Protein AF-0000000085036922 (afdb_homodimer)

Solvent-accessible surface area (backbone atoms only — not comparable to full-atom values): 42355 Å² total; per-residue (Å²): 110,54,64,56,38,49,52,51,33,52,50,48,36,50,42,33,38,71,74,62,43,40,47,63,37,59,35,32,48,54,35,28,54,53,37,30,53,66,47,63,44,61,47,53,49,48,56,54,34,35,21,50,19,20,7,67,50,42,19,56,45,50,54,45,50,43,40,27,33,27,39,47,35,39,32,41,75,37,23,17,31,54,36,44,22,51,50,50,41,69,72,56,29,78,88,39,40,51,59,52,43,28,54,52,28,35,63,51,11,42,58,30,55,47,68,56,43,49,50,49,45,45,56,46,51,43,33,29,18,53,75,64,70,38,27,40,54,65,47,44,40,18,30,50,26,17,18,50,37,24,36,27,33,20,46,77,26,64,46,27,38,51,26,20,60,71,52,68,22,57,57,68,59,30,28,56,55,21,49,64,35,34,51,58,21,25,48,48,27,5,65,53,36,41,55,53,47,42,71,77,42,52,82,70,58,48,72,63,74,58,36,76,50,64,42,69,71,67,87,70,61,72,86,70,26,50,53,50,69,59,31,50,47,44,65,41,34,36,56,52,40,21,42,53,31,48,52,47,40,46,66,72,47,68,60,47,79,68,91,74,50,58,73,68,52,5,48,41,47,28,44,33,29,66,60,47,19,40,52,54,26,38,57,49,28,47,40,64,40,20,52,69,64,71,44,51,50,68,58,47,38,51,48,40,50,52,21,39,33,38,39,26,62,54,54,45,36,35,33,18,17,30,16,33,20,32,29,34,54,74,40,41,45,62,58,54,51,52,66,67,52,72,77,62,86,58,56,69,48,58,40,37,17,51,51,5,28,54,36,9,57,64,37,25,32,43,51,58,16,25,47,54,36,35,64,65,40,43,69,53,33,68,75,66,68,55,57,41,43,53,39,38,44,18,20,18,16,12,20,37,24,47,48,40,83,40,11,44,66,42,49,51,52,19,54,70,67,69,43,52,73,69,54,29,49,67,48,54,16,44,34,28,31,44,29,15,53,46,26,39,54,40,42,54,51,49,46,64,72,75,102,109,54,65,58,38,49,51,51,33,52,51,47,35,48,42,32,39,71,73,60,42,41,48,62,39,59,35,31,47,55,35,28,54,52,36,30,54,65,47,64,43,60,46,53,49,48,55,54,34,36,23,50,18,20,7,67,51,43,20,56,43,51,54,46,50,45,41,28,33,28,38,46,36,39,32,38,74,37,23,18,29,54,35,45,21,51,50,50,41,68,72,57,30,78,87,39,41,53,58,51,43,28,53,51,28,34,60,50,11,44,58,30,55,46,69,54,44,49,49,50,46,46,55,46,51,43,34,27,18,52,73,65,70,38,27,40,54,63,46,43,40,17,31,51,26,16,20,51,37,25,36,27,33,21,45,76,26,63,45,28,38,51,27,20,59,71,51,68,21,55,56,68,58,30,28,57,55,21,49,64,35,34,52,58,22,24,48,48,28,4,66,52,36,41,56,54,47,43,72,76,41,53,83,68,57,49,72,65,74,57,37,74,53,65,42,67,70,67,87,70,60,71,86,70,27,49,53,52,69,59,29,50,46,43,63,41,36,35,56,53,41,20,42,52,31,47,52,46,40,46,66,73,48,69,62,46,78,68,91,74,50,58,72,69,52,6,47,40,46,26,43,33,29,65,60,47,19,39,51,55,25,37,56,48,30,46,39,63,39,20,51,71,64,70,44,53,50,68,57,48,36,50,50,42,52,51,20,38,33,39,38,26,61,54,53,44,38,33,34,18,17,30,16,32,20,31,28,34,55,74,41,41,45,62,59,53,51,53,67,70,51,73,77,63,87,58,55,69,48,59,39,36,18,50,52,5,28,55,35,10,58,64,36,25,33,44,50,58,16,26,45,52,34,36,67,65,39,43,71,52,34,68,75,67,68,54,58,40,45,53,38,39,44,17,20,19,16,12,19,38,23,49,47,40,84,41,12,43,67,41,51,50,51,19,55,71,68,69,42,51,74,69,54,30,47,67,48,54,16,45,34,27,32,44,29,15,52,47,25,39,55,39,41,55,50,48,45,64,73,74,101

Sequence (902 aa):
MQFVVLLLGILLLLFLIIRVKLNTFVSLIVTSILVALGLGMNPANIADAIKNGIGSSMGELVIVFGFGAMIGRLVSDAGGAYRIARTLINVFGKKRLQVAVVIASFLIGISLLFEVGLVLVTPIVFAVALEADVPFLYLGISMAAALSATQGFLPPQPSPTAVATALGANIGEMLIVGIIVAIPCVIVAGPIWTRVVRKFNPDLFVVKKSLPAFGEIKQFKLEETPGFGLSILTSLFPVIFMILATIYELTVEGGKTPTNPQGLNAVVSMLGNPVVAMVIALLFAIWSMGYHRQRSMKQISATLEESVKSTAMLLMVIAGGSAFKQVLIDGGVGKAVQELMMHSKFSPIVLAWLITVILRISLGSATVSGMTASGLVLPLMHSMGADPVMIALAIGAGSLAASHVNDAGFWMFSEYFDLSVKQTFQVWTALETVISVVGLLMVLLMNVIINMQFVVLLLGILLLLFLIIRVKLNTFVSLIVTSILVALGLGMNPANIADAIKNGIGSSMGELVIVFGFGAMIGRLVSDAGGAYRIARTLINVFGKKRLQVAVVIASFLIGISLLFEVGLVLVTPIVFAVALEADVPFLYLGISMAAALSATQGFLPPQPSPTAVATALGANIGEMLIVGIIVAIPCVIVAGPIWTRVVRKFNPDLFVVKKSLPAFGEIKQFKLEETPGFGLSILTSLFPVIFMILATIYELTVEGGKTPTNPQGLNAVVSMLGNPVVAMVIALLFAIWSMGYHRQRSMKQISATLEESVKSTAMLLMVIAGGSAFKQVLIDGGVGKAVQELMMHSKFSPIVLAWLITVILRISLGSATVSGMTASGLVLPLMHSMGADPVMIALAIGAGSLAASHVNDAGFWMFSEYFDLSVKQTFQVWTALETVISVVGLLMVLLMNVIIN

Secondary structure (DSSP, 8-state):
-HHHHHHHHHHHHHIIIIIS---HHHHHHHHHHHHHHHTT--HHHHHHHHHHHHHHHHHHHHHHHHHHHHHHHHHHHHTHHHHHHHHHHHHH-GGGHHHHHHHHHHHHHHHS-HHHHHHHHHHHHHHHHHHHT--HHHHHHHHHHHHHHHHHH-TTSHHHHHHHHHHT--HHHHHHHHHHHHHHHHHIIIIIHHHHHHHH-GGG----SEETTTEEPPP--GGGSPPHHHHHHHHTHHHHHHHHHHHHHHHHSTT---SS--HHHHHHHHHHSHHHHHHHHHHHHIIIIIGGGT--HHHHHHHHHHHHHHHHHHHHHHHHHHHHHHHHHHTTHHHHHHHHHTT--S-HHHHHHHHHHHHHHHH--HHHHHHHHHHHHHHHHHHHT--HHHHHHHHHHHHTS---TT-HHHHHHHHHTT--HHHHIIIIIHHHHHHHHHHHHHHHHHHHHH-/-HHHHHHHHHHHHHIIIIIS---HHHHHHHHHHHHHHHTT--HHHHHHHHHHHHHHHHHHHHHHHHHHHHHHHHHHHHTHHHHHHHHHHHHH-GGGHHHHHHHHHHHHHHHS-HHHHHHHHHHHHHHHHHHHT--HHHHHHHHHHHHHHHHHH-TTSHHHHHHHHHHT--HHHHHHHHHHHHHHHHHIIIIIHHHHHHHH-GGG----SEETTTEEPPP--GGGSPPHHHHHHHHTHHHHHHHHHHHHHHHHSTT---SS--HHHHHHHHHHSHHHHHHHHHHHHIIIIIGGGT--HHHHHHHHHHHHHHHHHHHHHHHHHHHHHHHHHHTTHHHHHHHHHTT--S-HHHHHHHHHHHHHHHH--HHHHHHHHHHHHHHHHHHHT--HHHHHHHHHHHHTS---TT-HHHHHHHHHTT--HHHHIIIIIHHHHHHHHHHHHHHHHHHHHH-

InterPro domains:
  IPR003474 Gluconate transporter [PF02447] (1-449)
  IPR003474 Gluconate transporter [PIRSF002746] (2-450)
  IPR003474 Gluconate transporter [PTHR30354] (3-450)
  IPR003474 Gluconate transporter [TIGR00791] (1-450)

Organism: Levilactobacillus brevis (strain ATCC 367 / BCRC 12310 / CIP 105137 / JCM 1170 / LMG 11437 / NCIMB 947 / NCTC 947) (NCBI:txid387344)

pLDDT: mean 87.72, std 7.6, range [51.34, 98.0]

Radius of gyration: 28.01 Å; Cα contacts (8 Å, |Δi|>4): 1619; chains: 2; bounding box: 62×78×62 Å

Nearest PDB structures (foldseek):
  7qha-assembly1_B  TM=4.208E-01  e=5.830E-07  Photobacterium profundum SS9
  8thi-assembly1_A  TM=4.309E-01  e=9.136E-07  Haemophilus influenzae Rd KW20
  8b71-assembly1_A  TM=1.480E-01  e=1.559E-01  Bacillus subtilis
  8b70-assembly1_B  TM=1.773E-01  e=6.779E-01  Bacillus subtilis
  3god-assembly2_C  TM=1.866E-01  e=9.638E+00  Pseudomonas aeruginosa UCBPP-PA14

Foldseek 3Di:
DLVVLLVVLVVQLCCCCPVVVDQNLVSLQVSQLSSLVVLPHDNVCSVVLLVVLLCVVCVALVLLQLLLLLLLQLLLVQCLLLQQLVVLCVVQNLVCSLVVLLVVLLVLLLQDQLSNSCSLCLSSLLSNCQVSVWFSLLNVQLSSLSNLLNCLQAPPNVQLLLLCVLQVHDRVVSHVLSVVLSVVLSVCLHNVVSVVLCVVCVVLTHNDQAALLRGGRDDDDPVSHAHNVLSVCLSCQLSVLLVVLVVCCCPPVVRDQPPDDDDPNVVSVQSNDSNNSSVVSSVSSCVSSDVVSPHDPVVSVVSSVSNCVSCVSLSSSLSSLSSSLSSLVVSCVLVVLLVVLVPDPDDLLVSLLVSLLSLCVRRQALRVSSNSSSVSSSVVCVVRVDRSSLSSLSSSLSSLAQRASSHSVLSNVCNSSVHDRVVSSSRVNVSSNSSSVSSSVSSVVVSVVPD/DLVVLLVVLVVQLCCCCPVVVDQNLVSLQVSQLSSLVVLPHDNVCSVVLLVVLLCVVCVALVLLQLLLLLLLQLLLVQCLLLQQLVVLCVVQNLVCSLVVLLVVLLLLLLQDQLSNSCSLCLSSLLSNCQVSVWFSLLNVQLSSLSNLLNCLQAPPNVQLLLLCVLQVHDRVVSHVLSVVLSVVLSVCLHNVVSVVLCVVCVVLTHNDQAALLRGGRDDDDPVSHDHNVLSVCLSCQLSVLLVVLVVCCCPPVVRDQPPDDDDPNVVSVQSNDSNNSSVVSSVSSCVSSDVVSPHDVVVSVVSSVSNCVSCVSLSSSLSSLSSSLSSLVVSCVLVVLLVVLVPDPDDLLVSLLVSLLSQCVRRLALRVSSNSSSVSSSVVCVVRVDRSSLSSLSSSLSSLAQRASSHSVLSNVCNSSVHDRVVSSSRVNVSSNSSSVSSSVSSVVVSVVPD

Structure (mmCIF, N/CA/C/O backbone):
data_AF-0000000085036922-model_v1
#
loop_
_entity.id
_entity.type
_entity.pdbx_description
1 polymer 'H+/gluconate symporter related permease'
#
loop_
_atom_site.group_PDB
_atom_site.id
_atom_site.type_symbol
_atom_site.label_atom_id
_atom_site.label_alt_id
_atom_site.label_comp_id
_atom_site.label_asym_id
_atom_site.label_entity_id
_atom_site.label_seq_id
_atom_site.pdbx_PDB_ins_code
_atom_site.Cartn_x
_atom_site.Cartn_y
_atom_site.Cartn_z
_atom_site.occupancy
_atom_site.B_iso_or_equiv
_atom_site.auth_seq_id
_atom_site.auth_comp_id
_atom_site.auth_asym_id
_atom_site.auth_atom_id
_atom_site.pdbx_PDB_model_num
ATOM 1 N N . MET A 1 1 ? -12.719 -2.148 29.969 1 81.31 1 MET A N 1
ATOM 2 C CA . MET A 1 1 ? -11.883 -3.219 29.438 1 81.31 1 MET A CA 1
ATOM 3 C C . MET A 1 1 ? -11.18 -2.781 28.156 1 81.31 1 MET A C 1
ATOM 5 O O . MET A 1 1 ? -9.977 -2.996 28 1 81.31 1 MET A O 1
ATOM 9 N N . GLN A 1 2 ? -11.898 -1.962 27.422 1 87.75 2 GLN A N 1
ATOM 10 C CA . GLN A 1 2 ? -11.336 -1.549 26.141 1 87.75 2 GLN A CA 1
ATOM 11 C C . GLN A 1 2 ? -10.188 -0.561 26.344 1 87.75 2 GLN A C 1
ATOM 13 O O . GLN A 1 2 ? -9.164 -0.644 25.672 1 87.75 2 GLN A O 1
ATOM 18 N N . PHE A 1 3 ? -10.289 0.276 27.344 1 88.69 3 PHE A N 1
ATOM 19 C CA . PHE A 1 3 ? -9.281 1.298 27.578 1 88.69 3 PHE A CA 1
ATOM 20 C C . PHE A 1 3 ? -8.023 0.683 28.172 1 88.69 3 PHE A C 1
ATOM 22 O O . PHE A 1 3 ? -6.906 1.141 27.906 1 88.69 3 PHE A O 1
ATOM 29 N N . VAL A 1 4 ? -8.195 -0.274 28.953 1 92.12 4 VAL A N 1
ATOM 30 C CA . VAL A 1 4 ? -7.055 -0.969 29.531 1 92.12 4 VAL A CA 1
ATOM 31 C C . VAL A 1 4 ? -6.273 -1.694 28.438 1 92.12 4 VAL A C 1
ATOM 33 O O . VAL A 1 4 ? -5.043 -1.637 28.406 1 92.12 4 VAL A O 1
ATOM 36 N N . VAL A 1 5 ? -7.02 -2.342 27.594 1 93.06 5 VAL A N 1
ATOM 37 C CA . VAL A 1 5 ? -6.391 -3.068 26.5 1 93.06 5 VAL A CA 1
ATOM 38 C C . VAL A 1 5 ? -5.66 -2.09 25.578 1 93.06 5 VAL A C 1
ATOM 40 O O . VAL A 1 5 ? -4.562 -2.383 25.094 1 93.06 5 VAL A O 1
ATOM 43 N N . LEU A 1 6 ? -6.289 -0.988 25.344 1 90.62 6 LEU A N 1
ATOM 44 C CA . LEU A 1 6 ? -5.664 0.047 24.531 1 90.62 6 LEU A CA 1
ATOM 45 C C . LEU A 1 6 ? -4.359 0.522 25.156 1 90.62 6 LEU A C 1
ATOM 47 O O . LEU A 1 6 ? -3.334 0.613 24.484 1 90.62 6 LEU A O 1
ATOM 51 N N . LEU A 1 7 ? -4.41 0.837 26.422 1 92.56 7 LEU A N 1
ATOM 52 C CA . LEU A 1 7 ? -3.221 1.308 27.125 1 92.56 7 LEU A CA 1
ATOM 53 C C . LEU A 1 7 ? -2.121 0.252 27.094 1 92.56 7 LEU A C 1
ATOM 55 O O . LEU A 1 7 ? -0.954 0.573 26.859 1 92.56 7 LEU A O 1
ATOM 59 N N . LEU A 1 8 ? -2.473 -0.954 27.328 1 94.19 8 LEU A N 1
ATOM 60 C CA . LEU A 1 8 ? -1.505 -2.045 27.297 1 94.19 8 LEU A CA 1
ATOM 61 C C . LEU A 1 8 ? -0.927 -2.217 25.891 1 94.19 8 LEU A C 1
ATOM 63 O O . LEU A 1 8 ? 0.251 -2.549 25.734 1 94.19 8 LEU A O 1
ATOM 67 N N . GLY A 1 9 ? -1.806 -2.047 24.906 1 93.5 9 GLY A N 1
ATOM 68 C CA . GLY A 1 9 ? -1.344 -2.119 23.531 1 93.5 9 GLY A CA 1
ATOM 69 C C . GLY A 1 9 ? -0.314 -1.058 23.188 1 93.5 9 GLY A C 1
ATOM 70 O O . GLY A 1 9 ? 0.696 -1.349 22.547 1 93.5 9 GLY A O 1
ATOM 71 N N . ILE A 1 10 ? -0.559 0.136 23.609 1 91.12 10 ILE A N 1
ATOM 72 C CA . ILE A 1 10 ? 0.363 1.24 23.375 1 91.12 10 ILE A CA 1
ATOM 73 C C . ILE A 1 10 ? 1.688 0.973 24.078 1 91.12 10 ILE A C 1
ATOM 75 O O . ILE A 1 10 ? 2.76 1.166 23.5 1 91.12 10 ILE A O 1
ATOM 79 N N . LEU A 1 11 ? 1.594 0.545 25.312 1 93.75 11 LEU A N 1
ATOM 80 C CA . LEU A 1 11 ? 2.795 0.243 26.078 1 93.75 11 LEU A CA 1
ATOM 81 C C . LEU A 1 11 ? 3.594 -0.878 25.422 1 93.75 11 LEU A C 1
ATOM 83 O O . LEU A 1 11 ? 4.824 -0.832 25.391 1 93.75 11 LEU A O 1
ATOM 87 N N . LEU A 1 12 ? 2.883 -1.827 24.953 1 94.44 12 LEU A N 1
ATOM 88 C CA . LEU A 1 12 ? 3.555 -2.92 24.25 1 94.44 12 LEU A CA 1
ATOM 89 C C . LEU A 1 12 ? 4.262 -2.414 23 1 94.44 12 LEU A C 1
ATOM 91 O O . LEU A 1 12 ? 5.402 -2.797 22.734 1 94.44 12 LEU A O 1
ATOM 95 N N . LEU A 1 13 ? 3.574 -1.619 22.266 1 92.69 13 LEU A N 1
ATOM 96 C CA . LEU A 1 13 ? 4.133 -1.057 21.031 1 92.69 13 LEU A CA 1
ATOM 97 C C . LEU A 1 13 ? 5.41 -0.276 21.328 1 92.69 13 LEU A C 1
ATOM 99 O O . LEU A 1 13 ? 6.426 -0.459 20.656 1 92.69 13 LEU A O 1
ATOM 103 N N . LEU A 1 14 ? 5.375 0.55 22.359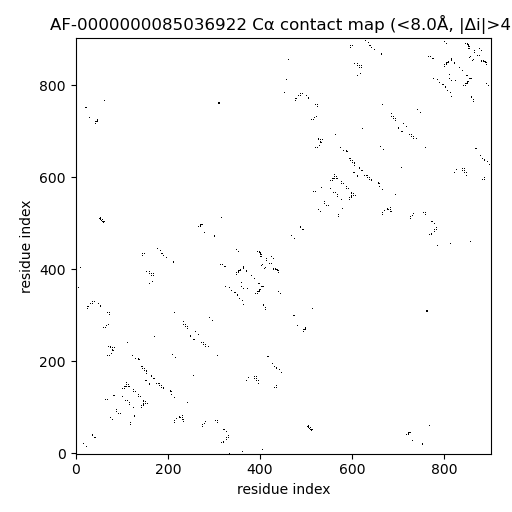 1 90.94 14 LEU A N 1
ATOM 104 C CA . LEU A 1 14 ? 6.531 1.349 22.734 1 90.94 14 LEU A CA 1
ATOM 105 C C . LEU A 1 14 ? 7.664 0.458 23.234 1 90.94 14 LEU A C 1
ATOM 107 O O . LEU A 1 14 ? 8.836 0.705 22.938 1 90.94 14 LEU A O 1
ATOM 111 N N . PHE A 1 15 ? 7.281 -0.563 23.969 1 94.62 15 PHE A N 1
ATOM 112 C CA . PHE A 1 15 ? 8.266 -1.516 24.469 1 94.62 15 PHE A CA 1
ATOM 113 C C . PHE A 1 15 ? 8.984 -2.205 23.312 1 94.62 15 PHE A C 1
ATOM 115 O O . PHE A 1 15 ? 10.211 -2.328 23.328 1 94.62 15 PHE A O 1
ATOM 122 N N . LEU A 1 16 ? 8.266 -2.588 22.312 1 92.62 16 LEU A N 1
ATOM 123 C CA . LEU A 1 16 ? 8.828 -3.303 21.172 1 92.62 16 LEU A CA 1
ATOM 124 C C . LEU A 1 16 ? 9.742 -2.393 20.359 1 92.62 16 LEU A C 1
ATOM 126 O O . LEU A 1 16 ? 10.805 -2.82 19.906 1 92.62 16 LEU A O 1
ATOM 130 N N . ILE A 1 17 ? 9.406 -1.153 20.219 1 89.88 17 ILE A N 1
ATOM 131 C CA . ILE A 1 17 ? 10.141 -0.236 19.359 1 89.88 17 ILE A CA 1
ATOM 132 C C . ILE A 1 17 ? 11.352 0.314 20.109 1 89.88 17 ILE A C 1
ATOM 134 O O . ILE A 1 17 ? 12.461 0.354 19.578 1 89.88 17 ILE A O 1
ATOM 138 N N . ILE A 1 18 ? 11.203 0.744 21.359 1 87.56 18 ILE A N 1
ATOM 139 C CA . ILE A 1 18 ? 12.234 1.483 22.094 1 87.56 18 ILE A CA 1
ATOM 140 C C . ILE A 1 18 ? 13.172 0.506 22.797 1 87.56 18 ILE A C 1
ATOM 142 O O . ILE A 1 18 ? 14.391 0.669 22.75 1 87.56 18 ILE A O 1
ATOM 146 N N . ARG A 1 19 ? 12.602 -0.509 23.484 1 89.81 19 ARG A N 1
ATOM 147 C CA . ARG A 1 19 ? 13.422 -1.419 24.281 1 89.81 19 ARG A CA 1
ATOM 148 C C . ARG A 1 19 ? 13.945 -2.572 23.438 1 89.81 19 ARG A C 1
ATOM 150 O O . ARG A 1 19 ? 15.141 -2.855 23.438 1 89.81 19 ARG A O 1
ATOM 157 N N . VAL A 1 20 ? 13.047 -3.191 22.703 1 90.38 20 VAL A N 1
ATOM 158 C CA . VAL A 1 20 ? 13.438 -4.352 21.906 1 90.38 20 VAL A CA 1
ATOM 159 C C . VAL A 1 20 ? 14.078 -3.891 20.594 1 90.38 20 VAL A C 1
ATOM 161 O O . VAL A 1 20 ? 14.828 -4.641 19.969 1 90.38 20 VAL A O 1
ATOM 164 N N . LYS A 1 21 ? 13.781 -2.643 20.141 1 90.44 21 LYS A N 1
ATOM 165 C CA . LYS A 1 21 ? 14.297 -2.041 18.922 1 90.44 21 LYS A CA 1
ATOM 166 C C . LYS A 1 21 ? 13.852 -2.834 17.688 1 90.44 21 LYS A C 1
ATOM 168 O O . LYS A 1 21 ? 14.625 -3.021 16.75 1 90.44 21 LYS A O 1
ATOM 173 N N . LEU A 1 22 ? 12.719 -3.381 17.828 1 91.19 22 LEU A N 1
ATOM 174 C CA . LEU A 1 22 ? 12.102 -4.062 16.688 1 91.19 22 LEU A CA 1
ATOM 175 C C . LEU A 1 22 ? 11.625 -3.061 15.648 1 91.19 22 LEU A C 1
ATOM 177 O O . LEU A 1 22 ? 11.281 -1.926 15.984 1 91.19 22 LEU A O 1
ATOM 181 N N . ASN A 1 23 ? 11.711 -3.51 14.43 1 91.75 23 ASN A N 1
ATOM 182 C CA . ASN A 1 23 ? 11.227 -2.668 13.344 1 91.75 23 ASN A CA 1
ATOM 183 C C . ASN A 1 23 ? 9.828 -2.137 13.625 1 91.75 23 ASN A C 1
ATOM 185 O O . ASN A 1 23 ? 8.977 -2.867 14.133 1 91.75 23 ASN A O 1
ATOM 189 N N . THR A 1 24 ? 9.664 -0.876 13.312 1 89.62 24 THR A N 1
ATOM 190 C CA . THR A 1 24 ? 8.422 -0.189 13.648 1 89.62 24 THR A CA 1
ATOM 191 C C . THR A 1 24 ? 7.234 -0.843 12.953 1 89.62 24 THR A C 1
ATOM 193 O O . THR A 1 24 ? 6.176 -1.025 13.555 1 89.62 24 THR A O 1
ATOM 196 N N . PHE A 1 25 ? 7.352 -1.154 11.656 1 93.25 25 PHE A N 1
ATOM 197 C CA . PHE A 1 25 ? 6.273 -1.773 10.906 1 93.25 25 PHE A CA 1
ATOM 198 C C . PHE A 1 25 ? 5.891 -3.119 11.508 1 93.25 25 PHE A C 1
ATOM 200 O O . PHE A 1 25 ? 4.707 -3.398 11.719 1 93.25 25 PHE A O 1
ATOM 207 N N . VAL A 1 26 ? 6.816 -3.918 11.82 1 93.56 26 VAL A N 1
ATOM 208 C CA . VAL A 1 26 ? 6.594 -5.23 12.422 1 93.56 26 VAL A CA 1
ATOM 209 C C . VAL A 1 26 ? 5.914 -5.07 13.781 1 93.56 26 VAL A C 1
ATOM 211 O O . VAL A 1 26 ? 4.945 -5.77 14.086 1 93.56 26 VAL A O 1
ATOM 214 N N . SER A 1 27 ? 6.426 -4.172 14.562 1 93.88 27 SER A N 1
ATOM 215 C CA . SER A 1 27 ? 5.883 -3.916 15.891 1 93.88 27 SER A CA 1
ATOM 216 C C . SER A 1 27 ? 4.414 -3.52 15.828 1 93.88 27 SER A C 1
ATOM 218 O O . SER A 1 27 ? 3.607 -3.965 16.641 1 93.88 27 SER A O 1
ATOM 220 N N . LEU A 1 28 ? 4.098 -2.729 14.875 1 92.25 28 LEU A N 1
ATOM 221 C CA . LEU A 1 28 ? 2.73 -2.244 14.719 1 92.25 28 LEU A CA 1
ATOM 222 C C . LEU A 1 28 ? 1.782 -3.391 14.383 1 92.25 28 LEU A C 1
ATOM 224 O O . LEU A 1 28 ? 0.694 -3.492 14.953 1 92.25 28 LEU A O 1
ATOM 228 N N . ILE A 1 29 ? 2.168 -4.242 13.508 1 94.69 29 ILE A N 1
ATOM 229 C CA . ILE A 1 29 ? 1.317 -5.344 13.078 1 94.69 29 ILE A CA 1
ATOM 230 C C . ILE A 1 29 ? 1.145 -6.344 14.219 1 94.69 29 ILE A C 1
ATOM 232 O O . ILE A 1 29 ? 0.031 -6.797 14.492 1 94.69 29 ILE A O 1
ATOM 236 N N . VAL A 1 30 ? 2.197 -6.68 14.891 1 95.56 30 VAL A N 1
ATOM 237 C CA . VAL A 1 30 ? 2.148 -7.602 16.016 1 95.56 30 VAL A CA 1
ATOM 238 C C . VAL A 1 30 ? 1.225 -7.047 17.109 1 95.56 30 VAL A C 1
ATOM 240 O O . VAL A 1 30 ? 0.367 -7.766 17.625 1 95.56 30 VAL A O 1
ATOM 243 N N . THR A 1 31 ? 1.445 -5.836 17.422 1 95.12 31 THR A N 1
ATOM 244 C CA . THR A 1 31 ? 0.628 -5.191 18.438 1 95.12 31 THR A CA 1
ATOM 245 C C . THR A 1 31 ? -0.842 -5.18 18.031 1 95.12 31 THR A C 1
ATOM 247 O O . THR A 1 31 ? -1.728 -5.363 18.859 1 95.12 31 THR A O 1
ATOM 250 N N . SER A 1 32 ? -1.095 -4.953 16.719 1 94.94 32 SER A N 1
ATOM 251 C CA . SER A 1 32 ? -2.467 -4.941 16.219 1 94.94 32 SER A CA 1
ATOM 252 C C . SER A 1 32 ? -3.152 -6.281 16.453 1 94.94 32 SER A C 1
ATOM 254 O O . SER A 1 32 ? -4.312 -6.324 16.875 1 94.94 32 SER A O 1
ATOM 256 N N . ILE A 1 33 ? -2.49 -7.34 16.219 1 95.56 33 ILE A N 1
ATOM 257 C CA . ILE A 1 33 ? -3.053 -8.68 16.391 1 95.56 33 ILE A CA 1
ATOM 258 C C . ILE A 1 33 ? -3.338 -8.922 17.875 1 95.56 33 ILE A C 1
ATOM 260 O O . ILE A 1 33 ? -4.426 -9.383 18.234 1 95.56 33 ILE A O 1
ATOM 264 N N . LEU A 1 34 ? -2.43 -8.609 18.734 1 96 34 LEU A N 1
ATOM 265 C CA . LEU A 1 34 ? -2.572 -8.859 20.156 1 96 34 LEU A CA 1
ATOM 266 C C . LEU A 1 34 ? -3.666 -7.984 20.75 1 96 34 LEU A C 1
ATOM 268 O O . LEU A 1 34 ? -4.434 -8.438 21.609 1 96 34 LEU A O 1
ATOM 272 N N . VAL A 1 35 ? -3.688 -6.766 20.375 1 94.19 35 VAL A N 1
ATOM 273 C CA . VAL A 1 35 ? -4.715 -5.855 20.875 1 94.19 35 VAL A CA 1
ATOM 274 C C . VAL A 1 35 ? -6.09 -6.328 20.406 1 94.19 35 VAL A C 1
ATOM 276 O O . VAL A 1 35 ? -7.066 -6.258 21.141 1 94.19 35 VAL A O 1
ATOM 279 N N . ALA A 1 36 ? -6.156 -6.758 19.109 1 94.94 36 ALA A N 1
ATOM 280 C CA . ALA A 1 36 ? -7.418 -7.289 18.609 1 94.94 36 ALA A CA 1
ATOM 281 C C . ALA A 1 36 ? -7.91 -8.453 19.469 1 94.94 36 ALA A C 1
ATOM 283 O O . ALA A 1 36 ? -9.094 -8.531 19.797 1 94.94 36 ALA A O 1
ATOM 284 N N . LEU A 1 37 ? -7.035 -9.32 19.828 1 94.69 37 LEU A N 1
ATOM 285 C CA . LEU A 1 37 ? -7.375 -10.438 20.703 1 94.69 37 LEU A CA 1
ATOM 286 C C . LEU A 1 37 ? -7.801 -9.953 22.078 1 94.69 37 LEU A C 1
ATOM 288 O O . LEU A 1 37 ? -8.766 -10.469 22.656 1 94.69 37 LEU A O 1
ATOM 292 N N . GLY A 1 38 ? -7.125 -9.023 22.609 1 94.31 38 GLY A N 1
ATOM 293 C CA . GLY A 1 38 ? -7.453 -8.461 23.906 1 94.31 38 GLY A CA 1
ATOM 294 C C . GLY A 1 38 ? -8.805 -7.77 23.938 1 94.31 38 GLY A C 1
ATOM 295 O O . GLY A 1 38 ? -9.484 -7.762 24.969 1 94.31 38 GLY A O 1
ATOM 296 N N . LEU A 1 39 ? -9.164 -7.176 22.859 1 93.38 39 LEU A N 1
ATOM 297 C CA . LEU A 1 39 ? -10.43 -6.469 22.766 1 93.38 39 LEU A CA 1
ATOM 298 C C . LEU A 1 39 ? -11.586 -7.445 22.562 1 93.38 39 LEU A C 1
ATOM 300 O O . LEU A 1 39 ? -12.75 -7.043 22.547 1 93.38 39 LEU A O 1
ATOM 304 N N . GLY A 1 40 ? -11.227 -8.727 22.359 1 91.88 40 GLY A N 1
ATOM 305 C CA . GLY A 1 40 ? -12.242 -9.758 22.25 1 91.88 40 GLY A CA 1
ATOM 306 C C . GLY A 1 40 ? -12.773 -9.93 20.844 1 91.88 40 GLY A C 1
ATOM 307 O O . GLY A 1 40 ? -13.883 -10.43 20.656 1 91.88 40 GLY A O 1
ATOM 308 N N . MET A 1 41 ? -12.055 -9.492 19.922 1 92.12 41 MET A N 1
ATOM 309 C CA . MET A 1 41 ? -12.477 -9.688 18.531 1 92.12 41 MET A CA 1
ATOM 310 C C . MET A 1 41 ? -12.453 -11.164 18.156 1 92.12 41 MET A C 1
ATOM 312 O O . MET A 1 41 ? -11.633 -11.93 18.672 1 92.12 41 MET A O 1
ATOM 316 N N . ASN A 1 42 ? -13.438 -11.562 17.297 1 92.94 42 ASN A N 1
ATOM 317 C CA . ASN A 1 42 ? -13.352 -12.906 16.734 1 92.94 42 ASN A CA 1
ATOM 318 C C . ASN A 1 42 ? -12.039 -13.117 15.984 1 92.94 42 ASN A C 1
ATOM 320 O O . ASN A 1 42 ? -11.734 -12.391 15.031 1 92.94 42 ASN A O 1
ATOM 324 N N . PRO A 1 43 ? -11.297 -14.062 16.391 1 92.25 43 PRO A N 1
ATOM 325 C CA . PRO A 1 43 ? -9.984 -14.289 15.789 1 92.25 43 PRO A CA 1
ATOM 326 C C . PRO A 1 43 ? -10.055 -14.422 14.266 1 92.25 43 PRO A C 1
ATOM 328 O O . PRO A 1 43 ? -9.141 -13.984 13.562 1 92.25 43 PRO A O 1
ATOM 331 N N . ALA A 1 44 ? -11.062 -14.898 13.742 1 88.94 44 ALA A N 1
ATOM 332 C CA . ALA A 1 44 ? -11.211 -15.117 12.305 1 88.94 44 ALA A CA 1
ATOM 333 C C . ALA A 1 44 ? -11.32 -13.789 11.555 1 88.94 44 ALA A C 1
ATOM 335 O O . ALA A 1 44 ? -11.07 -13.734 10.344 1 88.94 44 ALA A O 1
ATOM 336 N N . ASN A 1 45 ? -11.609 -12.766 12.289 1 91.81 45 ASN A N 1
ATOM 337 C CA . ASN A 1 45 ? -11.852 -11.484 11.641 1 91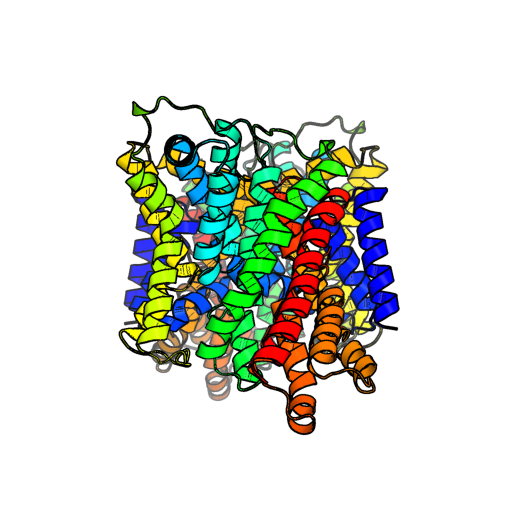.81 45 ASN A CA 1
ATOM 338 C C . ASN A 1 45 ? -10.648 -10.555 11.781 1 91.81 45 ASN A C 1
ATOM 340 O O . ASN A 1 45 ? -10.633 -9.461 11.211 1 91.81 45 ASN A O 1
ATOM 344 N N . ILE A 1 46 ? -9.672 -11 12.461 1 93.5 46 ILE A N 1
ATOM 345 C CA . ILE A 1 46 ? -8.555 -10.125 12.805 1 93.5 46 ILE A CA 1
ATOM 346 C C . ILE A 1 46 ? -7.75 -9.797 11.547 1 93.5 46 ILE A C 1
ATOM 348 O O . ILE A 1 46 ? -7.422 -8.633 11.305 1 93.5 46 ILE A O 1
ATOM 352 N N . ALA A 1 47 ? -7.48 -10.75 10.742 1 92.38 47 ALA A N 1
ATOM 353 C CA . ALA A 1 47 ? -6.719 -10.531 9.516 1 92.38 47 ALA A CA 1
ATOM 354 C C . ALA A 1 47 ? -7.449 -9.57 8.578 1 92.38 47 ALA A C 1
ATOM 356 O O . ALA A 1 47 ? -6.824 -8.711 7.957 1 92.38 47 ALA A O 1
ATOM 357 N N . ASP A 1 48 ? -8.695 -9.711 8.539 1 92 48 ASP A N 1
ATOM 358 C CA . ASP A 1 48 ? -9.492 -8.852 7.668 1 92 48 ASP A CA 1
ATOM 359 C C . ASP A 1 48 ? -9.477 -7.406 8.164 1 92 48 ASP A C 1
ATOM 361 O O . ASP A 1 48 ? -9.422 -6.477 7.355 1 92 48 ASP A O 1
ATOM 365 N N . ALA A 1 49 ? -9.531 -7.273 9.438 1 92.69 49 ALA A N 1
ATOM 366 C CA . ALA A 1 49 ? -9.461 -5.93 10 1 92.69 49 ALA A CA 1
ATOM 367 C C . ALA A 1 49 ? -8.141 -5.254 9.641 1 92.69 49 ALA A C 1
ATOM 369 O O . ALA A 1 49 ? -8.117 -4.082 9.258 1 92.69 49 ALA A O 1
ATOM 370 N N . ILE A 1 50 ? -7.133 -5.984 9.758 1 94 50 ILE A N 1
ATOM 371 C CA . ILE A 1 50 ? -5.801 -5.477 9.461 1 94 50 ILE A CA 1
ATOM 372 C C . ILE A 1 50 ? -5.703 -5.129 7.977 1 94 50 ILE A C 1
ATOM 374 O O . ILE A 1 50 ? -5.266 -4.031 7.617 1 94 50 ILE A O 1
ATOM 378 N N . LYS A 1 51 ? -6.172 -5.965 7.121 1 93.56 51 LYS A N 1
ATOM 379 C CA . LYS A 1 51 ? -6.133 -5.754 5.68 1 93.56 51 LYS A CA 1
ATOM 380 C C . LYS A 1 51 ? -6.957 -4.531 5.281 1 93.56 51 LYS A C 1
ATOM 382 O O . LYS A 1 51 ? -6.535 -3.742 4.434 1 93.56 51 LYS A O 1
ATOM 387 N N . ASN A 1 52 ? -8.086 -4.438 5.887 1 92.44 52 ASN A N 1
ATOM 388 C CA . ASN A 1 52 ? -8.961 -3.311 5.59 1 92.44 52 ASN A CA 1
ATOM 389 C C . ASN A 1 52 ? -8.336 -1.984 6.012 1 92.44 52 ASN A C 1
ATOM 391 O O . ASN A 1 52 ? -8.469 -0.979 5.312 1 92.44 52 ASN A O 1
ATOM 395 N N . GLY A 1 53 ? -7.723 -2.01 7.129 1 91.06 53 GLY A N 1
ATOM 396 C CA . GLY A 1 53 ? -7.027 -0.814 7.582 1 91.06 53 GLY A CA 1
ATOM 397 C C . GLY A 1 53 ? -5.918 -0.38 6.645 1 91.06 53 GLY A C 1
ATOM 398 O O . GLY A 1 53 ? -5.848 0.789 6.254 1 91.06 53 GLY A O 1
ATOM 399 N N . ILE A 1 54 ? -5.109 -1.313 6.25 1 92.19 54 ILE A N 1
ATOM 400 C CA . ILE A 1 54 ? -4 -1.034 5.344 1 92.19 54 ILE A CA 1
ATOM 401 C C . ILE A 1 54 ? -4.543 -0.597 3.984 1 92.19 54 ILE A C 1
ATOM 403 O O . ILE A 1 54 ? -4.098 0.409 3.426 1 92.19 54 ILE A O 1
ATOM 407 N N . GLY A 1 55 ? -5.445 -1.254 3.484 1 92.12 55 GLY A N 1
ATOM 408 C CA . GLY A 1 55 ? -6.008 -0.97 2.174 1 92.12 55 GLY A CA 1
ATOM 409 C C . GLY A 1 55 ? -6.641 0.405 2.082 1 92.12 55 GLY A C 1
ATOM 410 O O . GLY A 1 55 ? -6.453 1.116 1.092 1 92.12 55 GLY A O 1
ATOM 411 N N . SER A 1 56 ? -7.414 0.744 3.094 1 87.62 56 SER A N 1
ATOM 412 C CA . SER A 1 56 ? -8.102 2.029 3.088 1 87.62 56 SER A CA 1
ATOM 413 C C . SER A 1 56 ? -7.117 3.189 3.047 1 87.62 56 SER A C 1
ATOM 415 O O . SER A 1 56 ? -7.375 4.211 2.408 1 87.62 56 SER A O 1
ATOM 417 N N . SER A 1 57 ? -6.039 3.053 3.654 1 85.56 57 SER A N 1
ATOM 418 C CA . SER A 1 57 ? -5.043 4.121 3.699 1 85.56 57 SER A CA 1
ATOM 419 C C . SER A 1 57 ? -4.156 4.102 2.459 1 85.56 57 SER A C 1
ATOM 421 O O . SER A 1 57 ? -3.896 5.148 1.861 1 85.56 57 SER A O 1
ATOM 423 N N . MET A 1 58 ? -3.77 2.922 2.037 1 89.69 58 MET A N 1
ATOM 424 C CA . MET A 1 58 ? -2.828 2.797 0.928 1 89.69 58 MET A CA 1
ATOM 425 C C . MET A 1 58 ? -3.496 3.156 -0.395 1 89.69 58 MET A C 1
ATOM 427 O O . MET A 1 58 ? -2.828 3.602 -1.331 1 89.69 58 MET A O 1
ATOM 431 N N . GLY A 1 59 ? -4.773 2.99 -0.479 1 89.25 59 GLY A N 1
ATOM 432 C CA . GLY A 1 59 ? -5.484 3.361 -1.693 1 89.25 59 GLY A CA 1
ATOM 433 C C . GLY A 1 59 ? -5.219 4.793 -2.127 1 89.25 59 GLY A C 1
ATOM 434 O O . GLY A 1 59 ? -5.082 5.07 -3.32 1 89.25 59 GLY A O 1
ATOM 435 N N . GLU A 1 60 ? -5.086 5.637 -1.181 1 83.81 60 GLU A N 1
ATOM 436 C CA . GLU A 1 60 ? -4.879 7.051 -1.48 1 83.81 60 GLU A CA 1
ATOM 437 C C . GLU A 1 60 ? -3.406 7.43 -1.342 1 83.81 60 GLU A C 1
ATOM 439 O O . GLU A 1 60 ? -2.869 8.164 -2.172 1 83.81 60 GLU A O 1
ATOM 444 N N . LEU A 1 61 ? -2.723 6.902 -0.429 1 85.62 61 LEU A N 1
ATOM 445 C CA . LEU A 1 61 ? -1.419 7.414 -0.019 1 85.62 61 LEU A CA 1
ATOM 446 C C . LEU A 1 61 ? -0.32 6.91 -0.947 1 85.62 61 LEU A C 1
ATOM 448 O O . LEU A 1 61 ? 0.711 7.566 -1.11 1 85.62 61 LEU A O 1
ATOM 452 N N . VAL A 1 62 ? -0.577 5.777 -1.564 1 90.75 62 VAL A N 1
ATOM 453 C CA . VAL A 1 62 ? 0.438 5.227 -2.455 1 90.75 62 VAL A CA 1
ATOM 454 C C . VAL A 1 62 ? 0.718 6.203 -3.592 1 90.75 62 VAL A C 1
ATOM 456 O O . VAL A 1 62 ? 1.877 6.461 -3.928 1 90.75 62 VAL A O 1
ATOM 459 N N . ILE A 1 63 ? -0.276 6.789 -4.188 1 90.94 63 ILE A N 1
ATOM 460 C CA . ILE A 1 63 ? -0.109 7.719 -5.301 1 90.94 63 ILE A CA 1
ATOM 461 C C . ILE A 1 63 ? 0.396 9.062 -4.777 1 90.94 63 ILE A C 1
ATOM 463 O O . ILE A 1 63 ? 1.357 9.625 -5.312 1 90.94 63 ILE A O 1
ATOM 467 N N . VAL A 1 64 ? -0.216 9.469 -3.721 1 86.06 64 VAL A N 1
ATOM 468 C CA . VAL A 1 64 ? 0.108 10.789 -3.188 1 86.06 64 VAL A CA 1
ATOM 469 C C . VAL A 1 64 ? 1.565 10.82 -2.732 1 86.06 64 VAL A C 1
ATOM 471 O O . VAL A 1 64 ? 2.312 11.734 -3.078 1 86.06 64 VAL A O 1
ATOM 474 N N . PHE A 1 65 ? 1.974 9.82 -2.029 1 85.94 65 PHE A N 1
ATOM 475 C CA . PHE A 1 65 ? 3.338 9.781 -1.515 1 85.94 65 PHE A CA 1
ATOM 476 C C . PHE A 1 65 ? 4.312 9.344 -2.6 1 85.94 65 PHE A C 1
ATOM 478 O O . PHE A 1 65 ? 5.426 9.867 -2.689 1 85.94 65 PHE A O 1
ATOM 485 N N . GLY A 1 66 ? 3.879 8.383 -3.359 1 88.62 66 GLY A N 1
ATOM 486 C CA . GLY A 1 66 ? 4.742 7.949 -4.445 1 88.62 66 GLY A CA 1
ATOM 487 C C . GLY A 1 66 ? 5.059 9.055 -5.438 1 88.62 66 GLY A C 1
ATOM 488 O O . GLY A 1 66 ? 6.227 9.367 -5.668 1 88.62 66 GLY A O 1
ATOM 489 N N . PHE A 1 67 ? 4.059 9.664 -5.977 1 92.19 67 PHE A N 1
ATOM 490 C CA . PHE A 1 67 ? 4.246 10.719 -6.969 1 92.19 67 PHE A CA 1
ATOM 491 C C . PHE A 1 67 ? 4.805 11.984 -6.316 1 92.19 67 PHE A C 1
ATOM 493 O O . PHE A 1 67 ? 5.582 12.711 -6.934 1 92.19 67 PHE A O 1
ATOM 500 N N . GLY A 1 68 ? 4.383 12.227 -5.102 1 85.88 68 GLY A N 1
ATOM 501 C CA . GLY A 1 68 ? 4.969 13.352 -4.387 1 85.88 68 GLY A CA 1
ATOM 502 C C . GLY A 1 68 ? 6.473 13.242 -4.23 1 85.88 68 GLY A C 1
ATOM 503 O O . GLY A 1 68 ? 7.199 14.211 -4.445 1 85.88 68 GLY A O 1
ATOM 504 N N . ALA A 1 69 ? 6.887 12.094 -3.838 1 86.5 69 ALA A N 1
ATOM 505 C CA . ALA A 1 69 ? 8.32 11.844 -3.697 1 86.5 69 ALA A CA 1
ATOM 506 C C . ALA A 1 69 ? 9.031 11.961 -5.039 1 86.5 69 ALA A C 1
ATOM 508 O O . ALA A 1 69 ? 10.141 12.5 -5.117 1 86.5 69 ALA A O 1
ATOM 509 N N . MET A 1 70 ? 8.422 11.477 -6.066 1 91.12 70 MET A N 1
ATOM 510 C CA . MET A 1 70 ? 8.992 11.539 -7.406 1 91.12 70 MET A CA 1
ATOM 511 C C . MET A 1 70 ? 9.148 12.992 -7.863 1 91.12 70 MET A C 1
ATOM 513 O O . MET A 1 70 ? 10.195 13.375 -8.383 1 91.12 70 MET A O 1
ATOM 517 N N . ILE A 1 71 ? 8.125 13.758 -7.652 1 89.88 71 ILE A N 1
ATOM 518 C CA . ILE A 1 71 ? 8.148 15.172 -8.031 1 89.88 71 ILE A CA 1
ATOM 519 C C . ILE A 1 71 ? 9.234 15.898 -7.238 1 89.88 71 ILE A C 1
ATOM 521 O O . ILE A 1 71 ? 10.039 16.625 -7.809 1 89.88 71 ILE A O 1
ATOM 525 N N . GLY A 1 72 ? 9.234 15.672 -5.945 1 83.94 72 GLY A N 1
ATOM 526 C CA . GLY A 1 72 ? 10.234 16.297 -5.102 1 83.94 72 GLY A CA 1
ATOM 527 C C . GLY A 1 72 ? 11.656 16 -5.535 1 83.94 72 GLY A C 1
ATOM 528 O O . GLY A 1 72 ? 12.5 16.891 -5.586 1 83.94 72 GLY A O 1
ATOM 529 N N . ARG A 1 73 ? 11.859 14.758 -5.816 1 87.25 73 ARG A N 1
ATOM 530 C CA . ARG A 1 73 ? 13.203 14.344 -6.215 1 87.25 73 ARG A CA 1
ATOM 531 C C . ARG A 1 73 ? 13.562 14.914 -7.582 1 87.25 73 ARG A C 1
ATOM 533 O O . ARG A 1 73 ? 14.719 15.289 -7.82 1 87.25 73 ARG A O 1
ATOM 540 N N . LEU A 1 74 ? 12.656 14.945 -8.5 1 89.62 74 LEU A N 1
ATOM 541 C CA . LEU A 1 74 ? 12.891 15.539 -9.812 1 89.62 74 LEU A CA 1
ATOM 542 C C . LEU A 1 74 ? 13.273 17.016 -9.68 1 89.62 74 LEU A C 1
ATOM 544 O O . LEU A 1 74 ? 14.211 17.469 -10.328 1 89.62 74 LEU A O 1
ATOM 548 N N . VAL A 1 75 ? 12.586 17.672 -8.867 1 87.25 75 VAL A N 1
ATOM 549 C CA . VAL A 1 75 ? 12.828 19.109 -8.664 1 87.25 75 VAL A CA 1
ATOM 550 C C . VAL A 1 75 ? 14.18 19.312 -7.996 1 87.25 75 VAL A C 1
ATOM 552 O O . VAL A 1 75 ? 14.922 20.234 -8.344 1 87.25 75 VAL A O 1
ATOM 555 N N . SER A 1 76 ? 14.461 18.422 -7.078 1 83.88 76 SER A N 1
ATOM 556 C CA . SER A 1 76 ? 15.734 18.5 -6.371 1 83.88 76 SER A CA 1
ATOM 557 C C . SER A 1 76 ? 16.906 18.203 -7.297 1 83.88 76 SER A C 1
ATOM 559 O O . SER A 1 76 ? 17.891 18.938 -7.32 1 83.88 76 SER A O 1
ATOM 561 N N . ASP A 1 77 ? 16.75 17.203 -8.047 1 84.69 77 ASP A N 1
ATOM 562 C CA . ASP A 1 77 ? 17.828 16.766 -8.938 1 84.69 77 ASP A CA 1
ATOM 563 C C . ASP A 1 77 ? 18.062 17.781 -10.055 1 84.69 77 ASP A C 1
ATOM 565 O O . ASP A 1 77 ? 19.188 17.938 -10.523 1 84.69 77 ASP A O 1
ATOM 569 N N . ALA A 1 78 ? 17.031 18.469 -10.414 1 88.25 78 ALA A N 1
ATOM 570 C CA . ALA A 1 78 ? 17.141 19.438 -11.5 1 88.25 78 ALA A CA 1
ATOM 571 C C . ALA A 1 78 ? 17.641 20.781 -10.977 1 88.25 78 ALA A C 1
ATOM 573 O O . ALA A 1 78 ? 17.969 21.688 -11.758 1 88.25 78 ALA A O 1
ATOM 574 N N . GLY A 1 79 ? 17.688 20.891 -9.641 1 86.06 79 GLY A N 1
ATOM 575 C CA . GLY A 1 79 ? 18.141 22.141 -9.047 1 86.06 79 GLY A CA 1
ATOM 576 C C . GLY A 1 79 ? 17.016 23.109 -8.758 1 86.06 79 GLY A C 1
ATOM 577 O O . GLY A 1 79 ? 17.25 24.25 -8.367 1 86.06 79 GLY A O 1
ATOM 578 N N . GLY A 1 80 ? 15.891 22.688 -9.008 1 86.06 80 GLY A N 1
ATOM 579 C CA . GLY A 1 80 ? 14.742 23.531 -8.766 1 86.06 80 GLY A CA 1
ATOM 580 C C . GLY A 1 80 ? 14.562 23.906 -7.301 1 86.06 80 GLY A C 1
ATOM 581 O O . GLY A 1 80 ? 14.203 25.031 -6.977 1 86.06 80 GLY A O 1
ATOM 582 N N . ALA A 1 81 ? 14.758 22.984 -6.473 1 81.62 81 ALA A N 1
ATOM 583 C CA . ALA A 1 81 ? 14.648 23.234 -5.039 1 81.62 81 ALA A CA 1
ATOM 584 C C . ALA A 1 81 ? 15.648 24.297 -4.59 1 81.62 81 ALA A C 1
ATOM 586 O O . ALA A 1 81 ? 15.328 25.141 -3.76 1 81.62 81 ALA A O 1
ATOM 587 N N . TYR A 1 82 ? 16.781 24.203 -5.125 1 83.19 82 TYR A N 1
ATOM 588 C CA . TYR A 1 82 ? 17.828 25.172 -4.836 1 83.19 82 TYR A CA 1
ATOM 589 C C . TYR A 1 82 ? 17.406 26.578 -5.277 1 83.19 82 TYR A C 1
ATOM 591 O O . TYR A 1 82 ? 17.578 27.547 -4.539 1 83.19 82 TYR A O 1
ATOM 599 N N . ARG A 1 83 ? 16.875 26.625 -6.418 1 87.19 83 ARG A N 1
ATOM 600 C CA . ARG A 1 83 ? 16.406 27.891 -6.969 1 87.19 83 ARG A CA 1
ATOM 601 C C . ARG A 1 83 ? 15.297 28.484 -6.113 1 87.19 83 ARG A C 1
ATOM 603 O O . ARG A 1 83 ? 15.297 29.688 -5.836 1 87.19 83 ARG A O 1
ATOM 610 N N . ILE A 1 84 ? 14.43 27.703 -5.75 1 85.56 84 ILE A N 1
ATOM 611 C CA . ILE A 1 84 ? 13.312 28.141 -4.918 1 85.56 84 ILE A CA 1
ATOM 612 C C . ILE A 1 84 ? 13.852 28.672 -3.586 1 85.56 84 ILE A C 1
ATOM 614 O O . ILE A 1 84 ? 13.461 29.75 -3.135 1 85.56 84 ILE A O 1
ATOM 618 N N . ALA A 1 85 ? 14.711 27.922 -3.059 1 84.38 85 ALA A N 1
ATOM 619 C CA . ALA A 1 85 ? 15.281 28.281 -1.763 1 84.38 85 ALA A CA 1
ATOM 620 C C . ALA A 1 85 ? 16 29.625 -1.836 1 84.38 85 ALA A C 1
ATOM 622 O O . ALA A 1 85 ? 15.781 30.5 -1.004 1 84.38 85 ALA A O 1
ATOM 623 N N . ARG A 1 86 ? 16.75 29.797 -2.779 1 85.62 86 ARG A N 1
ATOM 624 C CA . ARG A 1 86 ? 17.547 31.016 -2.93 1 85.62 86 ARG A CA 1
ATOM 625 C C . ARG A 1 86 ? 16.641 32.219 -3.16 1 85.62 86 ARG A C 1
ATOM 627 O O . ARG A 1 86 ? 16.875 33.281 -2.6 1 85.62 86 ARG A O 1
ATOM 634 N N . THR A 1 87 ? 15.703 32 -3.951 1 87.69 87 THR A N 1
ATOM 635 C CA . THR A 1 87 ? 14.797 33.125 -4.266 1 87.69 87 THR A CA 1
ATOM 636 C C . THR A 1 87 ? 14 33.531 -3.029 1 87.69 87 THR A C 1
ATOM 638 O O . THR A 1 87 ? 13.836 34.719 -2.758 1 87.69 87 THR A O 1
ATOM 641 N N . LEU A 1 88 ? 13.539 32.562 -2.309 1 85.62 88 LEU A N 1
ATOM 642 C CA . LEU A 1 88 ? 12.75 32.875 -1.114 1 85.62 88 LEU A CA 1
ATOM 643 C C . LEU A 1 88 ? 13.602 33.562 -0.056 1 85.62 88 LEU A C 1
ATOM 645 O O . LEU A 1 88 ? 13.141 34.469 0.621 1 85.62 88 LEU A O 1
ATOM 649 N N . ILE A 1 89 ? 14.789 33.156 0.038 1 87.56 89 ILE A N 1
ATOM 650 C CA . ILE A 1 89 ? 15.703 33.75 0.997 1 87.56 89 ILE A CA 1
ATOM 651 C C . ILE A 1 89 ? 16.016 35.188 0.582 1 87.56 89 ILE A C 1
ATOM 653 O O . ILE A 1 89 ? 16.094 36.062 1.43 1 87.56 89 ILE A O 1
ATOM 657 N N . ASN A 1 90 ? 16.125 35.344 -0.652 1 89 90 ASN A N 1
ATOM 658 C CA . ASN A 1 90 ? 16.453 36.688 -1.163 1 89 90 ASN A CA 1
ATOM 659 C C . ASN A 1 90 ? 15.273 37.625 -0.996 1 89 90 ASN A C 1
ATOM 661 O O . ASN A 1 90 ? 15.461 38.812 -0.732 1 89 90 ASN A O 1
ATOM 665 N N . VAL A 1 91 ? 14.133 37.156 -1.123 1 88.5 91 VAL A N 1
ATOM 666 C CA . VAL A 1 91 ? 12.938 38 -1.092 1 88.5 91 VAL A CA 1
ATOM 667 C C . VAL A 1 91 ? 12.547 38.281 0.356 1 88.5 91 VAL A C 1
ATOM 669 O O . VAL A 1 91 ? 12.211 39.406 0.708 1 88.5 91 VAL A O 1
ATOM 672 N N . PHE A 1 92 ? 12.5 37.312 1.259 1 88.69 92 PHE A N 1
ATOM 673 C CA . PHE A 1 92 ? 11.953 37.438 2.602 1 88.69 92 PHE A CA 1
ATOM 674 C C . PHE A 1 92 ? 13.062 37.656 3.621 1 88.69 92 PHE A C 1
ATOM 676 O O . PHE A 1 92 ? 12.812 38.219 4.699 1 88.69 92 PHE A O 1
ATOM 683 N N . GLY A 1 93 ? 14.227 37.219 3.27 1 86.75 93 GLY A N 1
ATOM 684 C CA . GLY A 1 93 ? 15.32 37.25 4.23 1 86.75 93 GLY A CA 1
ATOM 685 C C . GLY A 1 93 ? 15.297 36.094 5.211 1 86.75 93 GLY A C 1
ATOM 686 O O . GLY A 1 93 ? 14.25 35.469 5.426 1 86.75 93 GLY A O 1
ATOM 687 N N . LYS A 1 94 ? 16.375 35.844 5.828 1 85.56 94 LYS A N 1
ATOM 688 C CA . LYS A 1 94 ? 16.547 34.719 6.75 1 85.56 94 LYS A CA 1
ATOM 689 C C . LYS A 1 94 ? 15.656 34.875 7.98 1 85.56 94 LYS A C 1
ATOM 691 O O . LYS A 1 94 ? 15.117 33.906 8.5 1 85.56 94 LYS A O 1
ATOM 696 N N . LYS A 1 95 ? 15.438 36.094 8.344 1 85.31 95 LYS A N 1
ATOM 697 C CA . LYS A 1 95 ? 14.719 36.375 9.586 1 85.31 95 LYS A CA 1
ATOM 698 C C . LYS A 1 95 ? 13.227 36.156 9.414 1 85.31 95 LYS A C 1
ATOM 700 O O . LYS A 1 95 ? 12.523 35.875 10.391 1 85.31 95 LYS A O 1
ATOM 705 N N . ARG A 1 96 ? 12.719 36.312 8.258 1 92 96 ARG A N 1
ATOM 706 C CA . ARG A 1 96 ? 11.281 36.25 8.023 1 92 96 ARG A CA 1
ATOM 707 C C . ARG A 1 96 ? 10.914 34.938 7.336 1 92 96 ARG A C 1
ATOM 709 O O . ARG A 1 96 ? 9.781 34.75 6.887 1 92 96 ARG A O 1
ATOM 716 N N . LEU A 1 97 ? 11.797 34.094 7.316 1 90.62 97 LEU A N 1
ATOM 717 C CA . LEU A 1 97 ? 11.586 32.844 6.605 1 90.62 97 LEU A CA 1
ATOM 718 C C . LEU A 1 97 ? 10.508 32 7.285 1 90.62 97 LEU A C 1
ATOM 720 O O . LEU A 1 97 ? 9.703 31.344 6.613 1 90.62 97 LEU A O 1
ATOM 724 N N . GLN A 1 98 ? 10.547 32 8.508 1 92.19 98 GLN A N 1
ATOM 725 C CA . GLN A 1 98 ? 9.578 31.203 9.25 1 92.19 98 GLN A CA 1
ATOM 726 C C . GLN A 1 98 ? 8.156 31.688 8.984 1 92.19 98 GLN A C 1
ATOM 728 O O . GLN A 1 98 ? 7.246 30.875 8.781 1 92.19 98 GLN A O 1
ATOM 733 N N . VAL A 1 99 ? 8.008 32.969 8.961 1 90.94 99 VAL A N 1
ATOM 734 C CA . VAL A 1 99 ? 6.695 33.562 8.711 1 90.94 99 VAL A CA 1
ATOM 735 C C . VAL A 1 99 ? 6.254 33.25 7.281 1 90.94 99 VAL A C 1
ATOM 737 O O . VAL A 1 99 ? 5.078 32.969 7.035 1 90.94 99 VAL A O 1
ATOM 740 N N . ALA A 1 100 ? 7.168 33.312 6.422 1 90 100 ALA A N 1
ATOM 741 C CA . ALA A 1 100 ? 6.871 33 5.027 1 90 100 ALA A CA 1
ATOM 742 C C . ALA A 1 100 ? 6.383 31.547 4.887 1 90 100 ALA A C 1
ATOM 744 O O . ALA A 1 100 ? 5.426 31.281 4.156 1 90 100 ALA A O 1
ATOM 745 N N . VAL A 1 101 ? 7.043 30.656 5.555 1 90.94 101 VAL A N 1
ATOM 746 C CA . VAL A 1 101 ? 6.691 29.25 5.5 1 90.94 101 VAL A CA 1
ATOM 747 C C . VAL A 1 101 ? 5.305 29.031 6.105 1 90.94 101 VAL A C 1
ATOM 749 O O . VAL A 1 101 ? 4.508 28.25 5.59 1 90.94 101 VAL A O 1
ATOM 752 N N . VAL A 1 102 ? 5.004 29.734 7.137 1 92.75 102 VAL A N 1
ATOM 753 C CA . VAL A 1 102 ? 3.713 29.625 7.809 1 92.75 102 VAL A CA 1
ATOM 754 C C . VAL A 1 102 ? 2.598 30.078 6.867 1 92.75 102 VAL A C 1
ATOM 756 O O . VAL A 1 102 ? 1.599 29.375 6.699 1 92.75 102 VAL A O 1
ATOM 759 N N . ILE A 1 103 ? 2.754 31.156 6.27 1 89.25 103 ILE A N 1
ATOM 760 C CA . ILE A 1 103 ? 1.733 31.719 5.398 1 89.25 103 ILE A CA 1
ATOM 761 C C . ILE A 1 103 ? 1.525 30.828 4.184 1 89.25 103 ILE A C 1
ATOM 763 O O . ILE A 1 103 ? 0.388 30.516 3.818 1 89.25 103 ILE A O 1
ATOM 767 N N . ALA A 1 104 ? 2.629 30.422 3.656 1 86.06 104 ALA A N 1
ATOM 768 C CA . ALA A 1 104 ? 2.553 29.547 2.488 1 86.06 104 ALA A CA 1
ATOM 769 C C . ALA A 1 104 ? 1.863 28.234 2.83 1 86.06 104 ALA A C 1
ATOM 771 O O . ALA A 1 104 ? 0.991 27.766 2.092 1 86.06 104 ALA A O 1
ATOM 772 N N . SER A 1 105 ? 2.262 27.672 3.889 1 89.56 105 SER A N 1
ATOM 773 C CA . SER A 1 105 ? 1.699 26.391 4.293 1 89.56 105 SER A CA 1
ATOM 774 C C . SER A 1 105 ? 0.227 26.531 4.668 1 89.56 105 SER A C 1
ATOM 776 O O . SER A 1 105 ? -0.563 25.609 4.438 1 89.56 105 SER A O 1
ATOM 778 N N . PHE A 1 106 ? -0.15 27.625 5.266 1 89.81 106 PHE A N 1
ATOM 779 C CA . PHE A 1 106 ? -1.539 27.875 5.633 1 89.81 106 PHE A CA 1
ATOM 780 C C . PHE A 1 106 ? -2.416 27.969 4.391 1 89.81 106 PHE A C 1
ATOM 782 O O . PHE A 1 106 ? -3.496 27.391 4.336 1 89.81 106 PHE A O 1
ATOM 789 N N . LEU A 1 107 ? -1.942 28.641 3.447 1 82.88 107 LEU A N 1
ATOM 790 C CA . LEU A 1 107 ? -2.688 28.812 2.203 1 82.88 107 LEU A CA 1
ATOM 791 C C . LEU A 1 107 ? -2.818 27.469 1.473 1 82.88 107 LEU A C 1
ATOM 793 O O . LEU A 1 107 ? -3.893 27.141 0.967 1 82.88 107 LEU A O 1
ATOM 797 N N . ILE A 1 108 ? -1.78 26.766 1.468 1 82.69 108 ILE A N 1
ATOM 798 C CA . ILE A 1 108 ? -1.76 25.469 0.827 1 82.69 108 ILE A CA 1
ATOM 799 C C . ILE A 1 108 ? -2.656 24.5 1.598 1 82.69 108 ILE A C 1
ATOM 801 O O . ILE A 1 108 ? -3.375 23.688 0.998 1 82.69 108 ILE A O 1
ATOM 805 N N . GLY A 1 109 ? -2.67 24.656 2.895 1 84.88 109 GLY A N 1
ATOM 806 C CA . GLY A 1 109 ? -3.41 23.75 3.766 1 84.88 109 GLY A CA 1
ATOM 807 C C . GLY A 1 109 ? -4.914 23.922 3.664 1 84.88 109 GLY A C 1
ATOM 808 O O . GLY A 1 109 ? -5.672 23.016 4.008 1 84.88 109 GLY A O 1
ATOM 809 N N . ILE A 1 110 ? -5.344 25 3.207 1 79.25 110 ILE A N 1
ATOM 810 C CA . ILE A 1 110 ? -6.773 25.25 3.057 1 79.25 110 ILE A CA 1
ATOM 811 C C . ILE A 1 110 ? -7.367 24.281 2.035 1 79.25 110 ILE A C 1
ATOM 813 O O . ILE A 1 110 ? -8.5 23.828 2.189 1 79.25 110 ILE A O 1
ATOM 817 N N . SER A 1 111 ? -6.598 23.984 1.112 1 73.81 111 SER A N 1
ATOM 818 C CA . SER A 1 111 ? -7.148 23.219 -0.003 1 73.81 111 SER A CA 1
ATOM 819 C C . SER A 1 111 ? -6.629 21.797 -0.009 1 73.81 111 SER A C 1
ATOM 821 O O . SER A 1 111 ? -7.172 20.938 -0.7 1 73.81 111 SER A O 1
ATOM 823 N N . LEU A 1 112 ? -5.578 21.578 0.78 1 76.81 112 LEU A N 1
ATOM 824 C CA . LEU A 1 112 ? -4.934 20.281 0.67 1 76.81 112 LEU A CA 1
ATOM 825 C C . LEU A 1 112 ? -5.098 19.484 1.961 1 76.81 112 LEU A C 1
ATOM 827 O O . LEU A 1 112 ? -5.074 20.047 3.055 1 76.81 112 LEU A O 1
ATOM 831 N N . LEU A 1 113 ? -5.215 18.219 1.616 1 80.88 113 LEU A N 1
ATOM 832 C CA . LEU A 1 113 ? -5.105 17.312 2.75 1 80.88 113 LEU A CA 1
ATOM 833 C C . LEU A 1 113 ? -3.732 17.406 3.402 1 80.88 113 LEU A C 1
ATOM 835 O O . LEU A 1 113 ? -2.732 17.656 2.721 1 80.88 113 LEU A O 1
ATOM 839 N N . PHE A 1 114 ? -3.725 17.203 4.66 1 85.31 114 PHE A N 1
ATOM 840 C CA . PHE A 1 114 ? -2.498 17.266 5.449 1 85.31 114 PHE A CA 1
ATOM 841 C C . PHE A 1 114 ? -1.399 16.438 4.805 1 85.31 114 PHE A C 1
ATOM 843 O O . PHE A 1 114 ? -0.27 16.891 4.641 1 85.31 114 PHE A O 1
ATOM 850 N N . GLU A 1 115 ? -1.744 15.266 4.422 1 83.5 115 GLU A N 1
ATOM 851 C CA . GLU A 1 115 ? -0.766 14.328 3.885 1 83.5 115 GLU A CA 1
ATOM 852 C C . GLU A 1 115 ? -0.166 14.836 2.578 1 83.5 115 GLU A C 1
ATOM 854 O O . GLU A 1 115 ? 1.047 14.758 2.373 1 83.5 115 GLU A O 1
ATOM 859 N N . VAL A 1 116 ? -0.987 15.328 1.789 1 80.5 116 VAL A N 1
ATOM 860 C CA . VAL A 1 116 ? -0.546 15.828 0.491 1 80.5 116 VAL A CA 1
ATOM 861 C C . VAL A 1 116 ? 0.32 17.078 0.682 1 80.5 116 VAL A C 1
ATOM 863 O O . VAL A 1 116 ? 1.366 17.203 0.044 1 80.5 116 VAL A O 1
ATOM 866 N N . GLY A 1 117 ? -0.175 17.938 1.517 1 84.94 117 GLY A N 1
ATOM 867 C CA . GLY A 1 117 ? 0.597 19.141 1.795 1 84.94 117 GLY A CA 1
ATOM 868 C C . GLY A 1 117 ? 1.976 18.844 2.355 1 84.94 117 GLY A C 1
ATOM 869 O O . GLY A 1 117 ? 2.963 19.453 1.939 1 84.94 117 GLY A O 1
ATOM 870 N N . LEU A 1 118 ? 1.999 17.891 3.201 1 88.31 118 LEU A N 1
ATOM 871 C CA . LEU A 1 118 ? 3.266 17.531 3.832 1 88.31 118 LEU A CA 1
ATOM 872 C C . LEU A 1 118 ? 4.258 17 2.799 1 88.31 118 LEU A C 1
ATOM 874 O O . LEU A 1 118 ? 5.438 17.375 2.824 1 88.31 118 LEU A O 1
ATOM 878 N N . VAL A 1 119 ? 3.848 16.25 1.984 1 83.44 119 VAL A N 1
ATOM 879 C CA . VAL A 1 119 ? 4.703 15.602 0.997 1 83.44 119 VAL A CA 1
ATOM 880 C C . VAL A 1 119 ? 5.242 16.641 0.017 1 83.44 119 VAL A C 1
ATOM 882 O O . VAL A 1 119 ? 6.402 16.578 -0.391 1 83.44 119 VAL A O 1
ATOM 885 N N . LEU A 1 120 ? 4.477 17.594 -0.316 1 81.44 120 LEU A N 1
ATOM 886 C CA . LEU A 1 120 ? 4.824 18.547 -1.373 1 81.44 120 LEU A CA 1
ATOM 887 C C . LEU A 1 120 ? 5.656 19.703 -0.821 1 81.44 120 LEU A C 1
ATOM 889 O O . LEU A 1 120 ? 6.539 20.219 -1.508 1 81.44 120 LEU A O 1
ATOM 893 N N . VAL A 1 121 ? 5.398 20.062 0.368 1 86.19 121 VAL A N 1
ATOM 894 C CA . VAL A 1 121 ? 6 21.281 0.907 1 86.19 121 VAL A CA 1
ATOM 895 C C . VAL A 1 121 ? 7.312 20.938 1.611 1 86.19 121 VAL A C 1
ATOM 897 O O . VAL A 1 121 ? 8.227 21.766 1.665 1 86.19 121 VAL A O 1
ATOM 900 N N . THR A 1 122 ? 7.434 19.766 2.043 1 88.31 122 THR A N 1
ATOM 901 C CA . THR A 1 122 ? 8.57 19.359 2.869 1 88.31 122 THR A CA 1
ATOM 902 C C . THR A 1 122 ? 9.875 19.516 2.098 1 88.31 122 THR A C 1
ATOM 904 O O . THR A 1 122 ? 10.852 20.062 2.613 1 88.31 122 THR A O 1
ATOM 907 N N . PRO A 1 123 ? 9.953 19.062 0.899 1 83.12 123 PRO A N 1
ATOM 908 C CA . PRO A 1 123 ? 11.227 19.219 0.185 1 83.12 123 PRO A CA 1
ATOM 909 C C . PRO A 1 123 ? 11.602 20.672 -0.039 1 83.12 123 PRO A C 1
ATOM 911 O O . PRO A 1 123 ? 12.789 21.016 -0.032 1 83.12 123 PRO A O 1
ATOM 914 N N . ILE A 1 124 ? 10.648 21.469 -0.235 1 83.88 124 ILE A N 1
ATOM 915 C CA . ILE A 1 124 ? 10.875 22.891 -0.443 1 83.88 124 ILE A CA 1
ATOM 916 C C . ILE A 1 124 ? 11.391 23.531 0.848 1 83.88 124 ILE A C 1
ATOM 918 O O . ILE A 1 124 ? 12.391 24.25 0.836 1 83.88 124 ILE A O 1
ATOM 922 N N . VAL A 1 125 ? 10.734 23.219 1.88 1 89.88 125 VAL A N 1
ATOM 923 C CA . VAL A 1 125 ? 11.109 23.781 3.174 1 89.88 125 VAL A CA 1
ATOM 924 C C . VAL A 1 125 ? 12.484 23.266 3.584 1 89.88 125 VAL A C 1
ATOM 926 O O . VAL A 1 125 ? 13.273 24 4.184 1 89.88 125 VAL A O 1
ATOM 929 N N . PHE A 1 126 ? 12.742 22.062 3.26 1 89.44 126 PHE A N 1
ATOM 930 C CA . PHE A 1 126 ? 14.047 21.484 3.572 1 89.44 126 PHE A CA 1
ATOM 931 C C . PHE A 1 126 ? 15.148 22.203 2.795 1 89.44 126 PHE A C 1
ATOM 933 O O . PHE A 1 126 ? 16.203 22.516 3.352 1 89.44 126 PHE A O 1
ATOM 940 N N . ALA A 1 127 ? 14.93 22.422 1.588 1 86.12 127 ALA A N 1
ATOM 941 C CA . ALA A 1 127 ? 15.898 23.141 0.762 1 86.12 127 ALA A CA 1
ATOM 942 C C . ALA A 1 127 ? 16.141 24.547 1.285 1 86.12 127 ALA A C 1
ATOM 944 O O . ALA A 1 127 ? 17.266 25.031 1.305 1 86.12 127 ALA A O 1
ATOM 945 N N . VAL A 1 128 ? 15.148 25.156 1.649 1 88.75 128 VAL A N 1
ATOM 946 C CA . VAL A 1 128 ? 15.242 26.5 2.201 1 88.75 128 VAL A CA 1
ATOM 947 C C . VAL A 1 128 ? 16.047 26.484 3.502 1 88.75 128 VAL A C 1
ATOM 949 O O . VAL A 1 128 ? 16.891 27.344 3.729 1 88.75 128 VAL A O 1
ATOM 952 N N . ALA A 1 129 ? 15.711 25.531 4.309 1 91.25 129 ALA A N 1
ATOM 953 C CA . ALA A 1 129 ? 16.422 25.406 5.582 1 91.25 129 ALA A CA 1
ATOM 954 C C . ALA A 1 129 ? 17.906 25.203 5.359 1 91.25 129 ALA A C 1
ATOM 956 O O . ALA A 1 129 ? 18.734 25.797 6.051 1 91.25 129 ALA A O 1
ATOM 957 N N . LEU A 1 130 ? 18.188 24.406 4.449 1 87.81 130 LEU A N 1
ATOM 958 C CA . LEU A 1 130 ? 19.594 24.109 4.16 1 87.81 130 LEU A CA 1
ATOM 959 C C . LEU A 1 130 ? 20.312 25.328 3.621 1 87.81 130 LEU A C 1
ATOM 961 O O . LEU A 1 130 ? 21.422 25.641 4.055 1 87.81 130 LEU A O 1
ATOM 965 N N . GLU A 1 131 ? 19.719 25.969 2.771 1 86.44 131 GLU A N 1
ATOM 966 C CA . GLU A 1 131 ? 20.328 27.141 2.164 1 86.44 131 GLU A CA 1
ATOM 967 C C . GLU A 1 131 ? 20.453 28.281 3.172 1 86.44 131 GLU A C 1
ATOM 969 O O . GLU A 1 131 ? 21.406 29.062 3.115 1 86.44 131 GLU A O 1
ATOM 974 N N . ALA A 1 132 ? 19.547 28.359 3.979 1 89.94 132 ALA A N 1
ATOM 975 C CA . ALA A 1 132 ? 19.547 29.422 4.988 1 89.94 132 ALA A CA 1
ATOM 976 C C . ALA A 1 132 ? 20.391 29.016 6.199 1 89.94 132 ALA A C 1
ATOM 978 O O . ALA A 1 132 ? 20.594 29.812 7.109 1 89.94 132 ALA A O 1
ATOM 979 N N . ASP A 1 133 ? 20.766 27.812 6.207 1 89.81 133 ASP A N 1
ATOM 980 C CA . ASP A 1 133 ? 21.578 27.266 7.289 1 89.81 133 ASP A CA 1
ATOM 981 C C . ASP A 1 133 ? 20.844 27.344 8.625 1 89.81 133 ASP A C 1
ATOM 983 O O . ASP A 1 133 ? 21.375 27.859 9.609 1 89.81 133 ASP A O 1
ATOM 987 N N . VAL A 1 134 ? 19.656 27.016 8.562 1 91.06 134 VAL A N 1
ATOM 988 C CA . VAL A 1 134 ? 18.859 26.891 9.773 1 91.06 134 VAL A CA 1
ATOM 989 C C . VAL A 1 134 ? 18.359 25.453 9.922 1 91.06 134 VAL A C 1
ATOM 991 O O . VAL A 1 134 ? 18.266 24.719 8.938 1 91.06 134 VAL A O 1
ATOM 994 N N . PRO A 1 135 ? 18.109 25.078 11.188 1 92.62 135 PRO A N 1
ATOM 995 C CA . PRO A 1 135 ? 17.609 23.719 11.383 1 92.62 135 PRO A CA 1
ATOM 996 C C . PRO A 1 135 ? 16.266 23.484 10.695 1 92.62 135 PRO A C 1
ATOM 998 O O . PRO A 1 135 ? 15.375 24.344 10.758 1 92.62 135 PRO A O 1
ATOM 1001 N N . PHE A 1 136 ? 16.141 22.359 10.062 1 92.31 136 PHE A N 1
ATOM 1002 C CA . PHE A 1 136 ? 14.93 22 9.344 1 92.31 136 PHE A CA 1
ATOM 1003 C C . PHE A 1 136 ? 13.719 22.031 10.266 1 92.31 136 PHE A C 1
ATOM 1005 O O . PHE A 1 136 ? 12.641 22.5 9.867 1 92.31 136 PHE A O 1
ATOM 1012 N N . LEU A 1 137 ? 13.883 21.609 11.508 1 93.44 137 LEU A N 1
ATOM 1013 C CA . LEU A 1 137 ? 12.797 21.531 12.469 1 93.44 137 LEU A CA 1
ATOM 1014 C C . LEU A 1 137 ? 12.258 22.922 12.789 1 93.44 137 LEU A C 1
ATOM 1016 O O . LEU A 1 137 ? 11.078 23.094 13.109 1 93.44 137 LEU A O 1
ATOM 1020 N N . TYR A 1 138 ? 13.094 23.875 12.664 1 93.19 138 TYR A N 1
ATOM 1021 C CA . TYR A 1 138 ? 12.719 25.266 12.922 1 93.19 138 TYR A CA 1
ATOM 1022 C C . TYR A 1 138 ? 11.625 25.719 11.961 1 93.19 138 TYR A C 1
ATOM 1024 O O . TYR A 1 138 ? 10.633 26.328 12.383 1 93.19 138 TYR A O 1
ATOM 1032 N N . LEU A 1 139 ? 11.773 25.406 10.758 1 93.06 139 LEU A N 1
ATOM 1033 C CA . LEU A 1 139 ? 10.781 25.766 9.75 1 93.06 139 LEU A CA 1
ATOM 1034 C C . LEU A 1 139 ? 9.68 24.703 9.68 1 93.06 139 LEU A C 1
ATOM 1036 O O . LEU A 1 139 ? 8.523 25.031 9.398 1 93.06 139 LEU A O 1
ATOM 1040 N N . GLY A 1 140 ? 10.07 23.5 9.938 1 93.81 140 GLY A N 1
ATOM 1041 C CA . GLY A 1 140 ? 9.18 22.359 9.789 1 93.81 140 GLY A CA 1
ATOM 1042 C C . GLY A 1 140 ? 8.016 22.375 10.766 1 93.81 140 GLY A C 1
ATOM 1043 O O . GLY A 1 140 ? 6.902 21.984 10.414 1 93.81 140 GLY A O 1
ATOM 1044 N N . ILE A 1 141 ? 8.25 22.797 11.961 1 94.81 141 ILE A N 1
ATOM 1045 C CA . ILE A 1 141 ? 7.203 22.844 12.977 1 94.81 141 ILE A CA 1
ATOM 1046 C C . ILE A 1 141 ? 6.105 23.812 12.547 1 94.81 141 ILE A C 1
ATOM 1048 O O . ILE A 1 141 ? 4.918 23.5 12.633 1 94.81 141 ILE A O 1
ATOM 1052 N N . SER A 1 142 ? 6.527 24.906 12.062 1 94.06 142 SER A N 1
ATOM 1053 C CA . SER A 1 142 ? 5.574 25.922 11.594 1 94.06 142 SER A CA 1
ATOM 1054 C C . SER A 1 142 ? 4.781 25.406 10.398 1 94.06 142 SER A C 1
ATOM 1056 O O . SER A 1 142 ? 3.578 25.656 10.297 1 94.06 142 SER A O 1
ATOM 1058 N N . MET A 1 143 ? 5.477 24.766 9.555 1 94.06 143 MET A N 1
ATOM 1059 C CA . MET A 1 143 ? 4.82 24.172 8.398 1 94.06 143 MET A CA 1
ATOM 1060 C C . MET A 1 143 ? 3.775 23.156 8.836 1 94.06 143 MET A C 1
ATOM 1062 O O . MET A 1 143 ? 2.631 23.203 8.375 1 94.06 143 MET A O 1
ATOM 1066 N N . ALA A 1 144 ? 4.129 22.297 9.711 1 95.25 144 ALA A N 1
ATOM 1067 C CA . ALA A 1 144 ? 3.25 21.234 10.195 1 95.25 144 ALA A CA 1
ATOM 1068 C C . ALA A 1 144 ? 2.049 21.812 10.938 1 95.25 144 ALA A C 1
ATOM 1070 O O . ALA A 1 144 ? 0.928 21.312 10.805 1 95.25 144 ALA A O 1
ATOM 1071 N N . ALA A 1 145 ? 2.299 22.844 11.727 1 95.88 145 ALA A N 1
ATOM 1072 C CA . ALA A 1 145 ? 1.229 23.484 12.484 1 95.88 145 ALA A CA 1
ATOM 1073 C C . ALA A 1 145 ? 0.179 24.094 11.555 1 95.88 145 ALA A C 1
ATOM 1075 O O . ALA A 1 145 ? -1.023 23.953 11.797 1 95.88 145 ALA A O 1
ATOM 1076 N N . ALA A 1 146 ? 0.643 24.734 10.555 1 94.56 146 ALA A N 1
ATOM 1077 C CA . ALA A 1 146 ? -0.263 25.359 9.602 1 94.56 146 ALA A CA 1
ATOM 1078 C C . ALA A 1 146 ? -1.096 24.312 8.859 1 94.56 146 ALA A C 1
ATOM 1080 O O . ALA A 1 146 ? -2.312 24.469 8.734 1 94.56 146 ALA A O 1
ATOM 1081 N N . LEU A 1 147 ? -0.47 23.297 8.453 1 92.94 147 LEU A N 1
ATOM 1082 C CA . LEU A 1 147 ? -1.156 22.25 7.715 1 92.94 147 LEU A CA 1
ATOM 1083 C C . LEU A 1 147 ? -2.141 21.5 8.609 1 92.94 147 LEU A C 1
ATOM 1085 O O . LEU A 1 147 ? -3.25 21.172 8.188 1 92.94 147 LEU A O 1
ATOM 1089 N N . SER A 1 148 ? -1.743 21.266 9.812 1 94.44 148 SER A N 1
ATOM 1090 C CA . SER A 1 148 ? -2.59 20.531 10.758 1 94.44 148 SER A CA 1
ATOM 1091 C C . SER A 1 148 ? -3.809 21.359 11.148 1 94.44 148 SER A C 1
ATOM 1093 O O . SER A 1 148 ? -4.926 20.844 11.203 1 94.44 148 SER A O 1
ATOM 1095 N N . ALA A 1 149 ? -3.605 22.609 11.414 1 94.75 149 ALA A N 1
ATOM 1096 C CA . ALA A 1 149 ? -4.703 23.469 11.828 1 94.75 149 ALA A CA 1
ATOM 1097 C C . ALA A 1 149 ? -5.758 23.578 10.734 1 94.75 149 ALA A C 1
ATOM 1099 O O . ALA A 1 149 ? -6.961 23.531 11.008 1 94.75 149 ALA A O 1
ATOM 1100 N N . THR A 1 150 ? -5.328 23.719 9.562 1 91.56 150 THR A N 1
ATOM 1101 C CA . THR A 1 150 ? -6.277 23.844 8.461 1 91.56 150 THR A CA 1
ATOM 1102 C C . THR A 1 150 ? -7.066 22.547 8.273 1 91.56 150 THR A C 1
ATOM 1104 O O . THR A 1 150 ? -8.25 22.594 7.922 1 91.56 150 THR A O 1
ATOM 1107 N N . GLN A 1 151 ? -6.488 21.5 8.523 1 90.81 151 GLN A N 1
ATOM 1108 C CA . GLN A 1 151 ? -7.148 20.203 8.406 1 90.81 151 GLN A CA 1
ATOM 1109 C C . GLN A 1 151 ? -8.25 20.062 9.445 1 90.81 151 GLN A C 1
ATOM 1111 O O . GLN A 1 151 ? -9.281 19.422 9.18 1 90.81 151 GLN A O 1
ATOM 1116 N N . GLY A 1 152 ? -8.094 20.609 10.531 1 91.88 152 GLY A N 1
ATOM 1117 C CA . GLY A 1 152 ? -9.047 20.422 11.617 1 91.88 152 GLY A CA 1
ATOM 1118 C C . GLY A 1 152 ? -10.172 21.438 11.594 1 91.88 152 GLY A C 1
ATOM 1119 O O . GLY A 1 152 ? -11.281 21.156 12.062 1 91.88 152 GLY A O 1
ATOM 1120 N N . PHE A 1 153 ? -9.93 22.578 10.977 1 93.69 153 PHE A N 1
ATOM 1121 C CA . PHE A 1 153 ? -10.891 23.656 11.211 1 93.69 153 PHE A CA 1
ATOM 1122 C C . PHE A 1 153 ? -11.57 24.078 9.906 1 93.69 153 PHE A C 1
ATOM 1124 O O . PHE A 1 153 ? -12.672 24.609 9.922 1 93.69 153 PHE A O 1
ATOM 1131 N N . LEU A 1 154 ? -11 23.781 8.789 1 89.88 154 LEU A N 1
ATOM 1132 C CA . LEU A 1 154 ? -11.422 24.547 7.621 1 89.88 154 LEU A CA 1
ATOM 1133 C C . LEU A 1 154 ? -12.039 23.625 6.562 1 89.88 154 LEU A C 1
ATOM 1135 O O . LEU A 1 154 ? -11.336 22.828 5.938 1 89.88 154 LEU A O 1
ATOM 1139 N N . PRO A 1 155 ? -13.453 23.875 6.465 1 82.62 155 PRO A N 1
ATOM 1140 C CA . PRO A 1 155 ? -13.914 23.359 5.172 1 82.62 155 PRO A CA 1
ATOM 1141 C C . PRO A 1 155 ? -13.258 24.062 3.99 1 82.62 155 PRO A C 1
ATOM 1143 O O . PRO A 1 155 ? -12.812 25.203 4.117 1 82.62 155 PRO A O 1
ATOM 1146 N N . PRO A 1 156 ? -12.977 23.344 2.85 1 77 156 PRO A N 1
ATOM 1147 C CA . PRO A 1 156 ? -13.578 22.156 2.238 1 77 156 PRO A CA 1
ATOM 1148 C C . PRO A 1 156 ? -12.797 20.875 2.523 1 77 156 PRO A C 1
ATOM 1150 O O . PRO A 1 156 ? -13 19.859 1.852 1 77 156 PRO A O 1
ATOM 1153 N N . GLN A 1 157 ? -11.797 21.031 3.529 1 81.81 157 GLN A N 1
ATOM 1154 C CA . GLN A 1 157 ? -11.148 19.781 3.922 1 81.81 157 GLN A CA 1
ATOM 1155 C C . GLN A 1 157 ? -12.188 18.719 4.254 1 81.81 157 GLN A C 1
ATOM 1157 O O . GLN A 1 157 ? -13.219 19.016 4.855 1 81.81 157 GLN A O 1
ATOM 1162 N N . PRO A 1 158 ? -11.938 17.562 3.893 1 76.56 158 PRO A N 1
ATOM 1163 C CA . PRO A 1 158 ? -12.938 16.5 4.027 1 76.56 158 PRO A CA 1
ATOM 1164 C C . PRO A 1 158 ? -13.43 16.344 5.461 1 76.56 158 PRO A C 1
ATOM 1166 O O . PRO A 1 158 ? -14.633 16.188 5.691 1 76.56 158 PRO A O 1
ATOM 1169 N N . SER A 1 159 ? -12.523 16.375 6.383 1 84.69 159 SER A N 1
ATOM 1170 C CA . SER A 1 159 ? -12.914 16.125 7.77 1 84.69 159 SER A CA 1
ATOM 1171 C C . SER A 1 159 ? -13.82 17.219 8.297 1 84.69 159 SER A C 1
ATOM 1173 O O . SER A 1 159 ? -14.945 16.953 8.742 1 84.69 159 SER A O 1
ATOM 1175 N N . PRO A 1 160 ? -13.43 18.422 8.203 1 89.19 160 PRO A N 1
ATOM 1176 C CA . PRO A 1 160 ? -14.32 19.484 8.672 1 89.19 160 PRO A CA 1
ATOM 1177 C C . PRO A 1 160 ? -15.617 19.578 7.871 1 89.19 160 PRO A C 1
ATOM 1179 O O . PRO A 1 160 ? -16.672 19.844 8.438 1 89.19 160 PRO A O 1
ATOM 1182 N N . THR A 1 161 ? -15.602 19.297 6.648 1 84.19 161 THR A N 1
ATOM 1183 C CA . THR A 1 161 ? -16.797 19.328 5.812 1 84.19 161 THR A CA 1
ATOM 1184 C C . THR A 1 161 ? -17.766 18.219 6.223 1 84.19 161 THR A C 1
ATOM 1186 O O . THR A 1 161 ? -18.984 18.453 6.297 1 84.19 161 THR A O 1
ATOM 1189 N N . ALA A 1 162 ? -17.234 17.109 6.465 1 83.62 162 ALA A N 1
ATOM 1190 C CA . ALA A 1 162 ? -18.062 15.984 6.891 1 83.62 162 ALA A CA 1
ATOM 1191 C C . ALA A 1 162 ? -18.734 16.281 8.234 1 83.62 162 ALA A C 1
ATOM 1193 O O . ALA A 1 162 ? -19.906 15.969 8.43 1 83.62 162 ALA A O 1
ATOM 1194 N N . VAL A 1 163 ? -17.984 16.797 9.125 1 90.56 163 VAL A N 1
ATOM 1195 C CA . VAL A 1 163 ? -18.484 17.125 10.445 1 90.56 163 VAL A CA 1
ATOM 1196 C C . VAL A 1 163 ? -19.578 18.203 10.328 1 90.56 163 VAL A C 1
ATOM 1198 O O . VAL A 1 163 ? -20.625 18.109 10.953 1 90.56 163 VAL A O 1
ATOM 1201 N N . ALA A 1 164 ? -19.359 19.203 9.523 1 89.12 164 ALA A N 1
ATOM 1202 C CA . ALA A 1 164 ? -20.328 20.281 9.312 1 89.12 164 ALA A CA 1
ATOM 1203 C C . ALA A 1 164 ? -21.625 19.734 8.727 1 89.12 164 ALA A C 1
ATOM 1205 O O . ALA A 1 164 ? -22.719 20.094 9.172 1 89.12 164 ALA A O 1
ATOM 1206 N N . THR A 1 165 ? -21.516 18.891 7.801 1 83.69 165 THR A N 1
ATOM 1207 C CA . THR A 1 165 ? -22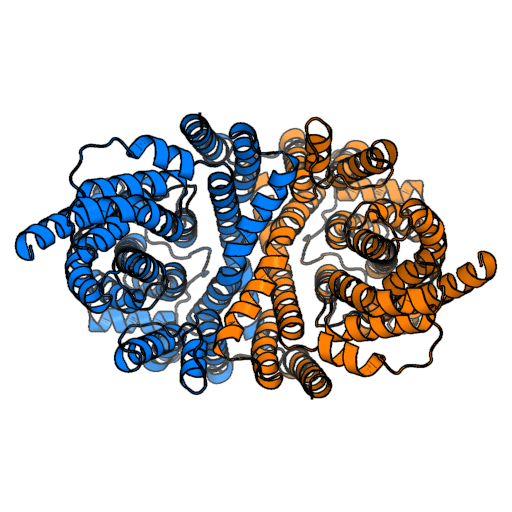.672 18.297 7.152 1 83.69 165 THR A CA 1
ATOM 1208 C C . THR A 1 165 ? -23.469 17.438 8.141 1 83.69 165 THR A C 1
ATOM 1210 O O . THR A 1 165 ? -24.688 17.5 8.18 1 83.69 165 THR A O 1
ATOM 1213 N N . ALA A 1 166 ? -22.75 16.672 8.852 1 85.38 166 ALA A N 1
ATOM 1214 C CA . ALA A 1 166 ? -23.391 15.781 9.828 1 85.38 166 ALA A CA 1
ATOM 1215 C C . ALA A 1 166 ? -24.156 16.594 10.867 1 85.38 166 ALA A C 1
ATOM 1217 O O . ALA A 1 166 ? -25.219 16.156 11.344 1 85.38 166 ALA A O 1
ATOM 1218 N N . LEU A 1 167 ? -23.656 17.781 11.195 1 89.88 167 LEU A N 1
ATOM 1219 C CA . LEU A 1 167 ? -24.25 18.578 12.266 1 89.88 167 LEU A CA 1
ATOM 1220 C C . LEU A 1 167 ? -25.234 19.609 11.703 1 89.88 167 LEU A C 1
ATOM 1222 O O . LEU A 1 167 ? -25.922 20.281 12.453 1 89.88 167 LEU A O 1
ATOM 1226 N N . GLY A 1 168 ? -25.25 19.703 10.406 1 83.31 168 GLY A N 1
ATOM 1227 C CA . GLY A 1 168 ? -26.078 20.719 9.781 1 83.31 168 GLY A CA 1
ATOM 1228 C C . GLY A 1 168 ? -25.531 22.125 9.922 1 83.31 168 GLY A C 1
ATOM 1229 O O . GLY A 1 168 ? -26.281 23.094 10.023 1 83.31 168 GLY A O 1
ATOM 1230 N N . ALA A 1 169 ? -24.234 22.203 10.016 1 88.88 169 ALA A N 1
ATOM 1231 C CA . ALA A 1 169 ? -23.578 23.5 10.141 1 88.88 169 ALA A CA 1
ATOM 1232 C C . ALA A 1 169 ? -23.375 24.156 8.773 1 88.88 169 ALA A C 1
ATOM 1234 O O . ALA A 1 169 ? -23.094 23.469 7.789 1 88.88 169 ALA A O 1
ATOM 1235 N N . ASN A 1 170 ? -23.562 25.469 8.758 1 85.56 170 ASN A N 1
ATOM 1236 C CA . ASN A 1 170 ? -23.297 26.219 7.535 1 85.56 170 ASN A CA 1
ATOM 1237 C C . ASN A 1 170 ? -21.812 26.203 7.191 1 85.56 170 ASN A C 1
ATOM 1239 O O . ASN A 1 170 ? -20.984 26.734 7.934 1 85.56 170 ASN A O 1
ATOM 1243 N N . ILE A 1 171 ? -21.453 25.75 6.082 1 86.06 171 ILE A N 1
ATOM 1244 C CA . ILE A 1 171 ? -20.078 25.516 5.672 1 86.06 171 ILE A CA 1
ATOM 1245 C C . ILE A 1 171 ? -19.359 26.859 5.492 1 86.06 171 ILE A C 1
ATOM 1247 O O . ILE A 1 171 ? -18.219 27.016 5.895 1 86.06 171 ILE A O 1
ATOM 1251 N N . GLY A 1 172 ? -20.047 27.828 4.891 1 81.75 172 GLY A N 1
ATOM 1252 C CA . GLY A 1 172 ? -19.469 29.141 4.711 1 81.75 172 GLY A CA 1
ATOM 1253 C C . GLY A 1 172 ? -19.125 29.828 6.02 1 81.75 172 GLY A C 1
ATOM 1254 O O . GLY A 1 172 ? -18.047 30.391 6.172 1 81.75 172 GLY A O 1
ATOM 1255 N N . GLU A 1 173 ? -20.031 29.766 6.875 1 87.44 173 GLU A N 1
ATOM 1256 C CA . GLU A 1 173 ? -19.812 30.359 8.188 1 87.44 173 GLU A CA 1
ATOM 1257 C C . GLU A 1 173 ? -18.688 29.641 8.938 1 87.44 173 GLU A C 1
ATOM 1259 O O . GLU A 1 173 ? -17.875 30.281 9.602 1 87.44 173 GLU A O 1
ATOM 1264 N N . MET A 1 174 ? -18.672 28.359 8.812 1 91.62 174 MET A N 1
ATOM 1265 C CA . MET A 1 174 ? -17.625 27.594 9.477 1 91.62 174 MET A CA 1
ATOM 1266 C C . MET A 1 174 ? -16.25 27.953 8.922 1 91.62 174 MET A C 1
ATOM 1268 O O . MET A 1 174 ? -15.273 28 9.664 1 91.62 174 MET A O 1
ATOM 1272 N N . LEU A 1 175 ? -16.25 28.156 7.652 1 88.88 175 LEU A N 1
ATOM 1273 C CA . LEU A 1 175 ? -14.984 28.516 7.031 1 88.88 175 LEU A CA 1
ATOM 1274 C C . LEU A 1 175 ? -14.484 29.859 7.574 1 88.88 175 LEU A C 1
ATOM 1276 O O . LEU A 1 175 ? -13.305 29.984 7.926 1 88.88 175 LEU A O 1
ATOM 1280 N N . ILE A 1 176 ? -15.297 30.859 7.684 1 89.31 176 ILE A N 1
ATOM 1281 C CA . ILE A 1 176 ? -14.914 32.188 8.125 1 89.31 176 ILE A CA 1
ATOM 1282 C C . ILE A 1 176 ? -14.492 32.156 9.594 1 89.31 176 ILE A C 1
ATOM 1284 O O . ILE A 1 176 ? -13.398 32.625 9.945 1 89.31 176 ILE A O 1
ATOM 1288 N N . VAL A 1 177 ? -15.305 31.562 10.391 1 93.62 177 VAL A N 1
ATOM 1289 C CA . VAL A 1 177 ? -14.992 31.484 11.812 1 93.62 177 VAL A CA 1
ATOM 1290 C C . VAL A 1 177 ? -13.789 30.578 12.031 1 93.62 177 VAL A C 1
ATOM 1292 O O . VAL A 1 177 ? -12.961 30.828 12.914 1 93.62 177 VAL A O 1
ATOM 1295 N N . GLY A 1 178 ? -13.719 29.516 11.242 1 95.38 178 GLY A N 1
ATOM 1296 C CA . GLY A 1 178 ? -12.594 28.594 11.328 1 95.38 178 GLY A CA 1
ATOM 1297 C C . GLY A 1 178 ? -11.258 29.266 11.055 1 95.38 178 GLY A C 1
ATOM 1298 O O . GLY A 1 178 ? -10.25 28.938 11.695 1 95.38 178 GLY A O 1
ATOM 1299 N N . ILE A 1 179 ? -11.258 30.141 10.078 1 93.75 179 ILE A N 1
ATOM 1300 C CA . ILE A 1 179 ? -10.039 30.875 9.758 1 93.75 179 ILE A CA 1
ATOM 1301 C C . ILE A 1 179 ? -9.625 31.719 10.953 1 93.75 179 ILE A C 1
ATOM 1303 O O . ILE A 1 179 ? -8.438 31.781 11.305 1 93.75 179 ILE A O 1
ATOM 1307 N N . ILE A 1 180 ? -10.523 32.312 11.539 1 95.06 180 ILE A N 1
ATOM 1308 C CA . ILE A 1 180 ? -10.258 33.156 12.695 1 95.06 180 ILE A CA 1
ATOM 1309 C C . ILE A 1 180 ? -9.703 32.312 13.836 1 95.06 180 ILE A C 1
ATOM 1311 O O . ILE A 1 180 ? -8.797 32.75 14.555 1 95.06 180 ILE A O 1
ATOM 1315 N N . VAL A 1 181 ? -10.195 31.172 13.945 1 96.56 181 VAL A N 1
ATOM 1316 C CA . VAL A 1 181 ? -9.758 30.266 15.008 1 96.56 181 VAL A CA 1
ATOM 1317 C C . VAL A 1 181 ? -8.398 29.672 14.664 1 96.56 181 VAL A C 1
ATOM 1319 O O . VAL A 1 181 ? -7.535 29.531 15.531 1 96.56 181 VAL A O 1
ATOM 1322 N N . ALA A 1 182 ? -8.234 29.344 13.406 1 96.5 182 ALA A N 1
ATOM 1323 C CA . ALA A 1 182 ? -7.035 28.625 12.961 1 96.5 182 ALA A CA 1
ATOM 1324 C C . ALA A 1 182 ? -5.801 29.531 13.055 1 96.5 182 ALA A C 1
ATOM 1326 O O . ALA A 1 182 ? -4.703 29.047 13.344 1 96.5 182 ALA A O 1
ATOM 1327 N N . ILE A 1 183 ? -5.918 30.797 12.836 1 95.5 183 ILE A N 1
ATOM 1328 C CA . ILE A 1 183 ? -4.785 31.719 12.758 1 95.5 183 ILE A CA 1
ATOM 1329 C C . ILE A 1 183 ? -4.055 31.75 14.094 1 95.5 183 ILE A C 1
ATOM 1331 O O . ILE A 1 183 ? -2.848 31.5 14.156 1 95.5 183 ILE A O 1
ATOM 1335 N N . PRO A 1 184 ? -4.746 32 15.195 1 96.69 184 PRO A N 1
ATOM 1336 C CA . PRO A 1 184 ? -4.031 31.969 16.469 1 96.69 184 PRO A CA 1
ATOM 1337 C C . PRO A 1 184 ? -3.453 30.578 16.781 1 96.69 184 PRO A C 1
ATOM 1339 O O . PRO A 1 184 ? -2.4 30.484 17.422 1 96.69 184 PRO A O 1
ATOM 1342 N N . CYS A 1 185 ? -4.141 29.531 16.406 1 96.69 185 CYS A N 1
ATOM 1343 C CA . CYS A 1 185 ? -3.639 28.188 16.609 1 96.69 185 CYS A CA 1
ATOM 1344 C C . CYS A 1 185 ? -2.293 27.984 15.922 1 96.69 185 CYS A C 1
ATOM 1346 O O . CYS A 1 185 ? -1.364 27.438 16.516 1 96.69 185 CYS A O 1
ATOM 1348 N N . VAL A 1 186 ? -2.205 28.484 14.719 1 96.44 186 VAL A N 1
ATOM 1349 C CA . VAL A 1 186 ? -0.991 28.312 13.93 1 96.44 186 VAL A CA 1
ATOM 1350 C C . VAL A 1 186 ? 0.135 29.156 14.523 1 96.44 186 VAL A C 1
ATOM 1352 O O . VAL A 1 186 ? 1.284 28.719 14.586 1 96.44 186 VAL A O 1
ATOM 1355 N N . ILE A 1 187 ? -0.193 30.375 14.961 1 95.94 187 ILE A N 1
ATOM 1356 C CA . ILE A 1 187 ? 0.808 31.266 15.523 1 95.94 187 ILE A CA 1
ATOM 1357 C C . ILE A 1 187 ? 1.372 30.672 16.812 1 95.94 187 ILE A C 1
ATOM 1359 O O . ILE A 1 187 ? 2.588 30.656 17.016 1 95.94 187 ILE A O 1
ATOM 1363 N N . VAL A 1 188 ? 0.535 30.141 17.609 1 97 188 VAL A N 1
ATOM 1364 C CA . VAL A 1 188 ? 0.955 29.625 18.922 1 97 188 VAL A CA 1
ATOM 1365 C C . VAL A 1 188 ? 1.651 28.281 18.734 1 97 188 VAL A C 1
ATOM 1367 O O . VAL A 1 188 ? 2.727 28.047 19.297 1 97 188 VAL A O 1
ATOM 1370 N N . ALA A 1 189 ? 1.111 27.406 17.922 1 95.94 189 ALA A N 1
ATOM 1371 C CA . ALA A 1 189 ? 1.643 26.047 17.766 1 95.94 189 ALA A CA 1
ATOM 1372 C C . ALA A 1 189 ? 2.797 26.031 16.766 1 95.94 189 ALA A C 1
ATOM 1374 O O . ALA A 1 189 ? 3.572 25.078 16.719 1 95.94 189 ALA A O 1
ATOM 1375 N N . GLY A 1 190 ? 2.9 27.047 15.984 1 95 190 GLY A N 1
ATOM 1376 C CA . GLY A 1 190 ? 3.951 27.109 14.977 1 95 190 GLY A CA 1
ATOM 1377 C C . GLY A 1 190 ? 5.188 27.844 15.461 1 95 190 GLY A C 1
ATOM 1378 O O . GLY A 1 190 ? 6.031 27.266 16.156 1 95 190 GLY A O 1
ATOM 1379 N N . PRO A 1 191 ? 5.301 29.172 15.203 1 93.62 191 PRO A N 1
ATOM 1380 C CA . PRO A 1 191 ? 6.512 29.922 15.547 1 93.62 191 PRO A CA 1
ATOM 1381 C C . PRO A 1 191 ? 6.758 30 17.047 1 93.62 191 PRO A C 1
ATOM 1383 O O . PRO A 1 191 ? 7.891 29.828 17.516 1 93.62 191 PRO A O 1
ATOM 1386 N N . ILE A 1 192 ? 5.734 30.203 17.859 1 95.06 192 ILE A N 1
ATOM 1387 C CA . ILE A 1 192 ? 5.906 30.344 19.297 1 95.06 192 ILE A CA 1
ATOM 1388 C C . ILE A 1 192 ? 6.293 29.016 19.922 1 95.06 192 ILE A C 1
ATOM 1390 O O . ILE A 1 192 ? 7.207 28.938 20.734 1 95.06 192 ILE A O 1
ATOM 1394 N N . TRP A 1 193 ? 5.617 27.984 19.516 1 93.88 193 TRP A N 1
ATOM 1395 C CA . TRP A 1 193 ? 5.895 26.672 20.094 1 93.88 193 TRP A CA 1
ATOM 1396 C C . TRP A 1 193 ? 7.266 26.172 19.656 1 93.88 193 TRP A C 1
ATOM 1398 O O . TRP A 1 193 ? 7.91 25.391 20.375 1 93.88 193 TRP A O 1
ATOM 1408 N N . THR A 1 194 ? 7.68 26.594 18.469 1 94.25 194 THR A N 1
ATOM 1409 C CA . THR A 1 194 ? 9.023 26.25 18.016 1 94.25 194 THR A CA 1
ATOM 1410 C C . THR A 1 194 ? 10.07 26.75 19 1 94.25 194 THR A C 1
ATOM 1412 O O . THR A 1 194 ? 11.031 26.031 19.312 1 94.25 194 THR A O 1
ATOM 1415 N N . ARG A 1 195 ? 9.906 27.922 19.484 1 93 195 ARG A N 1
ATOM 1416 C CA . ARG A 1 195 ? 10.82 28.5 20.484 1 93 195 ARG A CA 1
ATOM 1417 C C . ARG A 1 195 ? 10.781 27.703 21.781 1 93 195 ARG A C 1
ATOM 1419 O O . ARG A 1 195 ? 11.812 27.516 22.422 1 93 195 ARG A O 1
ATOM 1426 N N . VAL A 1 196 ? 9.617 27.266 22.125 1 93.69 196 VAL A N 1
ATOM 1427 C CA . VAL A 1 196 ? 9.469 26.5 23.359 1 93.69 196 VAL A CA 1
ATOM 1428 C C . VAL A 1 196 ? 10.164 25.141 23.219 1 93.69 196 VAL A C 1
ATOM 1430 O O . VAL A 1 196 ? 10.891 24.719 24.109 1 93.69 196 VAL A O 1
ATOM 1433 N N . VAL A 1 197 ? 9.961 24.516 22.109 1 93.38 197 VAL A N 1
ATOM 1434 C CA . VAL A 1 197 ? 10.57 23.203 21.859 1 93.38 197 VAL A CA 1
ATOM 1435 C C . VAL A 1 197 ? 12.094 23.344 21.812 1 93.38 197 VAL A C 1
ATOM 1437 O O . VAL A 1 197 ? 12.812 22.484 22.312 1 93.38 197 VAL A O 1
ATOM 1440 N N . ARG A 1 198 ? 12.539 24.375 21.172 1 92.25 198 ARG A N 1
ATOM 1441 C CA . ARG A 1 198 ? 13.969 24.609 21.047 1 92.25 198 ARG A CA 1
ATOM 1442 C C . ARG A 1 198 ? 14.602 24.812 22.422 1 92.25 198 ARG A C 1
ATOM 1444 O O . ARG A 1 198 ? 15.734 24.391 22.656 1 92.25 198 ARG A O 1
ATOM 1451 N N . LYS A 1 199 ? 13.914 25.422 23.281 1 92 199 LYS A N 1
ATOM 1452 C CA . LYS A 1 199 ? 14.406 25.672 24.641 1 92 199 LYS A CA 1
ATOM 1453 C C . LYS A 1 199 ? 14.516 24.375 25.422 1 92 199 LYS A C 1
ATOM 1455 O O . LYS A 1 199 ? 15.484 24.172 26.172 1 92 199 LYS A O 1
ATOM 1460 N N . PHE A 1 200 ? 13.641 23.484 25.219 1 90.56 200 PHE A N 1
ATOM 1461 C CA . PHE A 1 200 ? 13.594 22.266 26.016 1 90.56 200 PHE A CA 1
ATOM 1462 C C . PHE A 1 200 ? 14.406 21.156 25.359 1 90.56 200 PHE A C 1
ATOM 1464 O O . PHE A 1 200 ? 14.914 20.266 26.047 1 90.56 200 PHE A O 1
ATOM 1471 N N . ASN A 1 201 ? 14.461 21.188 24.047 1 90.69 201 ASN A N 1
ATOM 1472 C CA . ASN A 1 201 ? 15.195 20.156 23.297 1 90.69 201 ASN A CA 1
ATOM 1473 C C . ASN A 1 201 ? 16.078 20.781 22.234 1 90.69 201 ASN A C 1
ATOM 1475 O O . ASN A 1 201 ? 15.906 20.516 21.047 1 90.69 201 ASN A O 1
ATOM 1479 N N . PRO A 1 202 ? 17.109 21.469 22.625 1 88.25 202 PRO A N 1
ATOM 1480 C CA . PRO A 1 202 ? 17.969 22.141 21.656 1 88.25 202 PRO A CA 1
ATOM 1481 C C . PRO A 1 202 ? 18.719 21.172 20.734 1 88.25 202 PRO A C 1
ATOM 1483 O O . PRO A 1 202 ? 19.016 21.516 19.594 1 88.25 202 PRO A O 1
ATOM 1486 N N . ASP A 1 203 ? 18.844 19.984 21.141 1 89.56 203 ASP A N 1
ATOM 1487 C CA . ASP A 1 203 ? 19.625 19 20.375 1 89.56 203 ASP A CA 1
ATOM 1488 C C . ASP A 1 203 ? 18.875 18.562 19.109 1 89.56 203 ASP A C 1
ATOM 1490 O O . ASP A 1 203 ? 19.484 18.016 18.188 1 89.56 203 ASP A O 1
ATOM 1494 N N . LEU A 1 204 ? 17.609 18.844 19.094 1 90.44 204 LEU A N 1
ATOM 1495 C CA . LEU A 1 204 ? 16.797 18.453 17.953 1 90.44 204 LEU A CA 1
ATOM 1496 C C . LEU A 1 204 ? 16.969 19.438 16.797 1 90.44 204 LEU A C 1
ATOM 1498 O O . LEU A 1 204 ? 16.641 19.109 15.648 1 90.44 204 LEU A O 1
ATOM 1502 N N . PHE A 1 205 ? 17.469 20.547 17.141 1 92.12 205 PHE A N 1
ATOM 1503 C CA . PHE A 1 205 ? 17.594 21.594 16.141 1 92.12 205 PHE A CA 1
ATOM 1504 C C . PHE A 1 205 ? 18.984 21.625 15.531 1 92.12 205 PHE A C 1
ATOM 1506 O O . PHE A 1 205 ? 19.734 22.578 15.734 1 92.12 205 PHE A O 1
ATOM 1513 N N . VAL A 1 206 ? 19.203 20.594 14.719 1 87.75 206 VAL A N 1
ATOM 1514 C CA . VAL A 1 206 ? 20.469 20.453 14.016 1 87.75 206 VAL A CA 1
ATOM 1515 C C . VAL A 1 206 ? 20.25 20.547 12.516 1 87.75 206 VAL A C 1
ATOM 1517 O O . VAL A 1 206 ? 19.188 20.156 12.008 1 87.75 206 VAL A O 1
ATOM 1520 N N . VAL A 1 207 ? 21.188 21.125 11.883 1 86.19 207 VAL A N 1
ATOM 1521 C CA . VAL A 1 207 ? 21.125 21.25 10.43 1 86.19 207 VAL A CA 1
ATOM 1522 C C . VAL A 1 207 ? 21.5 19.922 9.789 1 86.19 207 VAL A C 1
ATOM 1524 O O . VAL A 1 207 ? 22.609 19.422 9.984 1 86.19 207 VAL A O 1
ATOM 1527 N N . LYS A 1 208 ? 20.531 19.328 9.195 1 81.69 208 LYS A N 1
ATOM 1528 C CA . LYS A 1 208 ? 20.766 18.078 8.469 1 81.69 208 LYS A CA 1
ATOM 1529 C C . LYS A 1 208 ? 21 18.344 6.988 1 81.69 208 LYS A C 1
ATOM 1531 O O . LYS A 1 208 ? 20.328 19.172 6.383 1 81.69 208 LYS A O 1
ATOM 1536 N N . LYS A 1 209 ? 21.922 17.594 6.398 1 77.25 209 LYS A N 1
ATOM 1537 C CA . LYS A 1 209 ? 22.266 17.812 4.996 1 77.25 209 LYS A CA 1
ATOM 1538 C C . LYS A 1 209 ? 21.438 16.906 4.09 1 77.25 209 LYS A C 1
ATOM 1540 O O . LYS A 1 209 ? 21.344 17.141 2.885 1 77.25 209 LYS A O 1
ATOM 1545 N N . SER A 1 210 ? 20.922 15.859 4.707 1 77.69 210 SER A N 1
ATOM 1546 C CA . SER A 1 210 ? 20.109 14.93 3.926 1 77.69 210 SER A CA 1
ATOM 1547 C C . SER A 1 210 ? 18.938 14.391 4.742 1 77.69 210 SER A C 1
ATOM 1549 O O . SER A 1 210 ? 19.016 14.328 5.969 1 77.69 210 SER A O 1
ATOM 1551 N N . LEU A 1 211 ? 17.891 14.195 3.98 1 73.88 211 LEU A N 1
ATOM 1552 C CA . LEU A 1 211 ? 16.75 13.492 4.559 1 73.88 211 LEU A CA 1
ATOM 1553 C C . LEU A 1 211 ? 16.547 12.141 3.881 1 73.88 211 LEU A C 1
ATOM 1555 O O . LEU A 1 211 ? 16.672 12.031 2.66 1 73.88 211 LEU A O 1
ATOM 1559 N N . PRO A 1 212 ? 16.344 11.18 4.664 1 65.69 212 PRO A N 1
ATOM 1560 C CA . PRO A 1 212 ? 16.172 9.844 4.078 1 65.69 212 PRO A CA 1
ATOM 1561 C C . PRO A 1 212 ? 15.109 9.82 2.973 1 65.69 212 PRO A C 1
ATOM 1563 O O . PRO A 1 212 ? 15.289 9.141 1.959 1 65.69 212 PRO A O 1
ATOM 1566 N N . ALA A 1 213 ? 14.117 10.57 3.094 1 65 213 ALA A N 1
ATOM 1567 C CA . ALA A 1 213 ? 13.016 10.516 2.137 1 65 213 ALA A CA 1
ATOM 1568 C C . ALA A 1 213 ? 13.375 11.234 0.841 1 65 213 ALA A C 1
ATOM 1570 O O . ALA A 1 213 ? 12.859 10.906 -0.227 1 65 213 ALA A O 1
ATOM 1571 N N . PHE A 1 214 ? 14.266 12.258 0.836 1 67.75 214 PHE A N 1
ATOM 1572 C CA . PHE A 1 214 ? 14.461 13.094 -0.343 1 67.75 214 PHE A CA 1
ATOM 1573 C C . PHE A 1 214 ? 15.922 13.086 -0.777 1 67.75 214 PHE A C 1
ATOM 1575 O O . PHE A 1 214 ? 16.25 13.586 -1.855 1 67.75 214 PHE A O 1
ATOM 1582 N N . GLY A 1 215 ? 16.672 12.414 -0.104 1 66.38 215 GLY A N 1
ATOM 1583 C CA . GLY A 1 215 ? 18.078 12.312 -0.475 1 66.38 215 GLY A CA 1
ATOM 1584 C C . GLY A 1 215 ? 18.859 13.57 -0.168 1 66.38 215 GLY A C 1
ATOM 1585 O O . GLY A 1 215 ? 18.469 14.367 0.682 1 66.38 215 GLY A O 1
ATOM 1586 N N . GLU A 1 216 ? 20.016 13.672 -0.832 1 69.06 216 GLU A N 1
ATOM 1587 C CA . GLU A 1 216 ? 20.906 14.805 -0.603 1 69.06 216 GLU A CA 1
ATOM 1588 C C . GLU A 1 216 ? 20.609 15.953 -1.558 1 69.06 216 GLU A C 1
ATOM 1590 O O . GLU A 1 216 ? 20.312 15.727 -2.732 1 69.06 216 GLU A O 1
ATOM 1595 N N . ILE A 1 217 ? 20.453 17.062 -0.999 1 68.19 217 ILE A N 1
ATOM 1596 C CA . ILE A 1 217 ? 20.297 18.25 -1.827 1 68.19 217 ILE A CA 1
ATOM 1597 C C . ILE A 1 217 ? 21.672 18.703 -2.332 1 68.19 217 ILE A C 1
ATOM 1599 O O . ILE A 1 217 ? 22.562 18.984 -1.536 1 68.19 217 ILE A O 1
ATOM 1603 N N . LYS A 1 218 ? 21.797 18.672 -3.662 1 70.31 218 LYS A N 1
ATOM 1604 C CA . LYS A 1 218 ? 23.062 19.031 -4.293 1 70.31 218 LYS A CA 1
ATOM 1605 C C . LYS A 1 218 ? 23.172 20.547 -4.5 1 70.31 218 LYS A C 1
ATOM 1607 O O . LYS A 1 218 ? 22.156 21.234 -4.609 1 70.31 218 LYS A O 1
ATOM 1612 N N . GLN A 1 219 ? 24.297 20.953 -4.34 1 76.19 219 GLN A N 1
ATOM 1613 C CA . GLN A 1 219 ? 24.562 22.344 -4.676 1 76.19 219 GLN A CA 1
ATOM 1614 C C . GLN A 1 219 ? 24.688 22.531 -6.188 1 76.19 219 GLN A C 1
ATOM 1616 O O . GLN A 1 219 ? 25.266 21.688 -6.875 1 76.19 219 GLN A O 1
ATOM 1621 N N . PHE A 1 220 ? 23.953 23.547 -6.672 1 78.5 220 PHE A N 1
ATOM 1622 C CA . PHE A 1 220 ? 23.938 23.828 -8.102 1 78.5 220 PHE A CA 1
ATOM 1623 C C . PHE A 1 220 ? 24.438 25.234 -8.375 1 78.5 220 PHE A C 1
ATOM 1625 O O . PHE A 1 220 ? 24.422 26.094 -7.488 1 78.5 220 PHE A O 1
ATOM 1632 N N . LYS A 1 221 ? 25.094 25.375 -9.766 1 75.38 221 LYS A N 1
ATOM 1633 C CA . LYS A 1 221 ? 25.219 26.734 -10.312 1 75.38 221 LYS A CA 1
ATOM 1634 C C . LYS A 1 221 ? 23.875 27.281 -10.773 1 75.38 221 LYS A C 1
ATOM 1636 O O . LYS A 1 221 ? 23.125 26.578 -11.461 1 75.38 221 LYS A O 1
ATOM 1641 N N . LEU A 1 222 ? 23.5 28.391 -10.227 1 80 222 LEU A N 1
ATOM 1642 C CA . LEU A 1 222 ? 22.203 28.984 -10.477 1 80 222 LEU A CA 1
ATOM 1643 C C . LEU A 1 222 ? 21.859 28.953 -11.961 1 80 222 LEU A C 1
ATOM 1645 O O . LEU A 1 222 ? 20.703 28.75 -12.336 1 80 222 LEU A O 1
ATOM 1649 N N . GLU A 1 223 ? 22.797 29.156 -12.727 1 80.69 223 GLU A N 1
ATOM 1650 C CA . GLU A 1 223 ? 22.594 29.203 -14.172 1 80.69 223 GLU A CA 1
ATOM 1651 C C . GLU A 1 223 ? 22.188 27.828 -14.711 1 80.69 223 GLU A C 1
ATOM 1653 O O . GLU A 1 223 ? 21.578 27.734 -15.773 1 80.69 223 GLU A O 1
ATOM 1658 N N . GLU A 1 224 ? 22.5 26.938 -13.992 1 82.62 224 GLU A N 1
ATOM 1659 C CA . GLU A 1 224 ? 22.219 25.578 -14.438 1 82.62 224 GLU A CA 1
ATOM 1660 C C . GLU A 1 224 ? 20.906 25.078 -13.844 1 82.62 224 GLU A C 1
ATOM 1662 O O . GLU A 1 224 ? 20.484 23.953 -14.141 1 82.62 224 GLU A O 1
ATOM 1667 N N . THR A 1 225 ? 20.297 25.969 -13.156 1 88.56 225 THR A N 1
ATOM 1668 C CA . THR A 1 225 ? 19.047 25.578 -12.516 1 88.56 225 THR A CA 1
ATOM 1669 C C . THR A 1 225 ? 17.859 26.094 -13.305 1 88.56 225 THR A C 1
ATOM 1671 O O . THR A 1 225 ? 17.969 27.062 -14.055 1 88.56 225 THR A O 1
ATOM 1674 N N . PRO A 1 226 ? 16.734 25.391 -13.188 1 90.31 226 PRO A N 1
ATOM 1675 C CA . PRO A 1 226 ? 15.531 25.922 -13.812 1 90.31 226 PRO A CA 1
ATOM 1676 C C . PRO A 1 226 ? 15.07 27.234 -13.172 1 90.31 226 PRO A C 1
ATOM 1678 O O . PRO A 1 226 ? 15.453 27.547 -12.039 1 90.31 226 PRO A O 1
ATOM 1681 N N . GLY A 1 227 ? 14.312 28.016 -13.914 1 89.75 227 GLY A N 1
ATOM 1682 C CA . GLY A 1 227 ? 13.805 29.281 -13.414 1 89.75 227 GLY A CA 1
ATOM 1683 C C . GLY A 1 227 ? 12.922 29.109 -12.188 1 89.75 227 GLY A C 1
ATOM 1684 O O . GLY A 1 227 ? 12.383 28.031 -11.945 1 89.75 227 GLY A O 1
ATOM 1685 N N . PHE A 1 228 ? 12.867 30.141 -11.43 1 89.94 228 PHE A N 1
ATOM 1686 C CA . PHE A 1 228 ? 12.062 30.125 -10.211 1 89.94 228 PHE A CA 1
ATOM 1687 C C . PHE A 1 228 ? 10.602 29.812 -10.523 1 89.94 228 PHE A C 1
ATOM 1689 O O . PHE A 1 228 ? 9.984 28.984 -9.859 1 89.94 228 PHE A O 1
ATOM 1696 N N . GLY A 1 229 ? 10.078 30.484 -11.477 1 90.19 229 GLY A N 1
ATOM 1697 C CA . GLY A 1 229 ? 8.688 30.297 -11.852 1 90.19 229 GLY A CA 1
ATOM 1698 C C . GLY A 1 229 ? 8.375 28.859 -12.25 1 90.19 229 GLY A C 1
ATOM 1699 O O . GLY A 1 229 ? 7.367 28.297 -11.82 1 90.19 229 GLY A O 1
ATOM 1700 N N . LEU A 1 230 ? 9.219 28.344 -13 1 90.94 230 LEU A N 1
ATOM 1701 C CA . LEU A 1 230 ? 9.023 26.969 -13.453 1 90.94 230 LEU A CA 1
ATOM 1702 C C . LEU A 1 230 ? 9.18 25.984 -12.305 1 90.94 230 LEU A C 1
ATOM 1704 O O . LEU A 1 230 ? 8.461 24.984 -12.227 1 90.94 230 LEU A O 1
ATOM 1708 N N . SER A 1 231 ? 10.156 26.281 -11.477 1 89.19 231 SER A N 1
ATOM 1709 C CA . SER A 1 231 ? 10.406 25.406 -10.336 1 89.19 231 SER A CA 1
ATOM 1710 C C . SER A 1 231 ? 9.234 25.406 -9.359 1 89.19 231 SER A C 1
ATOM 1712 O O . SER A 1 231 ? 8.789 24.359 -8.914 1 89.19 231 SER A O 1
ATOM 1714 N N . ILE A 1 232 ? 8.773 26.547 -9.102 1 86.69 232 ILE A N 1
ATOM 1715 C CA . ILE A 1 232 ? 7.668 26.672 -8.156 1 86.69 232 ILE A CA 1
ATOM 1716 C C . ILE A 1 232 ? 6.391 26.109 -8.773 1 86.69 232 ILE A C 1
ATOM 1718 O O . ILE A 1 232 ? 5.59 25.469 -8.086 1 86.69 232 ILE A O 1
ATOM 1722 N N . LEU A 1 233 ? 6.156 26.375 -9.969 1 89.75 233 LEU A N 1
ATOM 1723 C CA . LEU A 1 233 ? 4.984 25.859 -10.664 1 89.75 233 LEU A CA 1
ATOM 1724 C C . LEU A 1 233 ? 4.988 24.344 -10.672 1 89.75 233 LEU A C 1
ATOM 1726 O O . LEU A 1 233 ? 3.949 23.703 -10.461 1 89.75 233 LEU A O 1
ATOM 1730 N N . THR A 1 234 ? 6.133 23.812 -10.914 1 89.25 234 THR A N 1
ATOM 1731 C CA . THR A 1 234 ? 6.262 22.359 -10.969 1 89.25 234 THR A CA 1
ATOM 1732 C C . THR A 1 234 ? 6.008 21.75 -9.594 1 89.25 234 THR A C 1
ATOM 1734 O O . THR A 1 234 ? 5.273 20.766 -9.469 1 89.25 234 THR A O 1
ATOM 1737 N N . SER A 1 235 ? 6.598 22.328 -8.633 1 84.31 235 SER A N 1
ATOM 1738 C CA . SER A 1 235 ? 6.5 21.797 -7.277 1 84.31 235 SER A CA 1
ATOM 1739 C C . SER A 1 235 ? 5.086 21.953 -6.727 1 84.31 235 SER A C 1
ATOM 1741 O O . SER A 1 235 ? 4.602 21.078 -6.004 1 84.31 235 SER A O 1
ATOM 1743 N N . LEU A 1 236 ? 4.395 23.016 -7.098 1 85.62 236 LEU A N 1
ATOM 1744 C CA . LEU A 1 236 ? 3.092 23.297 -6.508 1 85.62 236 LEU A CA 1
ATOM 1745 C C . LEU A 1 236 ? 1.975 23.062 -7.52 1 85.62 236 LEU A C 1
ATOM 1747 O O . LEU A 1 236 ? 0.847 23.516 -7.32 1 85.62 236 LEU A O 1
ATOM 1751 N N . PHE A 1 237 ? 2.258 22.391 -8.516 1 87.12 237 PHE A N 1
ATOM 1752 C CA . PHE A 1 237 ? 1.3 22.172 -9.594 1 87.12 237 PHE A CA 1
ATOM 1753 C C . PHE A 1 237 ? 0.041 21.5 -9.07 1 87.12 237 PHE A C 1
ATOM 1755 O O . PHE A 1 237 ? -1.074 21.922 -9.367 1 87.12 237 PHE A O 1
ATOM 1762 N N . PRO A 1 238 ? 0.162 20.453 -8.258 1 84.19 238 PRO A N 1
ATOM 1763 C CA . PRO A 1 238 ? -1.053 19.828 -7.734 1 84.19 238 PRO A CA 1
ATOM 1764 C C . PRO A 1 238 ? -1.887 20.781 -6.879 1 84.19 238 PRO A C 1
ATOM 1766 O O . PRO A 1 238 ? -3.119 20.75 -6.941 1 84.19 238 PRO A O 1
ATOM 1769 N N . VAL A 1 239 ? -1.221 21.594 -6.195 1 80.31 239 VAL A N 1
ATOM 1770 C CA . VAL A 1 239 ? -1.872 22.531 -5.289 1 80.31 239 VAL A CA 1
ATOM 1771 C C . VAL A 1 239 ? -2.703 23.531 -6.094 1 80.31 239 VAL A C 1
ATOM 1773 O O . VAL A 1 239 ? -3.816 23.875 -5.699 1 80.31 239 VAL A O 1
ATOM 1776 N N . ILE A 1 240 ? -2.232 23.922 -7.16 1 82.44 240 ILE A N 1
ATOM 1777 C CA . ILE A 1 240 ? -2.916 24.906 -8.008 1 82.44 240 ILE A CA 1
ATOM 1778 C C . ILE A 1 240 ? -4.242 24.312 -8.492 1 82.44 240 ILE A C 1
ATOM 1780 O O . ILE A 1 240 ? -5.285 24.969 -8.391 1 82.44 240 ILE A O 1
ATOM 1784 N N . PHE A 1 241 ? -4.23 23.125 -8.961 1 82.38 241 PHE A N 1
ATOM 1785 C CA . PHE A 1 241 ? -5.441 22.469 -9.453 1 82.38 241 PHE A CA 1
ATOM 1786 C C . PHE A 1 241 ? -6.457 22.297 -8.328 1 82.38 241 PHE A C 1
ATOM 1788 O O . PHE A 1 241 ? -7.656 22.5 -8.531 1 82.38 241 PHE A O 1
ATOM 1795 N N . MET A 1 242 ? -5.98 21.969 -7.227 1 79.5 242 MET A N 1
ATOM 1796 C CA . MET A 1 242 ? -6.875 21.688 -6.105 1 79.5 242 MET A CA 1
ATOM 1797 C C . MET A 1 242 ? -7.5 22.984 -5.586 1 79.5 242 MET A C 1
ATOM 1799 O O . MET A 1 242 ? -8.68 23 -5.234 1 79.5 242 MET A O 1
ATOM 1803 N N . ILE A 1 243 ? -6.719 24.016 -5.547 1 79.44 243 ILE A N 1
ATOM 1804 C CA . ILE A 1 243 ? -7.238 25.312 -5.117 1 79.44 243 ILE A CA 1
ATOM 1805 C C . ILE A 1 243 ? -8.281 25.812 -6.109 1 79.44 243 ILE A C 1
ATOM 1807 O O . ILE A 1 243 ? -9.344 26.312 -5.715 1 79.44 243 ILE A O 1
ATOM 1811 N N . LEU A 1 244 ? -7.98 25.641 -7.387 1 82.88 244 LEU A N 1
ATOM 1812 C CA . LEU A 1 244 ? -8.914 26.078 -8.422 1 82.88 244 LEU A CA 1
ATOM 1813 C C . LEU A 1 244 ? -10.219 25.297 -8.352 1 82.88 244 LEU A C 1
ATOM 1815 O O . LEU A 1 244 ? -11.297 25.859 -8.516 1 82.88 244 LEU A O 1
ATOM 1819 N N . ALA A 1 245 ? -10.078 24.062 -8.141 1 81.62 245 ALA A N 1
ATOM 1820 C CA . ALA A 1 245 ? -11.266 23.219 -8 1 81.62 245 ALA A CA 1
ATOM 1821 C C . ALA A 1 245 ? -12.094 23.625 -6.789 1 81.62 245 ALA A C 1
ATOM 1823 O O . ALA A 1 245 ? -13.32 23.641 -6.84 1 81.62 245 ALA A O 1
ATOM 1824 N N . THR A 1 246 ? -11.406 23.969 -5.73 1 74.56 246 THR A N 1
ATOM 1825 C CA . THR A 1 246 ? -12.078 24.375 -4.508 1 74.56 246 THR A CA 1
ATOM 1826 C C . THR A 1 246 ? -12.797 25.719 -4.715 1 74.56 246 THR A C 1
ATOM 1828 O O . THR A 1 246 ? -13.938 25.875 -4.27 1 74.56 246 THR A O 1
ATOM 1831 N N . ILE A 1 247 ? -12.172 26.578 -5.312 1 76.94 247 ILE A N 1
ATOM 1832 C CA . ILE A 1 247 ? -12.773 27.875 -5.609 1 76.94 247 ILE A CA 1
ATOM 1833 C C . ILE A 1 247 ? -14.008 27.688 -6.48 1 76.94 247 ILE A C 1
ATOM 1835 O O . ILE A 1 247 ? -15.047 28.312 -6.246 1 76.94 247 ILE A O 1
ATOM 1839 N N . TYR A 1 248 ? -13.898 26.844 -7.445 1 80.38 248 TYR A N 1
ATOM 1840 C CA . TYR A 1 248 ? -15.023 26.547 -8.328 1 80.38 248 TYR A CA 1
ATOM 1841 C C . TYR A 1 248 ? -16.188 25.953 -7.551 1 80.38 248 TYR A C 1
ATOM 1843 O O . TYR A 1 248 ? -17.344 26.359 -7.738 1 80.38 248 TYR A O 1
ATOM 1851 N N . GLU A 1 249 ? -15.891 25.016 -6.699 1 74 249 GLU A N 1
ATOM 1852 C CA . GLU A 1 249 ? -16.938 24.344 -5.926 1 74 249 GLU A CA 1
ATOM 1853 C C . GLU A 1 249 ? -17.625 25.328 -4.973 1 74 249 GLU A C 1
ATOM 1855 O O . GLU A 1 249 ? -18.828 25.25 -4.766 1 74 249 GLU A O 1
ATOM 1860 N N . LEU A 1 250 ? -16.875 26.188 -4.379 1 71.19 250 LEU A N 1
ATOM 1861 C CA . LEU A 1 250 ? -17.422 27.156 -3.428 1 71.19 250 LEU A CA 1
ATOM 1862 C C . LEU A 1 250 ? -18.25 28.203 -4.141 1 71.19 250 LEU A C 1
ATOM 1864 O O . LEU A 1 250 ? -19.266 28.688 -3.607 1 71.19 250 LEU A O 1
ATOM 1868 N N . THR A 1 251 ? -17.891 28.562 -5.312 1 74.19 251 THR A N 1
ATOM 1869 C CA . THR A 1 251 ? -18.562 29.641 -6.035 1 74.19 251 THR A CA 1
ATOM 1870 C C . THR A 1 251 ? -19.797 29.109 -6.762 1 74.19 251 THR A C 1
ATOM 1872 O O . THR A 1 251 ? -20.844 29.766 -6.781 1 74.19 251 THR A O 1
ATOM 1875 N N . VAL A 1 252 ? -19.625 28.016 -7.406 1 69.69 252 VAL A N 1
ATOM 1876 C CA . VAL A 1 252 ? -20.703 27.547 -8.281 1 69.69 252 VAL A CA 1
ATOM 1877 C C . VAL A 1 252 ? -21.703 26.719 -7.48 1 69.69 252 VAL A C 1
ATOM 1879 O O . VAL A 1 252 ? -22.922 26.812 -7.719 1 69.69 252 VAL A O 1
ATOM 1882 N N . GLU A 1 253 ? -21.219 25.828 -6.629 1 62.16 253 GLU A N 1
ATOM 1883 C CA . GLU A 1 253 ? -22.156 24.906 -5.992 1 62.16 253 GLU A CA 1
ATOM 1884 C C . GLU A 1 253 ? -22.578 25.422 -4.613 1 62.16 253 GLU A C 1
ATOM 1886 O O . GLU A 1 253 ? -23.297 24.734 -3.887 1 62.16 253 GLU A O 1
ATOM 1891 N N . GLY A 1 254 ? -22.344 26.656 -4.41 1 57.19 254 GLY A N 1
ATOM 1892 C CA . GLY A 1 254 ? -22.812 27.281 -3.182 1 57.19 254 GLY A CA 1
ATOM 1893 C C . GLY A 1 254 ? -22.344 26.547 -1.934 1 57.19 254 GLY A C 1
ATOM 1894 O O . GLY A 1 254 ? -23.094 26.406 -0.971 1 57.19 254 GLY A O 1
ATOM 1895 N N . GLY A 1 255 ? -21.156 25.953 -1.97 1 56.66 255 GLY A N 1
ATOM 1896 C CA . GLY A 1 255 ? -20.562 25.344 -0.791 1 56.66 255 GLY A CA 1
ATOM 1897 C C . GLY A 1 255 ? -20.969 23.891 -0.609 1 56.66 255 GLY A C 1
ATOM 1898 O O . GLY A 1 255 ? -20.578 23.25 0.37 1 56.66 255 GLY A O 1
ATOM 1899 N N . LYS A 1 256 ? -22 23.453 -1.443 1 51.66 256 LY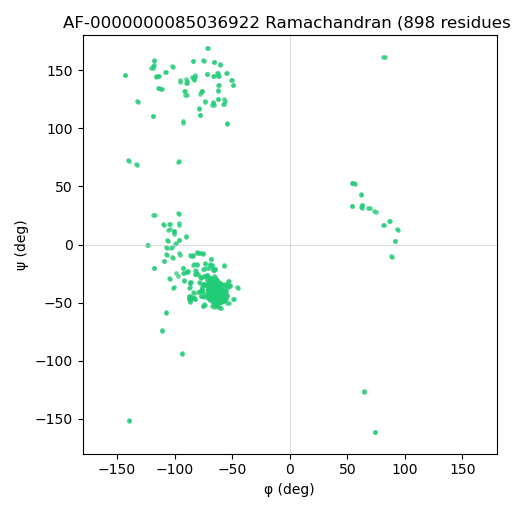S A N 1
ATOM 1900 C CA . LYS A 1 256 ? -22.484 22.094 -1.291 1 51.66 256 LYS A CA 1
ATOM 1901 C C . LYS A 1 256 ? -21.75 21.141 -2.232 1 51.66 256 LYS A C 1
ATOM 1903 O O . LYS A 1 256 ? -21.531 21.453 -3.404 1 51.66 256 LYS A O 1
ATOM 1908 N N . THR A 1 257 ? -20.906 20.375 -1.844 1 55.34 257 THR A N 1
ATOM 1909 C CA . THR A 1 257 ? -20.25 19.359 -2.666 1 55.34 257 THR A CA 1
ATOM 1910 C C . THR A 1 257 ? -21.281 18.469 -3.342 1 55.34 257 THR A C 1
ATOM 1912 O O . THR A 1 257 ? -22.062 17.797 -2.67 1 55.34 257 THR A O 1
ATOM 1915 N N . PRO A 1 258 ? -21.484 18.719 -4.734 1 55.88 258 PRO A N 1
ATOM 1916 C CA . PRO A 1 258 ? -22.5 17.875 -5.379 1 55.88 258 PRO A CA 1
ATOM 1917 C C . PRO A 1 258 ? -22.203 16.375 -5.227 1 55.88 258 PRO A C 1
ATOM 1919 O O . PRO A 1 258 ? -21.047 15.969 -5.281 1 55.88 258 PRO A O 1
ATOM 1922 N N . THR A 1 259 ? -23.125 15.586 -4.699 1 57.41 259 THR A N 1
ATOM 1923 C CA . THR A 1 259 ? -23.016 14.148 -4.484 1 57.41 259 THR A CA 1
ATOM 1924 C C . THR A 1 259 ? -22.688 13.43 -5.793 1 57.41 259 THR A C 1
ATOM 1926 O O . THR A 1 259 ? -21.953 12.438 -5.797 1 57.41 259 THR A O 1
ATOM 1929 N N . ASN A 1 260 ? -23.219 13.938 -6.926 1 66.75 260 ASN A N 1
ATOM 1930 C CA . ASN A 1 260 ? -22.984 13.281 -8.211 1 66.75 260 ASN A CA 1
ATOM 1931 C C . ASN A 1 260 ? -22.75 14.297 -9.328 1 66.75 260 ASN A C 1
ATOM 1933 O O . ASN A 1 260 ? -23.641 14.547 -10.148 1 66.75 260 ASN A O 1
ATOM 1937 N N . PRO A 1 261 ? -21.578 14.859 -9.219 1 73.25 261 PRO A N 1
ATOM 1938 C CA . PRO A 1 261 ? -21.297 15.898 -10.219 1 73.25 261 PRO A CA 1
ATOM 1939 C C . PRO A 1 261 ? -21.297 15.352 -11.648 1 73.25 261 PRO A C 1
ATOM 1941 O O . PRO A 1 261 ? -20.875 14.227 -11.883 1 73.25 261 PRO A O 1
ATOM 1944 N N . GLN A 1 262 ? -22 16.078 -12.555 1 78.75 262 GLN A N 1
ATOM 1945 C CA . GLN A 1 262 ? -22.031 15.711 -13.961 1 78.75 262 GLN A CA 1
ATOM 1946 C C . GLN A 1 262 ? -21.438 16.812 -14.828 1 78.75 262 GLN A C 1
ATOM 1948 O O . GLN A 1 262 ? -21.234 17.938 -14.359 1 78.75 262 GLN A O 1
ATOM 1953 N N . GLY A 1 263 ? -21 16.5 -16.031 1 81.94 263 GLY A N 1
ATOM 1954 C CA . GLY A 1 263 ? -20.484 17.469 -16.984 1 81.94 263 GLY A CA 1
ATOM 1955 C C . GLY A 1 263 ? -19.219 18.141 -16.531 1 81.94 263 GLY A C 1
ATOM 1956 O O . GLY A 1 263 ? -18.25 17.484 -16.156 1 81.94 263 GLY A O 1
ATOM 1957 N N . LEU A 1 264 ? -19.219 19.469 -16.531 1 84.19 264 LEU A N 1
ATOM 1958 C CA . LEU A 1 264 ? -18.031 20.25 -16.188 1 84.19 264 LEU A CA 1
ATOM 1959 C C . LEU A 1 264 ? -17.703 20.094 -14.703 1 84.19 264 LEU A C 1
ATOM 1961 O O . LEU A 1 264 ? -16.516 20.094 -14.328 1 84.19 264 LEU A O 1
ATOM 1965 N N . ASN A 1 265 ? -18.734 19.938 -13.969 1 84.31 265 ASN A N 1
ATOM 1966 C CA . ASN A 1 265 ? -18.516 19.734 -12.539 1 84.31 265 ASN A CA 1
ATOM 1967 C C . ASN A 1 265 ? -17.781 18.438 -12.25 1 84.31 265 ASN A C 1
ATOM 1969 O O . ASN A 1 265 ? -16.953 18.391 -11.336 1 84.31 265 ASN A O 1
ATOM 1973 N N . ALA A 1 266 ? -18.047 17.484 -13.039 1 88.69 266 ALA A N 1
ATOM 1974 C CA . ALA A 1 266 ? -17.391 16.203 -12.867 1 88.69 266 ALA A CA 1
ATOM 1975 C C . ALA A 1 266 ? -15.914 16.281 -13.25 1 88.69 266 ALA A C 1
ATOM 1977 O O . ALA A 1 266 ? -15.062 15.68 -12.602 1 88.69 266 ALA A O 1
ATOM 1978 N N . VAL A 1 267 ? -15.711 17.078 -14.195 1 88.31 267 VAL A N 1
ATOM 1979 C CA . VAL A 1 267 ? -14.344 17.234 -14.664 1 88.31 267 VAL A CA 1
ATOM 1980 C C . VAL A 1 267 ? -13.531 18.047 -13.648 1 88.31 267 VAL A C 1
ATOM 1982 O O . VAL A 1 267 ? -12.375 17.719 -13.367 1 88.31 267 VAL A O 1
ATOM 1985 N N . VAL A 1 268 ? -14.117 19.047 -13.172 1 85.88 268 VAL A N 1
ATOM 1986 C CA . VAL A 1 268 ? -13.445 19.875 -12.172 1 85.88 268 VAL A CA 1
ATOM 1987 C C . VAL A 1 268 ? -13.188 19.047 -10.906 1 85.88 268 VAL A C 1
ATOM 1989 O O . VAL A 1 268 ? -12.117 19.156 -10.305 1 85.88 268 VAL A O 1
ATOM 1992 N N . SER A 1 269 ? -14.125 18.234 -10.586 1 83.62 269 SER A N 1
ATOM 1993 C CA . SER A 1 269 ? -13.961 17.359 -9.43 1 83.62 269 SER A CA 1
ATOM 1994 C C . SER A 1 269 ? -12.836 16.359 -9.648 1 83.62 269 SER A C 1
ATOM 1996 O O . SER A 1 269 ? -12.109 16.016 -8.711 1 83.62 269 SER A O 1
ATOM 1998 N N . MET A 1 270 ? -12.75 15.922 -10.82 1 88.38 270 MET A N 1
ATOM 1999 C CA . MET A 1 270 ? -11.688 14.984 -11.156 1 88.38 270 MET A CA 1
ATOM 2000 C C . MET A 1 270 ? -10.32 15.648 -11.055 1 88.38 270 MET A C 1
ATOM 2002 O O . MET A 1 270 ? -9.391 15.086 -10.469 1 88.38 270 MET A O 1
ATOM 2006 N N . LEU A 1 271 ? -10.273 16.828 -11.562 1 86.5 271 LEU A N 1
ATOM 2007 C CA . LEU A 1 271 ? -9 17.547 -11.57 1 86.5 271 LEU A CA 1
ATOM 2008 C C . LEU A 1 271 ? -8.625 18 -10.164 1 86.5 271 LEU A C 1
ATOM 2010 O O . LEU A 1 271 ? -7.438 18.125 -9.844 1 86.5 271 LEU A O 1
ATOM 2014 N N . GLY A 1 272 ? -9.594 18.234 -9.398 1 82 272 GLY A N 1
ATOM 2015 C CA . GLY A 1 272 ? -9.367 18.672 -8.023 1 82 272 GLY A CA 1
ATOM 2016 C C . GLY A 1 272 ? -9.047 17.516 -7.086 1 82 272 GLY A C 1
ATOM 2017 O O . GLY A 1 272 ? -8.664 17.734 -5.938 1 82 272 GLY A O 1
ATOM 2018 N N . ASN A 1 273 ? -9.164 16.281 -7.598 1 86 273 ASN A N 1
ATOM 2019 C CA . ASN A 1 273 ? -8.828 15.109 -6.797 1 86 273 ASN A CA 1
ATOM 2020 C C . ASN A 1 273 ? -7.316 14.922 -6.688 1 86 273 ASN A C 1
ATOM 2022 O O . ASN A 1 273 ? -6.598 15.031 -7.684 1 86 273 ASN A O 1
ATOM 2026 N N . PRO A 1 274 ? -6.875 14.703 -5.484 1 84.12 274 PRO A N 1
ATOM 2027 C CA . PRO A 1 274 ? -5.43 14.586 -5.266 1 84.12 274 PRO A CA 1
ATOM 2028 C C . PRO A 1 274 ? -4.781 13.539 -6.168 1 84.12 274 PRO A C 1
ATOM 2030 O O . PRO A 1 274 ? -3.652 13.734 -6.629 1 84.12 274 PRO A O 1
ATOM 2033 N N . VAL A 1 275 ? -5.426 12.508 -6.43 1 88.75 275 VAL A N 1
ATOM 2034 C CA . VAL A 1 275 ? -4.875 11.422 -7.234 1 88.75 275 VAL A CA 1
ATOM 2035 C C . VAL A 1 275 ? -4.602 11.914 -8.648 1 88.75 275 VAL A C 1
ATOM 2037 O O . VAL A 1 275 ? -3.484 11.781 -9.156 1 88.75 275 VAL A O 1
ATOM 2040 N N . VAL A 1 276 ? -5.582 12.5 -9.273 1 91.19 276 VAL A N 1
ATOM 2041 C CA . VAL A 1 276 ? -5.453 12.961 -10.648 1 91.19 276 VAL A CA 1
ATOM 2042 C C . VAL A 1 276 ? -4.508 14.156 -10.711 1 91.19 276 VAL A C 1
ATOM 2044 O O . VAL A 1 276 ? -3.676 14.258 -11.617 1 91.19 276 VAL A O 1
ATOM 2047 N N . ALA A 1 277 ? -4.672 15.039 -9.742 1 88.69 277 ALA A N 1
ATOM 2048 C CA . ALA A 1 277 ? -3.811 16.219 -9.688 1 88.69 277 ALA A CA 1
ATOM 2049 C C . ALA A 1 277 ? -2.34 15.812 -9.602 1 88.69 277 ALA A C 1
ATOM 2051 O O . ALA A 1 277 ? -1.485 16.422 -10.25 1 88.69 277 ALA A O 1
ATOM 2052 N N . MET A 1 278 ? -2.031 14.797 -8.844 1 89.31 278 MET A N 1
ATOM 2053 C CA .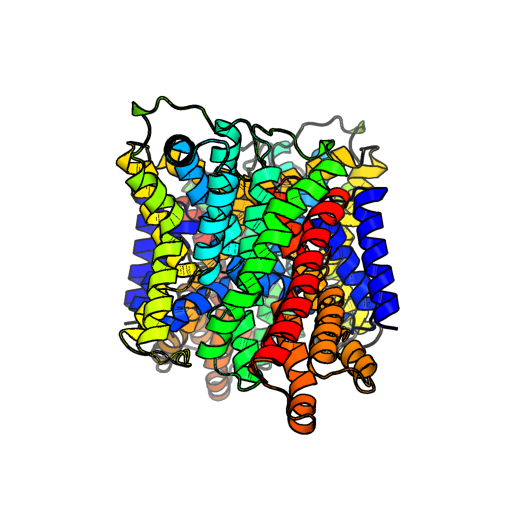 MET A 1 278 ? -0.653 14.344 -8.672 1 89.31 278 MET A CA 1
ATOM 2054 C C . MET A 1 278 ? -0.115 13.734 -9.961 1 89.31 278 MET A C 1
ATOM 2056 O O . MET A 1 278 ? 1.07 13.867 -10.273 1 89.31 278 MET A O 1
ATOM 2060 N N . VAL A 1 279 ? -0.959 13.055 -10.656 1 93.06 279 VAL A N 1
ATOM 2061 C CA . VAL A 1 279 ? -0.55 12.438 -11.914 1 93.06 279 VAL A CA 1
ATOM 2062 C C . VAL A 1 279 ? -0.172 13.523 -12.922 1 93.06 279 VAL A C 1
ATOM 2064 O O . VAL A 1 279 ? 0.888 13.453 -13.547 1 93.06 279 VAL A O 1
ATOM 2067 N N . ILE A 1 280 ? -1.022 14.5 -13.078 1 93.38 280 ILE A N 1
ATOM 2068 C CA . ILE A 1 280 ? -0.775 15.594 -14.016 1 93.38 280 ILE A CA 1
ATOM 2069 C C . ILE A 1 280 ? 0.487 16.344 -13.609 1 93.38 280 ILE A C 1
ATOM 2071 O O . ILE A 1 280 ? 1.311 16.703 -14.461 1 93.38 280 ILE A O 1
ATOM 2075 N N . ALA A 1 281 ? 0.615 16.531 -12.367 1 91.31 281 ALA A N 1
ATOM 2076 C CA . ALA A 1 281 ? 1.781 17.234 -11.852 1 91.31 281 ALA A CA 1
ATOM 2077 C C . ALA A 1 281 ? 3.066 16.469 -12.141 1 91.31 281 ALA A C 1
ATOM 2079 O O . ALA A 1 281 ? 4.09 17.062 -12.477 1 91.31 281 ALA A O 1
ATOM 2080 N N . LEU A 1 282 ? 3.053 15.203 -11.945 1 93.81 282 LEU A N 1
ATOM 2081 C CA . LEU A 1 282 ? 4.238 14.391 -12.188 1 93.81 282 LEU A CA 1
ATOM 2082 C C . LEU A 1 282 ? 4.625 14.422 -13.656 1 93.81 282 LEU A C 1
ATOM 2084 O O . LEU A 1 282 ? 5.809 14.523 -13.992 1 93.81 282 LEU A O 1
ATOM 2088 N N . LEU A 1 283 ? 3.627 14.297 -14.539 1 95 283 LEU A N 1
ATOM 2089 C CA . LEU A 1 283 ? 3.908 14.359 -15.969 1 95 283 LEU A CA 1
ATOM 2090 C C . LEU A 1 283 ? 4.516 15.711 -16.344 1 95 283 LEU A C 1
ATOM 2092 O O . LEU A 1 283 ? 5.445 15.773 -17.156 1 95 283 LEU A O 1
ATOM 2096 N N . PHE A 1 284 ? 3.961 16.703 -15.773 1 94.38 284 PHE A N 1
ATOM 2097 C CA . PHE A 1 284 ? 4.516 18.031 -15.992 1 94.38 284 PHE A CA 1
ATOM 2098 C C . PHE A 1 284 ? 5.941 18.125 -15.461 1 94.38 284 PHE A C 1
ATOM 2100 O O . PHE A 1 284 ? 6.809 18.734 -16.094 1 94.38 284 PHE A O 1
ATOM 2107 N N . ALA A 1 285 ? 6.188 17.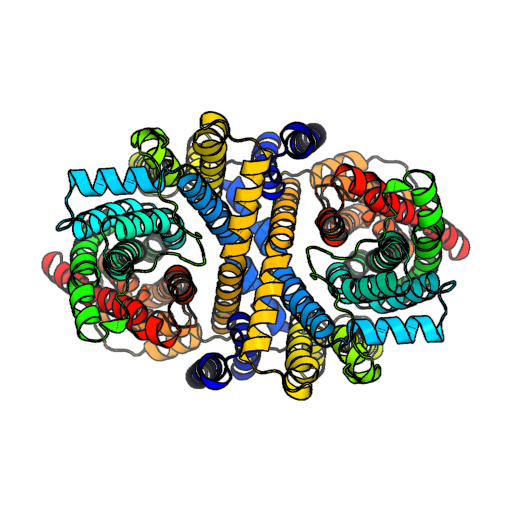562 -14.305 1 93.25 285 ALA A N 1
ATOM 2108 C CA . ALA A 1 285 ? 7.516 17.578 -13.695 1 93.25 285 ALA A CA 1
ATOM 2109 C C . ALA A 1 285 ? 8.523 16.812 -14.555 1 93.25 285 ALA A C 1
ATOM 2111 O O . ALA A 1 285 ? 9.688 17.203 -14.648 1 93.25 285 ALA A O 1
ATOM 2112 N N . ILE A 1 286 ? 8.086 15.711 -15.102 1 94.38 286 ILE A N 1
ATOM 2113 C CA . ILE A 1 286 ? 8.945 14.93 -15.992 1 94.38 286 ILE A CA 1
ATOM 2114 C C . ILE A 1 286 ? 9.359 15.781 -17.188 1 94.38 286 ILE A C 1
ATOM 2116 O O . ILE A 1 286 ? 10.516 15.727 -17.625 1 94.38 286 ILE A O 1
ATOM 2120 N N . TRP A 1 287 ? 8.414 16.531 -17.609 1 93.75 287 TRP A N 1
ATOM 2121 C CA . TRP A 1 287 ? 8.727 17.422 -18.734 1 93.75 287 TRP A CA 1
ATOM 2122 C C . TRP A 1 287 ? 9.57 18.609 -18.281 1 93.75 287 TRP A C 1
ATOM 2124 O O . TRP A 1 287 ? 10.641 18.859 -18.844 1 93.75 287 TRP A O 1
ATOM 2134 N N . SER A 1 288 ? 9.195 19.344 -17.297 1 92.88 288 SER A N 1
ATOM 2135 C CA . SER A 1 288 ? 9.805 20.609 -16.875 1 92.88 288 SER A CA 1
ATOM 2136 C C . SER A 1 288 ? 11.172 20.375 -16.25 1 92.88 288 SER A C 1
ATOM 2138 O O . SER A 1 288 ? 12.094 21.172 -16.453 1 92.88 288 SER A O 1
ATOM 2140 N N . MET A 1 289 ? 11.32 19.281 -15.484 1 91.12 289 MET A N 1
ATOM 2141 C CA . MET A 1 289 ? 12.555 19.047 -14.75 1 91.12 289 MET A CA 1
ATOM 2142 C C . MET A 1 289 ? 13.367 17.922 -15.391 1 91.12 289 MET A C 1
ATOM 2144 O O . MET A 1 289 ? 14.508 17.672 -15 1 91.12 289 MET A O 1
ATOM 2148 N N . GLY A 1 290 ? 12.789 17.281 -16.328 1 90 290 GLY A N 1
ATOM 2149 C CA . GLY A 1 290 ? 13.484 16.203 -17.016 1 90 290 GLY A CA 1
ATOM 2150 C C . GLY A 1 290 ? 13.836 16.516 -18.453 1 90 290 GLY A C 1
ATOM 2151 O O . GLY A 1 290 ? 14.945 17 -18.719 1 90 290 GLY A O 1
ATOM 2152 N N . TYR A 1 291 ? 12.82 16.5 -19.297 1 87.19 291 TYR A N 1
ATOM 2153 C CA . TYR A 1 291 ? 13.055 16.688 -20.719 1 87.19 291 TYR A CA 1
ATOM 2154 C C . TYR A 1 291 ? 13.531 18.109 -21.016 1 87.19 291 TYR A C 1
ATOM 2156 O O . TYR A 1 291 ? 14.445 18.312 -21.812 1 87.19 291 TYR A O 1
ATOM 2164 N N . HIS A 1 292 ? 12.914 19 -20.391 1 88.44 292 HIS A N 1
ATOM 2165 C CA . HIS A 1 292 ? 13.242 20.406 -20.609 1 88.44 292 HIS A CA 1
ATOM 2166 C C . HIS A 1 292 ? 14.648 20.734 -20.125 1 88.44 292 HIS A C 1
ATOM 2168 O O . HIS A 1 292 ? 15.258 21.703 -20.578 1 88.44 292 HIS A O 1
ATOM 2174 N N . ARG A 1 293 ? 15.172 19.938 -19.234 1 88.94 293 ARG A N 1
ATOM 2175 C CA . ARG A 1 293 ? 16.516 20.125 -18.719 1 88.94 293 ARG A CA 1
ATOM 2176 C C . ARG A 1 293 ? 17.5 19.172 -19.391 1 88.94 293 ARG A C 1
ATOM 2178 O O . ARG A 1 293 ? 18.609 18.953 -18.891 1 88.94 293 ARG A O 1
ATOM 2185 N N . GLN A 1 294 ? 17.031 18.516 -20.469 1 87.88 294 GLN A N 1
ATOM 2186 C CA . GLN A 1 294 ? 17.844 17.672 -21.344 1 87.88 294 GLN A CA 1
ATOM 2187 C C . GLN A 1 294 ? 18.297 16.406 -20.609 1 87.88 294 GLN A C 1
ATOM 2189 O O . GLN A 1 294 ? 19.438 15.961 -20.797 1 87.88 294 GLN A O 1
ATOM 2194 N N . ARG A 1 295 ? 17.531 16.031 -19.812 1 90 295 ARG A N 1
ATOM 2195 C CA . ARG A 1 295 ? 17.797 14.742 -19.188 1 90 295 ARG A CA 1
ATOM 2196 C C . ARG A 1 295 ? 17.156 13.602 -19.969 1 90 295 ARG A C 1
ATOM 2198 O O . ARG A 1 295 ? 16.078 13.758 -20.531 1 90 295 ARG A O 1
ATOM 2205 N N . SER A 1 296 ? 17.906 12.492 -20.016 1 90 296 SER A N 1
ATOM 2206 C CA . SER A 1 296 ? 17.375 11.336 -20.719 1 90 296 SER A CA 1
ATOM 2207 C C . SER A 1 296 ? 16.297 10.641 -19.906 1 90 296 SER A C 1
ATOM 2209 O O . SER A 1 296 ? 16.234 10.797 -18.688 1 90 296 SER A O 1
ATOM 2211 N N . MET A 1 297 ? 15.484 9.906 -20.578 1 90.62 297 MET A N 1
ATOM 2212 C CA . MET A 1 297 ? 14.414 9.172 -19.906 1 90.62 297 MET A CA 1
ATOM 2213 C C . MET A 1 297 ? 14.984 8.133 -18.953 1 90.62 297 MET A C 1
ATOM 2215 O O . MET A 1 297 ? 14.383 7.836 -17.922 1 90.62 297 MET A O 1
ATOM 2219 N N . LYS A 1 298 ? 16.109 7.656 -19.312 1 85.94 298 LYS A N 1
ATOM 2220 C CA . LYS A 1 298 ? 16.766 6.695 -18.438 1 85.94 298 LYS A CA 1
ATOM 2221 C C . LYS A 1 298 ? 17.156 7.344 -17.109 1 85.94 298 LYS A C 1
ATOM 2223 O O . LYS A 1 298 ? 16.969 6.746 -16.047 1 85.94 298 LYS A O 1
ATOM 2228 N N . GLN A 1 299 ? 17.641 8.469 -17.188 1 90 299 GLN A N 1
ATOM 2229 C CA . GLN A 1 299 ? 18 9.211 -15.984 1 90 299 GLN A CA 1
ATOM 2230 C C . GLN A 1 299 ? 16.766 9.57 -15.172 1 90 299 GLN A C 1
ATOM 2232 O O . GLN A 1 299 ? 16.766 9.492 -13.938 1 90 299 GLN A O 1
ATOM 2237 N N . ILE A 1 300 ? 15.773 9.977 -15.867 1 93 300 ILE A N 1
ATOM 2238 C CA . ILE A 1 300 ? 14.523 10.344 -15.219 1 93 300 ILE A CA 1
ATOM 2239 C C . ILE A 1 300 ? 13.93 9.133 -14.5 1 93 300 ILE A C 1
ATOM 2241 O O . ILE A 1 300 ? 13.531 9.227 -13.336 1 93 300 ILE A O 1
ATOM 2245 N N . SER A 1 301 ? 13.961 8.023 -15.156 1 89.19 301 SER A N 1
ATOM 2246 C CA . SER A 1 301 ? 13.414 6.801 -14.578 1 89.19 301 SER A CA 1
ATOM 2247 C C . SER A 1 301 ? 14.211 6.359 -13.352 1 89.19 301 SER A C 1
ATOM 2249 O O . SER A 1 301 ? 13.641 5.855 -12.383 1 89.19 301 SER A O 1
ATOM 2251 N N . ALA A 1 302 ? 15.445 6.535 -13.43 1 87 302 ALA A N 1
ATOM 2252 C CA . ALA A 1 302 ? 16.297 6.211 -12.281 1 87 302 ALA A CA 1
ATOM 2253 C C . ALA A 1 302 ? 15.961 7.094 -11.086 1 87 302 ALA A C 1
ATOM 2255 O O . ALA A 1 302 ? 15.938 6.617 -9.945 1 87 302 ALA A O 1
ATOM 2256 N N . THR A 1 303 ? 15.734 8.328 -11.406 1 89.25 303 THR A N 1
ATOM 2257 C CA . THR A 1 303 ? 15.336 9.266 -10.359 1 89.25 303 THR A CA 1
ATOM 2258 C C . THR A 1 303 ? 14.016 8.836 -9.727 1 89.25 303 THR A C 1
ATOM 2260 O O . THR A 1 303 ? 13.867 8.883 -8.5 1 89.25 303 THR A O 1
ATOM 2263 N N . LEU A 1 304 ? 13.102 8.477 -10.531 1 92.38 304 LEU A N 1
ATOM 2264 C CA . LEU A 1 304 ? 11.797 8.055 -10.047 1 92.38 304 LEU A CA 1
ATOM 2265 C C . LEU A 1 304 ? 11.914 6.801 -9.18 1 92.38 304 LEU A C 1
ATOM 2267 O O . LEU A 1 304 ? 11.281 6.707 -8.125 1 92.38 304 LEU A O 1
ATOM 2271 N N . GLU A 1 305 ? 12.703 5.91 -9.555 1 87.62 305 GLU A N 1
ATOM 2272 C CA . GLU A 1 305 ? 12.883 4.664 -8.82 1 87.62 305 GLU A CA 1
ATOM 2273 C C . GLU A 1 305 ? 13.555 4.91 -7.473 1 87.62 305 GLU A C 1
ATOM 2275 O O . GLU A 1 305 ? 13.172 4.316 -6.465 1 87.62 305 GLU A O 1
ATOM 2280 N N . GLU A 1 306 ? 14.523 5.699 -7.484 1 87 306 GLU A N 1
ATOM 2281 C CA . GLU A 1 306 ? 15.227 6.02 -6.25 1 87 306 GLU A CA 1
ATOM 2282 C C . GLU A 1 306 ? 14.305 6.719 -5.254 1 87 306 GLU A C 1
ATOM 2284 O O . GLU A 1 306 ? 14.422 6.516 -4.043 1 87 306 GLU A O 1
ATOM 2289 N N . SER A 1 307 ? 13.5 7.547 -5.793 1 87.88 307 SER A N 1
ATOM 2290 C CA . SER A 1 307 ? 12.555 8.25 -4.934 1 87.88 307 SER A CA 1
ATOM 2291 C C . SER A 1 307 ? 11.617 7.277 -4.234 1 87.88 307 SER A C 1
ATOM 2293 O O . SER A 1 307 ? 11.305 7.449 -3.053 1 87.88 307 SER A O 1
ATOM 2295 N N . VAL A 1 308 ? 11.18 6.281 -4.902 1 89.38 308 VAL A N 1
ATOM 2296 C CA . VAL A 1 308 ? 10.266 5.289 -4.352 1 89.38 308 VAL A CA 1
ATOM 2297 C C . VAL A 1 308 ? 10.977 4.453 -3.295 1 89.38 308 VAL A C 1
ATOM 2299 O O . VAL A 1 308 ? 10.422 4.172 -2.232 1 89.38 308 VAL A O 1
ATOM 2302 N N . LYS A 1 309 ? 12.188 4.105 -3.58 1 86.12 309 LYS A N 1
ATOM 2303 C CA . LYS A 1 309 ? 12.977 3.318 -2.631 1 86.12 309 LYS A CA 1
ATOM 2304 C C . LYS A 1 309 ? 13.148 4.066 -1.312 1 86.12 309 LYS A C 1
ATOM 2306 O O . LYS A 1 309 ? 13.031 3.475 -0.237 1 86.12 309 LYS A O 1
ATOM 2311 N N . SER A 1 310 ? 13.289 5.297 -1.461 1 82.88 310 SER A N 1
ATOM 2312 C CA . SER A 1 310 ? 13.562 6.113 -0.283 1 82.88 310 SER A CA 1
ATOM 2313 C C . SER A 1 310 ? 12.312 6.297 0.567 1 82.88 310 SER A C 1
ATOM 2315 O O . SER A 1 310 ? 12.398 6.574 1.765 1 82.88 310 SER A O 1
ATOM 2317 N N . THR A 1 311 ? 11.172 6.125 0.009 1 84.38 311 THR A N 1
ATOM 2318 C CA . THR A 1 311 ? 9.93 6.367 0.734 1 84.38 311 THR A CA 1
ATOM 2319 C C . THR A 1 311 ? 9.25 5.051 1.104 1 84.38 311 THR A C 1
ATOM 2321 O O . THR A 1 311 ? 8.156 5.047 1.671 1 84.38 311 THR A O 1
ATOM 2324 N N . ALA A 1 312 ? 9.875 3.975 0.8 1 87 312 ALA A N 1
ATOM 2325 C CA . ALA A 1 312 ? 9.266 2.66 0.969 1 87 312 ALA A CA 1
ATOM 2326 C C . ALA A 1 312 ? 8.938 2.391 2.436 1 87 312 ALA A C 1
ATOM 2328 O O . ALA A 1 312 ? 7.816 1.995 2.766 1 87 312 ALA A O 1
ATOM 2329 N N . MET A 1 313 ? 9.891 2.596 3.316 1 84 313 MET A N 1
ATOM 2330 C CA . MET A 1 313 ? 9.695 2.295 4.73 1 84 313 MET A CA 1
ATOM 2331 C C . MET A 1 313 ? 8.633 3.209 5.332 1 84 313 MET A C 1
ATOM 2333 O O . MET A 1 313 ? 7.875 2.793 6.215 1 84 313 MET A O 1
ATOM 2337 N N . LEU A 1 314 ? 8.625 4.418 4.875 1 83 314 LEU A N 1
ATOM 2338 C CA . LEU A 1 314 ? 7.605 5.359 5.328 1 83 314 LEU A CA 1
ATOM 2339 C C . LEU A 1 314 ? 6.207 4.828 5.031 1 83 314 LEU A C 1
ATOM 2341 O O . LEU A 1 314 ? 5.332 4.852 5.898 1 83 314 LEU A O 1
ATOM 2345 N N . LEU A 1 315 ? 6.02 4.352 3.854 1 87.94 315 LEU A N 1
ATOM 2346 C CA . LEU A 1 315 ? 4.723 3.822 3.447 1 87.94 315 LEU A CA 1
ATOM 2347 C C . LEU A 1 315 ? 4.348 2.602 4.277 1 87.94 315 LEU A C 1
ATOM 2349 O O . LEU A 1 315 ? 3.188 2.441 4.668 1 87.94 315 LEU A O 1
ATOM 2353 N N . MET A 1 316 ? 5.348 1.787 4.602 1 90.25 316 MET A N 1
ATOM 2354 C CA . MET A 1 316 ? 5.09 0.585 5.391 1 90.25 316 MET A CA 1
ATOM 2355 C C . MET A 1 316 ? 4.66 0.945 6.809 1 90.25 316 MET A C 1
ATOM 2357 O O . MET A 1 316 ? 3.729 0.348 7.348 1 90.25 316 MET A O 1
ATOM 2361 N N . VAL A 1 317 ? 5.34 1.874 7.371 1 88.69 317 VAL A N 1
ATOM 2362 C CA . VAL A 1 317 ? 5.043 2.281 8.742 1 88.69 317 VAL A CA 1
ATOM 2363 C C . VAL A 1 317 ? 3.648 2.895 8.812 1 88.69 317 VAL A C 1
ATOM 2365 O O . VAL A 1 317 ? 2.893 2.633 9.75 1 88.69 317 VAL A O 1
ATOM 2368 N N . ILE A 1 318 ? 3.334 3.662 7.824 1 87.06 318 ILE A N 1
ATOM 2369 C CA . ILE A 1 318 ? 2.002 4.254 7.766 1 87.06 318 ILE A CA 1
ATOM 2370 C C . ILE A 1 318 ? 0.954 3.154 7.621 1 87.06 318 ILE A C 1
ATOM 2372 O O . ILE A 1 318 ? -0.107 3.211 8.25 1 87.06 318 ILE A O 1
ATOM 2376 N N . ALA A 1 319 ? 1.233 2.199 6.773 1 90.56 319 ALA A N 1
ATOM 2377 C CA . ALA A 1 319 ? 0.349 1.047 6.633 1 90.56 319 ALA A CA 1
ATOM 2378 C C . ALA A 1 319 ? 0.136 0.351 7.973 1 90.56 319 ALA A C 1
ATOM 2380 O O . ALA A 1 319 ? -0.991 -0.014 8.32 1 90.56 319 ALA A O 1
ATOM 2381 N N . GLY A 1 320 ? 1.19 0.105 8.695 1 91.75 320 GLY A N 1
ATOM 2382 C CA . GLY A 1 320 ? 1.087 -0.502 10.016 1 91.75 320 GLY A CA 1
ATOM 2383 C C . GLY A 1 320 ? 0.237 0.303 10.977 1 91.75 320 GLY A C 1
ATOM 2384 O O . GLY A 1 320 ? -0.582 -0.257 11.711 1 91.75 320 GLY A O 1
ATOM 2385 N N . GLY A 1 321 ? 0.492 1.591 10.992 1 89.31 321 GLY A N 1
ATOM 2386 C CA . GLY A 1 321 ? -0.321 2.455 11.836 1 89.31 321 GLY A CA 1
ATOM 2387 C C . GLY A 1 321 ? -1.798 2.402 11.492 1 89.31 321 GLY A C 1
ATOM 2388 O O . GLY A 1 321 ? -2.648 2.451 12.383 1 89.31 321 GLY A O 1
ATOM 2389 N N . SER A 1 322 ? -2.115 2.33 10.25 1 89.25 322 SER A N 1
ATOM 2390 C CA . SER A 1 322 ? -3.5 2.273 9.797 1 89.25 322 SER A CA 1
ATOM 2391 C C . SER A 1 322 ? -4.156 0.954 10.188 1 89.25 322 SER A C 1
ATOM 2393 O O . SER A 1 322 ? -5.359 0.91 10.461 1 89.25 322 SER A O 1
ATOM 2395 N N . ALA A 1 323 ? -3.365 -0.106 10.117 1 92.62 323 ALA A N 1
ATOM 2396 C CA . ALA A 1 323 ? -3.865 -1.387 10.609 1 92.62 323 ALA A CA 1
ATOM 2397 C C . ALA A 1 323 ? -4.258 -1.292 12.078 1 92.62 323 ALA A C 1
ATOM 2399 O O . ALA A 1 323 ? -5.324 -1.767 12.477 1 92.62 323 ALA A O 1
ATOM 2400 N N . PHE A 1 324 ? -3.371 -0.728 12.852 1 91.94 324 PHE A N 1
ATOM 2401 C CA . PHE A 1 324 ? -3.609 -0.575 14.281 1 91.94 324 PHE A CA 1
ATOM 2402 C C . PHE A 1 324 ? -4.863 0.256 14.539 1 91.94 324 PHE A C 1
ATOM 2404 O O . PHE A 1 324 ? -5.695 -0.106 15.367 1 91.94 324 PHE A O 1
ATOM 2411 N N . LYS A 1 325 ? -4.973 1.303 13.797 1 87.75 325 LYS A N 1
ATOM 2412 C CA . LYS A 1 325 ? -6.145 2.168 13.883 1 87.75 325 LYS A CA 1
ATOM 2413 C C . LYS A 1 325 ? -7.43 1.384 13.617 1 87.75 325 LYS A C 1
ATOM 2415 O O . LYS A 1 325 ? -8.398 1.502 14.367 1 87.75 325 LYS A O 1
ATOM 2420 N N . GLN A 1 326 ? -7.477 0.561 12.57 1 90.44 326 GLN A N 1
ATOM 2421 C CA . GLN A 1 326 ? -8.68 -0.163 12.164 1 90.44 326 GLN A CA 1
ATOM 2422 C C . GLN A 1 326 ? -9.055 -1.222 13.195 1 90.44 326 GLN A C 1
ATOM 2424 O O . GLN A 1 326 ? -10.242 -1.487 13.414 1 90.44 326 GLN A O 1
ATOM 2429 N N . VAL A 1 327 ? -8.117 -1.801 13.789 1 92.19 327 VAL A N 1
ATOM 2430 C CA . VAL A 1 327 ? -8.352 -2.785 14.836 1 92.19 327 VAL A CA 1
ATOM 2431 C C . VAL A 1 327 ? -9.047 -2.119 16.016 1 92.19 327 VAL A C 1
ATOM 2433 O O . VAL A 1 327 ? -9.938 -2.707 16.641 1 92.19 327 VAL A O 1
ATOM 2436 N N . LEU A 1 328 ? -8.648 -0.947 16.375 1 88.62 328 LEU A N 1
ATOM 2437 C CA . LEU A 1 328 ? -9.266 -0.219 17.469 1 88.62 328 LEU A CA 1
ATOM 2438 C C . LEU A 1 328 ? -10.711 0.145 17.141 1 88.62 328 LEU A C 1
ATOM 2440 O O . LEU A 1 328 ? -11.586 0.064 18 1 88.62 328 LEU A O 1
ATOM 2444 N N . ILE A 1 329 ? -10.906 0.49 15.891 1 86.56 329 ILE A N 1
ATOM 2445 C CA . ILE A 1 329 ? -12.25 0.832 15.438 1 86.56 329 ILE A CA 1
ATOM 2446 C C . ILE A 1 329 ? -13.141 -0.409 15.484 1 86.56 329 ILE A C 1
ATOM 2448 O O . ILE A 1 329 ? -14.219 -0.39 16.078 1 86.56 329 ILE A O 1
ATOM 2452 N N . ASP A 1 330 ? -12.664 -1.468 14.93 1 89.75 330 ASP A N 1
ATOM 2453 C CA . ASP A 1 330 ? -13.438 -2.699 14.852 1 89.75 330 ASP A CA 1
ATOM 2454 C C . ASP A 1 330 ? -13.57 -3.357 16.219 1 89.75 330 ASP A C 1
ATOM 2456 O O . ASP A 1 330 ? -14.516 -4.109 16.469 1 89.75 330 ASP A O 1
ATOM 2460 N N . GLY A 1 331 ? -12.633 -3.088 17.062 1 90.62 331 GLY A N 1
ATOM 2461 C CA . GLY A 1 331 ? -12.625 -3.666 18.406 1 90.62 331 GLY A CA 1
ATOM 2462 C C . GLY A 1 331 ? -13.625 -3.02 19.344 1 90.62 331 GLY A C 1
ATOM 2463 O O . GLY A 1 331 ? -13.797 -3.459 20.484 1 90.62 331 GLY A O 1
ATOM 2464 N N . GLY A 1 332 ? -14.258 -1.925 18.906 1 87 332 GLY A N 1
ATOM 2465 C CA . GLY A 1 332 ? -15.352 -1.342 19.672 1 87 332 GLY A CA 1
ATOM 2466 C C . GLY A 1 332 ? -14.906 -0.238 20.609 1 87 332 GLY A C 1
ATOM 2467 O O . GLY A 1 332 ? -15.633 0.129 21.531 1 87 332 GLY A O 1
ATOM 2468 N N . VAL A 1 333 ? -13.758 0.229 20.484 1 85.38 333 VAL A N 1
ATOM 2469 C CA . VAL A 1 333 ? -13.234 1.27 21.359 1 85.38 333 VAL A CA 1
ATOM 2470 C C . VAL A 1 333 ? -14.109 2.52 21.266 1 85.38 333 VAL A C 1
ATOM 2472 O O . VAL A 1 333 ? -14.344 3.203 22.266 1 85.38 333 VAL A O 1
ATOM 2475 N N . GLY A 1 334 ? -14.508 2.857 20.094 1 78.38 334 GLY A N 1
ATOM 2476 C CA . GLY A 1 334 ? -15.398 3.994 19.906 1 78.38 334 GLY A CA 1
ATOM 2477 C C . GLY A 1 334 ? -16.688 3.891 20.703 1 78.38 334 GLY A C 1
ATOM 2478 O O . GLY A 1 334 ? -17.109 4.863 21.328 1 78.38 334 GLY A O 1
ATOM 2479 N N . LYS A 1 335 ? -17.266 2.756 20.672 1 80.38 335 LYS A N 1
ATOM 2480 C CA . LYS A 1 335 ? -18.484 2.525 21.438 1 80.38 335 LYS A CA 1
ATOM 2481 C C . LYS A 1 335 ? -18.234 2.666 22.938 1 80.38 335 LYS A C 1
ATOM 2483 O O . LYS A 1 335 ? -19.094 3.145 23.672 1 80.38 335 LYS A O 1
ATOM 2488 N N . ALA A 1 336 ? -17.125 2.24 23.359 1 83.31 336 ALA A N 1
ATOM 2489 C CA . ALA A 1 336 ? -16.781 2.363 24.766 1 83.31 336 ALA A CA 1
ATOM 2490 C C . ALA A 1 336 ? -16.688 3.828 25.188 1 83.31 336 ALA A C 1
ATOM 2492 O O . ALA A 1 336 ? -17.109 4.191 26.297 1 83.31 336 ALA A O 1
ATOM 2493 N N . VAL A 1 337 ? -16.172 4.637 24.328 1 80.75 337 VAL A N 1
ATOM 2494 C CA . VAL A 1 337 ? -16.078 6.066 24.594 1 80.75 337 VAL A CA 1
ATOM 2495 C C . VAL A 1 337 ? -17.469 6.684 24.672 1 80.75 337 VAL A C 1
ATOM 2497 O O . VAL A 1 337 ? -17.734 7.531 25.516 1 80.75 337 VAL A O 1
ATOM 2500 N N . GLN A 1 338 ? -18.281 6.281 23.703 1 75.69 338 GLN A N 1
ATOM 2501 C CA . GLN A 1 338 ? -19.656 6.762 23.688 1 75.69 338 GLN A CA 1
ATOM 2502 C C . GLN A 1 338 ? -20.359 6.48 25.016 1 75.69 338 GLN A C 1
ATOM 2504 O O . GLN A 1 338 ? -21.047 7.344 25.562 1 75.69 338 GLN A O 1
ATOM 2509 N N . GLU A 1 339 ? -20.219 5.367 25.562 1 78.75 339 GLU A N 1
ATOM 2510 C CA . GLU A 1 339 ? -20.844 4.965 26.812 1 78.75 339 GLU A CA 1
ATOM 2511 C C . GLU A 1 339 ? -20.297 5.758 27.984 1 78.75 339 GLU A C 1
ATOM 2513 O O . GLU A 1 339 ? -21.047 6.086 28.922 1 78.75 339 GLU A O 1
ATOM 2518 N N . LEU A 1 340 ? -19.062 6.039 27.922 1 75.62 340 LEU A N 1
ATOM 2519 C CA . LEU A 1 340 ? -18.406 6.766 29 1 75.62 340 LEU A CA 1
ATOM 2520 C C . LEU A 1 340 ? -18.906 8.203 29.062 1 75.62 340 LEU A C 1
ATOM 2522 O O . LEU A 1 340 ? -18.984 8.797 30.141 1 75.62 340 LEU A O 1
ATOM 2526 N N . MET A 1 341 ? -19.312 8.82 27.875 1 73.31 341 MET A N 1
ATOM 2527 C CA . MET A 1 341 ? -19.547 10.258 27.828 1 73.31 341 MET A CA 1
ATOM 2528 C C . MET A 1 341 ? -21.047 10.57 27.891 1 73.31 341 MET A C 1
ATOM 2530 O O . MET A 1 341 ? -21.422 11.734 28.031 1 73.31 341 MET A O 1
ATOM 2534 N N . MET A 1 342 ? -21.906 9.703 27.766 1 66.75 342 MET A N 1
ATOM 2535 C CA . MET A 1 342 ? -23.344 9.906 27.75 1 66.75 342 MET A CA 1
ATOM 2536 C C . MET A 1 342 ? -23.812 10.602 29.031 1 66.75 342 MET A C 1
ATOM 2538 O O . MET A 1 342 ? -24.781 11.359 29.016 1 66.75 342 MET A O 1
ATOM 2542 N N . HIS A 1 343 ? -23.031 10.602 30.031 1 67.56 343 HIS A N 1
ATOM 2543 C CA . HIS A 1 343 ? -23.578 11.164 31.266 1 67.56 343 HIS A CA 1
ATOM 2544 C C . HIS A 1 343 ? -22.781 12.375 31.719 1 67.56 343 HIS A C 1
ATOM 2546 O O . HIS A 1 343 ? -22.906 12.812 32.875 1 67.56 343 HIS A O 1
ATOM 2552 N N . SER A 1 344 ? -22.172 12.984 30.781 1 72.25 344 SER A N 1
ATOM 2553 C CA . SER A 1 344 ? -21.312 14.078 31.203 1 72.25 344 SER A CA 1
ATOM 2554 C C . SER A 1 344 ? -22.078 15.398 31.25 1 72.25 344 SER A C 1
ATOM 2556 O O . SER A 1 344 ? -23.031 15.602 30.5 1 72.25 344 SER A O 1
ATOM 2558 N N . LYS A 1 345 ? -21.859 16.25 32.281 1 73.56 345 LYS A N 1
ATOM 2559 C CA . LYS A 1 345 ? -22.547 17.5 32.531 1 73.56 345 LYS A CA 1
ATOM 2560 C C . LYS A 1 345 ? -21.75 18.688 32 1 73.56 345 LYS A C 1
ATOM 2562 O O . LYS A 1 345 ? -21.969 19.828 32.438 1 73.56 345 LYS A O 1
ATOM 2567 N N . PHE A 1 346 ? -20.969 18.609 31.078 1 81.56 346 PHE A N 1
ATOM 2568 C CA . PHE A 1 346 ? -20.141 19.688 30.562 1 81.56 346 PHE A CA 1
ATOM 2569 C C . PHE A 1 346 ? -20.922 20.531 29.562 1 81.56 346 PHE A C 1
ATOM 2571 O O . PHE A 1 346 ? -22 20.141 29.109 1 81.56 346 PHE A O 1
ATOM 2578 N N . SER A 1 347 ? -20.422 21.828 29.375 1 84.19 347 SER A N 1
ATOM 2579 C CA . SER A 1 347 ? -20.984 22.625 28.297 1 84.19 347 SER A CA 1
ATOM 2580 C C . SER A 1 347 ? -20.891 21.906 26.953 1 84.19 347 SER A C 1
ATOM 2582 O O . SER A 1 347 ? -19.984 21.094 26.75 1 84.19 347 SER A O 1
ATOM 2584 N N . PRO A 1 348 ? -21.859 22.156 26.125 1 86.38 348 PRO A N 1
ATOM 2585 C CA . PRO A 1 348 ? -21.906 21.406 24.875 1 86.38 348 PRO A CA 1
ATOM 2586 C C . PRO A 1 348 ? -20.609 21.516 24.078 1 86.38 348 PRO A C 1
ATOM 2588 O O . PRO A 1 348 ? -20.156 20.547 23.469 1 86.38 348 PRO A O 1
ATOM 2591 N N . ILE A 1 349 ? -20.031 22.703 24.062 1 92.5 349 ILE A N 1
ATOM 2592 C CA . ILE A 1 349 ? -18.812 22.922 23.281 1 92.5 349 ILE A CA 1
ATOM 2593 C C . ILE A 1 349 ? -17.656 22.141 23.906 1 92.5 349 ILE A C 1
ATOM 2595 O O . ILE A 1 349 ? -16.938 21.422 23.219 1 92.5 349 ILE A O 1
ATOM 2599 N N . VAL A 1 350 ? -17.516 22.219 25.188 1 93.12 350 VAL A N 1
ATOM 2600 C CA . VAL A 1 350 ? -16.438 21.516 25.891 1 93.12 350 VAL A CA 1
ATOM 2601 C C . VAL A 1 350 ? -16.672 20.016 25.828 1 93.12 350 VAL A C 1
ATOM 2603 O O . VAL A 1 350 ? -15.719 19.234 25.688 1 93.12 350 VAL A O 1
ATOM 2606 N N . LEU A 1 351 ? -17.891 19.672 25.906 1 89.5 351 LEU A N 1
ATOM 2607 C CA . LEU A 1 351 ? -18.234 18.266 25.828 1 89.5 351 LEU A CA 1
ATOM 2608 C C . LEU A 1 351 ? -17.875 17.688 24.453 1 89.5 351 LEU A C 1
ATOM 2610 O O . LEU A 1 351 ? -17.297 16.594 24.359 1 89.5 351 LEU A O 1
ATOM 2614 N N . ALA A 1 352 ? -18.266 18.406 23.406 1 91.94 352 ALA A N 1
ATOM 2615 C CA . ALA A 1 352 ? -17.938 17.969 22.062 1 91.94 352 ALA A CA 1
ATOM 2616 C C . ALA A 1 352 ? -16.438 17.828 21.875 1 91.94 352 ALA A C 1
ATOM 2618 O O . ALA A 1 352 ? -15.961 16.859 21.281 1 91.94 352 ALA A O 1
ATOM 2619 N N . TRP A 1 353 ? -15.734 18.766 22.375 1 95.19 353 TRP A N 1
ATOM 2620 C CA . TRP A 1 353 ? -14.273 18.75 22.297 1 95.19 353 TRP A CA 1
ATOM 2621 C C . TRP A 1 353 ? -13.703 17.562 23.062 1 95.19 353 TRP A C 1
ATOM 2623 O O . TRP A 1 353 ? -12.867 16.828 22.562 1 95.19 353 TRP A O 1
ATOM 2633 N N . LEU A 1 354 ? -14.164 17.391 24.266 1 93.12 354 LEU A N 1
ATOM 2634 C CA . LEU A 1 354 ? -13.648 16.328 25.141 1 93.12 354 LEU A CA 1
ATOM 2635 C C . LEU A 1 354 ? -13.938 14.953 24.547 1 93.12 354 LEU A C 1
ATOM 2637 O O . LEU A 1 354 ? -13.07 14.078 24.562 1 93.12 354 LEU A O 1
ATOM 2641 N N . ILE A 1 355 ? -15.141 14.805 24.047 1 89.31 355 ILE A N 1
ATOM 2642 C CA . ILE A 1 355 ? -15.5 13.547 23.406 1 89.31 355 ILE A CA 1
ATOM 2643 C C . ILE A 1 355 ? -14.562 13.273 22.234 1 89.31 355 ILE A C 1
ATOM 2645 O O . ILE A 1 355 ? -14.055 12.156 22.094 1 89.31 355 ILE A O 1
ATOM 2649 N N . THR A 1 356 ? -14.359 14.266 21.484 1 93.81 356 THR A N 1
ATOM 2650 C CA . THR A 1 356 ? -13.523 14.102 20.312 1 93.81 356 THR A CA 1
ATOM 2651 C C . THR A 1 356 ? -12.078 13.82 20.703 1 93.81 356 THR A C 1
ATOM 2653 O O . THR A 1 356 ? -11.398 13.016 20.062 1 93.81 356 THR A O 1
ATOM 2656 N N . VAL A 1 357 ? -11.633 14.469 21.734 1 94.94 357 VAL A N 1
ATOM 2657 C CA . VAL A 1 357 ? -10.273 14.25 22.219 1 94.94 357 VAL A CA 1
ATOM 2658 C C . VAL A 1 357 ? -10.094 12.797 22.641 1 94.94 357 VAL A C 1
ATOM 2660 O O . VAL A 1 357 ? -9.102 12.156 22.266 1 94.94 357 VAL A O 1
ATOM 2663 N N . ILE A 1 358 ? -10.984 12.297 23.328 1 91.81 358 ILE A N 1
ATOM 2664 C CA . ILE A 1 358 ? -10.898 10.93 23.828 1 91.81 358 ILE A CA 1
ATOM 2665 C C . ILE A 1 358 ? -10.945 9.961 22.641 1 91.81 358 ILE A C 1
ATOM 2667 O O . ILE A 1 358 ? -10.188 8.984 22.594 1 91.81 358 ILE A O 1
ATOM 2671 N N . LEU A 1 359 ? -11.812 10.273 21.75 1 89.88 359 LEU A N 1
ATOM 2672 C CA . LEU A 1 359 ? -11.914 9.445 20.547 1 89.88 359 LEU A CA 1
ATOM 2673 C C . LEU A 1 359 ? -10.625 9.508 19.734 1 89.88 359 LEU A C 1
ATOM 2675 O O . LEU A 1 359 ? -10.156 8.484 19.234 1 89.88 359 LEU A O 1
ATOM 2679 N N . ARG A 1 360 ? -10.102 10.688 19.625 1 93.25 360 ARG A N 1
ATOM 2680 C CA . ARG A 1 360 ? -8.875 10.875 18.875 1 93.25 360 ARG A CA 1
ATOM 2681 C C . ARG A 1 360 ? -7.723 10.086 19.484 1 93.25 360 ARG A C 1
ATOM 2683 O O . ARG A 1 360 ? -6.984 9.398 18.766 1 93.25 360 ARG A O 1
ATOM 2690 N N . ILE A 1 361 ? -7.586 10.164 20.75 1 91.44 361 ILE A N 1
ATOM 2691 C CA . ILE A 1 361 ? -6.52 9.461 21.453 1 91.44 361 ILE A CA 1
ATOM 2692 C C . ILE A 1 361 ? -6.715 7.949 21.312 1 91.44 361 ILE A C 1
ATOM 2694 O O . ILE A 1 361 ? -5.742 7.199 21.188 1 91.44 361 ILE A O 1
ATOM 2698 N N . SER A 1 362 ? -7.918 7.57 21.203 1 88.44 362 SER A N 1
ATOM 2699 C CA . SER A 1 362 ? -8.242 6.148 21.219 1 88.44 362 SER A CA 1
ATOM 2700 C C . SER A 1 362 ? -8.156 5.562 19.812 1 88.44 362 SER A C 1
ATOM 2702 O O . SER A 1 362 ? -7.676 4.438 19.625 1 88.44 362 SER A O 1
ATOM 2704 N N . LEU A 1 363 ? -8.57 6.32 18.828 1 87.31 363 LEU A N 1
ATOM 2705 C CA . LEU A 1 363 ? -8.742 5.762 17.5 1 87.31 363 LEU A CA 1
ATOM 2706 C C . LEU A 1 363 ? -7.598 6.176 16.578 1 87.31 363 LEU A C 1
ATOM 2708 O O . LEU A 1 363 ? -7.273 5.469 15.617 1 87.31 363 LEU A O 1
ATOM 2712 N N . GLY A 1 364 ? -7.023 7.387 16.844 1 88.19 364 GLY A N 1
ATOM 2713 C CA . GLY A 1 364 ? -5.82 7.805 16.141 1 88.19 364 GLY A CA 1
ATOM 2714 C C . GLY A 1 364 ? -6.109 8.383 14.766 1 88.19 364 GLY A C 1
ATOM 2715 O O . GLY A 1 364 ? -5.242 8.375 13.891 1 88.19 364 GLY A O 1
ATOM 2716 N N . SER A 1 365 ? -7.352 8.781 14.422 1 86.38 365 SER A N 1
ATOM 2717 C CA . SER A 1 365 ? -7.738 9.406 13.156 1 86.38 365 SER A CA 1
ATOM 2718 C C . SER A 1 365 ? -8.586 10.648 13.398 1 86.38 365 SER A C 1
ATOM 2720 O O . SER A 1 365 ? -9.648 10.57 14.016 1 86.38 365 SER A O 1
ATOM 2722 N N . ALA A 1 366 ? -8.023 11.695 12.836 1 89 366 ALA A N 1
ATOM 2723 C CA . ALA A 1 366 ? -8.75 12.945 12.992 1 89 366 ALA A CA 1
ATOM 2724 C C . ALA A 1 366 ? -10.125 12.867 12.328 1 89 366 ALA A C 1
ATOM 2726 O O . ALA A 1 366 ? -11.125 13.297 12.898 1 89 366 ALA A O 1
ATOM 2727 N N . THR A 1 367 ? -10.18 12.273 11.234 1 83.88 367 THR A N 1
ATOM 2728 C CA . THR A 1 367 ? -11.414 12.195 10.461 1 83.88 367 THR A CA 1
ATOM 2729 C C . THR A 1 367 ? -12.414 11.258 11.141 1 83.88 367 THR A C 1
ATOM 2731 O O . THR A 1 367 ? -13.586 11.617 11.312 1 83.88 367 THR A O 1
ATOM 2734 N N . VAL A 1 368 ? -11.953 10.148 11.547 1 85.31 368 VAL A N 1
ATOM 2735 C CA . VAL A 1 368 ? -12.844 9.164 12.156 1 85.31 368 VAL A CA 1
ATOM 2736 C C . VAL A 1 368 ? -13.336 9.672 13.508 1 85.31 368 VAL A C 1
ATOM 2738 O O . VAL A 1 368 ? -14.516 9.523 13.836 1 85.31 368 VAL A O 1
ATOM 2741 N N . SER A 1 369 ? -12.445 10.219 14.266 1 90.75 369 SER A N 1
ATOM 2742 C CA . SER A 1 369 ? -12.828 10.758 15.562 1 90.75 369 SER A CA 1
ATOM 2743 C C . SER A 1 369 ? -13.836 11.891 15.414 1 90.75 369 SER A C 1
ATOM 2745 O O . SER A 1 369 ? -14.789 11.984 16.188 1 90.75 369 SER A O 1
ATOM 2747 N N . GLY A 1 370 ? -13.656 12.727 14.414 1 90.94 370 GLY A N 1
ATOM 2748 C CA . GLY A 1 370 ? -14.586 13.82 14.164 1 90.94 370 GLY A CA 1
ATOM 2749 C C . GLY A 1 370 ? -15.969 13.344 13.758 1 90.94 370 GLY A C 1
ATOM 2750 O O . GLY A 1 370 ? -16.969 13.805 14.305 1 90.94 370 GLY A O 1
ATOM 2751 N N . MET A 1 371 ? -15.938 12.406 12.898 1 87.19 371 MET A N 1
ATOM 2752 C CA . MET A 1 371 ? -17.219 11.906 12.406 1 87.19 371 MET A CA 1
ATOM 2753 C C . MET A 1 371 ? -17.953 11.141 13.492 1 87.19 371 MET A C 1
ATOM 2755 O O . MET A 1 371 ? -19.172 11.281 13.633 1 87.19 371 MET A O 1
ATOM 2759 N N . THR A 1 372 ? -17.234 10.375 14.172 1 84.62 372 THR A N 1
ATOM 2760 C CA . THR A 1 372 ? -17.844 9.633 15.266 1 84.62 372 THR A CA 1
ATOM 2761 C C . THR A 1 372 ? -18.391 10.586 16.328 1 84.62 372 THR A C 1
ATOM 2763 O O . THR A 1 372 ? -19.5 10.406 16.828 1 84.62 372 THR A O 1
ATOM 2766 N N . ALA A 1 373 ? -17.609 11.523 16.625 1 90.38 373 ALA A N 1
ATOM 2767 C CA . ALA A 1 373 ? -18.031 12.516 17.609 1 90.38 373 ALA A CA 1
ATOM 2768 C C . ALA A 1 373 ? -19.281 13.266 17.141 1 90.38 373 ALA A C 1
ATOM 2770 O O . ALA A 1 373 ? -20.172 13.547 17.938 1 90.38 373 ALA A O 1
ATOM 2771 N N . SER A 1 374 ? -19.328 13.617 15.914 1 89.56 374 SER A N 1
ATOM 2772 C CA . SER A 1 374 ? -20.484 14.328 15.375 1 89.56 374 SER A CA 1
ATOM 2773 C C . SER A 1 374 ? -21.766 13.516 15.555 1 89.56 374 SER A C 1
ATOM 2775 O O . SER A 1 374 ? -22.828 14.078 15.867 1 89.56 374 SER A O 1
ATOM 2777 N N . GLY A 1 375 ? -21.656 12.289 15.297 1 81.31 375 GLY A N 1
ATOM 2778 C CA . GLY A 1 375 ? -22.812 11.422 15.5 1 81.31 375 GLY A CA 1
ATOM 2779 C C . GLY A 1 375 ? -23.266 11.359 16.953 1 81.31 375 GLY A C 1
ATOM 2780 O O . GLY A 1 375 ? -24.453 11.266 17.234 1 81.31 375 GLY A O 1
ATOM 2781 N N . LEU A 1 376 ? -22.328 11.414 17.797 1 80.88 376 LEU A N 1
ATOM 2782 C CA . LEU A 1 376 ? -22.625 11.297 19.219 1 80.88 376 LEU A CA 1
ATOM 2783 C C . LEU A 1 376 ? -23.172 12.609 19.781 1 80.88 376 LEU A C 1
ATOM 2785 O O . LEU A 1 376 ? -23.984 12.609 20.688 1 80.88 376 LEU A O 1
ATOM 2789 N N . VAL A 1 377 ? -22.703 13.695 19.25 1 85.81 377 VAL A N 1
ATOM 2790 C CA . VAL A 1 377 ? -23.031 15.008 19.812 1 85.81 377 VAL A CA 1
ATOM 2791 C C . VAL A 1 377 ? -24.312 15.539 19.188 1 85.81 377 VAL A C 1
ATOM 2793 O O . VAL A 1 377 ? -24.984 16.391 19.766 1 85.81 377 VAL A O 1
ATOM 2796 N N . LEU A 1 378 ? -24.656 15.07 18.031 1 81.69 378 LEU A N 1
ATOM 2797 C CA . LEU A 1 378 ? -25.797 15.586 17.266 1 81.69 378 LEU A CA 1
ATOM 2798 C C . LEU A 1 378 ? -27.062 15.586 18.109 1 81.69 378 LEU A C 1
ATOM 2800 O O . LEU A 1 378 ? -27.75 16.609 18.203 1 81.69 378 LEU A O 1
ATOM 2804 N N . PRO A 1 379 ? -27.406 14.508 18.75 1 74.25 379 PRO A N 1
ATOM 2805 C CA . PRO A 1 379 ? -28.625 14.539 19.562 1 74.25 379 PRO A CA 1
ATOM 2806 C C . PRO A 1 379 ? -28.516 15.516 20.734 1 74.25 379 PRO A C 1
ATOM 2808 O O . PRO A 1 379 ? -29.531 16.094 21.156 1 74.25 379 PRO A O 1
ATOM 2811 N N . LEU A 1 380 ? -27.359 15.68 21.234 1 74.38 380 LEU A N 1
ATOM 2812 C CA . LEU A 1 380 ? -27.125 16.562 22.375 1 74.38 380 LEU A CA 1
ATOM 2813 C C . LEU A 1 380 ? -27.219 18.031 21.969 1 74.38 380 LEU A C 1
ATOM 2815 O O . LEU A 1 380 ? -27.641 18.875 22.75 1 74.38 380 LEU A O 1
ATOM 2819 N N . MET A 1 381 ? -26.797 18.297 20.828 1 77.56 381 MET A N 1
ATOM 2820 C CA . MET A 1 381 ? -26.812 19.656 20.297 1 77.56 381 MET A CA 1
ATOM 2821 C C . MET A 1 381 ? -28.25 20.172 20.188 1 77.56 381 MET A C 1
ATOM 2823 O O . MET A 1 381 ? -28.516 21.328 20.5 1 77.56 381 MET A O 1
ATOM 2827 N N . HIS A 1 382 ? -29.078 19.344 19.781 1 68.94 382 HIS A N 1
ATOM 2828 C CA . HIS A 1 382 ? -30.469 19.734 19.625 1 68.94 382 HIS A CA 1
ATOM 2829 C C . HIS A 1 382 ? -31.109 20.047 20.969 1 68.94 382 HIS A C 1
ATOM 2831 O O . HIS A 1 382 ? -31.891 21 21.078 1 68.94 382 HIS A O 1
ATOM 2837 N N . SER A 1 383 ? -30.688 19.375 21.938 1 68.38 383 SER A N 1
ATOM 2838 C CA . SER A 1 383 ? -31.281 19.562 23.266 1 68.38 383 SER A CA 1
ATOM 2839 C C . SER A 1 383 ? -30.734 20.797 23.953 1 68.38 383 SER A C 1
ATOM 2841 O O . SER A 1 383 ? -31.438 21.438 24.75 1 68.38 383 SER A O 1
ATOM 2843 N N . MET A 1 384 ? -29.547 21.188 23.578 1 76.69 384 MET A N 1
ATOM 2844 C CA . MET A 1 384 ? -28.875 22.25 24.328 1 76.69 384 MET A CA 1
ATOM 2845 C C . MET A 1 384 ? -28.875 23.562 23.531 1 76.69 384 MET A C 1
ATOM 2847 O O . MET A 1 384 ? -28.453 24.594 24.031 1 76.69 384 MET A O 1
ATOM 2851 N N . GLY A 1 385 ? -29.391 23.5 22.375 1 76.5 385 GLY A N 1
ATOM 2852 C CA . GLY A 1 385 ? -29.453 24.688 21.547 1 76.5 385 GLY A CA 1
ATOM 2853 C C . GLY A 1 385 ? -28.078 25.234 21.188 1 76.5 385 GLY A C 1
ATOM 2854 O O . GLY A 1 385 ? -27.891 26.453 21.125 1 76.5 385 GLY A O 1
ATOM 2855 N N . ALA A 1 386 ? -27.156 24.453 21.016 1 86.19 386 ALA A N 1
ATOM 2856 C CA . ALA A 1 386 ? -25.797 24.891 20.703 1 86.19 386 ALA A CA 1
ATOM 2857 C C . ALA A 1 386 ? -25.641 25.188 19.219 1 86.19 386 ALA A C 1
ATOM 2859 O O . ALA A 1 386 ? -26.312 24.578 18.391 1 86.19 386 ALA A O 1
ATOM 2860 N N . ASP A 1 387 ? -24.828 26.172 18.922 1 91.56 387 ASP A N 1
ATOM 2861 C CA . ASP A 1 387 ? -24.547 26.562 17.547 1 91.56 387 ASP A CA 1
ATOM 2862 C C . ASP A 1 387 ? -23.766 25.469 16.812 1 91.56 387 ASP A C 1
ATOM 2864 O O . ASP A 1 387 ? -22.656 25.109 17.234 1 91.56 387 ASP A O 1
ATOM 2868 N N . PRO A 1 388 ? -24.359 24.984 15.766 1 92.69 388 PRO A N 1
ATOM 2869 C CA . PRO A 1 388 ? -23.703 23.875 15.062 1 92.69 388 PRO A CA 1
ATOM 2870 C C . PRO A 1 388 ? -22.297 24.219 14.57 1 92.69 388 PRO A C 1
ATOM 2872 O O . PRO A 1 388 ? -21.422 23.359 14.539 1 92.69 388 PRO A O 1
ATOM 2875 N N . VAL A 1 389 ? -22.094 25.422 14.195 1 94.06 389 VAL A N 1
ATOM 2876 C CA . VAL A 1 389 ? -20.797 25.844 13.703 1 94.06 389 VAL A CA 1
ATOM 2877 C C . VAL A 1 389 ? -19.766 25.766 14.828 1 94.06 389 VAL A C 1
ATOM 2879 O O . VAL A 1 389 ? -18.656 25.281 14.633 1 94.06 389 VAL A O 1
ATOM 2882 N N . MET A 1 390 ? -20.125 26.203 16 1 95.19 390 MET A N 1
ATOM 2883 C CA . MET A 1 390 ? -19.219 26.172 17.141 1 95.19 390 MET A CA 1
ATOM 2884 C C . MET A 1 390 ? -18.938 24.734 17.578 1 95.19 390 MET A C 1
ATOM 2886 O O . MET A 1 390 ? -17.797 24.422 17.938 1 95.19 390 MET A O 1
ATOM 2890 N N . ILE A 1 391 ? -19.922 23.938 17.453 1 94.69 391 ILE A N 1
ATOM 2891 C CA . ILE A 1 391 ? -19.75 22.531 17.828 1 94.69 391 ILE A CA 1
ATOM 2892 C C . ILE A 1 391 ? -18.828 21.844 16.812 1 94.69 391 ILE A C 1
ATOM 2894 O O . ILE A 1 391 ? -17.953 21.062 17.203 1 94.69 391 ILE A O 1
ATOM 2898 N N . ALA A 1 392 ? -19.031 22.156 15.586 1 95.12 392 ALA A N 1
ATOM 2899 C CA . ALA A 1 392 ? -18.203 21.578 14.539 1 95.12 392 ALA A CA 1
ATOM 2900 C C . ALA A 1 392 ? -16.734 21.984 14.727 1 95.12 392 ALA A C 1
ATOM 2902 O O . ALA A 1 392 ? -15.836 21.156 14.555 1 95.12 392 ALA A O 1
ATOM 2903 N N . LEU A 1 393 ? -16.516 23.219 15.047 1 96.94 393 LEU A N 1
ATOM 2904 C CA . LEU A 1 393 ? -15.148 23.703 15.266 1 96.94 393 LEU A CA 1
ATOM 2905 C C . LEU A 1 393 ? -14.547 23.094 16.516 1 96.94 393 LEU A C 1
ATOM 2907 O O . LEU A 1 393 ? -13.344 22.812 16.562 1 96.94 393 LEU A O 1
ATOM 2911 N N . ALA A 1 394 ? -15.359 22.891 17.531 1 96.38 394 ALA A N 1
ATOM 2912 C CA . ALA A 1 394 ? -14.883 22.234 18.75 1 96.38 394 ALA A CA 1
ATOM 2913 C C . ALA A 1 394 ? -14.461 20.797 18.453 1 96.38 394 ALA A C 1
ATOM 2915 O O . ALA A 1 394 ? -13.453 20.328 18.984 1 96.38 394 ALA A O 1
ATOM 2916 N N . ILE A 1 395 ? -15.219 20.188 17.656 1 95.44 395 ILE A N 1
ATOM 2917 C CA . ILE A 1 395 ? -14.883 18.828 17.234 1 95.44 395 ILE A CA 1
ATOM 2918 C C . ILE A 1 395 ? -13.586 18.844 16.422 1 95.44 395 ILE A C 1
ATOM 2920 O O . ILE A 1 395 ? -12.719 17.984 16.625 1 95.44 395 ILE A O 1
ATOM 2924 N N . GLY A 1 396 ? -13.484 19.797 15.555 1 96.31 396 GLY A N 1
ATOM 2925 C CA . GLY A 1 396 ? -12.242 19.953 14.82 1 96.31 396 GLY A CA 1
ATOM 2926 C C . GLY A 1 396 ? -11.039 20.141 15.719 1 96.31 396 GLY A C 1
ATOM 2927 O O . GLY A 1 396 ? -9.984 19.547 15.484 1 96.31 396 GLY A O 1
ATOM 2928 N N . ALA A 1 397 ? -11.172 20.953 16.688 1 97.06 397 ALA A N 1
ATOM 2929 C CA . ALA A 1 397 ? -10.102 21.172 17.656 1 97.06 397 ALA A CA 1
ATOM 2930 C C . ALA A 1 397 ? -9.766 19.891 18.391 1 97.06 397 ALA A C 1
ATOM 2932 O O . ALA A 1 397 ? -8.586 19.562 18.578 1 97.06 397 ALA A O 1
ATOM 2933 N N . GLY A 1 398 ? -10.734 19.219 18.797 1 96.38 398 GLY A N 1
ATOM 2934 C CA . GLY A 1 398 ? -10.531 17.969 19.516 1 96.38 398 GLY A CA 1
ATOM 2935 C C . GLY A 1 398 ? -9.891 16.891 18.672 1 96.38 398 GLY A C 1
ATOM 2936 O O . GLY A 1 398 ? -9.141 16.047 19.172 1 96.38 398 GLY A O 1
ATOM 2937 N N . SER A 1 399 ? -10.227 16.922 17.422 1 94.88 399 SER A N 1
ATOM 2938 C CA . SER A 1 399 ? -9.734 15.891 16.516 1 94.88 399 SER A CA 1
ATOM 2939 C C . SER A 1 399 ? -8.234 16.016 16.297 1 94.88 399 SER A C 1
ATOM 2941 O O . SER A 1 399 ? -7.594 15.086 15.805 1 94.88 399 SER A O 1
ATOM 2943 N N . LEU A 1 400 ? -7.621 17.141 16.719 1 95.69 400 LEU A N 1
ATOM 2944 C CA . LEU A 1 400 ? -6.191 17.359 16.531 1 95.69 400 LEU A CA 1
ATOM 2945 C C . LEU A 1 400 ? -5.43 17.156 17.844 1 95.69 400 LEU A C 1
ATOM 2947 O O . LEU A 1 400 ? -4.238 17.469 17.922 1 95.69 400 LEU A O 1
ATOM 2951 N N . ALA A 1 401 ? -6.031 16.516 18.766 1 93.31 401 ALA A N 1
ATOM 2952 C CA . ALA A 1 401 ? -5.414 16.438 20.094 1 93.31 401 ALA A CA 1
ATOM 2953 C C . ALA A 1 401 ? -4.531 15.195 20.203 1 93.31 401 ALA A C 1
ATOM 2955 O O . ALA A 1 401 ? -4.941 14.094 19.828 1 93.31 401 ALA A O 1
ATOM 2956 N N . ALA A 1 402 ? -3.422 15.328 20.656 1 92.5 402 ALA A N 1
ATOM 2957 C CA . ALA A 1 402 ? -2.561 14.273 21.188 1 92.5 402 ALA A CA 1
ATOM 2958 C C . ALA A 1 402 ? -2.385 13.148 20.172 1 92.5 402 ALA A C 1
ATOM 2960 O O . ALA A 1 402 ? -2.625 11.984 20.469 1 92.5 402 ALA A O 1
ATOM 2961 N N . SER A 1 403 ? -1.992 13.523 19 1 92.56 403 SER A N 1
ATOM 2962 C CA . SER A 1 403 ? -1.639 12.539 17.984 1 92.56 403 SER A CA 1
ATOM 2963 C C . SER A 1 403 ? -0.451 11.688 18.422 1 92.56 403 SER A C 1
ATOM 2965 O O . SER A 1 403 ? 0.583 12.227 18.828 1 92.56 403 SER A O 1
ATOM 2967 N N . HIS A 1 404 ? -0.629 10.367 18.406 1 93 404 HIS A N 1
ATOM 2968 C CA . HIS A 1 404 ? 0.441 9.484 18.859 1 93 404 HIS A CA 1
ATOM 2969 C C . HIS A 1 404 ? 0.542 8.25 17.953 1 93 404 HIS A C 1
ATOM 2971 O O . HIS A 1 404 ? 0.297 8.336 16.75 1 93 404 HIS A O 1
ATOM 2977 N N . VAL A 1 405 ? 0.989 7.129 18.453 1 89.31 405 VAL A N 1
ATOM 2978 C CA . VAL A 1 405 ? 1.501 5.996 17.688 1 89.31 405 VAL A CA 1
ATOM 2979 C C . VAL A 1 405 ? 0.364 5.348 16.891 1 89.31 405 VAL A C 1
ATOM 2981 O O . VAL A 1 405 ? 0.606 4.605 15.945 1 89.31 405 VAL A O 1
ATOM 2984 N N . ASN A 1 406 ? -0.908 5.582 17.219 1 89.19 406 ASN A N 1
ATOM 2985 C CA . ASN A 1 406 ? -2.023 5.012 16.469 1 89.19 406 ASN A CA 1
ATOM 2986 C C . ASN A 1 406 ? -2.467 5.926 15.336 1 89.19 406 ASN A C 1
ATOM 2988 O O . ASN A 1 406 ? -3.477 5.664 14.68 1 89.19 406 ASN A O 1
ATOM 2992 N N . ASP A 1 407 ? -1.696 7 15.117 1 90.25 407 ASP A N 1
ATOM 2993 C CA . ASP A 1 407 ? -2.023 7.98 14.094 1 90.25 407 ASP A CA 1
ATOM 2994 C C . ASP A 1 407 ? -1.01 7.938 12.945 1 90.25 407 ASP A C 1
ATOM 2996 O O . ASP A 1 407 ? 0.2 7.98 13.18 1 90.25 407 ASP A O 1
ATOM 3000 N N . ALA A 1 408 ? -1.593 7.945 11.766 1 86.44 408 ALA A N 1
ATOM 3001 C CA . ALA A 1 408 ? -0.739 7.969 10.586 1 86.44 408 ALA A CA 1
ATOM 3002 C C . ALA A 1 408 ? 0.096 9.242 10.539 1 86.44 408 ALA A C 1
ATOM 3004 O O . ALA A 1 408 ? 1.249 9.227 10.102 1 86.44 408 ALA A O 1
ATOM 3005 N N . GLY A 1 409 ? -0.493 10.344 10.953 1 89.12 409 GLY A N 1
ATOM 3006 C CA . GLY A 1 409 ? 0.22 11.609 10.969 1 89.12 409 GLY A CA 1
ATOM 3007 C C . GLY A 1 409 ? 1.454 11.594 11.852 1 89.12 409 GLY A C 1
ATOM 3008 O O . GLY A 1 409 ? 2.467 12.211 11.516 1 89.12 409 GLY A O 1
ATOM 3009 N N . PHE A 1 410 ? 1.385 10.883 12.945 1 93.19 410 PHE A N 1
ATOM 3010 C CA . PHE A 1 410 ? 2.508 10.719 13.859 1 93.19 410 PHE A CA 1
ATOM 3011 C C . PHE A 1 410 ? 3.697 10.086 13.156 1 93.19 410 PHE A C 1
ATOM 3013 O O . PHE A 1 410 ? 4.824 10.578 13.25 1 93.19 410 PHE A O 1
ATOM 3020 N N . TRP A 1 411 ? 3.461 9.133 12.438 1 89.06 411 TRP A N 1
ATOM 3021 C CA . TRP A 1 411 ? 4.52 8.391 11.766 1 89.06 411 TRP A CA 1
ATOM 3022 C C . TRP A 1 411 ? 5.047 9.156 10.562 1 89.06 411 TRP A C 1
ATOM 3024 O O . TRP A 1 411 ? 6.242 9.102 10.258 1 89.06 411 TRP A O 1
ATOM 3034 N N . MET A 1 412 ? 4.152 9.812 9.867 1 89.19 412 MET A N 1
ATOM 3035 C CA . MET A 1 412 ? 4.59 10.641 8.742 1 89.19 412 MET A CA 1
ATOM 3036 C C . MET A 1 412 ? 5.57 11.719 9.211 1 89.19 412 MET A C 1
ATOM 3038 O O . MET A 1 412 ? 6.625 11.906 8.602 1 89.19 412 MET A O 1
ATOM 3042 N N . PHE A 1 413 ? 5.184 12.352 10.266 1 91.56 413 PHE A N 1
ATOM 3043 C CA . PHE A 1 413 ? 6.059 13.383 10.812 1 91.56 413 PHE A CA 1
ATOM 3044 C C . PHE A 1 413 ? 7.383 12.781 11.266 1 91.56 413 PHE A C 1
ATOM 3046 O O . PHE A 1 413 ? 8.445 13.336 10.984 1 91.56 413 PHE A O 1
ATOM 3053 N N . SER A 1 414 ? 7.32 11.711 11.922 1 91 414 SER A N 1
ATOM 3054 C CA . SER A 1 414 ? 8.508 11.039 12.43 1 91 414 SER A CA 1
ATOM 3055 C C . SER A 1 414 ? 9.477 10.688 11.305 1 91 414 SER A C 1
ATOM 3057 O O . SER A 1 414 ? 10.672 10.961 11.398 1 91 414 SER A O 1
ATOM 3059 N N . GLU A 1 415 ? 8.961 10.172 10.273 1 85.5 415 GLU A N 1
ATOM 3060 C CA . GLU A 1 415 ? 9.797 9.68 9.18 1 85.5 415 GLU A CA 1
ATOM 3061 C C . GLU A 1 415 ? 10.32 10.836 8.328 1 85.5 415 GLU A C 1
ATOM 3063 O O . GLU A 1 415 ? 11.484 10.836 7.926 1 85.5 415 GLU A O 1
ATOM 3068 N N . TYR A 1 416 ? 9.531 11.836 8.078 1 85.88 416 TYR A N 1
ATOM 3069 C CA . TYR A 1 416 ? 9.938 12.953 7.227 1 85.88 416 TYR A CA 1
ATOM 3070 C C . TYR A 1 416 ? 10.992 13.805 7.918 1 85.88 416 TYR A C 1
ATOM 3072 O O . TYR A 1 416 ? 11.891 14.344 7.266 1 85.88 416 TYR A O 1
ATOM 3080 N N . PHE A 1 417 ? 10.875 13.891 9.195 1 89.44 417 PHE A N 1
ATOM 3081 C CA . PHE A 1 417 ? 11.797 14.742 9.938 1 89.44 417 PHE A CA 1
ATOM 3082 C C . PHE A 1 417 ? 12.914 13.922 10.562 1 89.44 417 PHE A C 1
ATOM 3084 O O . PHE A 1 417 ? 13.781 14.469 11.242 1 89.44 417 PHE A O 1
ATOM 3091 N N . ASP A 1 418 ? 12.836 12.617 10.289 1 87.44 418 ASP A N 1
ATOM 3092 C CA . ASP A 1 418 ? 13.852 11.695 10.781 1 87.44 418 ASP A CA 1
ATOM 3093 C C . ASP A 1 418 ? 13.992 11.797 12.305 1 87.44 418 ASP A C 1
ATOM 3095 O O . ASP A 1 418 ? 15.086 12.031 12.82 1 87.44 418 ASP A O 1
ATOM 3099 N N . LEU A 1 419 ? 12.93 11.68 12.969 1 90.56 419 LEU A N 1
ATOM 3100 C CA . LEU A 1 419 ? 12.891 11.758 14.422 1 90.56 419 LEU A CA 1
ATOM 3101 C C . LEU A 1 419 ? 12.641 10.375 15.031 1 90.56 419 LEU A C 1
ATOM 3103 O O . LEU A 1 419 ? 11.953 9.547 14.43 1 90.56 419 LEU A O 1
ATOM 3107 N N . SER A 1 420 ? 13.172 10.164 16.172 1 90.5 420 SER A N 1
ATOM 3108 C CA . SER A 1 420 ? 12.82 8.977 16.953 1 90.5 420 SER A CA 1
ATOM 3109 C C . SER A 1 420 ? 11.398 9.07 17.5 1 90.5 420 SER A C 1
ATOM 3111 O O . SER A 1 420 ? 10.781 10.133 17.453 1 90.5 420 SER A O 1
ATOM 3113 N N . VAL A 1 421 ? 10.945 7.918 18.031 1 91.31 421 VAL A N 1
ATOM 3114 C CA . VAL A 1 421 ? 9.594 7.863 18.578 1 91.31 421 VAL A CA 1
ATOM 3115 C C . VAL A 1 421 ? 9.477 8.82 19.75 1 91.31 421 VAL A C 1
ATOM 3117 O O . VAL A 1 421 ? 8.508 9.578 19.859 1 91.31 421 VAL A O 1
ATOM 3120 N N . LYS A 1 422 ? 10.453 8.828 20.594 1 91.44 422 LYS A N 1
ATOM 3121 C CA . LYS A 1 422 ? 10.461 9.711 21.75 1 91.44 422 LYS A CA 1
ATOM 3122 C C . LYS A 1 422 ? 10.453 11.18 21.328 1 91.44 422 LYS A C 1
ATOM 3124 O O . LYS A 1 422 ? 9.688 11.977 21.875 1 91.44 422 LYS A O 1
ATOM 3129 N N . GLN A 1 423 ? 11.266 11.516 20.391 1 92.62 423 GLN A N 1
ATOM 3130 C CA . GLN A 1 423 ? 11.352 12.883 19.891 1 92.62 423 GLN A CA 1
ATOM 3131 C C . GLN A 1 423 ? 10.047 13.305 19.219 1 92.62 423 GLN A C 1
ATOM 3133 O O . GLN A 1 423 ? 9.641 14.461 19.312 1 92.62 423 GLN A O 1
ATOM 3138 N N . THR A 1 424 ? 9.445 12.398 18.547 1 94.19 424 THR A N 1
ATOM 3139 C CA . THR A 1 424 ? 8.195 12.688 17.875 1 94.19 424 THR A CA 1
ATOM 3140 C C . THR A 1 424 ? 7.09 13.016 18.875 1 94.19 424 THR A C 1
ATOM 3142 O O . THR A 1 424 ? 6.258 13.891 18.625 1 94.19 424 THR A O 1
ATOM 3145 N N . PHE A 1 425 ? 7.102 12.336 20.031 1 94.38 425 PHE A N 1
ATOM 3146 C CA . PHE A 1 425 ? 6.164 12.656 21.094 1 94.38 425 PHE A CA 1
ATOM 3147 C C . PHE A 1 425 ? 6.387 14.078 21.609 1 94.38 425 PHE A C 1
ATOM 3149 O O . PHE A 1 425 ? 5.43 14.836 21.797 1 94.38 425 PHE A O 1
ATOM 3156 N N . GLN A 1 426 ? 7.602 14.461 21.703 1 93.69 426 GLN A N 1
ATOM 3157 C CA . GLN A 1 426 ? 7.977 15.742 22.281 1 93.69 426 GLN A CA 1
ATOM 3158 C C . GLN A 1 426 ? 7.652 16.891 21.344 1 93.69 426 GLN A C 1
ATOM 3160 O O . GLN A 1 426 ? 7.375 18.016 21.797 1 93.69 426 GLN A O 1
ATOM 3165 N N . VAL A 1 427 ? 7.637 16.625 20.109 1 94.62 427 VAL A N 1
ATOM 3166 C CA . VAL A 1 427 ? 7.484 17.719 19.156 1 94.62 427 VAL A CA 1
ATOM 3167 C C . VAL A 1 427 ? 6.09 17.672 18.531 1 94.62 427 VAL A C 1
ATOM 3169 O O . VAL A 1 427 ? 5.281 18.578 18.75 1 94.62 427 VAL A O 1
ATOM 3172 N N . TRP A 1 428 ? 5.773 16.547 17.891 1 94.94 428 TRP A N 1
ATOM 3173 C CA . TRP A 1 428 ? 4.551 16.422 17.109 1 94.94 428 TRP A CA 1
ATOM 3174 C C . TRP A 1 428 ? 3.33 16.312 18.016 1 94.94 428 TRP A C 1
ATOM 3176 O O . TRP A 1 428 ? 2.354 17.047 17.844 1 94.94 428 TRP A O 1
ATOM 3186 N N . THR A 1 429 ? 3.365 15.383 18.969 1 96 429 THR A N 1
ATOM 3187 C CA . THR A 1 429 ? 2.236 15.188 19.875 1 96 429 THR A CA 1
ATOM 3188 C C . THR A 1 429 ? 1.955 16.469 20.672 1 96 429 THR A C 1
ATOM 3190 O O . THR A 1 429 ? 0.797 16.844 20.844 1 96 429 THR A O 1
ATOM 3193 N N . ALA A 1 430 ? 3.008 17.062 21.109 1 95.12 430 ALA A N 1
ATOM 3194 C CA . ALA A 1 430 ? 2.873 18.297 21.875 1 95.12 430 ALA A CA 1
ATOM 3195 C C . ALA A 1 430 ? 2.275 19.422 21.016 1 95.12 430 ALA A C 1
ATOM 3197 O O . ALA A 1 430 ? 1.368 20.125 21.453 1 95.12 430 ALA A O 1
ATOM 3198 N N . LEU A 1 431 ? 2.787 19.547 19.828 1 95.5 431 LEU A N 1
ATOM 3199 C CA . LEU A 1 431 ? 2.311 20.594 18.922 1 95.5 431 LEU A CA 1
ATOM 3200 C C . LEU A 1 431 ? 0.827 20.406 18.625 1 95.5 431 LEU A C 1
ATOM 3202 O O . LEU A 1 431 ? 0.069 21.391 18.594 1 95.5 431 LEU A O 1
ATOM 3206 N N . GLU A 1 432 ? 0.422 19.203 18.359 1 96.12 432 GLU A N 1
ATOM 3207 C CA . GLU A 1 432 ? -0.978 18.906 18.062 1 96.12 432 GLU A CA 1
ATOM 3208 C C . GLU A 1 432 ? -1.866 19.219 19.266 1 96.12 432 GLU A C 1
ATOM 3210 O O . GLU A 1 432 ? -2.986 19.703 19.109 1 96.12 432 GLU A O 1
ATOM 3215 N N . THR A 1 433 ? -1.377 18.922 20.406 1 96.81 433 THR A N 1
ATOM 3216 C CA . THR A 1 433 ? -2.121 19.188 21.625 1 96.81 433 THR A CA 1
ATOM 3217 C C . THR A 1 433 ? -2.299 20.688 21.828 1 96.81 433 THR A C 1
ATOM 3219 O O . THR A 1 433 ? -3.363 21.156 22.25 1 96.81 433 THR A O 1
ATOM 3222 N N . VAL A 1 434 ? -1.283 21.406 21.547 1 97.25 434 VAL A N 1
ATOM 3223 C CA . VAL A 1 434 ? -1.347 22.859 21.656 1 97.25 434 VAL A CA 1
ATOM 3224 C C . VAL A 1 434 ? -2.408 23.406 20.703 1 97.25 434 VAL A C 1
ATOM 3226 O O . VAL A 1 434 ? -3.199 24.281 21.094 1 97.25 434 VAL A O 1
ATOM 3229 N N . ILE A 1 435 ? -2.43 22.922 19.5 1 97.44 435 ILE A N 1
ATOM 3230 C CA . ILE A 1 435 ? -3.432 23.359 18.531 1 97.44 435 ILE A CA 1
ATOM 3231 C C . ILE A 1 435 ? -4.832 23.078 19.078 1 97.44 435 ILE A C 1
ATOM 3233 O O . ILE A 1 435 ? -5.723 23.922 18.984 1 97.44 435 ILE A O 1
ATOM 3237 N N . SER A 1 436 ? -4.961 21.875 19.594 1 98 436 SER A N 1
ATOM 3238 C CA . SER A 1 436 ? -6.262 21.438 20.094 1 98 436 SER A CA 1
ATOM 3239 C C . SER A 1 436 ? -6.734 22.359 21.234 1 98 436 SER A C 1
ATOM 3241 O O . SER A 1 436 ? -7.883 22.797 21.234 1 98 436 SER A O 1
ATOM 3243 N N . VAL A 1 437 ? -5.906 22.656 22.203 1 97.75 437 VAL A N 1
ATOM 3244 C CA . VAL A 1 437 ? -6.266 23.438 23.375 1 97.75 437 VAL A CA 1
ATOM 3245 C C . VAL A 1 437 ? -6.508 24.891 22.969 1 97.75 437 VAL A C 1
ATOM 3247 O O . VAL A 1 437 ? -7.504 25.5 23.391 1 97.75 437 VAL A O 1
ATOM 3250 N N . VAL A 1 438 ? -5.594 25.438 22.203 1 97.81 438 VAL A N 1
ATOM 3251 C CA . VAL A 1 438 ? -5.766 26.812 21.734 1 97.81 438 VAL A CA 1
ATOM 3252 C C . VAL A 1 438 ? -7.027 26.922 20.891 1 97.81 438 VAL A C 1
ATOM 3254 O O . VAL A 1 438 ? -7.754 27.906 20.969 1 97.81 438 VAL A O 1
ATOM 3257 N N . GLY A 1 439 ? -7.227 25.891 20.047 1 97.81 439 GLY A N 1
ATOM 3258 C CA . GLY A 1 439 ? -8.438 25.859 19.25 1 97.81 439 GLY A CA 1
ATOM 3259 C C . GLY A 1 439 ? -9.711 25.891 20.078 1 97.81 439 GLY A C 1
ATOM 3260 O O . GLY A 1 439 ? -10.633 26.641 19.766 1 97.81 439 GLY A O 1
ATOM 3261 N N . LEU A 1 440 ? -9.727 25.109 21.125 1 97.38 440 LEU A N 1
ATOM 3262 C CA . LEU A 1 440 ? -10.883 25.094 22.016 1 97.38 440 LEU A CA 1
ATOM 3263 C C . LEU A 1 440 ? -11.094 26.484 22.625 1 97.38 440 LEU A C 1
ATOM 3265 O O . LEU A 1 440 ? -12.227 26.969 22.672 1 97.38 440 LEU A O 1
ATOM 3269 N N . LEU A 1 441 ? -10.039 27.047 23.141 1 97.69 441 LEU A N 1
ATOM 3270 C CA . LEU A 1 441 ? -10.125 28.344 23.781 1 97.69 441 LEU A CA 1
ATOM 3271 C C . LEU A 1 441 ? -10.648 29.391 22.797 1 97.69 441 LEU A C 1
ATOM 3273 O O . LEU A 1 441 ? -11.469 30.25 23.172 1 97.69 441 LEU A O 1
ATOM 3277 N N . MET A 1 442 ? -10.188 29.328 21.578 1 97.38 442 MET A N 1
ATOM 3278 C CA . MET A 1 442 ? -10.633 30.281 20.562 1 97.38 442 MET A CA 1
ATOM 3279 C C . MET A 1 442 ? -12.102 30.047 20.219 1 97.38 442 MET A C 1
ATOM 3281 O O . MET A 1 442 ? -12.836 31.016 19.969 1 97.38 442 MET A O 1
ATOM 3285 N N . VAL A 1 443 ? -12.516 28.797 20.141 1 96.94 443 VAL A N 1
ATOM 3286 C CA . VAL A 1 443 ? -13.906 28.484 19.844 1 96.94 443 VAL A CA 1
ATOM 3287 C C . VAL A 1 443 ? -14.805 29.016 20.953 1 96.94 443 VAL A C 1
ATOM 3289 O O . VAL A 1 443 ? -15.867 29.578 20.688 1 96.94 443 VAL A O 1
ATOM 3292 N N . LEU A 1 444 ? -14.43 28.797 22.188 1 95.94 444 LEU A N 1
ATOM 3293 C CA . LEU A 1 444 ? -15.18 29.312 23.328 1 95.94 444 LEU A CA 1
ATOM 3294 C C . LEU A 1 444 ? -15.273 30.828 23.281 1 95.94 444 LEU A C 1
ATOM 3296 O O . LEU A 1 444 ? -16.328 31.406 23.547 1 95.94 444 LEU A O 1
ATOM 3300 N N . LEU A 1 445 ? -14.164 31.469 22.922 1 96.56 445 LEU A N 1
ATOM 3301 C CA . LEU A 1 445 ? -14.141 32.906 22.797 1 96.56 445 LEU A CA 1
ATOM 3302 C C . LEU A 1 445 ? -15.086 33.375 21.688 1 96.56 445 LEU A C 1
ATOM 3304 O O . LEU A 1 445 ? -15.844 34.344 21.875 1 96.56 445 LEU A O 1
ATOM 3308 N N . MET A 1 446 ? -15.031 32.75 20.578 1 95.75 446 MET A N 1
ATOM 3309 C CA . MET A 1 446 ? -15.891 33.094 19.453 1 95.75 446 MET A CA 1
ATOM 3310 C C . MET A 1 446 ? -17.359 32.875 19.797 1 95.75 446 MET A C 1
ATOM 3312 O O . MET A 1 446 ? -18.234 33.625 19.344 1 95.75 446 MET A O 1
ATOM 3316 N N . ASN A 1 447 ? -17.594 31.766 20.531 1 94.06 447 ASN A N 1
ATOM 3317 C CA . ASN A 1 447 ? -18.969 31.5 20.938 1 94.06 447 ASN A CA 1
ATOM 3318 C C . ASN A 1 447 ? -19.531 32.625 21.797 1 94.06 447 ASN A C 1
ATOM 3320 O O . ASN A 1 447 ? -20.719 32.938 21.703 1 94.06 447 ASN A O 1
ATOM 3324 N N . VAL A 1 448 ? -18.734 33.188 22.656 1 92.69 448 VAL A N 1
ATOM 3325 C CA . VAL A 1 448 ? -19.156 34.281 23.531 1 92.69 448 VAL A CA 1
ATOM 3326 C C . VAL A 1 448 ? -19.391 35.531 22.688 1 92.69 448 VAL A C 1
ATOM 3328 O O . VAL A 1 448 ? -20.328 36.312 22.953 1 92.69 448 VAL A O 1
ATOM 3331 N N . ILE A 1 449 ? -18.625 35.719 21.656 1 93.12 449 ILE A N 1
ATOM 3332 C CA . ILE A 1 449 ? -18.703 36.938 20.828 1 93.12 449 ILE A CA 1
ATOM 3333 C C . ILE A 1 449 ? -19.922 36.844 19.891 1 93.12 449 ILE A C 1
ATOM 3335 O O . ILE A 1 449 ? -20.625 37.812 19.703 1 93.12 449 ILE A O 1
ATOM 3339 N N . ILE A 1 450 ? -20.156 35.688 19.359 1 88.5 450 ILE A N 1
ATOM 3340 C CA . ILE A 1 450 ? -21.188 35.531 18.344 1 88.5 450 ILE A CA 1
ATOM 3341 C C . ILE A 1 450 ? -22.531 35.25 19.016 1 88.5 450 ILE A C 1
ATOM 3343 O O . ILE A 1 450 ? -23.562 35.719 18.516 1 88.5 450 ILE A O 1
ATOM 3347 N N . ASN A 1 451 ? -22.562 34.375 20 1 79.44 451 ASN A N 1
ATOM 3348 C CA . ASN A 1 451 ? -23.812 34.031 20.656 1 79.44 451 ASN A CA 1
ATOM 3349 C C . ASN A 1 451 ? -23.922 34.656 22.047 1 79.44 451 ASN A C 1
ATOM 3351 O O . ASN A 1 451 ? -25.016 34.812 22.578 1 79.44 451 ASN A O 1
ATOM 3355 N N . MET B 1 1 ? -17.5 -0.956 -28.062 1 81.81 1 MET B N 1
ATOM 3356 C CA . MET B 1 1 ? -16.812 0.262 -27.656 1 81.81 1 MET B CA 1
ATOM 3357 C C . MET B 1 1 ? -15.852 -0.021 -26.5 1 81.81 1 MET B C 1
ATOM 3359 O O . MET B 1 1 ? -14.703 0.417 -26.531 1 81.81 1 MET B O 1
ATOM 3363 N N . GLN B 1 2 ? -16.266 -0.957 -25.688 1 87.69 2 GLN B N 1
ATOM 3364 C CA . GLN B 1 2 ? -15.445 -1.239 -24.516 1 87.69 2 GLN B CA 1
ATOM 3365 C C . GLN B 1 2 ? -14.18 -1.994 -24.906 1 87.69 2 GLN B C 1
ATOM 3367 O O . GLN B 1 2 ? -13.094 -1.709 -24.391 1 87.69 2 GLN B O 1
ATOM 3372 N N . PHE B 1 3 ? -14.273 -2.85 -25.891 1 88.69 3 PHE B N 1
ATOM 3373 C CA . PHE B 1 3 ? -13.133 -3.662 -26.297 1 88.69 3 PHE B CA 1
ATOM 3374 C C . PHE B 1 3 ? -12.133 -2.83 -27.078 1 88.69 3 PHE B C 1
ATOM 3376 O O . PHE B 1 3 ? -10.922 -3.062 -27 1 88.69 3 PHE B O 1
ATOM 3383 N N . VAL B 1 4 ? -12.617 -1.932 -27.797 1 92.19 4 VAL B N 1
ATOM 3384 C CA . VAL B 1 4 ? -11.742 -1.04 -28.547 1 92.19 4 VAL B CA 1
ATOM 3385 C C . VAL B 1 4 ? -10.945 -0.163 -27.578 1 92.19 4 VAL B C 1
ATOM 3387 O O . VAL B 1 4 ? -9.734 0.013 -27.75 1 92.19 4 VAL B O 1
ATOM 3390 N N . VAL B 1 5 ? -11.648 0.341 -26.609 1 93.06 5 VAL B N 1
ATOM 3391 C CA . VAL B 1 5 ? -11 1.191 -25.609 1 93.06 5 VAL B CA 1
ATOM 3392 C C . VAL B 1 5 ? -9.961 0.384 -24.844 1 93.06 5 VAL B C 1
ATOM 3394 O O . VAL B 1 5 ? -8.883 0.887 -24.531 1 93.06 5 VAL B O 1
ATOM 3397 N N . LEU B 1 6 ? -10.328 -0.809 -24.531 1 90.56 6 LEU B N 1
ATOM 3398 C CA . LEU B 1 6 ? -9.398 -1.695 -23.844 1 90.56 6 LEU B CA 1
ATOM 3399 C C . LEU B 1 6 ? -8.141 -1.925 -24.672 1 90.56 6 LEU B C 1
ATOM 3401 O O . LEU B 1 6 ? -7.023 -1.809 -24.172 1 90.56 6 LEU B O 1
ATOM 3405 N N . LEU B 1 7 ? -8.336 -2.268 -25.906 1 92.5 7 LEU B N 1
ATOM 3406 C CA . LEU B 1 7 ? -7.207 -2.516 -26.797 1 92.5 7 LEU B CA 1
ATOM 3407 C C . LEU B 1 7 ? -6.336 -1.27 -26.938 1 92.5 7 LEU B C 1
ATOM 3409 O O . LEU B 1 7 ? -5.105 -1.358 -26.891 1 92.5 7 LEU B O 1
ATOM 3413 N N . LEU B 1 8 ? -6.941 -0.155 -27.094 1 94.12 8 LEU B N 1
ATOM 3414 C CA . LEU B 1 8 ? -6.207 1.101 -27.203 1 94.12 8 LEU B CA 1
ATOM 3415 C C . LEU B 1 8 ? -5.457 1.4 -25.906 1 94.12 8 LEU B C 1
ATOM 3417 O O . LEU B 1 8 ? -4.352 1.951 -25.938 1 94.12 8 LEU B O 1
ATOM 3421 N N . GLY B 1 9 ? -6.117 1.082 -24.797 1 93.44 9 GLY B N 1
ATOM 3422 C CA . GLY B 1 9 ? -5.465 1.263 -23.516 1 93.44 9 GLY B CA 1
ATOM 3423 C C . GLY B 1 9 ? -4.211 0.423 -23.359 1 93.44 9 GLY B C 1
ATOM 3424 O O . GLY B 1 9 ? -3.186 0.912 -22.875 1 93.44 9 GLY B O 1
ATOM 3425 N N . ILE B 1 10 ? -4.285 -0.799 -23.75 1 91.12 10 ILE B N 1
ATOM 3426 C CA . ILE B 1 10 ? -3.145 -1.703 -23.672 1 91.12 10 ILE B CA 1
ATOM 3427 C C . ILE B 1 10 ? -2.025 -1.2 -24.578 1 91.12 10 ILE B C 1
ATOM 3429 O O . ILE B 1 10 ? -0.858 -1.176 -24.188 1 91.12 10 ILE B O 1
ATOM 3433 N N . LEU B 1 11 ? -2.389 -0.826 -25.766 1 93.69 11 LEU B N 1
ATOM 3434 C CA . LEU B 1 11 ? -1.405 -0.313 -26.719 1 93.69 11 LEU B CA 1
ATOM 3435 C C . LEU B 1 11 ? -0.742 0.951 -26.188 1 93.69 11 LEU B C 1
ATOM 3437 O O . LEU B 1 11 ? 0.466 1.142 -26.344 1 93.69 11 LEU B O 1
ATOM 3441 N N . LEU B 1 12 ? -1.534 1.767 -25.594 1 94.5 12 LEU B N 1
ATOM 3442 C CA . LEU B 1 12 ? -0.984 2.979 -25 1 94.5 12 LEU B CA 1
ATOM 3443 C C . LEU B 1 12 ? -0.002 2.639 -23.875 1 94.5 12 LEU B C 1
ATOM 3445 O O . LEU B 1 12 ? 1.071 3.238 -23.797 1 94.5 12 LEU B O 1
ATOM 3449 N N . LEU B 1 13 ? -0.403 1.734 -23.047 1 92.56 13 LEU B N 1
ATOM 3450 C CA . LEU B 1 13 ? 0.44 1.311 -21.938 1 92.56 13 LEU B CA 1
ATOM 3451 C C . LEU B 1 13 ? 1.779 0.781 -22.438 1 92.56 13 LEU B C 1
ATOM 3453 O O . LEU B 1 13 ? 2.834 1.168 -21.938 1 92.56 13 LEU B O 1
ATOM 3457 N N . LEU B 1 14 ? 1.736 -0.052 -23.453 1 90.81 14 LEU B N 1
ATOM 3458 C CA . LEU B 1 14 ? 2.951 -0.622 -24.016 1 90.81 14 LEU B CA 1
ATOM 3459 C C . LEU B 1 14 ? 3.797 0.459 -24.688 1 90.81 14 LEU B C 1
ATOM 3461 O O . LEU B 1 14 ? 5.027 0.445 -24.578 1 90.81 14 LEU B O 1
ATOM 3465 N N . PHE B 1 15 ? 3.115 1.373 -25.344 1 94.56 15 PHE B N 1
ATOM 3466 C CA . PHE B 1 15 ? 3.812 2.486 -25.969 1 94.56 15 PHE B CA 1
ATOM 3467 C C . PHE B 1 15 ? 4.555 3.32 -24.938 1 94.56 15 PHE B C 1
ATOM 3469 O O . PHE B 1 15 ? 5.719 3.674 -25.141 1 94.56 15 PHE B O 1
ATOM 3476 N N . LEU B 1 16 ? 3.945 3.578 -23.828 1 92.62 16 LEU B N 1
ATOM 3477 C CA . LEU B 1 16 ? 4.539 4.406 -22.781 1 92.62 16 LEU B CA 1
ATOM 3478 C C . LEU B 1 16 ? 5.727 3.701 -22.141 1 92.62 16 LEU B C 1
ATOM 3480 O O . LEU B 1 16 ? 6.746 4.332 -21.844 1 92.62 16 LEU B O 1
ATOM 3484 N N . ILE B 1 17 ? 5.652 2.426 -21.969 1 89.94 17 ILE B N 1
ATOM 3485 C CA . ILE B 1 17 ? 6.676 1.681 -21.25 1 89.94 17 ILE B CA 1
ATOM 3486 C C . ILE B 1 17 ? 7.836 1.36 -22.188 1 89.94 17 ILE B C 1
ATOM 3488 O O . ILE B 1 17 ? 9 1.545 -21.828 1 89.94 17 ILE B O 1
ATOM 3492 N N . ILE B 1 18 ? 7.578 0.884 -23.406 1 87.69 18 ILE B N 1
ATOM 3493 C CA . ILE B 1 18 ? 8.602 0.343 -24.297 1 87.69 18 ILE B CA 1
ATOM 3494 C C . ILE B 1 18 ? 9.211 1.47 -25.125 1 87.69 18 ILE B C 1
ATOM 3496 O O . ILE B 1 18 ? 10.43 1.542 -25.281 1 87.69 18 ILE B O 1
ATOM 3500 N N . ARG B 1 19 ? 8.352 2.344 -25.703 1 89.81 19 ARG B N 1
ATOM 3501 C CA . ARG B 1 19 ? 8.836 3.379 -26.609 1 89.81 19 ARG B CA 1
ATOM 3502 C C . ARG B 1 19 ? 9.258 4.625 -25.828 1 89.81 19 ARG B C 1
ATOM 3504 O O . ARG B 1 19 ? 10.367 5.129 -26.016 1 89.81 19 ARG B O 1
ATOM 3511 N N . VAL B 1 20 ? 8.398 5.074 -24.953 1 90.5 20 VAL B N 1
ATOM 3512 C CA . VAL B 1 20 ? 8.68 6.301 -24.219 1 90.5 20 VAL B CA 1
ATOM 3513 C C . VAL B 1 20 ? 9.594 5.992 -23.031 1 90.5 20 VAL B C 1
ATOM 3515 O O . VAL B 1 20 ? 10.266 6.883 -22.516 1 90.5 20 VAL B O 1
ATOM 3518 N N . LYS B 1 21 ? 9.617 4.723 -22.562 1 90.56 21 LYS B N 1
ATOM 3519 C CA . LYS B 1 21 ? 10.422 4.254 -21.438 1 90.56 21 LYS B CA 1
ATOM 3520 C C . LYS B 1 21 ? 10.031 4.965 -20.156 1 90.56 21 LYS B C 1
ATOM 3522 O O . LYS B 1 21 ? 10.898 5.312 -19.344 1 90.56 21 LYS B O 1
ATOM 3527 N N . LEU B 1 22 ? 8.812 5.285 -20.094 1 91.25 22 LEU B N 1
ATOM 3528 C CA . LEU B 1 22 ? 8.266 5.855 -18.859 1 91.25 22 LEU B CA 1
ATOM 3529 C C . LEU B 1 22 ? 8.156 4.793 -17.766 1 91.25 22 LEU B C 1
ATOM 3531 O O . LEU B 1 22 ? 7.988 3.609 -18.062 1 91.25 22 LEU B O 1
ATOM 3535 N N . ASN B 1 23 ? 8.359 5.273 -16.578 1 91.75 23 ASN B N 1
ATOM 3536 C CA . ASN B 1 23 ? 8.227 4.371 -15.438 1 91.75 23 ASN B CA 1
ATOM 3537 C C . ASN B 1 23 ? 6.922 3.574 -15.508 1 91.75 23 ASN B C 1
ATOM 3539 O O . ASN B 1 23 ? 5.875 4.121 -15.859 1 91.75 23 ASN B O 1
ATOM 3543 N N . THR B 1 24 ? 7.051 2.311 -15.195 1 89.56 24 THR B N 1
ATOM 3544 C CA . THR B 1 24 ? 5.926 1.393 -15.344 1 89.56 24 THR B CA 1
ATOM 3545 C C . THR B 1 24 ? 4.762 1.818 -14.453 1 89.56 24 THR B C 1
ATOM 3547 O O . THR B 1 24 ? 3.605 1.788 -14.883 1 89.56 24 THR B O 1
ATOM 3550 N N . PHE B 1 25 ? 5.016 2.166 -13.188 1 93.31 25 PHE B N 1
ATOM 3551 C CA . PHE B 1 25 ? 3.971 2.578 -12.258 1 93.31 25 PHE B CA 1
ATOM 3552 C C . PHE B 1 25 ? 3.248 3.816 -12.773 1 93.31 25 PHE B C 1
ATOM 3554 O O . PHE B 1 25 ? 2.016 3.861 -12.789 1 93.31 25 PHE B O 1
ATOM 3561 N N . VAL B 1 26 ? 3.949 4.77 -13.227 1 93.56 26 VAL B N 1
ATOM 3562 C CA . VAL B 1 26 ? 3.387 6.008 -13.766 1 93.56 26 VAL B CA 1
ATOM 3563 C C . VAL B 1 26 ? 2.545 5.699 -15 1 93.56 26 VAL B C 1
ATOM 3565 O O . VAL B 1 26 ? 1.427 6.203 -15.133 1 93.56 26 VAL B O 1
ATOM 3568 N N . SER B 1 27 ? 3.088 4.902 -15.859 1 93.94 27 SER B N 1
ATOM 3569 C CA . SER B 1 27 ? 2.4 4.531 -17.094 1 93.94 27 SER B CA 1
ATOM 3570 C C . SER B 1 27 ? 1.061 3.861 -16.797 1 93.94 27 SER B C 1
ATOM 3572 O O . SER B 1 27 ? 0.065 4.133 -17.469 1 93.94 27 SER B O 1
ATOM 3574 N N . LEU B 1 28 ? 1.058 3.043 -15.82 1 92.38 28 LEU B N 1
ATOM 3575 C CA . LEU B 1 28 ? -0.15 2.311 -15.453 1 92.38 28 LEU B CA 1
ATOM 3576 C C . LEU B 1 28 ? -1.231 3.26 -14.953 1 92.38 28 LEU B C 1
ATOM 3578 O O . LEU B 1 28 ? -2.396 3.143 -15.336 1 92.38 28 LEU B O 1
ATOM 3582 N N . ILE B 1 29 ? -0.887 4.184 -14.141 1 94.75 29 ILE B N 1
ATOM 3583 C CA . ILE B 1 29 ? -1.853 5.109 -13.562 1 94.75 29 ILE B CA 1
ATOM 3584 C C . ILE B 1 29 ? -2.391 6.039 -14.648 1 94.75 29 ILE B C 1
ATOM 3586 O O . ILE B 1 29 ? -3.6 6.27 -14.734 1 94.75 29 ILE B O 1
ATOM 3590 N N . VAL B 1 30 ? -1.539 6.562 -15.469 1 95.62 30 VAL B N 1
ATOM 3591 C CA . VAL B 1 30 ? -1.941 7.441 -16.562 1 95.62 30 VAL B CA 1
ATOM 3592 C C . VAL B 1 30 ? -2.904 6.703 -17.5 1 95.62 30 VAL B C 1
ATOM 3594 O O . VAL B 1 30 ? -3.953 7.234 -17.859 1 95.62 30 VAL B O 1
ATOM 3597 N N . THR B 1 31 ? -2.504 5.551 -17.859 1 95.19 31 THR B N 1
ATOM 3598 C CA . THR B 1 31 ? -3.334 4.742 -18.75 1 95.19 31 THR B CA 1
ATOM 3599 C C . THR B 1 31 ? -4.691 4.457 -18.109 1 95.19 31 THR B C 1
ATOM 3601 O O . THR B 1 31 ? -5.715 4.453 -18.797 1 95.19 31 THR B O 1
ATOM 3604 N N . SER B 1 32 ? -4.688 4.215 -16.781 1 95 32 SER B N 1
ATOM 3605 C CA . SER B 1 32 ? -5.938 3.949 -16.062 1 95 32 SER B CA 1
ATOM 3606 C C . SER B 1 32 ? -6.895 5.129 -16.172 1 95 32 SER B C 1
ATOM 3608 O O . SER B 1 32 ? -8.094 4.945 -16.406 1 95 32 SER B O 1
ATOM 3610 N N . ILE B 1 33 ? -6.418 6.297 -16.016 1 95.62 33 ILE B N 1
ATOM 3611 C CA . ILE B 1 33 ? -7.242 7.496 -16.078 1 95.62 33 ILE B CA 1
ATOM 3612 C C . ILE B 1 33 ? -7.801 7.66 -17.5 1 95.62 33 ILE B C 1
ATOM 3614 O O . ILE B 1 33 ? -9 7.895 -17.672 1 95.62 33 ILE B O 1
ATOM 3618 N N . LEU B 1 34 ? -6.992 7.516 -18.5 1 96 34 LEU B N 1
ATOM 3619 C CA . LEU B 1 34 ? -7.406 7.715 -19.875 1 96 34 LEU B CA 1
ATOM 3620 C C . LEU B 1 34 ? -8.391 6.637 -20.312 1 96 34 LEU B C 1
ATOM 3622 O O . LEU B 1 34 ? -9.359 6.926 -21.031 1 96 34 LEU B O 1
ATOM 3626 N N . VAL B 1 35 ? -8.125 5.441 -19.953 1 94.25 35 VAL B N 1
ATOM 3627 C CA . VAL B 1 35 ? -9.023 4.344 -20.281 1 94.25 35 VAL B CA 1
ATOM 3628 C C . VAL B 1 35 ? -10.375 4.555 -19.594 1 94.25 35 VAL B C 1
ATOM 3630 O O . VAL B 1 35 ? -11.422 4.285 -20.188 1 94.25 35 VAL B O 1
ATOM 3633 N N . ALA B 1 36 ? -10.312 4.988 -18.328 1 95.06 36 ALA B N 1
ATOM 3634 C CA . ALA B 1 36 ? -11.555 5.273 -17.609 1 95.06 36 ALA B CA 1
ATOM 3635 C C . ALA B 1 36 ? -12.391 6.309 -18.359 1 95.06 36 ALA B C 1
ATOM 3637 O O . ALA B 1 36 ? -13.609 6.152 -18.5 1 95.06 36 ALA B O 1
ATOM 3638 N N . LEU B 1 37 ? -11.773 7.32 -18.844 1 94.69 37 LEU B N 1
ATOM 3639 C CA . LEU B 1 37 ? -12.453 8.344 -19.625 1 94.69 37 LEU B CA 1
ATOM 3640 C C . LEU B 1 37 ? -12.992 7.762 -20.938 1 94.69 37 LEU B C 1
ATOM 3642 O O . LEU B 1 37 ? -14.117 8.07 -21.344 1 94.69 37 LEU B O 1
ATOM 3646 N N . GLY B 1 38 ? -12.242 6.961 -21.578 1 94.38 38 GLY B N 1
ATOM 3647 C CA . GLY B 1 38 ? -12.656 6.328 -22.812 1 94.38 38 GLY B CA 1
ATOM 3648 C C . GLY B 1 38 ? -13.836 5.395 -22.641 1 94.38 38 GLY B C 1
ATOM 3649 O O . GLY B 1 38 ? -14.656 5.242 -23.547 1 94.38 38 GLY B O 1
ATOM 3650 N N . LEU B 1 39 ? -13.898 4.77 -21.531 1 93.5 39 LEU B N 1
ATOM 3651 C CA . LEU B 1 39 ? -14.977 3.832 -21.234 1 93.5 39 LEU B CA 1
ATOM 3652 C C . LEU B 1 39 ? -16.25 4.574 -20.844 1 93.5 39 LEU B C 1
ATOM 3654 O O . LEU B 1 39 ? -17.297 3.955 -20.656 1 93.5 39 LEU B O 1
ATOM 3658 N N . GLY B 1 40 ? -16.125 5.898 -20.688 1 91.94 40 GLY B N 1
ATOM 3659 C CA . GLY B 1 40 ? -17.281 6.719 -20.406 1 91.94 40 GLY B CA 1
ATOM 3660 C C . GLY B 1 40 ? -17.609 6.805 -18.922 1 91.94 40 GLY B C 1
ATOM 3661 O O . GLY B 1 40 ? -18.75 7.082 -18.547 1 91.94 40 GLY B O 1
ATOM 3662 N N . MET B 1 41 ? -16.688 6.523 -18.141 1 92.25 41 MET B N 1
ATOM 3663 C CA . MET B 1 41 ? -16.906 6.652 -16.703 1 92.25 41 MET B CA 1
ATOM 3664 C C . MET B 1 41 ? -17.109 8.117 -16.312 1 92.25 41 MET B C 1
ATOM 3666 O O . MET B 1 41 ? -16.547 9.008 -16.938 1 92.25 41 MET B O 1
ATOM 3670 N N . ASN B 1 42 ? -18 8.32 -15.289 1 93 42 ASN B N 1
ATOM 3671 C CA . ASN B 1 42 ? -18.078 9.664 -14.719 1 93 42 ASN B CA 1
ATOM 3672 C C . ASN B 1 42 ? -16.734 10.133 -14.188 1 93 42 ASN B C 1
ATOM 3674 O O . ASN B 1 42 ? -16.156 9.492 -13.312 1 93 42 ASN B O 1
ATOM 3678 N N . PRO B 1 43 ? -16.266 11.195 -14.695 1 92.31 43 PRO B N 1
ATOM 3679 C CA . PRO B 1 43 ? -14.938 11.68 -14.297 1 92.31 43 PRO B CA 1
ATOM 3680 C C . PRO B 1 43 ? -14.789 11.82 -12.781 1 92.31 43 PRO B C 1
ATOM 3682 O O . PR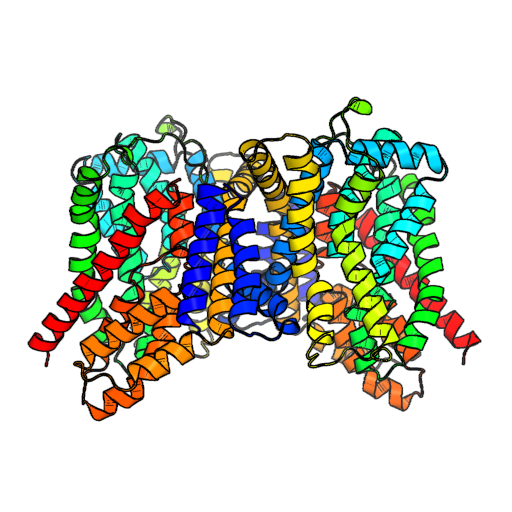O B 1 43 ? -13.711 11.578 -12.242 1 92.31 43 PRO B O 1
ATOM 3685 N N . ALA B 1 44 ? -15.781 12.109 -12.102 1 89 44 ALA B N 1
ATOM 3686 C CA . ALA B 1 44 ? -15.734 12.312 -10.656 1 89 44 ALA B CA 1
ATOM 3687 C C . ALA B 1 44 ? -15.461 11.008 -9.922 1 89 44 ALA B C 1
ATOM 3689 O O . ALA B 1 44 ? -15.023 11.016 -8.766 1 89 44 ALA B O 1
ATOM 3690 N N . ASN B 1 45 ? -15.672 9.938 -10.609 1 92 45 ASN B N 1
ATOM 3691 C CA . ASN B 1 45 ? -15.555 8.633 -9.953 1 92 45 ASN B CA 1
ATOM 3692 C C . ASN B 1 45 ? -14.234 7.953 -10.305 1 92 45 ASN B C 1
ATOM 3694 O O . ASN B 1 45 ? -13.922 6.887 -9.766 1 92 45 ASN B O 1
ATOM 3698 N N . ILE B 1 46 ? -13.477 8.57 -11.125 1 93.62 46 ILE B N 1
ATOM 3699 C CA . ILE B 1 46 ? -12.289 7.918 -11.656 1 93.62 46 ILE B CA 1
ATOM 3700 C C . ILE B 1 46 ? -11.242 7.766 -10.555 1 93.62 46 ILE B C 1
ATOM 3702 O O . ILE B 1 46 ? -10.664 6.695 -10.375 1 93.62 46 ILE B O 1
ATOM 3706 N N . ALA B 1 47 ? -11.039 8.766 -9.781 1 92.44 47 ALA B N 1
ATOM 3707 C CA . ALA B 1 47 ? -10.062 8.711 -8.695 1 92.44 47 ALA B CA 1
ATOM 3708 C C . ALA B 1 47 ? -10.438 7.645 -7.668 1 92.44 47 ALA B C 1
ATOM 3710 O O . ALA B 1 47 ? -9.57 6.926 -7.168 1 92.44 47 ALA B O 1
ATOM 3711 N N . ASP B 1 48 ? -11.664 7.547 -7.43 1 92.12 48 ASP B N 1
ATOM 3712 C CA . ASP B 1 48 ? -12.133 6.562 -6.461 1 92.12 48 ASP B CA 1
ATOM 3713 C C . ASP B 1 48 ? -11.914 5.141 -6.969 1 92.12 48 ASP B C 1
ATOM 3715 O O . ASP B 1 48 ? -11.555 4.25 -6.199 1 92.12 48 ASP B O 1
ATOM 3719 N N . ALA B 1 49 ? -12.148 4.98 -8.227 1 92.75 49 ALA B N 1
ATOM 3720 C CA . ALA B 1 49 ? -11.906 3.664 -8.812 1 92.75 49 ALA B CA 1
ATOM 3721 C C . ALA B 1 49 ? -10.445 3.262 -8.68 1 92.75 49 ALA B C 1
ATOM 3723 O O . ALA B 1 49 ? -10.133 2.121 -8.32 1 92.75 49 ALA B O 1
ATOM 3724 N N . ILE B 1 50 ? -9.625 4.172 -8.938 1 94.06 50 ILE B N 1
ATOM 3725 C CA . ILE B 1 50 ? -8.188 3.938 -8.859 1 94.06 50 ILE B CA 1
ATOM 3726 C C . ILE B 1 50 ? -7.793 3.639 -7.418 1 94.06 50 ILE B C 1
ATOM 3728 O O . ILE B 1 50 ? -7.105 2.65 -7.148 1 94.06 50 ILE B O 1
ATOM 3732 N N . LYS B 1 51 ? -8.273 4.379 -6.488 1 93.56 51 LYS B N 1
ATOM 3733 C CA . LYS B 1 51 ? -7.965 4.203 -5.07 1 93.56 51 LYS B CA 1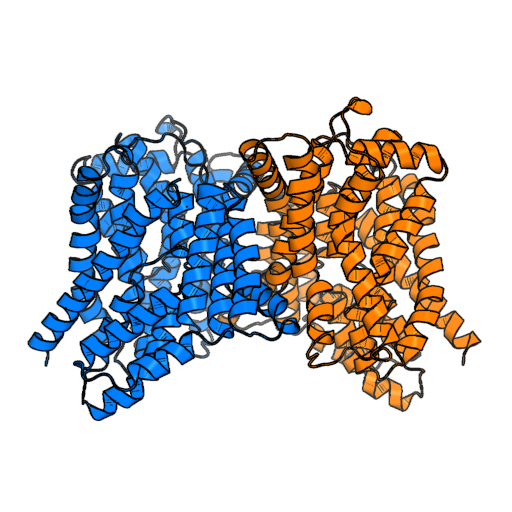
ATOM 3734 C C . LYS B 1 51 ? -8.461 2.855 -4.562 1 93.56 51 LYS B C 1
ATOM 3736 O O . LYS B 1 51 ? -7.77 2.174 -3.807 1 93.56 51 LYS B O 1
ATOM 3741 N N . ASN B 1 52 ? -9.641 2.541 -4.984 1 92.5 52 ASN B N 1
ATOM 3742 C CA . ASN B 1 52 ? -10.227 1.271 -4.562 1 92.5 52 ASN B CA 1
ATOM 3743 C C . ASN B 1 52 ? -9.43 0.084 -5.098 1 92.5 52 ASN B C 1
ATOM 3745 O O . ASN B 1 52 ? -9.258 -0.916 -4.402 1 92.5 52 ASN B O 1
ATOM 3749 N N . GLY B 1 53 ? -9.023 0.202 -6.301 1 91.12 53 GLY B N 1
ATOM 3750 C CA . GLY B 1 53 ? -8.188 -0.845 -6.871 1 91.12 53 GLY B CA 1
ATOM 3751 C C . GLY B 1 53 ? -6.883 -1.042 -6.129 1 91.12 53 GLY B C 1
ATOM 3752 O O . GLY B 1 53 ? -6.531 -2.168 -5.77 1 91.12 53 GLY B O 1
ATOM 3753 N N . ILE B 1 54 ? -6.219 0.037 -5.859 1 92.31 54 ILE B N 1
ATOM 3754 C CA . ILE B 1 54 ? -4.949 -0.01 -5.148 1 92.31 54 ILE B CA 1
ATOM 3755 C C . ILE B 1 54 ? -5.172 -0.518 -3.725 1 92.31 54 ILE B C 1
ATOM 3757 O O . ILE B 1 54 ? -4.461 -1.41 -3.258 1 92.31 54 ILE B O 1
ATOM 3761 N N . GLY B 1 55 ? -6.094 -0.034 -3.08 1 92.19 55 GLY B N 1
ATOM 3762 C CA . GLY B 1 55 ? -6.371 -0.398 -1.699 1 92.19 55 GLY B CA 1
ATOM 3763 C C . GLY B 1 55 ? -6.703 -1.867 -1.525 1 92.19 55 GLY B C 1
ATOM 3764 O O . GLY B 1 55 ? -6.223 -2.512 -0.591 1 92.19 55 GLY B O 1
ATOM 3765 N N . SER B 1 56 ? -7.555 -2.367 -2.404 1 87.69 56 SER B N 1
ATOM 3766 C CA . SER B 1 56 ? -7.969 -3.764 -2.305 1 87.69 56 SER B CA 1
ATOM 3767 C C . SER B 1 56 ? -6.777 -4.707 -2.439 1 87.69 56 SER B C 1
ATOM 3769 O O . SER B 1 56 ? -6.723 -5.742 -1.772 1 87.69 56 SER B O 1
ATOM 3771 N N . SER B 1 57 ? -5.871 -4.383 -3.215 1 85.56 57 SER B N 1
ATOM 3772 C CA . SER B 1 57 ? -4.707 -5.234 -3.438 1 85.56 57 SER B CA 1
ATOM 3773 C C . SER B 1 57 ? -3.656 -5.027 -2.352 1 85.56 57 SER B C 1
ATOM 3775 O O . SER B 1 57 ? -3.105 -5.996 -1.82 1 85.56 57 SER B O 1
ATOM 3777 N N . MET B 1 58 ? -3.436 -3.795 -1.977 1 89.69 58 MET B N 1
ATOM 3778 C CA . MET B 1 58 ? -2.375 -3.477 -1.024 1 89.69 58 MET B CA 1
ATOM 3779 C C . MET B 1 58 ? -2.748 -3.941 0.379 1 89.69 58 MET B C 1
ATOM 3781 O O . MET B 1 58 ? -1.87 -4.25 1.188 1 89.69 58 MET B O 1
ATOM 3785 N N . GLY B 1 59 ? -4.004 -4.012 0.667 1 89.25 59 GLY B N 1
ATOM 3786 C CA . GLY B 1 59 ? -4.434 -4.5 1.969 1 89.25 59 GLY B CA 1
ATOM 3787 C C . GLY B 1 59 ? -3.848 -5.855 2.32 1 89.25 59 GLY B C 1
ATOM 3788 O O . GLY B 1 59 ? -3.488 -6.102 3.473 1 89.25 59 GLY B O 1
ATOM 3789 N N . GLU B 1 60 ? -3.695 -6.66 1.345 1 83.62 60 GLU B N 1
ATOM 3790 C CA . GLU B 1 60 ? -3.188 -8.008 1.573 1 83.62 60 GLU B CA 1
ATOM 3791 C C . GLU B 1 60 ? -1.708 -8.109 1.215 1 83.62 60 GLU B C 1
ATOM 3793 O O . GLU B 1 60 ? -0.928 -8.734 1.94 1 83.62 60 GLU B O 1
ATOM 3798 N N . LEU B 1 61 ? -1.282 -7.477 0.219 1 85.44 61 LEU B N 1
ATOM 3799 C CA . LEU B 1 61 ? 0.014 -7.742 -0.394 1 85.44 61 LEU B CA 1
ATOM 3800 C C . LEU B 1 61 ? 1.129 -7.023 0.359 1 85.44 61 LEU B C 1
ATOM 3802 O O . LEU B 1 61 ? 2.279 -7.469 0.349 1 85.44 61 LEU B O 1
ATOM 3806 N N . VAL B 1 62 ? 0.761 -5.945 1.03 1 90.69 62 VAL B N 1
ATOM 3807 C CA . VAL B 1 62 ? 1.781 -5.195 1.755 1 90.69 62 VAL B CA 1
ATOM 3808 C C . VAL B 1 62 ? 2.424 -6.086 2.814 1 90.69 62 VAL B C 1
ATOM 3810 O O . VAL B 1 62 ? 3.648 -6.117 2.949 1 90.69 62 VAL B O 1
ATOM 3813 N N . ILE B 1 63 ? 1.67 -6.832 3.553 1 90.81 63 ILE B N 1
ATOM 3814 C CA . ILE B 1 63 ? 2.189 -7.695 4.609 1 90.81 63 ILE B CA 1
ATOM 3815 C C . ILE B 1 63 ? 2.852 -8.922 3.992 1 90.81 63 ILE B C 1
ATOM 3817 O O . ILE B 1 63 ? 3.975 -9.281 4.355 1 90.81 63 ILE B O 1
ATOM 3821 N N . VAL B 1 64 ? 2.166 -9.461 3.041 1 86 64 VAL B N 1
ATOM 3822 C CA . VAL B 1 64 ? 2.648 -10.695 2.441 1 86 64 VAL B CA 1
ATOM 3823 C C . VAL B 1 64 ? 3.992 -10.453 1.76 1 86 64 VAL B C 1
ATOM 3825 O O . VAL B 1 64 ? 4.945 -11.203 1.967 1 86 64 VAL B O 1
ATOM 3828 N N . PHE B 1 65 ? 4.086 -9.406 1.017 1 85.69 65 PHE B N 1
ATOM 3829 C CA . PHE B 1 65 ? 5.316 -9.109 0.292 1 85.69 65 PHE B CA 1
ATOM 3830 C C . PHE B 1 65 ? 6.355 -8.484 1.215 1 85.69 65 PHE B C 1
ATOM 3832 O O . PHE B 1 65 ? 7.547 -8.789 1.117 1 85.69 65 PHE B O 1
ATOM 3839 N N . GLY B 1 66 ? 5.879 -7.613 2.053 1 88.56 66 GLY B N 1
ATOM 3840 C CA . GLY B 1 66 ? 6.809 -7.008 2.996 1 88.56 66 GLY B CA 1
ATOM 3841 C C . GLY B 1 66 ? 7.477 -8.016 3.906 1 88.56 66 GLY B C 1
ATOM 3842 O O . GLY B 1 66 ? 8.703 -8.109 3.947 1 88.56 66 GLY B O 1
ATOM 3843 N N . PHE B 1 67 ? 6.703 -8.805 4.586 1 92 67 PHE B N 1
ATOM 3844 C CA . PHE B 1 67 ? 7.246 -9.789 5.516 1 92 67 PHE B CA 1
ATOM 3845 C C . PHE B 1 67 ? 7.918 -10.93 4.766 1 92 67 PHE B C 1
ATOM 3847 O O . PHE B 1 67 ? 8.906 -11.492 5.242 1 92 67 PHE B O 1
ATOM 3854 N N . GLY B 1 68 ? 7.367 -11.273 3.629 1 85.75 68 GLY B N 1
ATOM 3855 C CA . GLY B 1 68 ? 8.031 -12.281 2.812 1 85.75 68 GLY B CA 1
ATOM 3856 C C . GLY B 1 68 ? 9.445 -11.883 2.42 1 85.75 68 GLY B C 1
ATOM 3857 O O . GLY B 1 68 ? 10.367 -12.695 2.506 1 85.75 68 GLY B O 1
ATOM 3858 N N . ALA B 1 69 ? 9.562 -10.68 1.979 1 86.38 69 ALA B N 1
ATOM 3859 C CA . ALA B 1 69 ? 10.883 -10.172 1.613 1 86.38 69 ALA B CA 1
ATOM 3860 C C . ALA B 1 69 ? 11.812 -10.133 2.824 1 86.38 69 ALA B C 1
ATOM 3862 O O . ALA B 1 69 ? 13 -10.445 2.713 1 86.38 69 ALA B O 1
ATOM 3863 N N . MET B 1 70 ? 11.289 -9.75 3.951 1 91.06 70 MET B N 1
ATOM 3864 C CA . MET B 1 70 ? 12.078 -9.688 5.18 1 91.06 70 MET B CA 1
ATOM 3865 C C . MET B 1 70 ? 12.57 -11.07 5.582 1 91.06 70 MET B C 1
ATOM 3867 O O . MET B 1 70 ? 13.742 -11.242 5.918 1 91.06 70 MET B O 1
ATOM 3871 N N . ILE B 1 71 ? 11.695 -12.031 5.527 1 89.75 71 ILE B N 1
ATOM 3872 C CA . ILE B 1 71 ? 12.047 -13.398 5.871 1 89.75 71 ILE B CA 1
ATOM 3873 C C . ILE B 1 71 ? 13.109 -13.922 4.902 1 89.75 71 ILE B C 1
ATOM 3875 O O . ILE B 1 71 ? 14.117 -14.477 5.328 1 89.75 71 ILE B O 1
ATOM 3879 N N . GLY B 1 72 ? 12.852 -13.719 3.629 1 83.81 72 GLY B N 1
ATOM 3880 C CA . GLY B 1 72 ? 13.805 -14.164 2.627 1 83.81 72 GLY B CA 1
ATOM 3881 C C . GLY B 1 72 ? 15.195 -13.586 2.83 1 83.81 72 GLY B C 1
ATOM 3882 O O . GLY B 1 72 ? 16.188 -14.297 2.734 1 83.81 72 GLY B O 1
ATOM 3883 N N . ARG B 1 73 ? 15.203 -12.328 3.098 1 87.06 73 ARG B N 1
ATOM 3884 C CA . ARG B 1 73 ? 16.484 -11.656 3.283 1 87.06 73 ARG B CA 1
ATOM 3885 C C . ARG B 1 73 ? 17.172 -12.125 4.566 1 87.06 73 ARG B C 1
ATOM 3887 O O . ARG B 1 73 ? 18.391 -12.266 4.613 1 87.06 73 ARG B O 1
ATOM 3894 N N . LEU B 1 74 ? 16.438 -12.312 5.621 1 89.5 74 LEU B N 1
ATOM 3895 C CA . LEU B 1 74 ? 17 -12.828 6.867 1 89.5 74 LEU B CA 1
ATOM 3896 C C . LEU B 1 74 ? 17.625 -14.203 6.656 1 89.5 74 LEU B C 1
ATOM 3898 O O . LEU B 1 74 ? 18.719 -14.469 7.141 1 89.5 74 LEU B O 1
ATOM 3902 N N . VAL B 1 75 ? 16.953 -15 5.953 1 87.06 75 VAL B N 1
ATOM 3903 C CA . VAL B 1 75 ? 17.422 -16.359 5.691 1 87.06 75 VAL B CA 1
ATOM 3904 C C . VAL B 1 75 ? 18.672 -16.312 4.809 1 87.06 75 VAL B C 1
ATOM 3906 O O . VAL B 1 75 ? 19.625 -17.078 5.02 1 87.06 75 VAL B O 1
ATOM 3909 N N . SER B 1 76 ? 18.625 -15.406 3.865 1 83.75 76 SER B N 1
ATOM 3910 C CA . SER B 1 76 ? 19.75 -15.258 2.963 1 83.75 76 SER B CA 1
ATOM 3911 C C . SER B 1 76 ? 20.984 -14.711 3.697 1 83.75 76 SER B C 1
ATOM 3913 O O . SER B 1 76 ? 22.078 -15.242 3.549 1 83.75 76 SER B O 1
ATOM 3915 N N . ASP B 1 77 ? 20.75 -13.758 4.492 1 84.5 77 ASP B N 1
ATOM 3916 C CA . ASP B 1 77 ? 21.859 -13.109 5.203 1 84.5 77 ASP B CA 1
ATOM 3917 C C . ASP B 1 77 ? 22.453 -14.039 6.254 1 84.5 77 ASP B C 1
ATOM 3919 O O . ASP B 1 77 ? 23.656 -13.977 6.535 1 84.5 77 ASP B O 1
ATOM 3923 N N . ALA B 1 78 ? 21.656 -14.906 6.754 1 88 78 ALA B N 1
ATOM 3924 C CA . ALA B 1 78 ? 22.125 -15.82 7.793 1 88 78 ALA B CA 1
ATOM 3925 C C . ALA B 1 78 ? 22.766 -17.062 7.184 1 88 78 ALA B C 1
ATOM 3927 O O . ALA B 1 78 ? 23.375 -17.875 7.895 1 88 78 ALA B O 1
ATOM 3928 N N . GLY B 1 79 ? 22.625 -17.188 5.855 1 85.81 79 GLY B N 1
ATOM 3929 C CA . GLY B 1 79 ? 23.203 -18.328 5.176 1 85.81 79 GLY B CA 1
ATOM 3930 C C . GLY B 1 79 ? 22.25 -19.5 5.059 1 85.81 79 GLY B C 1
ATOM 3931 O O . GLY B 1 79 ? 22.625 -20.578 4.621 1 85.81 79 GLY B O 1
ATOM 3932 N N . GLY B 1 80 ? 21.125 -19.297 5.492 1 85.62 80 GLY B N 1
ATOM 3933 C CA . GLY B 1 80 ? 20.125 -20.359 5.426 1 85.62 80 GLY B CA 1
ATOM 3934 C C . GLY B 1 80 ? 19.797 -20.766 4.008 1 85.62 80 GLY B C 1
ATOM 3935 O O . GLY B 1 80 ? 19.609 -21.953 3.727 1 85.62 80 GLY B O 1
ATOM 3936 N N . ALA B 1 81 ? 19.672 -19.844 3.17 1 81.31 81 ALA B N 1
ATOM 3937 C CA . ALA B 1 81 ? 19.375 -20.125 1.77 1 81.31 81 ALA B CA 1
ATOM 3938 C C . ALA B 1 81 ? 20.484 -20.984 1.147 1 81.31 81 ALA B C 1
ATOM 3940 O O . ALA B 1 81 ? 20.203 -21.906 0.366 1 81.31 81 ALA B O 1
ATOM 3941 N N . TYR B 1 82 ? 21.656 -20.672 1.5 1 82.81 82 TYR B N 1
ATOM 3942 C CA . TYR B 1 82 ? 22.812 -21.438 1.032 1 82.81 82 TYR B CA 1
ATOM 3943 C C . TYR B 1 82 ? 22.734 -22.875 1.515 1 82.81 82 TYR B C 1
ATOM 3945 O O . TYR B 1 82 ? 22.969 -23.812 0.742 1 82.81 82 TYR B O 1
ATOM 3953 N N . ARG B 1 83 ? 22.406 -23.016 2.725 1 86.75 83 ARG B N 1
ATOM 3954 C CA . ARG B 1 83 ? 22.297 -24.344 3.32 1 86.75 83 ARG B CA 1
ATOM 3955 C C . ARG B 1 83 ? 21.188 -25.156 2.645 1 86.75 83 ARG B C 1
ATOM 3957 O O . ARG B 1 83 ? 21.375 -26.328 2.352 1 86.75 83 ARG B O 1
ATOM 3964 N N . ILE B 1 84 ? 20.141 -24.562 2.438 1 85.25 84 ILE B N 1
ATOM 3965 C CA . ILE B 1 84 ? 19.016 -25.219 1.787 1 85.25 84 ILE B CA 1
ATOM 3966 C C . ILE B 1 84 ? 19.422 -25.656 0.379 1 85.25 84 ILE B C 1
ATOM 3968 O O . ILE B 1 84 ? 19.172 -26.797 -0.02 1 85.25 84 ILE B O 1
ATOM 3972 N N . ALA B 1 85 ? 20.031 -24.75 -0.268 1 84 85 ALA B N 1
ATOM 3973 C CA . ALA B 1 85 ? 20.438 -25.016 -1.645 1 84 85 ALA B CA 1
ATOM 3974 C C . ALA B 1 85 ? 21.406 -26.188 -1.711 1 84 85 ALA B C 1
ATOM 3976 O O . ALA B 1 85 ? 21.219 -27.109 -2.512 1 84 85 ALA B O 1
ATOM 3977 N N . ARG B 1 86 ? 22.312 -26.203 -0.898 1 85.38 86 ARG B N 1
ATOM 3978 C CA . ARG B 1 86 ? 23.344 -27.234 -0.899 1 85.38 86 ARG B CA 1
ATOM 3979 C C . ARG B 1 86 ? 22.75 -28.594 -0.546 1 85.38 86 ARG B C 1
ATOM 3981 O O . ARG B 1 86 ? 23.094 -29.609 -1.154 1 85.38 86 ARG B O 1
ATOM 3988 N N . THR B 1 87 ? 21.922 -28.562 0.384 1 87.44 87 THR B N 1
ATOM 3989 C CA . THR B 1 87 ? 21.312 -29.812 0.82 1 87.44 87 THR B CA 1
ATOM 3990 C C . THR B 1 87 ? 20.422 -30.391 -0.275 1 87.44 87 THR B C 1
ATOM 3992 O O . THR B 1 87 ? 20.453 -31.594 -0.535 1 87.44 87 THR B O 1
ATOM 3995 N N . LEU B 1 88 ? 19.672 -29.562 -0.89 1 85.31 88 LEU B N 1
ATOM 3996 C CA . LEU B 1 88 ? 18.781 -30.016 -1.946 1 85.31 88 LEU B CA 1
ATOM 3997 C C . LEU B 1 88 ? 19.562 -30.547 -3.137 1 85.31 88 LEU B C 1
ATOM 3999 O O . LEU B 1 88 ? 19.188 -31.547 -3.742 1 85.31 88 LEU B O 1
ATOM 4003 N N . ILE B 1 89 ? 20.625 -29.906 -3.418 1 87.38 89 ILE B N 1
ATOM 4004 C CA . ILE B 1 89 ? 21.469 -30.344 -4.52 1 87.38 89 ILE B CA 1
ATOM 4005 C C . ILE B 1 89 ? 22.109 -31.688 -4.184 1 87.38 89 ILE B C 1
ATOM 4007 O O . ILE B 1 89 ? 22.219 -32.562 -5.047 1 87.38 89 ILE B O 1
ATOM 4011 N N . ASN B 1 90 ? 22.438 -31.812 -2.986 1 88.75 90 ASN B N 1
ATOM 4012 C CA . ASN B 1 90 ? 23.078 -33.062 -2.553 1 88.75 90 ASN B CA 1
ATOM 4013 C C . ASN B 1 90 ? 22.094 -34.219 -2.543 1 88.75 90 ASN B C 1
ATOM 4015 O O . ASN B 1 90 ? 22.469 -35.344 -2.854 1 88.75 90 ASN B O 1
ATOM 4019 N N . VAL B 1 91 ? 20.938 -33.969 -2.234 1 88.12 91 VAL B N 1
ATOM 4020 C CA . VAL B 1 91 ? 19.938 -35 -2.086 1 88.12 91 VAL B CA 1
ATOM 4021 C C . VAL B 1 91 ? 19.375 -35.375 -3.455 1 88.12 91 VAL B C 1
ATOM 4023 O O . VAL B 1 91 ? 19.203 -36.562 -3.77 1 88.12 91 VAL B O 1
ATOM 4026 N N . PHE B 1 92 ? 19 -34.438 -4.324 1 88.38 92 PHE B N 1
ATOM 4027 C CA . PHE B 1 92 ? 18.281 -34.688 -5.566 1 88.38 92 PHE B CA 1
ATOM 4028 C C . PHE B 1 92 ? 19.234 -34.75 -6.75 1 88.38 92 PHE B C 1
ATOM 4030 O O . PHE B 1 92 ? 18.922 -35.344 -7.781 1 88.38 92 PHE B O 1
ATOM 4037 N N . GLY B 1 93 ? 20.328 -34.062 -6.578 1 86.62 93 GLY B N 1
ATOM 4038 C CA . GLY B 1 93 ? 21.25 -33.906 -7.699 1 86.62 93 GLY B CA 1
ATOM 4039 C C . GLY B 1 93 ? 20.844 -32.781 -8.648 1 86.62 93 GLY B C 1
ATOM 4040 O O . GLY B 1 93 ? 19.688 -32.375 -8.68 1 86.62 93 GLY B O 1
ATOM 4041 N N . LYS B 1 94 ? 21.75 -32.344 -9.422 1 85.31 94 LYS B N 1
ATOM 4042 C CA . LYS B 1 94 ? 21.562 -31.234 -10.344 1 85.31 94 LYS B CA 1
ATOM 4043 C C . LYS B 1 94 ? 20.531 -31.578 -11.414 1 85.31 94 LYS B C 1
ATOM 4045 O O . LYS B 1 94 ? 19.75 -30.719 -11.828 1 85.31 94 LYS B O 1
ATOM 4050 N N . LYS B 1 95 ? 20.484 -32.812 -11.766 1 84.88 95 LYS B N 1
ATOM 4051 C CA . LYS B 1 95 ? 19.656 -33.25 -12.883 1 84.88 95 LYS B CA 1
ATOM 4052 C C . LYS B 1 95 ? 18.188 -33.312 -12.477 1 84.88 95 LYS B C 1
ATOM 4054 O O . LYS B 1 95 ? 17.297 -33.188 -13.32 1 84.88 95 LYS B O 1
ATOM 4059 N N . ARG B 1 96 ? 17.906 -33.562 -11.234 1 91.88 96 ARG B N 1
ATOM 4060 C CA . ARG B 1 96 ? 16.531 -33.719 -10.781 1 91.88 96 ARG B CA 1
ATOM 4061 C C . ARG B 1 96 ? 16.031 -32.5 -10.023 1 91.88 96 ARG B C 1
ATOM 4063 O O . ARG B 1 96 ? 14.969 -32.531 -9.398 1 91.88 96 ARG B O 1
ATOM 4070 N N . LEU B 1 97 ? 16.734 -31.516 -10.125 1 90.56 97 LEU B N 1
ATOM 4071 C CA . LEU B 1 97 ? 16.406 -30.312 -9.375 1 90.56 97 LEU B CA 1
ATOM 4072 C C . LEU B 1 97 ? 15.094 -29.703 -9.867 1 90.56 97 LEU B C 1
ATOM 4074 O O . LEU B 1 97 ? 14.297 -29.219 -9.062 1 90.56 97 LEU B O 1
ATOM 4078 N N . GLN B 1 98 ? 14.945 -29.719 -11.086 1 92.06 98 GLN B N 1
ATOM 4079 C CA . GLN B 1 98 ? 13.734 -29.141 -11.648 1 92.06 98 GLN B CA 1
ATOM 4080 C C . GLN B 1 98 ? 12.492 -29.875 -11.172 1 92.06 98 GLN B C 1
ATOM 4082 O O . GLN B 1 98 ? 11.492 -29.25 -10.812 1 92.06 98 GLN B O 1
ATOM 4087 N N . VAL B 1 99 ? 12.586 -31.156 -11.141 1 90.81 99 VAL B N 1
ATOM 4088 C CA . VAL B 1 99 ? 11.469 -31.984 -10.695 1 90.81 99 VAL B CA 1
ATOM 4089 C C . VAL B 1 99 ? 11.211 -31.734 -9.211 1 90.81 99 VAL B C 1
ATOM 4091 O O . VAL B 1 99 ? 10.055 -31.688 -8.773 1 90.81 99 VAL B O 1
ATOM 4094 N N . ALA B 1 100 ? 12.25 -31.625 -8.508 1 89.94 100 ALA B N 1
ATOM 4095 C CA . ALA B 1 100 ? 12.117 -31.344 -7.078 1 89.94 100 ALA B CA 1
ATOM 4096 C C . ALA B 1 100 ? 11.391 -30.031 -6.84 1 89.94 100 ALA B C 1
ATOM 4098 O O . ALA B 1 100 ? 10.539 -29.938 -5.957 1 89.94 100 ALA B O 1
ATOM 4099 N N . VAL B 1 101 ? 11.758 -29.031 -7.59 1 90.81 101 VAL B N 1
ATOM 4100 C CA . VAL B 1 101 ? 11.156 -27.719 -7.461 1 90.81 101 VAL B CA 1
ATOM 4101 C C . VAL B 1 101 ? 9.68 -27.781 -7.836 1 90.81 101 VAL B C 1
ATOM 4103 O O . VAL B 1 101 ? 8.836 -27.141 -7.188 1 90.81 101 VAL B O 1
ATOM 4106 N N . VAL B 1 102 ? 9.359 -28.547 -8.82 1 92.69 102 VAL B N 1
ATOM 4107 C CA . VAL B 1 102 ? 7.98 -28.688 -9.273 1 92.69 102 VAL B CA 1
ATOM 4108 C C . VAL B 1 102 ? 7.137 -29.328 -8.172 1 92.69 102 VAL B C 1
ATOM 4110 O O . VAL B 1 102 ? 6.059 -28.828 -7.84 1 92.69 102 VAL B O 1
ATOM 4113 N N . ILE B 1 103 ? 7.586 -30.344 -7.629 1 89.19 103 ILE B N 1
ATOM 4114 C CA . ILE B 1 103 ? 6.844 -31.078 -6.617 1 89.19 103 ILE B CA 1
ATOM 4115 C C . ILE B 1 103 ? 6.664 -30.219 -5.371 1 89.19 103 ILE B C 1
ATOM 4117 O O . ILE B 1 103 ? 5.562 -30.125 -4.824 1 89.19 103 ILE B O 1
ATOM 4121 N N . ALA B 1 104 ? 7.742 -29.609 -5.016 1 86 104 ALA B N 1
ATOM 4122 C CA . ALA B 1 104 ? 7.688 -28.75 -3.836 1 86 104 ALA B CA 1
ATOM 4123 C C . ALA B 1 104 ? 6.715 -27.594 -4.043 1 86 104 ALA B C 1
ATOM 4125 O O . ALA B 1 104 ? 5.898 -27.297 -3.168 1 86 104 ALA B O 1
ATOM 4126 N N . SER B 1 105 ? 6.824 -26.984 -5.145 1 89.44 105 SER B N 1
ATOM 4127 C CA . SER B 1 105 ? 5.969 -25.844 -5.434 1 89.44 105 SER B CA 1
ATOM 4128 C C . SER B 1 105 ? 4.508 -26.25 -5.57 1 89.44 105 SER B C 1
ATOM 4130 O O . SER B 1 105 ? 3.605 -25.5 -5.203 1 89.44 105 SER B O 1
ATOM 4132 N N . PHE B 1 106 ? 4.258 -27.422 -6.113 1 89.75 106 PHE B N 1
ATOM 4133 C CA . PHE B 1 106 ? 2.904 -27.938 -6.258 1 89.75 106 PHE B CA 1
ATOM 4134 C C . PHE B 1 106 ? 2.271 -28.188 -4.891 1 89.75 106 PHE B C 1
ATOM 4136 O O . PHE B 1 106 ? 1.121 -27.797 -4.656 1 89.75 106 PHE B O 1
ATOM 4143 N N . LEU B 1 107 ? 3.004 -28.734 -4.047 1 82.69 107 LEU B N 1
ATOM 4144 C CA . LEU B 1 107 ? 2.512 -29 -2.703 1 82.69 107 LEU B CA 1
ATOM 4145 C C . LEU B 1 107 ? 2.248 -27.719 -1.941 1 82.69 107 LEU B C 1
ATOM 4147 O O . LEU B 1 107 ? 1.227 -27.578 -1.265 1 82.69 107 LEU B O 1
ATOM 4151 N N . ILE B 1 108 ? 3.125 -26.828 -2.086 1 82.62 108 ILE B N 1
ATOM 4152 C CA . ILE B 1 108 ? 3.002 -25.531 -1.436 1 82.62 108 ILE B CA 1
ATOM 4153 C C . ILE B 1 108 ? 1.826 -24.766 -2.037 1 82.62 108 ILE B C 1
ATOM 4155 O O . ILE B 1 108 ? 1.075 -24.109 -1.316 1 82.62 108 ILE B O 1
ATOM 4159 N N . GLY B 1 109 ? 1.646 -24.938 -3.32 1 84.69 109 GLY B N 1
ATOM 4160 C CA . GLY B 1 109 ? 0.619 -24.219 -4.047 1 84.69 109 GLY B CA 1
ATOM 4161 C C . GLY B 1 109 ? -0.789 -24.672 -3.709 1 84.69 109 GLY B C 1
ATOM 4162 O O . GLY B 1 109 ? -1.751 -23.922 -3.91 1 84.69 109 GLY B O 1
ATOM 4163 N N . ILE B 1 110 ? -0.936 -25.781 -3.203 1 78.94 110 ILE B N 1
ATOM 4164 C CA . ILE B 1 110 ? -2.246 -26.297 -2.828 1 78.94 110 ILE B CA 1
ATOM 4165 C C . ILE B 1 110 ? -2.838 -25.438 -1.708 1 78.94 110 ILE B C 1
ATOM 4167 O O . ILE B 1 110 ? -4.047 -25.203 -1.67 1 78.94 110 ILE B O 1
ATOM 4171 N N . SER B 1 111 ? -1.996 -25 -0.92 1 73.69 111 SER B N 1
ATOM 4172 C CA . SER B 1 111 ? -2.492 -24.328 0.284 1 73.69 111 SER B CA 1
ATOM 4173 C C . SER B 1 111 ? -2.252 -22.828 0.232 1 73.69 111 SER B C 1
ATOM 4175 O O . SER B 1 111 ? -2.822 -22.078 1.023 1 73.69 111 SER B O 1
ATOM 4177 N N . LEU B 1 112 ? -1.405 -22.438 -0.71 1 76.62 112 LEU B N 1
ATOM 4178 C CA . LEU B 1 112 ? -1.011 -21.031 -0.688 1 76.62 112 LEU B CA 1
ATOM 4179 C C . LEU B 1 112 ? -1.529 -20.297 -1.923 1 76.62 112 LEU B C 1
ATOM 4181 O O . LEU B 1 112 ? -1.58 -20.875 -3.014 1 76.62 112 LEU B O 1
ATOM 4185 N N . LEU B 1 113 ? -1.824 -19.094 -1.557 1 80.75 113 LEU B N 1
ATOM 4186 C CA . LEU B 1 113 ? -2.08 -18.188 -2.682 1 80.75 113 LEU B CA 1
ATOM 4187 C C . LEU B 1 113 ? -0.834 -18.031 -3.547 1 80.75 113 LEU B C 1
ATOM 4189 O O . LEU B 1 113 ? 0.289 -18.078 -3.039 1 80.75 113 LEU B O 1
ATOM 4193 N N . PHE B 1 114 ? -1.073 -17.859 -4.785 1 85.06 114 PHE B N 1
ATOM 4194 C CA . PHE B 1 114 ? -0.001 -17.688 -5.762 1 85.06 114 PHE B CA 1
ATOM 4195 C C . PHE B 1 114 ? 1.007 -16.656 -5.293 1 85.06 114 PHE B C 1
ATOM 4197 O O . PHE B 1 114 ? 2.215 -16.891 -5.316 1 85.06 114 PHE B O 1
ATOM 4204 N N . GLU B 1 115 ? 0.521 -15.57 -4.84 1 83.31 115 GLU B N 1
ATOM 4205 C CA . GLU B 1 115 ? 1.377 -14.453 -4.457 1 83.31 115 GLU B CA 1
ATOM 4206 C C . GLU B 1 115 ? 2.264 -14.82 -3.27 1 83.31 115 GLU B C 1
ATOM 4208 O O . GLU B 1 115 ? 3.457 -14.508 -3.26 1 83.31 115 GLU B O 1
ATOM 4213 N N . VAL B 1 116 ? 1.687 -15.438 -2.369 1 80.12 116 VAL B N 1
ATOM 4214 C CA . VAL B 1 116 ? 2.414 -15.828 -1.166 1 80.12 116 VAL B CA 1
ATOM 4215 C C . VAL B 1 116 ? 3.461 -16.891 -1.511 1 80.12 116 VAL B C 1
ATOM 4217 O O . VAL B 1 116 ? 4.602 -16.812 -1.05 1 80.12 116 VAL B O 1
ATOM 4220 N N . GLY B 1 117 ? 3.012 -17.828 -2.262 1 84.69 117 GLY B N 1
ATOM 4221 C CA . GLY B 1 117 ? 3.943 -18.875 -2.678 1 84.69 117 GLY B CA 1
ATOM 4222 C C . GLY B 1 117 ? 5.137 -18.328 -3.445 1 84.69 117 GLY B C 1
ATOM 4223 O O . GLY B 1 117 ? 6.273 -18.734 -3.199 1 84.69 117 GLY B O 1
ATOM 4224 N N . LEU B 1 118 ? 4.844 -17.406 -4.277 1 88.19 118 LEU B N 1
ATOM 4225 C CA . LEU B 1 118 ? 5.902 -16.828 -5.094 1 88.19 118 LEU B CA 1
ATOM 4226 C C . LEU B 1 118 ? 6.93 -16.109 -4.223 1 88.19 118 LEU B C 1
ATOM 4228 O O . LEU B 1 118 ? 8.133 -16.234 -4.438 1 88.19 118 LEU B O 1
ATOM 4232 N N . VAL B 1 119 ? 6.512 -15.43 -3.336 1 83.31 119 VAL B N 1
ATOM 4233 C CA . VAL B 1 119 ? 7.375 -14.609 -2.488 1 83.31 119 VAL B CA 1
ATOM 4234 C C . VAL B 1 119 ? 8.25 -15.516 -1.618 1 83.31 119 VAL B C 1
ATOM 4236 O O . VAL B 1 119 ? 9.422 -15.219 -1.396 1 83.31 119 VAL B O 1
ATOM 4239 N N . LEU B 1 120 ? 7.746 -16.594 -1.186 1 81.31 120 LEU B N 1
ATOM 4240 C CA . LEU B 1 120 ? 8.43 -17.438 -0.209 1 81.31 120 LEU B CA 1
ATOM 4241 C C . LEU B 1 120 ? 9.367 -18.422 -0.9 1 81.31 120 LEU B C 1
ATOM 4243 O O . LEU B 1 120 ? 10.43 -18.75 -0.371 1 81.31 120 LEU B O 1
ATOM 4247 N N . VAL B 1 121 ? 9 -18.844 -2.045 1 85.94 121 VAL B N 1
ATOM 4248 C CA . VAL B 1 121 ? 9.727 -19.938 -2.689 1 85.94 121 VAL B CA 1
ATOM 4249 C C . VAL B 1 121 ? 10.82 -19.375 -3.592 1 85.94 121 VAL B C 1
ATOM 4251 O O . VAL B 1 121 ? 11.852 -20 -3.801 1 85.94 121 VAL B O 1
ATOM 4254 N N . THR B 1 122 ? 10.641 -18.203 -4.023 1 88.19 122 THR B N 1
ATOM 4255 C CA . THR B 1 122 ? 11.539 -17.609 -5.016 1 88.19 122 THR B CA 1
ATOM 4256 C C . THR B 1 122 ? 12.953 -17.484 -4.465 1 88.19 122 THR B C 1
ATOM 4258 O O . THR B 1 122 ? 13.922 -17.859 -5.137 1 88.19 122 THR B O 1
ATOM 4261 N N . PRO B 1 123 ? 13.141 -17.016 -3.285 1 82.94 123 PRO B N 1
ATOM 4262 C CA . PRO B 1 123 ? 14.508 -16.922 -2.785 1 82.94 123 PRO B CA 1
ATOM 4263 C C . PRO B 1 123 ? 15.188 -18.281 -2.648 1 82.94 123 PRO B C 1
ATOM 4265 O O . PRO B 1 123 ? 16.406 -18.391 -2.85 1 82.94 123 PRO B O 1
ATOM 4268 N N . ILE B 1 124 ? 14.438 -19.234 -2.316 1 83.75 124 ILE B N 1
ATOM 4269 C CA . ILE B 1 124 ? 14.969 -20.578 -2.17 1 83.75 124 ILE B CA 1
ATOM 4270 C C . ILE B 1 124 ? 15.383 -21.125 -3.535 1 83.75 124 ILE B C 1
ATOM 4272 O O . ILE B 1 124 ? 16.484 -21.641 -3.695 1 83.75 124 ILE B O 1
ATOM 4276 N N . VAL B 1 125 ? 14.523 -20.953 -4.445 1 89.75 125 VAL B N 1
ATOM 4277 C CA . VAL B 1 125 ? 14.781 -21.469 -5.789 1 89.75 125 VAL B CA 1
ATOM 4278 C C . VAL B 1 125 ? 15.953 -20.703 -6.406 1 89.75 125 VAL B C 1
ATOM 4280 O O . VAL B 1 125 ? 16.766 -21.281 -7.133 1 89.75 125 VAL B O 1
ATOM 4283 N N . PHE B 1 126 ? 16.031 -19.469 -6.102 1 89.31 126 PHE B N 1
ATOM 4284 C CA . PHE B 1 126 ? 17.141 -18.672 -6.609 1 89.31 126 PHE B CA 1
ATOM 4285 C C . PHE B 1 126 ? 18.469 -19.141 -6.027 1 89.31 126 PHE B C 1
ATOM 4287 O O . PHE B 1 126 ? 19.453 -19.266 -6.75 1 89.31 126 PHE B O 1
ATOM 4294 N N . ALA B 1 127 ? 18.484 -19.391 -4.805 1 85.88 127 ALA B N 1
ATOM 4295 C CA . ALA B 1 127 ? 19.688 -19.891 -4.156 1 85.88 127 ALA B CA 1
ATOM 4296 C C . ALA B 1 127 ? 20.109 -21.25 -4.734 1 85.88 127 ALA B C 1
ATOM 4298 O O . ALA B 1 127 ? 21.297 -21.5 -4.941 1 85.88 127 ALA B O 1
ATOM 4299 N N . VAL B 1 128 ? 19.203 -22.031 -4.949 1 88.62 128 VAL B N 1
ATOM 4300 C CA . VAL B 1 128 ? 19.453 -23.344 -5.527 1 88.62 128 VAL B CA 1
ATOM 4301 C C . VAL B 1 128 ? 20.016 -23.188 -6.938 1 88.62 128 VAL B C 1
ATOM 4303 O O . VAL B 1 128 ? 20.969 -23.875 -7.312 1 88.62 128 VAL B O 1
ATOM 4306 N N . ALA B 1 129 ? 19.391 -22.344 -7.676 1 91.12 129 ALA B N 1
ATOM 4307 C CA . ALA B 1 129 ? 19.844 -22.094 -9.039 1 91.12 129 ALA B CA 1
ATOM 4308 C C . ALA B 1 129 ? 21.297 -21.609 -9.055 1 91.12 129 ALA B C 1
ATOM 4310 O O . ALA B 1 129 ? 22.094 -22.062 -9.875 1 91.12 129 ALA B O 1
ATOM 4311 N N . LEU B 1 130 ? 21.562 -20.766 -8.188 1 87.75 130 LEU B N 1
ATOM 4312 C CA . LEU B 1 130 ? 22.906 -20.203 -8.117 1 87.75 130 LEU B CA 1
ATOM 4313 C C . LEU B 1 130 ? 23.922 -21.266 -7.719 1 87.75 130 LEU B C 1
ATOM 4315 O O . LEU B 1 130 ? 24.984 -21.375 -8.328 1 87.75 130 LEU B O 1
ATOM 4319 N N . GLU B 1 131 ? 23.594 -21.984 -6.789 1 86.19 131 GLU B N 1
ATOM 4320 C CA . GLU B 1 131 ? 24.516 -23.016 -6.305 1 86.19 131 GLU B CA 1
ATOM 4321 C C . GLU B 1 131 ? 24.688 -24.125 -7.336 1 86.19 131 GLU B C 1
ATOM 4323 O O . GLU B 1 131 ? 25.766 -24.719 -7.441 1 86.19 131 GLU B O 1
ATOM 4328 N N . ALA B 1 132 ? 23.688 -24.391 -7.992 1 89.88 132 ALA B N 1
ATOM 4329 C CA . ALA B 1 132 ? 23.734 -25.438 -9.008 1 89.88 132 ALA B CA 1
ATOM 4330 C C . ALA B 1 132 ? 24.281 -24.906 -10.328 1 89.88 132 ALA B C 1
ATOM 4332 O O . ALA B 1 132 ? 24.484 -25.672 -11.273 1 89.88 132 ALA B O 1
ATOM 4333 N N . ASP B 1 133 ? 24.422 -23.641 -10.383 1 89.69 133 ASP B N 1
ATOM 4334 C CA . ASP B 1 133 ? 24.938 -22.969 -11.57 1 89.69 133 ASP B CA 1
ATOM 4335 C C . ASP B 1 133 ? 24.016 -23.203 -12.773 1 89.69 133 ASP B C 1
ATOM 4337 O O . ASP B 1 133 ? 24.469 -23.641 -13.836 1 89.69 133 ASP B O 1
ATOM 4341 N N . VAL B 1 134 ? 22.812 -23.109 -12.523 1 91 134 VAL B N 1
ATOM 4342 C CA . VAL B 1 134 ? 21.828 -23.156 -13.586 1 91 134 VAL B CA 1
ATOM 4343 C C . VAL B 1 134 ? 21.047 -21.844 -13.633 1 91 134 VAL B C 1
ATOM 4345 O O . VAL B 1 134 ? 20.969 -21.125 -12.633 1 91 134 VAL B O 1
ATOM 4348 N N . PRO B 1 135 ? 20.531 -21.547 -14.836 1 92.5 135 PRO B N 1
ATOM 4349 C CA . PRO B 1 135 ? 19.766 -20.297 -14.93 1 92.5 135 PRO B CA 1
ATOM 4350 C C . PRO B 1 135 ? 18.531 -20.312 -14.031 1 92.5 135 PRO B C 1
ATOM 4352 O O . PRO B 1 135 ? 17.812 -21.328 -13.969 1 92.5 135 PRO B O 1
ATOM 4355 N N . PHE B 1 136 ? 18.297 -19.234 -13.375 1 92.25 136 PHE B N 1
ATOM 4356 C CA . PHE B 1 136 ? 17.156 -19.078 -12.469 1 92.25 136 PHE B CA 1
ATOM 4357 C C . PHE B 1 136 ? 15.844 -19.359 -13.18 1 92.25 136 PHE B C 1
ATOM 4359 O O . PHE B 1 136 ? 14.961 -20.016 -12.625 1 92.25 136 PHE B O 1
ATOM 4366 N N . LEU B 1 137 ? 15.734 -18.938 -14.43 1 93.44 137 LEU B N 1
ATOM 4367 C CA . LEU B 1 137 ? 14.508 -19.094 -15.203 1 93.44 137 LEU B CA 1
ATOM 4368 C C . LEU B 1 137 ? 14.203 -20.562 -15.453 1 93.44 137 LEU B C 1
ATOM 4370 O O . LEU B 1 137 ? 13.039 -20.953 -15.586 1 93.44 137 LEU B O 1
ATOM 4374 N N . TYR B 1 138 ? 15.211 -21.328 -15.477 1 93.12 138 TYR B N 1
ATOM 4375 C CA . TYR B 1 138 ? 15.07 -22.766 -15.695 1 93.12 138 TYR B CA 1
ATOM 4376 C C . TYR B 1 138 ? 14.25 -23.406 -14.578 1 93.12 138 TYR B C 1
ATOM 4378 O O . TYR B 1 138 ? 13.336 -24.188 -14.852 1 93.12 138 TYR B O 1
ATOM 4386 N N . LEU B 1 139 ? 14.531 -23.062 -13.406 1 92.94 139 LEU B N 1
ATOM 4387 C CA . LEU B 1 139 ? 13.789 -23.578 -12.258 1 92.94 139 LEU B CA 1
ATOM 4388 C C . LEU B 1 139 ? 12.539 -22.75 -11.992 1 92.94 139 LEU B C 1
ATOM 4390 O O . LEU B 1 139 ? 11.523 -23.281 -11.539 1 92.94 139 LEU B O 1
ATOM 4394 N N . GLY B 1 140 ? 12.641 -21.5 -12.289 1 93.75 140 GLY B N 1
ATOM 4395 C CA . GLY B 1 140 ? 11.594 -20.547 -11.992 1 93.75 140 GLY B CA 1
ATOM 4396 C C . GLY B 1 140 ? 10.312 -20.797 -12.766 1 93.75 140 GLY B C 1
ATOM 4397 O O . GLY B 1 140 ? 9.211 -20.625 -12.234 1 93.75 140 GLY B O 1
ATOM 4398 N N . ILE B 1 141 ? 10.422 -21.188 -13.992 1 94.69 141 ILE B N 1
ATOM 4399 C CA . ILE B 1 141 ? 9.258 -21.453 -14.828 1 94.69 141 ILE B CA 1
ATOM 4400 C C . ILE B 1 141 ? 8.453 -22.609 -14.234 1 94.69 141 ILE B C 1
ATOM 4402 O O . ILE B 1 141 ? 7.223 -22.516 -14.125 1 94.69 141 ILE B O 1
ATOM 4406 N N . SER B 1 142 ? 9.141 -23.594 -13.844 1 94 142 SER B N 1
ATOM 4407 C CA . SER B 1 142 ? 8.484 -24.75 -13.242 1 94 142 SER B CA 1
ATOM 4408 C C . SER B 1 142 ? 7.809 -24.391 -11.93 1 94 142 SER B C 1
ATOM 4410 O O . SER B 1 142 ? 6.707 -24.859 -11.641 1 94 142 SER B O 1
ATOM 4412 N N . MET B 1 143 ? 8.5 -23.609 -11.195 1 94 143 MET B N 1
ATOM 4413 C CA . MET B 1 143 ? 7.934 -23.125 -9.938 1 94 143 MET B CA 1
ATOM 4414 C C . MET B 1 143 ? 6.66 -22.328 -10.188 1 94 143 MET B C 1
ATOM 4416 O O . MET B 1 143 ? 5.629 -22.578 -9.555 1 94 143 MET B O 1
ATOM 4420 N N . ALA B 1 144 ? 6.699 -21.438 -11.094 1 95.19 144 ALA B N 1
ATOM 4421 C CA . ALA B 1 144 ? 5.57 -20.562 -11.414 1 95.19 144 ALA B CA 1
ATOM 4422 C C . ALA B 1 144 ? 4.398 -21.375 -11.969 1 95.19 144 ALA B C 1
ATOM 4424 O O . ALA B 1 144 ? 3.238 -21.094 -11.648 1 95.19 144 ALA B O 1
ATOM 4425 N N . ALA B 1 145 ? 4.707 -22.359 -12.805 1 95.88 145 ALA B N 1
ATOM 4426 C CA . ALA B 1 145 ? 3.674 -23.188 -13.398 1 95.88 145 ALA B CA 1
ATOM 4427 C C . ALA B 1 145 ? 2.916 -23.969 -12.32 1 95.88 145 ALA B C 1
ATOM 4429 O O . ALA B 1 145 ? 1.687 -24.062 -12.367 1 95.88 145 ALA B O 1
ATOM 4430 N N . ALA B 1 146 ? 3.643 -24.5 -11.414 1 94.44 146 ALA B N 1
ATOM 4431 C CA . ALA B 1 146 ? 3.033 -25.281 -10.344 1 94.44 146 ALA B CA 1
ATOM 4432 C C . ALA B 1 146 ? 2.148 -24.406 -9.461 1 94.44 146 ALA B C 1
ATOM 4434 O O . ALA B 1 146 ? 1.017 -24.766 -9.141 1 94.44 146 ALA B O 1
ATOM 4435 N N . LEU B 1 147 ? 2.627 -23.281 -9.141 1 92.88 147 LEU B N 1
ATOM 4436 C CA . LEU B 1 147 ? 1.88 -22.359 -8.289 1 92.88 147 LEU B CA 1
ATOM 4437 C C . LEU B 1 147 ? 0.643 -21.828 -9.008 1 92.88 147 LEU B C 1
ATOM 4439 O O . LEU B 1 147 ? -0.427 -21.719 -8.406 1 92.88 147 LEU B O 1
ATOM 4443 N N . SER B 1 148 ? 0.795 -21.547 -10.25 1 94.38 148 SER B N 1
ATOM 4444 C CA . SER B 1 148 ? -0.312 -21 -11.031 1 94.38 148 SER B CA 1
ATOM 4445 C C . SER B 1 148 ? -1.4 -22.047 -11.242 1 94.38 148 SER B C 1
ATOM 4447 O O . SER B 1 148 ? -2.59 -21.75 -11.109 1 94.38 148 SER B O 1
ATOM 4449 N N . ALA B 1 149 ? -1.014 -23.234 -11.555 1 94.75 149 ALA B N 1
ATOM 4450 C CA . ALA B 1 149 ? -1.979 -24.297 -11.797 1 94.75 149 ALA B CA 1
ATOM 4451 C C . ALA B 1 149 ? -2.807 -24.594 -10.547 1 94.75 149 ALA B C 1
ATOM 4453 O O . ALA B 1 149 ? -4.023 -24.781 -10.633 1 94.75 149 ALA B O 1
ATOM 4454 N N . THR B 1 150 ? -2.176 -24.625 -9.469 1 91.5 150 THR B N 1
ATOM 4455 C CA . THR B 1 150 ? -2.893 -24.906 -8.227 1 91.5 150 THR B CA 1
ATOM 4456 C C . THR B 1 150 ? -3.873 -23.797 -7.898 1 91.5 150 THR B C 1
ATOM 4458 O O . THR B 1 150 ? -4.957 -24.047 -7.363 1 91.5 150 THR B O 1
ATOM 4461 N N . GLN B 1 151 ? -3.555 -22.656 -8.219 1 90.75 151 GLN B N 1
ATOM 4462 C CA . GLN B 1 151 ? -4.422 -21.516 -7.98 1 90.75 151 GLN B CA 1
ATOM 4463 C C . GLN B 1 151 ? -5.688 -21.594 -8.828 1 90.75 151 GLN B C 1
ATOM 4465 O O . GLN B 1 151 ? -6.762 -21.172 -8.398 1 90.75 151 GLN B O 1
ATOM 4470 N N . GLY B 1 152 ? -5.594 -22.125 -9.93 1 91.81 152 GLY B N 1
ATOM 4471 C CA . GLY B 1 152 ? -6.723 -22.141 -10.852 1 91.81 152 GLY B CA 1
ATOM 4472 C C . GLY B 1 152 ? -7.625 -23.344 -10.664 1 91.81 152 GLY B C 1
ATOM 4473 O O . GLY B 1 152 ? -8.828 -23.281 -10.945 1 91.81 152 GLY B O 1
ATOM 4474 N N . PHE B 1 153 ? -7.074 -24.406 -10.109 1 93.62 153 PHE B N 1
ATOM 4475 C CA . PHE B 1 153 ? -7.836 -25.641 -10.203 1 93.62 153 PHE B CA 1
ATOM 4476 C C . PHE B 1 153 ? -8.211 -26.156 -8.82 1 93.62 153 PHE B C 1
ATOM 4478 O O . PHE B 1 153 ? -9.18 -26.906 -8.672 1 93.62 153 PHE B O 1
ATOM 4485 N N . LEU B 1 154 ? -7.543 -25.75 -7.801 1 89.75 154 LEU B N 1
ATOM 4486 C CA . LEU B 1 154 ? -7.617 -26.562 -6.59 1 89.75 154 LEU B CA 1
ATOM 4487 C C . LEU B 1 154 ? -8.219 -25.766 -5.438 1 89.75 154 LEU B C 1
ATOM 4489 O O . LEU B 1 154 ? -7.582 -24.844 -4.922 1 89.75 154 LEU B O 1
ATOM 4493 N N . PRO B 1 155 ? -9.523 -26.266 -5.113 1 82.62 155 PRO B N 1
ATOM 4494 C CA . PRO B 1 155 ? -9.867 -25.828 -3.756 1 82.62 155 PRO B CA 1
ATOM 4495 C C . PRO B 1 155 ? -8.906 -26.375 -2.703 1 82.62 155 PRO B C 1
ATOM 4497 O O . PRO B 1 155 ? -8.281 -27.422 -2.916 1 82.62 155 PRO B O 1
ATOM 4500 N N . PRO B 1 156 ? -8.594 -25.594 -1.609 1 76.81 156 PRO B N 1
ATOM 4501 C CA . PRO B 1 156 ? -9.312 -24.531 -0.896 1 76.81 156 PRO B CA 1
ATOM 4502 C C . PRO B 1 156 ? -8.836 -23.141 -1.285 1 76.81 156 PRO B C 1
ATOM 4504 O O . PRO B 1 156 ? -9.117 -22.172 -0.576 1 76.81 156 PRO B O 1
ATOM 4507 N N . GLN B 1 157 ? -7.992 -23.125 -2.443 1 81.62 157 GLN B N 1
ATOM 4508 C CA . GLN B 1 157 ? -7.664 -21.781 -2.908 1 81.62 157 GLN B CA 1
ATOM 4509 C C . GLN B 1 157 ? -8.922 -20.938 -3.059 1 81.62 157 GLN B C 1
ATOM 4511 O O . GLN B 1 157 ? -9.969 -21.422 -3.494 1 81.62 157 GLN B O 1
ATOM 4516 N N . PRO B 1 158 ? -8.844 -19.734 -2.729 1 76.31 158 PRO B N 1
ATOM 4517 C CA . PRO B 1 158 ? -10.031 -18.891 -2.686 1 76.31 158 PRO B CA 1
ATOM 4518 C C . PRO B 1 158 ? -10.773 -18.844 -4.02 1 76.31 158 PRO B C 1
ATOM 4520 O O . PRO B 1 158 ? -12.008 -18.938 -4.051 1 76.31 158 PRO B O 1
ATOM 4523 N N . SER B 1 159 ? -10.039 -18.734 -5.074 1 84.56 159 SER B N 1
ATOM 4524 C CA . SER B 1 159 ? -10.688 -18.578 -6.375 1 84.56 159 SER B CA 1
ATOM 4525 C C . SER B 1 159 ? -11.438 -19.844 -6.773 1 84.56 159 SER B C 1
ATOM 4527 O O . SER B 1 159 ? -12.648 -19.797 -7.023 1 84.56 159 SER B O 1
ATOM 4529 N N . PRO B 1 160 ? -10.82 -20.938 -6.758 1 89 160 PRO B N 1
ATOM 4530 C CA . PRO B 1 160 ? -11.555 -22.156 -7.094 1 89 160 PRO B CA 1
ATOM 4531 C C . PRO B 1 160 ? -12.672 -22.469 -6.098 1 89 160 PRO B C 1
ATOM 4533 O O . PRO B 1 160 ? -13.734 -22.953 -6.492 1 89 160 PRO B O 1
ATOM 4536 N N . THR B 1 161 ? -12.508 -22.188 -4.891 1 84.06 161 THR B N 1
ATOM 4537 C CA . THR B 1 161 ? -13.531 -22.422 -3.873 1 84.06 161 THR B CA 1
ATOM 4538 C C . THR B 1 161 ? -14.75 -21.531 -4.109 1 84.06 161 THR B C 1
ATOM 4540 O O . THR B 1 161 ? -15.883 -22 -3.992 1 84.06 161 THR B O 1
ATOM 4543 N N . ALA B 1 162 ? -14.477 -20.344 -4.414 1 83.56 162 ALA B N 1
ATOM 4544 C CA . ALA B 1 162 ? -15.562 -19.406 -4.684 1 83.56 162 ALA B CA 1
ATOM 4545 C C . ALA B 1 162 ? -16.359 -19.844 -5.906 1 83.56 162 ALA B C 1
ATOM 4547 O O . ALA B 1 162 ? -17.594 -19.766 -5.91 1 83.56 162 ALA B O 1
ATOM 4548 N N . VAL B 1 163 ? -15.68 -20.234 -6.918 1 90.44 163 VAL B N 1
ATOM 4549 C CA . VAL B 1 163 ? -16.328 -20.672 -8.148 1 90.44 163 VAL B CA 1
ATOM 4550 C C . VAL B 1 163 ? -17.156 -21.938 -7.867 1 90.44 163 VAL B C 1
ATOM 4552 O O . VAL B 1 163 ? -18.297 -22.047 -8.312 1 90.44 163 VAL B O 1
ATOM 4555 N N . ALA B 1 164 ? -16.625 -22.859 -7.121 1 89.06 164 ALA B N 1
ATOM 4556 C CA . ALA B 1 164 ? -17.328 -24.094 -6.773 1 89.06 164 ALA B CA 1
ATOM 4557 C C . ALA B 1 164 ? -18.594 -23.797 -5.977 1 89.06 164 ALA B C 1
ATOM 4559 O O . ALA B 1 164 ? -19.656 -24.359 -6.25 1 89.06 164 ALA B O 1
ATOM 4560 N N . THR B 1 165 ? -18.5 -22.922 -5.078 1 83.69 165 THR B N 1
ATOM 4561 C CA . THR B 1 165 ? -19.641 -22.562 -4.246 1 83.69 165 THR B CA 1
ATOM 4562 C C . THR B 1 165 ? -20.719 -21.875 -5.078 1 83.69 165 THR B C 1
ATOM 4564 O O . THR B 1 165 ? -21.906 -22.172 -4.93 1 83.69 165 THR B O 1
ATOM 4567 N N . ALA B 1 166 ? -20.281 -21 -5.887 1 85.25 166 ALA B N 1
ATOM 4568 C CA . ALA B 1 166 ? -21.234 -20.266 -6.73 1 85.25 166 ALA B CA 1
ATOM 4569 C C . ALA B 1 166 ? -22 -21.219 -7.652 1 85.25 166 ALA B C 1
ATOM 4571 O O . ALA B 1 166 ? -23.172 -21 -7.945 1 85.25 166 ALA B O 1
ATOM 4572 N N . LEU B 1 167 ? -21.328 -22.297 -8.07 1 89.88 167 LEU B N 1
ATOM 4573 C CA . LEU B 1 167 ? -21.922 -23.203 -9.039 1 89.88 167 LEU B CA 1
ATOM 4574 C C . LEU B 1 167 ? -22.594 -24.391 -8.344 1 89.88 167 LEU B C 1
ATOM 4576 O O . LEU B 1 167 ? -23.25 -25.203 -8.992 1 89.88 167 LEU B O 1
ATOM 4580 N N . GLY B 1 168 ? -22.375 -24.484 -7.066 1 83.12 168 GLY B N 1
ATOM 4581 C CA . GLY B 1 168 ? -22.891 -25.625 -6.332 1 83.12 168 GLY B CA 1
ATOM 4582 C C . GLY B 1 168 ? -22.109 -26.906 -6.578 1 83.12 168 GLY B C 1
ATOM 4583 O O . GLY B 1 168 ? -22.688 -28 -6.582 1 83.12 168 GLY B O 1
ATOM 4584 N N . ALA B 1 169 ? -20.844 -26.734 -6.887 1 88.75 169 ALA B N 1
ATOM 4585 C CA . ALA B 1 169 ? -19.984 -27.891 -7.133 1 88.75 169 ALA B CA 1
ATOM 4586 C C . ALA B 1 169 ? -19.453 -28.469 -5.828 1 88.75 169 ALA B C 1
ATOM 4588 O O . ALA B 1 169 ? -19.156 -27.719 -4.887 1 88.75 169 ALA B O 1
ATOM 4589 N N . ASN B 1 170 ? -19.375 -29.781 -5.793 1 85.56 170 ASN B N 1
ATOM 4590 C CA . ASN B 1 170 ? -18.781 -30.438 -4.637 1 85.56 170 ASN B CA 1
ATOM 4591 C C . ASN B 1 170 ? -17.281 -30.141 -4.531 1 85.56 170 ASN B C 1
ATOM 4593 O O . ASN B 1 170 ? -16.516 -30.531 -5.406 1 85.56 170 ASN B O 1
ATOM 4597 N N . ILE B 1 171 ? -16.859 -29.625 -3.49 1 86.06 171 ILE B N 1
ATOM 4598 C CA . ILE B 1 171 ? -15.5 -29.125 -3.301 1 86.06 171 ILE B CA 1
ATOM 4599 C C . ILE B 1 171 ? -14.531 -30.297 -3.26 1 86.06 171 ILE B C 1
ATOM 4601 O O . ILE B 1 171 ? -13.445 -30.25 -3.844 1 86.06 171 ILE B O 1
ATOM 4605 N N . GLY B 1 172 ? -14.922 -31.375 -2.568 1 81.75 172 GLY B N 1
ATOM 4606 C CA . GLY B 1 172 ? -14.07 -32.562 -2.504 1 81.75 172 GLY B CA 1
ATOM 4607 C C . GLY B 1 172 ? -13.828 -33.188 -3.859 1 81.75 172 GLY B C 1
ATOM 4608 O O . GLY B 1 172 ? -12.695 -33.531 -4.191 1 81.75 172 GLY B O 1
ATOM 4609 N N . GLU B 1 173 ? -14.852 -33.312 -4.555 1 87.38 173 GLU B N 1
ATOM 4610 C CA . GLU B 1 173 ? -14.742 -33.875 -5.898 1 87.38 173 GLU B CA 1
ATOM 4611 C C . GLU B 1 173 ? -13.906 -32.969 -6.805 1 87.38 173 GLU B C 1
ATOM 4613 O O . GLU B 1 173 ? -13.102 -33.469 -7.598 1 87.38 173 GLU B O 1
ATOM 4618 N N . MET B 1 174 ? -14.117 -31.719 -6.668 1 91.62 174 MET B N 1
ATOM 4619 C CA . MET B 1 174 ? -13.352 -30.766 -7.48 1 91.62 174 MET B CA 1
ATOM 4620 C C . MET B 1 174 ? -11.867 -30.844 -7.156 1 91.62 174 MET B C 1
ATOM 4622 O O . MET B 1 174 ? -11.023 -30.719 -8.047 1 91.62 174 MET B O 1
ATOM 4626 N N . LEU B 1 175 ? -11.617 -31.031 -5.906 1 88.88 175 LEU B N 1
ATOM 4627 C CA . LEU B 1 175 ? -10.219 -31.141 -5.504 1 88.88 175 LEU B CA 1
ATOM 4628 C C . LEU B 1 175 ? -9.562 -32.344 -6.141 1 88.88 175 LEU B C 1
ATOM 4630 O O . LEU B 1 175 ? -8.453 -32.25 -6.676 1 88.88 175 LEU B O 1
ATOM 4634 N N . ILE B 1 176 ? -10.195 -33.5 -6.133 1 89.25 176 ILE B N 1
ATOM 4635 C CA . ILE B 1 176 ? -9.633 -34.75 -6.648 1 89.25 176 ILE B CA 1
ATOM 4636 C C . ILE B 1 176 ? -9.469 -34.625 -8.164 1 89.25 176 ILE B C 1
ATOM 4638 O O . ILE B 1 176 ? -8.383 -34.906 -8.695 1 89.25 176 ILE B O 1
ATOM 4642 N N . VAL B 1 177 ? -10.492 -34.25 -8.82 1 93.62 177 VAL B N 1
ATOM 4643 C CA . VAL B 1 177 ? -10.43 -34.125 -10.273 1 93.62 177 VAL B CA 1
ATOM 4644 C C . VAL B 1 177 ? -9.477 -33 -10.664 1 93.62 177 VAL B C 1
ATOM 4646 O O . VAL B 1 177 ? -8.773 -33.094 -11.672 1 93.62 177 VAL B O 1
ATOM 4649 N N . GLY B 1 178 ? -9.484 -31.938 -9.875 1 95.38 178 GLY B N 1
ATOM 4650 C CA . GLY B 1 178 ? -8.578 -30.828 -10.125 1 95.38 178 GLY B CA 1
ATOM 4651 C C . GLY B 1 178 ? -7.113 -31.219 -10.078 1 95.38 178 GLY B C 1
ATOM 4652 O O . GLY B 1 178 ? -6.305 -30.719 -10.859 1 95.38 178 GLY B O 1
ATOM 4653 N N . ILE B 1 179 ? -6.797 -32.062 -9.125 1 93.69 179 ILE B N 1
ATOM 4654 C CA . ILE B 1 179 ? -5.426 -32.562 -9.016 1 93.69 179 ILE B CA 1
ATOM 4655 C C . ILE B 1 179 ? -5.051 -33.312 -10.281 1 93.69 179 ILE B C 1
ATOM 4657 O O . ILE B 1 179 ? -3.951 -33.156 -10.812 1 93.69 179 ILE B O 1
ATOM 4661 N N . ILE B 1 180 ? -5.902 -34.094 -10.719 1 95.06 180 ILE B N 1
ATOM 4662 C CA . ILE B 1 180 ? -5.668 -34.875 -11.914 1 95.06 180 ILE B CA 1
ATOM 4663 C C . ILE B 1 180 ? -5.469 -33.969 -13.117 1 95.06 180 ILE B C 1
ATOM 4665 O O . ILE B 1 180 ? -4.629 -34.25 -13.977 1 95.06 180 ILE B O 1
ATOM 4669 N N . VAL B 1 181 ? -6.18 -32.938 -13.133 1 96.56 181 VAL B N 1
ATOM 4670 C CA . VAL B 1 181 ? -6.102 -31.984 -14.242 1 96.56 181 VAL B CA 1
ATOM 4671 C C . VAL B 1 181 ? -4.84 -31.141 -14.109 1 96.56 181 VAL B C 1
ATOM 4673 O O . VAL B 1 181 ? -4.172 -30.844 -15.102 1 96.56 181 VAL B O 1
ATOM 4676 N N . ALA B 1 182 ? -4.535 -30.766 -12.891 1 96.44 182 ALA B N 1
ATOM 4677 C CA . ALA B 1 182 ? -3.439 -29.828 -12.633 1 96.44 182 ALA B CA 1
ATOM 4678 C C . ALA B 1 182 ? -2.09 -30.484 -12.93 1 96.44 182 ALA B C 1
ATOM 4680 O O . ALA B 1 182 ? -1.16 -29.812 -13.391 1 96.44 182 ALA B O 1
ATOM 4681 N N . ILE B 1 183 ? -1.932 -31.75 -12.711 1 95.38 183 ILE B N 1
ATOM 4682 C CA . ILE B 1 183 ? -0.65 -32.438 -12.828 1 95.38 183 ILE B CA 1
ATOM 4683 C C . ILE B 1 183 ? -0.147 -32.344 -14.266 1 95.38 183 ILE B C 1
ATOM 4685 O O . ILE B 1 183 ? 0.964 -31.875 -14.516 1 95.38 183 ILE B O 1
ATOM 4689 N N . PRO B 1 184 ? -0.938 -32.75 -15.25 1 96.69 184 PRO B N 1
ATOM 4690 C CA . PRO B 1 184 ? -0.46 -32.594 -16.625 1 96.69 184 PRO B CA 1
ATOM 4691 C C . PRO B 1 184 ? -0.208 -31.141 -17 1 96.69 184 PRO B C 1
ATOM 4693 O O . PRO B 1 184 ? 0.689 -30.844 -17.797 1 96.69 184 PRO B O 1
ATOM 4696 N N . CYS B 1 185 ? -1.016 -30.234 -16.5 1 96.69 185 CYS B N 1
ATOM 4697 C CA . CYS B 1 185 ? -0.819 -28.812 -16.766 1 96.69 185 CYS B CA 1
ATOM 4698 C C . CYS B 1 185 ? 0.558 -28.344 -16.297 1 96.69 185 CYS B C 1
ATOM 4700 O O . CYS B 1 185 ? 1.259 -27.641 -17.031 1 96.69 185 CYS B O 1
ATOM 4702 N N . VAL B 1 186 ? 0.931 -28.797 -15.133 1 96.38 186 VAL B N 1
ATOM 4703 C CA . VAL B 1 186 ? 2.203 -28.391 -14.539 1 96.38 186 VAL B CA 1
ATOM 4704 C C . VAL B 1 186 ? 3.357 -29.016 -15.32 1 96.38 186 VAL B C 1
ATOM 4706 O O . VAL B 1 186 ? 4.379 -28.359 -15.555 1 96.38 186 VAL B O 1
ATOM 4709 N N . ILE B 1 187 ? 3.201 -30.266 -15.727 1 95.88 187 ILE B N 1
ATOM 4710 C CA . ILE B 1 187 ? 4.25 -30.984 -16.453 1 95.88 187 ILE B CA 1
ATOM 4711 C C . ILE B 1 187 ? 4.48 -30.297 -17.797 1 95.88 187 ILE B C 1
ATOM 4713 O O . ILE B 1 187 ? 5.625 -30.062 -18.203 1 95.88 187 ILE B O 1
ATOM 4717 N N . VAL B 1 188 ? 3.438 -29.953 -18.453 1 96.94 188 VAL B N 1
ATOM 4718 C CA . VAL B 1 188 ? 3.541 -29.391 -19.797 1 96.94 188 VAL B CA 1
ATOM 4719 C C . VAL B 1 188 ? 3.99 -27.922 -19.703 1 96.94 188 VAL B C 1
ATOM 4721 O O . VAL B 1 188 ? 4.898 -27.516 -20.438 1 96.94 188 VAL B O 1
ATOM 4724 N N . ALA B 1 189 ? 3.428 -27.156 -18.797 1 95.81 189 ALA B N 1
ATOM 4725 C CA . ALA B 1 189 ? 3.711 -25.734 -18.703 1 95.81 189 ALA B CA 1
ATOM 4726 C C . ALA B 1 189 ? 4.984 -25.469 -17.906 1 95.81 189 ALA B C 1
ATOM 4728 O O . ALA B 1 189 ? 5.562 -24.391 -17.969 1 95.81 189 ALA B O 1
ATOM 4729 N N . GLY B 1 190 ? 5.406 -26.438 -17.172 1 94.94 190 GLY B N 1
ATOM 4730 C CA . GLY B 1 190 ? 6.598 -26.297 -16.344 1 94.94 190 GLY B CA 1
ATOM 4731 C C . GLY B 1 190 ? 7.855 -26.781 -17.031 1 94.94 190 GLY B C 1
ATOM 4732 O O . GLY B 1 190 ? 8.453 -26.078 -17.844 1 94.94 190 GLY B O 1
ATOM 4733 N N . PRO B 1 191 ? 8.266 -28.062 -16.812 1 93.5 191 PRO B N 1
ATOM 4734 C CA . PRO B 1 191 ? 9.523 -28.578 -17.359 1 93.5 191 PRO B CA 1
ATOM 4735 C C . PRO B 1 191 ? 9.531 -28.625 -18.891 1 93.5 191 PRO B C 1
ATOM 4737 O O . PRO B 1 191 ? 10.531 -28.25 -19.516 1 93.5 191 PRO B O 1
ATOM 4740 N N . ILE B 1 192 ? 8.453 -29.031 -19.516 1 94.94 192 ILE B N 1
ATOM 4741 C CA . ILE B 1 192 ? 8.422 -29.172 -20.969 1 94.94 192 ILE B CA 1
ATOM 4742 C C . ILE B 1 192 ? 8.438 -27.797 -21.625 1 94.94 192 ILE B C 1
ATOM 4744 O O . ILE B 1 192 ? 9.18 -27.562 -22.578 1 94.94 192 ILE B O 1
ATOM 4748 N N . TRP B 1 193 ? 7.648 -26.906 -21.109 1 93.75 193 TRP B N 1
ATOM 4749 C CA . TRP B 1 193 ? 7.578 -25.578 -21.719 1 93.75 193 TRP B CA 1
ATOM 4750 C C . TRP B 1 193 ? 8.883 -24.812 -21.5 1 93.75 193 TRP B C 1
ATOM 4752 O O . TRP B 1 193 ? 9.234 -23.953 -22.297 1 93.75 193 TRP B O 1
ATOM 4762 N N . THR B 1 194 ? 9.555 -25.141 -20.391 1 94.06 194 THR B N 1
ATOM 4763 C CA . THR B 1 194 ? 10.859 -24.531 -20.156 1 94.06 194 THR B CA 1
ATOM 4764 C C . THR B 1 194 ? 11.812 -24.828 -21.297 1 94.06 194 THR B C 1
ATOM 4766 O O . THR B 1 194 ? 12.562 -23.953 -21.75 1 94.06 194 THR B O 1
ATOM 4769 N N . ARG B 1 195 ? 11.789 -26.016 -21.781 1 92.81 195 ARG B N 1
ATOM 4770 C CA . ARG B 1 195 ? 12.625 -26.422 -22.906 1 92.81 195 ARG B CA 1
ATOM 4771 C C . ARG B 1 195 ? 12.234 -25.672 -24.172 1 92.81 195 ARG B C 1
ATOM 4773 O O . ARG B 1 195 ? 13.094 -25.297 -24.969 1 92.81 195 ARG B O 1
ATOM 4780 N N . VAL B 1 196 ? 10.977 -25.469 -24.328 1 93.56 196 VAL B N 1
ATOM 4781 C CA . VAL B 1 196 ? 10.492 -24.766 -25.5 1 93.56 196 VAL B CA 1
ATOM 4782 C C . VAL B 1 196 ? 10.922 -23.297 -25.438 1 93.56 196 VAL B C 1
ATOM 4784 O O . VAL B 1 196 ? 11.398 -22.75 -26.438 1 93.56 196 VAL B O 1
ATOM 4787 N N . VAL B 1 197 ? 10.781 -22.703 -24.312 1 93.19 197 VAL B N 1
ATOM 4788 C CA . VAL B 1 197 ? 11.156 -21.297 -24.141 1 93.19 197 VAL B CA 1
ATOM 4789 C C . VAL B 1 197 ? 12.664 -21.141 -24.328 1 93.19 197 VAL B C 1
ATOM 4791 O O . VAL B 1 197 ? 13.117 -20.156 -24.922 1 93.19 197 VAL B O 1
ATOM 4794 N N . ARG B 1 198 ? 13.398 -22.062 -23.781 1 92.19 198 ARG B N 1
ATOM 4795 C CA . ARG B 1 198 ? 14.852 -22.016 -23.906 1 92.19 198 ARG B CA 1
ATOM 4796 C C . ARG B 1 198 ? 15.281 -22.109 -25.359 1 92.19 198 ARG B C 1
ATOM 4798 O O . ARG B 1 198 ? 16.266 -21.469 -25.766 1 92.19 198 ARG B O 1
ATOM 4805 N N . LYS B 1 199 ? 14.609 -22.859 -26.125 1 91.94 199 LYS B N 1
ATOM 4806 C CA . LYS B 1 199 ? 14.922 -23.016 -27.531 1 91.94 199 LYS B CA 1
ATOM 4807 C C . LYS B 1 199 ? 14.656 -21.734 -28.312 1 91.94 199 LYS B C 1
ATOM 4809 O O . LYS B 1 199 ? 15.43 -21.359 -29.188 1 91.94 199 LYS B O 1
ATOM 4814 N N . PHE B 1 200 ? 13.656 -21.016 -27.953 1 90.5 200 PHE B N 1
ATOM 4815 C CA . PHE B 1 200 ? 13.25 -19.828 -28.703 1 90.5 200 PHE B CA 1
ATOM 4816 C C . PHE B 1 200 ? 13.93 -18.578 -28.156 1 90.5 200 PHE B C 1
ATOM 4818 O O . PHE B 1 200 ? 14.133 -17.609 -28.891 1 90.5 200 PHE B O 1
ATOM 4825 N N . ASN B 1 201 ? 14.203 -18.578 -26.859 1 90.5 201 ASN B N 1
ATOM 4826 C CA . ASN B 1 201 ? 14.836 -17.438 -26.219 1 90.5 201 ASN B CA 1
ATOM 4827 C C . ASN B 1 201 ? 15.992 -17.859 -25.328 1 90.5 201 ASN B C 1
ATOM 4829 O O . ASN B 1 201 ? 15.977 -17.609 -24.125 1 90.5 201 ASN B O 1
ATOM 4833 N N . PRO B 1 202 ? 17.047 -18.344 -25.906 1 88.25 202 PRO B N 1
ATOM 4834 C CA . PRO B 1 202 ? 18.172 -18.844 -25.109 1 88.25 202 PRO B CA 1
ATOM 4835 C C . PRO B 1 202 ? 18.859 -17.734 -24.297 1 88.25 202 PRO B C 1
ATOM 4837 O O . PRO B 1 202 ? 19.406 -18 -23.219 1 88.25 202 PRO B O 1
ATOM 4840 N N . ASP B 1 203 ? 18.688 -16.547 -24.688 1 89.56 203 ASP B N 1
ATOM 4841 C CA . ASP B 1 203 ? 19.375 -15.422 -24.047 1 89.56 203 ASP B CA 1
ATOM 4842 C C . ASP B 1 203 ? 18.766 -15.117 -22.672 1 89.56 203 ASP B C 1
ATOM 4844 O O . ASP B 1 203 ? 19.391 -14.453 -21.859 1 89.56 203 ASP B O 1
ATOM 4848 N N . LEU B 1 204 ? 17.594 -15.633 -22.453 1 90.44 204 LEU B N 1
ATOM 4849 C CA . LEU B 1 204 ? 16.922 -15.383 -21.188 1 90.44 204 LEU B CA 1
ATOM 4850 C C . LEU B 1 204 ? 17.453 -16.297 -20.094 1 90.44 204 LEU B C 1
ATOM 4852 O O . LEU B 1 204 ? 17.266 -16.047 -18.906 1 90.44 204 LEU B O 1
ATOM 4856 N N . PHE B 1 205 ? 18.109 -17.297 -20.531 1 92 205 PHE B N 1
ATOM 4857 C CA . PHE B 1 205 ? 18.578 -18.297 -19.594 1 92 205 PHE B CA 1
ATOM 4858 C C . PHE B 1 205 ? 20.031 -18.047 -19.203 1 92 205 PHE B C 1
ATOM 4860 O O . PHE B 1 205 ? 20.906 -18.844 -19.531 1 92 205 PHE B O 1
ATOM 4867 N N . VAL B 1 206 ? 20.172 -16.984 -18.422 1 87.69 206 VAL B N 1
ATOM 4868 C CA . VAL B 1 206 ? 21.484 -16.594 -17.938 1 87.69 206 VAL B CA 1
ATOM 4869 C C . VAL B 1 206 ? 21.531 -16.719 -16.406 1 87.69 206 VAL B C 1
ATOM 4871 O O . VAL B 1 206 ? 20.5 -16.531 -15.742 1 87.69 206 VAL B O 1
ATOM 4874 N N . VAL B 1 207 ? 22.641 -17.078 -15.945 1 86.25 207 VAL B N 1
ATOM 4875 C CA . VAL B 1 207 ? 22.844 -17.188 -14.508 1 86.25 207 VAL B CA 1
ATOM 4876 C C . VAL B 1 207 ? 23.047 -15.789 -13.914 1 86.25 207 VAL B C 1
ATOM 4878 O O . VAL B 1 207 ? 24 -15.094 -14.273 1 86.25 207 VAL B O 1
ATOM 4881 N N . LYS B 1 208 ? 22.094 -15.391 -13.156 1 81.75 208 LYS B N 1
ATOM 4882 C CA . LYS B 1 208 ? 22.172 -14.109 -12.461 1 81.75 208 LYS B CA 1
ATOM 4883 C C . LYS B 1 208 ? 22.703 -14.297 -11.039 1 81.75 208 LYS B C 1
ATOM 4885 O O . LYS B 1 208 ? 22.297 -15.234 -10.344 1 81.75 208 LYS B O 1
ATOM 4890 N N . LYS B 1 209 ? 23.547 -13.391 -10.586 1 77.06 209 LYS B N 1
ATOM 4891 C CA . LYS B 1 209 ? 24.141 -13.516 -9.258 1 77.06 209 LYS B CA 1
ATOM 4892 C C . LYS B 1 209 ? 23.312 -12.773 -8.219 1 77.06 209 LYS B C 1
ATOM 4894 O O . LYS B 1 209 ? 23.453 -13.008 -7.016 1 77.06 209 LYS B O 1
ATOM 4899 N N . SER B 1 210 ? 22.516 -11.859 -8.719 1 77.69 210 SER B N 1
ATOM 4900 C CA . SER B 1 210 ? 21.688 -11.086 -7.801 1 77.69 210 SER B CA 1
ATOM 4901 C C . SER B 1 210 ? 20.312 -10.789 -8.406 1 77.69 210 SER B C 1
ATOM 4903 O O . SER B 1 210 ? 20.172 -10.727 -9.633 1 77.69 210 SER B O 1
ATOM 4905 N N . LEU B 1 211 ? 19.391 -10.773 -7.48 1 73.69 211 LEU B N 1
ATOM 4906 C CA . LEU B 1 211 ? 18.062 -10.305 -7.855 1 73.69 211 LEU B CA 1
ATOM 4907 C C . LEU B 1 211 ? 17.719 -9.016 -7.129 1 73.69 211 LEU B C 1
ATOM 4909 O O . LEU B 1 211 ? 18.016 -8.867 -5.938 1 73.69 211 LEU B O 1
ATOM 4913 N N . PRO B 1 212 ? 17.203 -8.125 -7.844 1 65.56 212 PRO B N 1
ATOM 4914 C CA . PRO B 1 212 ? 16.875 -6.848 -7.207 1 65.56 212 PRO B CA 1
ATOM 4915 C C . PRO B 1 212 ? 16.031 -7.016 -5.949 1 65.56 212 PRO B C 1
ATOM 4917 O O . PRO B 1 212 ? 16.234 -6.309 -4.957 1 65.56 212 PRO B O 1
ATOM 4920 N N . ALA B 1 213 ? 15.18 -7.934 -5.93 1 64.88 213 ALA B N 1
ATOM 4921 C CA . ALA B 1 213 ? 14.258 -8.086 -4.809 1 64.88 213 ALA B CA 1
ATOM 4922 C C . ALA B 1 213 ? 14.953 -8.703 -3.6 1 64.88 213 ALA B C 1
ATOM 4924 O O . ALA B 1 213 ? 14.562 -8.461 -2.457 1 64.88 213 ALA B O 1
ATOM 4925 N N . PHE B 1 214 ? 16.016 -9.531 -3.754 1 67.88 214 PHE B N 1
ATOM 4926 C CA . PHE B 1 214 ? 16.562 -10.297 -2.637 1 67.88 214 PHE B CA 1
ATOM 4927 C C . PHE B 1 214 ? 18.047 -10.008 -2.443 1 67.88 214 PHE B C 1
ATOM 4929 O O . PHE B 1 214 ? 18.625 -10.414 -1.44 1 67.88 214 PHE B O 1
ATOM 4936 N N . GLY B 1 215 ? 18.531 -9.219 -3.215 1 66.5 215 GLY B N 1
ATOM 4937 C CA . GLY B 1 215 ? 19.922 -8.844 -3.076 1 66.5 215 GLY B CA 1
ATOM 4938 C C . GLY B 1 215 ? 20.891 -9.93 -3.527 1 66.5 215 GLY B C 1
ATOM 4939 O O . GLY B 1 215 ? 20.516 -10.797 -4.316 1 66.5 215 GLY B O 1
ATOM 4940 N N . GLU B 1 216 ? 22.125 -9.805 -3.076 1 68.94 216 GLU B N 1
ATOM 4941 C CA . GLU B 1 216 ? 23.172 -10.75 -3.459 1 68.94 216 GLU B CA 1
ATOM 4942 C C . GLU B 1 216 ? 23.234 -11.93 -2.484 1 68.94 216 GLU B C 1
ATOM 4944 O O . GLU B 1 216 ? 23.094 -11.742 -1.275 1 68.94 216 GLU B O 1
ATOM 4949 N N . ILE B 1 217 ? 23.203 -13.047 -3.027 1 68.12 217 ILE B N 1
ATOM 4950 C CA . ILE B 1 217 ? 23.406 -14.234 -2.201 1 68.12 217 ILE B CA 1
ATOM 4951 C C . ILE B 1 217 ? 24.906 -14.414 -1.923 1 68.12 217 ILE B C 1
ATOM 4953 O O . ILE B 1 217 ? 25.703 -14.539 -2.852 1 68.12 217 ILE B O 1
ATOM 4957 N N . LYS B 1 218 ? 25.234 -14.312 -0.632 1 70.12 218 LYS B N 1
ATOM 4958 C CA . LYS B 1 218 ? 26.625 -14.414 -0.208 1 70.12 218 LYS B CA 1
ATOM 4959 C C . LYS B 1 218 ? 27.047 -15.867 -0.049 1 70.12 218 LYS B C 1
ATOM 4961 O O . LYS B 1 218 ? 26.219 -16.734 0.203 1 70.12 218 LYS B O 1
ATOM 4966 N N . GLN B 1 219 ? 28.188 -16.047 -0.396 1 75.38 219 GLN B N 1
ATOM 4967 C CA . GLN B 1 219 ? 28.766 -17.359 -0.136 1 75.38 219 GLN B CA 1
ATOM 4968 C C . GLN B 1 219 ? 29.172 -17.5 1.328 1 75.38 219 GLN B C 1
ATOM 4970 O O . GLN B 1 219 ? 29.688 -16.562 1.931 1 75.38 219 GLN B O 1
ATOM 4975 N N . PHE B 1 220 ? 28.703 -18.625 1.896 1 77.88 220 PHE B N 1
ATOM 4976 C CA . PHE B 1 220 ? 28.984 -18.891 3.305 1 77.88 220 PHE B CA 1
ATOM 4977 C C . PHE B 1 220 ? 29.781 -20.188 3.473 1 77.88 220 PHE B C 1
ATOM 4979 O O . PHE B 1 220 ? 29.781 -21.031 2.58 1 77.88 220 PHE B O 1
ATOM 4986 N N . LYS B 1 221 ? 30.656 -20.172 4.73 1 74.62 221 LYS B N 1
ATOM 4987 C CA . LYS B 1 221 ? 31.125 -21.453 5.223 1 74.62 221 LYS B CA 1
ATOM 4988 C C . LYS B 1 221 ? 30 -22.234 5.891 1 74.62 221 LYS B C 1
ATOM 4990 O O . LYS B 1 221 ? 29.25 -21.688 6.703 1 74.62 221 LYS B O 1
ATOM 4995 N N . LEU B 1 222 ? 29.781 -23.406 5.398 1 79.44 222 LEU B N 1
ATOM 4996 C CA . LEU B 1 222 ? 28.656 -24.234 5.844 1 79.44 222 LEU B CA 1
ATOM 4997 C C . LEU B 1 222 ? 28.562 -24.25 7.367 1 79.44 222 LEU B C 1
ATOM 4999 O O . LEU B 1 222 ? 27.469 -24.266 7.922 1 79.44 222 LEU B O 1
ATOM 5003 N N . GLU B 1 223 ? 29.641 -24.25 7.965 1 80.12 223 GLU B N 1
ATOM 5004 C CA . GLU B 1 223 ? 29.672 -24.297 9.422 1 80.12 223 GLU B CA 1
ATOM 5005 C C . GLU B 1 223 ? 29.109 -23.031 10.039 1 80.12 223 GLU B C 1
ATOM 5007 O O . GLU B 1 223 ? 28.656 -23.031 11.188 1 80.12 223 GLU B O 1
ATOM 5012 N N . GLU B 1 224 ? 29.125 -22.094 9.289 1 82.19 224 GLU B N 1
ATOM 5013 C CA . GLU B 1 224 ? 28.656 -20.812 9.789 1 82.19 224 GLU B CA 1
ATOM 5014 C C . GLU B 1 224 ? 27.203 -20.578 9.43 1 82.19 224 GLU B C 1
ATOM 5016 O O . GLU B 1 224 ? 26.625 -19.547 9.797 1 82.19 224 GLU B O 1
ATOM 5021 N N . THR B 1 225 ? 26.672 -21.594 8.828 1 88.31 225 THR B N 1
ATOM 5022 C CA . THR B 1 225 ? 25.281 -21.453 8.406 1 88.31 225 THR B CA 1
ATOM 5023 C C . THR B 1 225 ? 24.359 -22.188 9.367 1 88.31 225 THR B C 1
ATOM 5025 O O . THR B 1 225 ? 24.781 -23.109 10.07 1 88.31 225 THR B O 1
ATOM 5028 N N . PRO B 1 226 ? 23.125 -21.719 9.445 1 90 226 PRO B N 1
ATOM 5029 C CA . PRO B 1 226 ? 22.156 -22.469 10.258 1 90 226 PRO B CA 1
ATOM 5030 C C . PRO B 1 226 ? 21.859 -23.844 9.68 1 90 226 PRO B C 1
ATOM 5032 O O . PRO B 1 226 ? 22.109 -24.094 8.5 1 90 226 PRO B O 1
ATOM 5035 N N . GLY B 1 227 ? 21.406 -24.75 10.523 1 89.56 227 GLY B N 1
ATOM 5036 C CA . GLY B 1 227 ? 21.078 -26.094 10.086 1 89.56 227 GLY B CA 1
ATOM 5037 C C . GLY B 1 227 ? 19.984 -26.125 9.023 1 89.56 227 GLY B C 1
ATOM 5038 O O . GLY B 1 227 ? 19.219 -25.172 8.891 1 89.56 227 GLY B O 1
ATOM 5039 N N . PHE B 1 228 ? 20.016 -27.141 8.273 1 89.69 228 PHE B N 1
ATOM 5040 C CA . PHE B 1 228 ? 19.047 -27.312 7.199 1 89.69 228 PHE B CA 1
ATOM 5041 C C . PHE B 1 228 ? 17.609 -27.281 7.746 1 89.69 228 PHE B C 1
ATOM 5043 O O . PHE B 1 228 ? 16.75 -26.594 7.199 1 89.69 228 PHE B O 1
ATOM 5050 N N . GLY B 1 229 ? 17.391 -28.016 8.758 1 89.94 229 GLY B N 1
ATOM 5051 C CA . GLY B 1 229 ? 16.062 -28.078 9.352 1 89.94 229 GLY B CA 1
ATOM 5052 C C . GLY B 1 229 ? 15.547 -26.734 9.82 1 89.94 229 GLY B C 1
ATOM 5053 O O . GLY B 1 229 ? 14.398 -26.375 9.562 1 89.94 229 GLY B O 1
ATOM 5054 N N . LEU B 1 230 ? 16.375 -26.062 10.414 1 90.75 230 LEU B N 1
ATOM 5055 C CA . LEU B 1 230 ? 16 -24.734 10.922 1 90.75 230 LEU B CA 1
ATOM 5056 C C . LEU B 1 230 ? 15.789 -23.766 9.766 1 90.75 230 LEU B C 1
ATOM 5058 O O . LEU B 1 230 ? 14.891 -22.922 9.828 1 90.75 230 LEU B O 1
ATOM 5062 N N . SER B 1 231 ? 16.656 -23.875 8.797 1 88.94 231 SER B N 1
ATOM 5063 C CA . SER B 1 231 ? 16.562 -22.984 7.645 1 88.94 231 SER B CA 1
ATOM 5064 C C . SER B 1 231 ? 15.273 -23.234 6.867 1 88.94 231 SER B C 1
ATOM 5066 O O . SER B 1 231 ? 14.57 -22.281 6.508 1 88.94 231 SER B O 1
ATOM 5068 N N . ILE B 1 232 ? 14.984 -24.438 6.668 1 86.5 232 ILE B N 1
ATOM 5069 C CA . ILE B 1 232 ? 13.789 -24.781 5.91 1 86.5 232 ILE B CA 1
ATOM 5070 C C . ILE B 1 232 ? 12.547 -24.469 6.73 1 86.5 232 ILE B C 1
ATOM 5072 O O . ILE B 1 232 ? 11.539 -24 6.184 1 86.5 232 ILE B O 1
ATOM 5076 N N . LEU B 1 233 ? 12.562 -24.75 7.941 1 89.56 233 LEU B N 1
ATOM 5077 C CA . LEU B 1 233 ? 11.438 -24.453 8.82 1 89.56 233 LEU B CA 1
ATOM 5078 C C . LEU B 1 233 ? 11.156 -22.953 8.852 1 89.56 233 LEU B C 1
ATOM 5080 O O . LEU B 1 233 ? 9.992 -22.547 8.82 1 89.56 233 LEU B O 1
ATOM 5084 N N . THR B 1 234 ? 12.203 -22.234 8.922 1 89.06 234 THR B N 1
ATOM 5085 C CA . THR B 1 234 ? 12.062 -20.781 8.969 1 89.06 234 THR B CA 1
ATOM 5086 C C . THR B 1 234 ? 11.484 -20.25 7.664 1 89.06 234 THR B C 1
ATOM 5088 O O . THR B 1 234 ? 10.562 -19.422 7.672 1 89.06 234 THR B O 1
ATOM 5091 N N . SER B 1 235 ? 12.016 -20.719 6.609 1 84.06 235 SER B N 1
ATOM 5092 C CA . SER B 1 235 ? 11.602 -20.234 5.297 1 84.06 235 SER B CA 1
ATOM 5093 C C . SER B 1 235 ? 10.172 -20.656 4.977 1 84.06 235 SER B C 1
ATOM 5095 O O . SER B 1 235 ? 9.422 -19.906 4.348 1 84.06 235 SER B O 1
ATOM 5097 N N . LEU B 1 236 ? 9.758 -21.828 5.445 1 85.38 236 LEU B N 1
ATOM 5098 C CA . LEU B 1 236 ? 8.461 -22.359 5.059 1 85.38 236 LEU B CA 1
ATOM 5099 C C . LEU B 1 236 ? 7.492 -22.344 6.238 1 85.38 236 LEU B C 1
ATOM 5101 O O . LEU B 1 236 ? 6.457 -23.016 6.211 1 85.38 236 LEU B O 1
ATOM 5105 N N . PHE B 1 237 ? 7.793 -21.609 7.184 1 86.88 237 PHE B N 1
ATOM 5106 C CA . PHE B 1 237 ? 6.988 -21.547 8.398 1 86.88 237 PHE B CA 1
ATOM 5107 C C . PHE B 1 237 ? 5.555 -21.141 8.086 1 86.88 237 PHE B C 1
ATOM 5109 O O . PHE B 1 237 ? 4.605 -21.766 8.547 1 86.88 237 PHE B O 1
ATOM 5116 N N . PRO B 1 238 ? 5.348 -20.109 7.285 1 83.88 238 PRO B N 1
ATOM 5117 C CA . PRO B 1 238 ? 3.969 -19.734 6.961 1 83.88 238 PRO B CA 1
ATOM 5118 C C . PRO B 1 238 ? 3.213 -20.844 6.234 1 83.88 238 PRO B C 1
ATOM 5120 O O . PRO B 1 238 ? 2.023 -21.047 6.488 1 83.88 238 PRO B O 1
ATOM 5123 N N . VAL B 1 239 ? 3.91 -21.516 5.434 1 80.19 239 VAL B N 1
ATOM 5124 C CA . VAL B 1 239 ? 3.32 -22.578 4.629 1 80.19 239 VAL B CA 1
ATOM 5125 C C . VAL B 1 239 ? 2.834 -23.703 5.539 1 80.19 239 VAL B C 1
ATOM 5127 O O . VAL B 1 239 ? 1.762 -24.266 5.32 1 80.19 239 VAL B O 1
ATOM 5130 N N . ILE B 1 240 ? 3.537 -23.984 6.52 1 82.31 240 ILE B N 1
ATOM 5131 C CA . ILE B 1 240 ? 3.195 -25.062 7.449 1 82.31 240 ILE B CA 1
ATOM 5132 C C . ILE B 1 240 ? 1.879 -24.734 8.148 1 82.31 240 ILE B C 1
ATOM 5134 O O . ILE B 1 240 ? 0.976 -25.578 8.211 1 82.31 240 ILE B O 1
ATOM 5138 N N . PHE B 1 241 ? 1.731 -23.562 8.625 1 82.12 241 PHE B N 1
ATOM 5139 C CA . PHE B 1 241 ? 0.513 -23.156 9.312 1 82.12 241 PHE B CA 1
ATOM 5140 C C . PHE B 1 241 ? -0.683 -23.188 8.367 1 82.12 241 PHE B C 1
ATOM 5142 O O . PHE B 1 241 ? -1.771 -23.625 8.758 1 82.12 241 PHE B O 1
ATOM 5149 N N . MET B 1 242 ? -0.462 -22.781 7.211 1 79.44 242 MET B N 1
ATOM 5150 C CA . MET B 1 242 ? -1.56 -22.703 6.254 1 79.44 242 MET B CA 1
ATOM 5151 C C . MET B 1 242 ? -2 -24.094 5.816 1 79.44 242 MET B C 1
ATOM 5153 O O . MET B 1 242 ? -3.195 -24.359 5.656 1 79.44 242 MET B O 1
ATOM 5157 N N . ILE B 1 243 ? -1.044 -24.969 5.645 1 79.25 243 ILE B N 1
ATOM 5158 C CA . ILE B 1 243 ? -1.366 -26.344 5.277 1 79.25 243 ILE B CA 1
ATOM 5159 C C . ILE B 1 243 ? -2.127 -27.016 6.418 1 79.25 243 ILE B C 1
ATOM 5161 O O . ILE B 1 243 ? -3.119 -27.719 6.188 1 79.25 243 ILE B O 1
ATOM 5165 N N . LEU B 1 244 ? -1.665 -26.766 7.629 1 82.88 244 LEU B N 1
ATOM 5166 C CA . LEU B 1 244 ? -2.32 -27.359 8.789 1 82.88 244 LEU B CA 1
ATOM 5167 C C . LEU B 1 244 ? -3.746 -26.844 8.938 1 82.88 244 LEU B C 1
ATOM 5169 O O . LEU B 1 244 ? -4.66 -27.594 9.266 1 82.88 244 LEU B O 1
ATOM 5173 N N . ALA B 1 245 ? -3.881 -25.609 8.727 1 81.5 245 ALA B N 1
ATOM 5174 C CA . ALA B 1 245 ? -5.211 -25.016 8.797 1 81.5 245 ALA B CA 1
ATOM 5175 C C . ALA B 1 245 ? -6.125 -25.594 7.715 1 81.5 245 ALA B C 1
ATOM 5177 O O . ALA B 1 245 ? -7.309 -25.844 7.965 1 81.5 245 ALA B O 1
ATOM 5178 N N . THR B 1 246 ? -5.566 -25.812 6.562 1 74.62 246 THR B N 1
ATOM 5179 C CA . THR B 1 246 ? -6.336 -26.359 5.453 1 74.62 246 THR B CA 1
ATOM 5180 C C . THR B 1 246 ? -6.746 -27.812 5.75 1 74.62 246 THR B C 1
ATOM 5182 O O . THR B 1 246 ? -7.887 -28.203 5.492 1 74.62 246 THR B O 1
ATOM 5185 N N . ILE B 1 247 ? -5.871 -28.516 6.234 1 76.88 247 ILE B N 1
ATOM 5186 C CA . ILE B 1 247 ? -6.16 -29.906 6.602 1 76.88 247 ILE B CA 1
ATOM 5187 C C . ILE B 1 247 ? -7.258 -29.938 7.66 1 76.88 247 ILE B C 1
ATOM 5189 O O . ILE B 1 247 ? -8.18 -30.75 7.586 1 76.88 247 ILE B O 1
ATOM 5193 N N . TYR B 1 248 ? -7.16 -29.078 8.602 1 80.44 248 TYR B N 1
ATOM 5194 C CA . TYR B 1 248 ? -8.164 -28.984 9.664 1 80.44 248 TYR B CA 1
ATOM 5195 C C . TYR B 1 248 ? -9.531 -28.641 9.086 1 80.44 248 TYR B C 1
ATOM 5197 O O . TYR B 1 248 ? -10.539 -29.25 9.445 1 80.44 248 TYR B O 1
ATOM 5205 N N . GLU B 1 249 ? -9.555 -27.688 8.219 1 73.94 249 GLU B N 1
ATOM 5206 C CA . GLU B 1 249 ? -10.82 -27.234 7.633 1 73.94 249 GLU B CA 1
ATOM 5207 C C . GLU B 1 249 ? -11.453 -28.344 6.785 1 73.94 249 GLU B C 1
ATOM 5209 O O . GLU B 1 249 ? -12.672 -28.516 6.777 1 73.94 249 GLU B O 1
ATOM 5214 N N . LEU B 1 250 ? -10.656 -29.062 6.062 1 71.12 250 LEU B N 1
ATOM 5215 C CA . LEU B 1 250 ? -11.156 -30.125 5.195 1 71.12 250 LEU B CA 1
ATOM 5216 C C . LEU B 1 250 ? -11.641 -31.312 6.016 1 71.12 250 LEU B C 1
ATOM 5218 O O . LEU B 1 250 ? -12.609 -31.984 5.633 1 71.12 250 LEU B O 1
ATOM 5222 N N . THR B 1 251 ? -11.047 -31.562 7.117 1 74.12 251 THR B N 1
ATOM 5223 C CA . THR B 1 251 ? -11.383 -32.719 7.918 1 74.12 251 THR B CA 1
ATOM 5224 C C . THR B 1 251 ? -12.555 -32.438 8.844 1 74.12 251 THR B C 1
ATOM 5226 O O . THR B 1 251 ? -13.445 -33.281 9.008 1 74.12 251 THR B O 1
ATOM 5229 N N . VAL B 1 252 ? -12.492 -31.344 9.492 1 69.81 252 VAL B N 1
ATOM 5230 C CA . VAL B 1 252 ? -13.477 -31.078 10.539 1 69.81 252 VAL B CA 1
ATOM 5231 C C . VAL B 1 252 ? -14.734 -30.469 9.922 1 69.81 252 VAL B C 1
ATOM 5233 O O . VAL B 1 252 ? -15.852 -30.781 10.344 1 69.81 252 VAL B O 1
ATOM 5236 N N . GLU B 1 253 ? -14.57 -29.5 9.016 1 62.16 253 GLU B N 1
ATOM 5237 C CA . GLU B 1 253 ? -15.758 -28.781 8.562 1 62.16 253 GLU B CA 1
ATOM 5238 C C . GLU B 1 253 ? -16.281 -29.375 7.254 1 62.16 253 GLU B C 1
ATOM 5240 O O . GLU B 1 253 ? -17.219 -28.828 6.656 1 62.16 253 GLU B O 1
ATOM 5245 N N . GLY B 1 254 ? -15.867 -30.547 6.996 1 57.22 254 GLY B N 1
ATOM 5246 C CA . GLY B 1 254 ? -16.391 -31.25 5.844 1 57.22 254 GLY B CA 1
ATOM 5247 C C . GLY B 1 254 ? -16.266 -30.469 4.551 1 57.22 254 GLY B C 1
ATOM 5248 O O . GLY B 1 254 ? -17.188 -30.484 3.721 1 57.22 254 GLY B O 1
ATOM 5249 N N . GLY B 1 255 ? -15.211 -29.672 4.406 1 56.59 255 GLY B N 1
ATOM 5250 C CA . GLY B 1 255 ? -14.938 -28.969 3.158 1 56.59 255 GLY B CA 1
ATOM 5251 C C . GLY B 1 255 ? -15.625 -27.625 3.062 1 56.59 255 GLY B C 1
ATOM 5252 O O . GLY B 1 255 ? -15.516 -26.938 2.043 1 56.59 255 GLY B O 1
ATOM 5253 N N . LYS B 1 256 ? -16.578 -27.375 4.07 1 51.34 256 LYS B N 1
ATOM 5254 C CA . LYS B 1 256 ? -17.328 -26.125 4.008 1 51.34 256 LYS B CA 1
ATOM 5255 C C . LYS B 1 256 ? -16.641 -25.047 4.832 1 51.34 256 LYS B C 1
ATOM 5257 O O . LYS B 1 256 ? -16.188 -25.297 5.949 1 51.34 256 LYS B O 1
ATOM 5262 N N . THR B 1 257 ? -16.047 -24.141 4.312 1 55.09 257 THR B N 1
ATOM 5263 C CA . THR B 1 257 ? -15.469 -23 5.031 1 55.09 257 THR B CA 1
ATOM 5264 C C . THR B 1 257 ? -16.531 -22.328 5.891 1 55.09 257 THR B C 1
ATOM 5266 O O . THR B 1 257 ? -17.547 -21.844 5.375 1 55.09 257 THR B O 1
ATOM 5269 N N . PRO B 1 258 ? -16.453 -22.609 7.293 1 55.53 258 PRO B N 1
ATOM 5270 C CA . PRO B 1 258 ? -17.5 -21.984 8.117 1 55.53 258 PRO B CA 1
ATOM 5271 C C . PRO B 1 258 ? -17.547 -20.453 7.945 1 55.53 258 PRO B C 1
ATOM 5273 O O . PRO B 1 258 ? -16.5 -19.812 7.824 1 55.53 258 PRO B O 1
ATOM 5276 N N . THR B 1 259 ? -18.672 -19.875 7.574 1 57.03 259 THR B N 1
ATOM 5277 C CA . THR B 1 259 ? -18.891 -18.453 7.367 1 57.03 259 THR B CA 1
ATOM 5278 C C . THR B 1 259 ? -18.516 -17.656 8.617 1 57.03 259 THR B C 1
ATOM 5280 O O . THR B 1 259 ? -18 -16.547 8.523 1 57.03 259 THR B O 1
ATOM 5283 N N . ASN B 1 260 ? -18.75 -18.25 9.82 1 66.44 260 ASN B N 1
ATOM 5284 C CA . ASN B 1 260 ? -18.469 -17.547 11.062 1 66.44 260 ASN B CA 1
ATOM 5285 C C . ASN B 1 260 ? -17.844 -18.469 12.109 1 66.44 260 ASN B C 1
ATOM 5287 O O . ASN B 1 260 ? -18.531 -18.891 13.047 1 66.44 260 ASN B O 1
ATOM 5291 N N . PRO B 1 261 ? -16.609 -18.781 11.805 1 72.5 261 PRO B N 1
ATOM 5292 C CA . PRO B 1 261 ? -15.969 -19.719 12.727 1 72.5 261 PRO B CA 1
ATOM 5293 C C . PRO B 1 261 ? -15.852 -19.172 14.148 1 72.5 261 PRO B C 1
ATOM 5295 O O . PRO B 1 261 ? -15.625 -17.969 14.328 1 72.5 261 PRO B O 1
ATOM 5298 N N . GLN B 1 262 ? -16.25 -20 15.133 1 78.44 262 GLN B N 1
ATOM 5299 C CA . GLN B 1 262 ? -16.125 -19.625 16.531 1 78.44 262 GLN B CA 1
ATOM 5300 C C . GLN B 1 262 ? -15.203 -20.578 17.281 1 78.44 262 GLN B C 1
ATOM 5302 O O . GLN B 1 262 ? -14.859 -21.656 16.766 1 78.44 262 GLN B O 1
ATOM 5307 N N . GLY B 1 263 ? -14.633 -20.172 18.406 1 81.81 263 GLY B N 1
ATOM 5308 C CA . GLY B 1 263 ? -13.797 -21 19.25 1 81.81 263 GLY B CA 1
ATOM 5309 C C . GLY B 1 263 ? -12.508 -21.438 18.578 1 81.81 263 GLY B C 1
ATOM 5310 O O . GLY B 1 263 ? -11.766 -20.594 18.062 1 81.81 263 GLY B O 1
ATOM 5311 N N . LEU B 1 264 ? -12.258 -22.719 18.547 1 84.12 264 LEU B N 1
ATOM 5312 C CA . LEU B 1 264 ? -11.023 -23.281 18 1 84.12 264 LEU B CA 1
ATOM 5313 C C . LEU B 1 264 ? -10.961 -23.078 16.484 1 84.12 264 LEU B C 1
ATOM 5315 O O . LEU B 1 264 ? -9.891 -22.859 15.93 1 84.12 264 LEU B O 1
ATOM 5319 N N . ASN B 1 265 ? -12.117 -23.125 15.945 1 84.31 265 ASN B N 1
ATOM 5320 C CA . ASN B 1 265 ? -12.188 -22.922 14.5 1 84.31 265 ASN B CA 1
ATOM 5321 C C . ASN B 1 265 ? -11.758 -21.5 14.117 1 84.31 265 ASN B C 1
ATOM 5323 O O . ASN B 1 265 ? -11.109 -21.297 13.094 1 84.31 265 ASN B O 1
ATOM 5327 N N . ALA B 1 266 ? -12.086 -20.609 14.953 1 88.56 266 ALA B N 1
ATOM 5328 C CA . ALA B 1 266 ? -11.719 -19.219 14.695 1 88.56 266 ALA B CA 1
ATOM 5329 C C . ALA B 1 266 ? -10.211 -19.016 14.844 1 88.56 266 ALA B C 1
ATOM 5331 O O . ALA B 1 266 ? -9.609 -18.266 14.07 1 88.56 266 ALA B O 1
ATOM 5332 N N . VAL B 1 267 ? -9.703 -19.734 15.727 1 88.19 267 VAL B N 1
ATOM 5333 C CA . VAL B 1 267 ? -8.273 -19.625 15.969 1 88.19 267 VAL B CA 1
ATOM 5334 C C . VAL B 1 267 ? -7.496 -20.266 14.828 1 88.19 267 VAL B C 1
ATOM 5336 O O . VAL B 1 267 ? -6.484 -19.734 14.375 1 88.19 267 VAL B O 1
ATOM 5339 N N . VAL B 1 268 ? -7.941 -21.375 14.43 1 85.88 268 VAL B N 1
ATOM 5340 C CA . VAL B 1 268 ? -7.293 -22.078 13.32 1 85.88 268 VAL B CA 1
ATOM 5341 C C . VAL B 1 268 ? -7.395 -21.25 12.047 1 85.88 268 VAL B C 1
ATOM 5343 O O . VAL B 1 268 ? -6.438 -21.156 11.281 1 85.88 268 VAL B O 1
ATOM 5346 N N . SER B 1 269 ? -8.523 -20.625 11.891 1 83.44 269 SER B N 1
ATOM 5347 C CA . SER B 1 269 ? -8.719 -19.75 10.734 1 83.44 269 SER B CA 1
ATOM 5348 C C . SER B 1 269 ? -7.785 -18.547 10.789 1 83.44 269 SER B C 1
ATOM 5350 O O . SER B 1 269 ? -7.293 -18.094 9.758 1 83.44 269 SER B O 1
ATOM 5352 N N . MET B 1 270 ? -7.594 -18.094 11.938 1 88.25 270 MET B N 1
ATOM 5353 C CA . MET B 1 270 ? -6.691 -16.953 12.117 1 88.25 270 MET B CA 1
ATOM 5354 C C . MET B 1 270 ? -5.254 -17.344 11.781 1 88.25 270 MET B C 1
ATOM 5356 O O . MET B 1 270 ? -4.559 -16.625 11.07 1 88.25 270 MET B O 1
ATOM 5360 N N . LEU B 1 271 ? -4.902 -18.5 12.266 1 86.31 271 LEU B N 1
ATOM 5361 C CA . LEU B 1 271 ? -3.533 -18.953 12.062 1 86.31 271 LEU B CA 1
ATOM 5362 C C . LEU B 1 271 ? -3.303 -19.344 10.609 1 86.31 271 LEU B C 1
ATOM 5364 O O . LEU B 1 271 ? -2.182 -19.25 10.102 1 86.31 271 LEU B O 1
ATOM 5368 N N . GLY B 1 272 ? -4.324 -19.781 10 1 81.94 272 GLY B N 1
ATOM 5369 C CA . GLY B 1 272 ? -4.234 -20.172 8.602 1 81.94 272 GLY B CA 1
ATOM 5370 C C . GLY B 1 272 ? -4.301 -19 7.645 1 81.94 272 GLY B C 1
ATOM 5371 O O . GLY B 1 272 ? -4.066 -19.156 6.445 1 81.94 272 GLY B O 1
ATOM 5372 N N . ASN B 1 273 ? -4.57 -17.797 8.188 1 85.88 273 ASN B N 1
ATOM 5373 C CA . ASN B 1 273 ? -4.598 -16.594 7.363 1 85.88 273 ASN B CA 1
ATOM 5374 C C . ASN B 1 273 ? -3.188 -16.125 7.016 1 85.88 273 ASN B C 1
ATOM 5376 O O . ASN B 1 273 ? -2.312 -16.078 7.883 1 85.88 273 ASN B O 1
ATOM 5380 N N . PRO B 1 274 ? -2.998 -15.844 5.754 1 84 274 PRO B N 1
ATOM 5381 C CA . PRO B 1 274 ? -1.658 -15.453 5.305 1 84 274 PRO B CA 1
ATOM 5382 C C . PRO B 1 274 ? -1.083 -14.289 6.109 1 84 274 PRO B C 1
ATOM 5384 O O . PRO B 1 274 ? 0.121 -14.25 6.375 1 84 274 PRO B O 1
ATOM 5387 N N . VAL B 1 275 ? -1.866 -13.391 6.484 1 88.56 275 VAL B N 1
ATOM 5388 C CA . VAL B 1 275 ? -1.409 -12.211 7.211 1 88.56 275 VAL B CA 1
ATOM 5389 C C . VAL B 1 275 ? -0.824 -12.625 8.562 1 88.56 275 VAL B C 1
ATOM 5391 O O . VAL B 1 275 ? 0.313 -12.281 8.883 1 88.56 275 VAL B O 1
ATOM 5394 N N . VAL B 1 276 ? -1.56 -13.375 9.32 1 91.12 276 VAL B N 1
ATOM 5395 C CA . VAL B 1 276 ? -1.127 -13.781 10.648 1 91.12 276 VAL B CA 1
ATOM 5396 C C . VAL B 1 276 ? 0.028 -14.773 10.539 1 91.12 276 VAL B C 1
ATOM 5398 O O . VAL B 1 276 ? 0.994 -14.703 11.297 1 91.12 276 VAL B O 1
ATOM 5401 N N . ALA B 1 277 ? -0.122 -15.68 9.602 1 88.62 277 ALA B N 1
ATOM 5402 C CA . ALA B 1 277 ? 0.93 -16.672 9.391 1 88.62 277 ALA B CA 1
ATOM 5403 C C . ALA B 1 277 ? 2.264 -16 9.078 1 88.62 277 ALA B C 1
ATOM 5405 O O . ALA B 1 277 ? 3.311 -16.422 9.57 1 88.62 277 ALA B O 1
ATOM 5406 N N . MET B 1 278 ? 2.246 -14.961 8.297 1 89.12 278 MET B N 1
ATOM 5407 C CA . MET B 1 278 ? 3.467 -14.258 7.918 1 89.12 278 MET B CA 1
ATOM 5408 C C . MET B 1 278 ? 4.074 -13.539 9.117 1 89.12 278 MET B C 1
ATOM 5410 O O . MET B 1 278 ? 5.301 -13.438 9.234 1 89.12 278 MET B O 1
ATOM 5414 N N . VAL B 1 279 ? 3.234 -13.016 9.945 1 92.94 279 VAL B N 1
ATOM 5415 C CA . VAL B 1 279 ? 3.711 -12.312 11.133 1 92.94 279 VAL B CA 1
ATOM 5416 C C . VAL B 1 279 ? 4.441 -13.289 12.047 1 92.94 279 VAL B C 1
ATOM 5418 O O . VAL B 1 279 ? 5.555 -13.008 12.508 1 92.94 279 VAL B O 1
ATOM 5421 N N . ILE B 1 280 ? 3.834 -14.422 12.312 1 93.31 280 ILE B N 1
ATOM 5422 C CA . ILE B 1 280 ? 4.43 -15.422 13.188 1 93.31 280 ILE B CA 1
ATOM 5423 C C . ILE B 1 280 ? 5.73 -15.93 12.57 1 93.31 280 ILE B C 1
ATOM 5425 O O . ILE B 1 280 ? 6.73 -16.109 13.273 1 93.31 280 ILE B O 1
ATOM 5429 N N . ALA B 1 281 ? 5.691 -16.109 11.328 1 91.19 281 ALA B N 1
ATOM 5430 C CA . ALA B 1 281 ? 6.875 -16.594 10.617 1 91.19 281 ALA B CA 1
ATOM 5431 C C . ALA B 1 281 ? 8.016 -15.586 10.711 1 91.19 281 ALA B C 1
ATOM 5433 O O . ALA B 1 281 ? 9.18 -15.969 10.883 1 91.19 281 ALA B O 1
ATOM 5434 N N . LEU B 1 282 ? 7.738 -14.344 10.539 1 93.75 282 LEU B N 1
ATOM 5435 C CA . LEU B 1 282 ? 8.773 -13.32 10.609 1 93.75 282 LEU B CA 1
ATOM 5436 C C . LEU B 1 282 ? 9.383 -13.25 12 1 93.75 282 LEU B C 1
ATOM 5438 O O . LEU B 1 282 ? 10.602 -13.125 12.148 1 93.75 282 LEU B O 1
ATOM 5442 N N . LEU B 1 283 ? 8.531 -13.305 13.031 1 94.94 283 LEU B N 1
ATOM 5443 C CA . LEU B 1 283 ? 9.039 -13.297 14.398 1 94.94 283 LEU B CA 1
ATOM 5444 C C . LEU B 1 283 ? 9.945 -14.492 14.648 1 94.94 283 LEU B C 1
ATOM 5446 O O . LEU B 1 283 ? 10.984 -14.367 15.297 1 94.94 283 LEU B O 1
ATOM 5450 N N . PHE B 1 284 ? 9.508 -15.586 14.164 1 94.25 284 PHE B N 1
ATOM 5451 C CA . PHE B 1 284 ? 10.336 -16.781 14.273 1 94.25 284 PHE B CA 1
ATOM 5452 C C . PHE B 1 284 ? 11.648 -16.609 13.516 1 94.25 284 PHE B C 1
ATOM 5454 O O . PHE B 1 284 ? 12.703 -17.031 13.992 1 94.25 284 PHE B O 1
ATOM 5461 N N . ALA B 1 285 ? 11.602 -16.031 12.344 1 93.06 285 ALA B N 1
ATOM 5462 C CA . ALA B 1 285 ? 12.789 -15.805 11.531 1 93.06 285 ALA B CA 1
ATOM 5463 C C . ALA B 1 285 ? 13.758 -14.852 12.234 1 93.06 285 ALA B C 1
ATOM 5465 O O . ALA B 1 285 ? 14.977 -15.008 12.133 1 93.06 285 ALA B O 1
ATOM 5466 N N . ILE B 1 286 ? 13.203 -13.836 12.859 1 94.25 286 ILE B N 1
ATOM 5467 C CA . ILE B 1 286 ? 14.031 -12.898 13.609 1 94.25 286 ILE B CA 1
ATOM 5468 C C . ILE B 1 286 ? 14.781 -13.633 14.711 1 94.25 286 ILE B C 1
ATOM 5470 O O . ILE B 1 286 ? 15.961 -13.359 14.961 1 94.25 286 ILE B O 1
ATOM 5474 N N . TRP B 1 287 ? 14.086 -14.555 15.266 1 93.62 287 TRP B N 1
ATOM 5475 C CA . TRP B 1 287 ? 14.727 -15.344 16.312 1 93.62 287 TRP B CA 1
ATOM 5476 C C . TRP B 1 287 ? 15.703 -16.344 15.711 1 93.62 287 TRP B C 1
ATOM 5478 O O . TRP B 1 287 ? 16.875 -16.391 16.094 1 93.62 287 TRP B O 1
ATOM 5488 N N . SER B 1 288 ? 15.32 -17.156 14.789 1 92.69 288 SER B N 1
ATOM 5489 C CA . SER B 1 288 ? 16.078 -18.281 14.258 1 92.69 288 SER B CA 1
ATOM 5490 C C . SER B 1 288 ? 17.266 -17.812 13.43 1 92.69 288 SER B C 1
ATOM 5492 O O . SER B 1 288 ? 18.344 -18.406 13.469 1 92.69 288 SER B O 1
ATOM 5494 N N . MET B 1 289 ? 17.078 -16.719 12.672 1 90.75 289 MET B N 1
ATOM 5495 C CA . MET B 1 289 ? 18.109 -16.266 11.742 1 90.75 289 MET B CA 1
ATOM 5496 C C . MET B 1 289 ? 18.797 -14.992 12.273 1 90.75 289 MET B C 1
ATOM 5498 O O . MET B 1 289 ? 19.781 -14.539 11.703 1 90.75 289 MET B O 1
ATOM 5502 N N . GLY B 1 290 ? 18.25 -14.461 13.297 1 89.75 290 GLY B N 1
ATOM 5503 C CA . GLY B 1 290 ? 18.828 -13.258 13.867 1 89.75 290 GLY B CA 1
ATOM 5504 C C . GLY B 1 290 ? 19.469 -13.484 15.227 1 89.75 290 GLY B C 1
ATOM 5505 O O . GLY B 1 290 ? 20.672 -13.734 15.312 1 89.75 290 GLY B O 1
ATOM 5506 N N . TYR B 1 291 ? 18.594 -13.633 16.219 1 86.81 291 TYR B N 1
ATOM 5507 C CA . TYR B 1 291 ? 19.094 -13.758 17.594 1 86.81 291 TYR B CA 1
ATOM 5508 C C . TYR B 1 291 ? 19.875 -15.047 17.781 1 86.81 291 TYR B C 1
ATOM 5510 O O . TYR B 1 291 ? 20.922 -15.055 18.422 1 86.81 291 TYR B O 1
ATOM 5518 N N . HIS B 1 292 ? 19.359 -16.062 17.25 1 88.25 292 HIS B N 1
ATOM 5519 C CA . HIS B 1 292 ? 19.969 -17.375 17.391 1 88.25 292 HIS B CA 1
ATOM 5520 C C . HIS B 1 292 ? 21.328 -17.438 16.688 1 88.25 292 HIS B C 1
ATOM 5522 O O . HIS B 1 292 ? 22.172 -18.266 17.016 1 88.25 292 HIS B O 1
ATOM 5528 N N . ARG B 1 293 ? 21.547 -16.562 15.75 1 88.62 293 ARG B N 1
ATOM 5529 C CA . ARG B 1 293 ? 22.797 -16.484 15.008 1 88.62 293 ARG B CA 1
ATOM 5530 C C . ARG B 1 293 ? 23.672 -15.359 15.539 1 88.62 293 ARG B C 1
ATOM 5532 O O . ARG B 1 293 ? 24.625 -14.938 14.875 1 88.62 293 ARG B O 1
ATOM 5539 N N . GLN B 1 294 ? 23.25 -14.781 16.672 1 87.56 294 GLN B N 1
ATOM 5540 C CA . GLN B 1 294 ? 24.016 -13.789 17.422 1 87.56 294 GLN B CA 1
ATOM 5541 C C . GLN B 1 294 ? 24.094 -12.469 16.656 1 87.56 294 GLN B C 1
ATOM 5543 O O . GLN B 1 294 ? 25.141 -11.812 16.656 1 87.56 294 GLN B O 1
ATOM 5548 N N . ARG B 1 295 ? 23.156 -12.266 15.992 1 89.88 295 ARG B N 1
ATOM 5549 C CA . ARG B 1 295 ? 23.062 -10.961 15.336 1 89.88 295 ARG B CA 1
ATOM 5550 C C . ARG B 1 295 ? 22.359 -9.953 16.234 1 89.88 295 ARG B C 1
ATOM 5552 O O . ARG B 1 295 ? 21.438 -10.305 16.969 1 89.88 295 ARG B O 1
ATOM 5559 N N . SER B 1 296 ? 22.891 -8.711 16.188 1 89.94 296 SER B N 1
ATOM 5560 C CA . SER B 1 296 ? 22.281 -7.668 16.984 1 89.94 296 SER B CA 1
ATOM 5561 C C . SER B 1 296 ? 20.953 -7.203 16.375 1 89.94 296 SER B C 1
ATOM 5563 O O . SER B 1 296 ? 20.734 -7.391 15.172 1 89.94 296 SER B O 1
ATOM 5565 N N . MET B 1 297 ? 20.141 -6.641 17.172 1 90.69 297 MET B N 1
ATOM 5566 C CA . MET B 1 297 ? 18.859 -6.137 16.688 1 90.69 297 MET B CA 1
ATOM 5567 C C . MET B 1 297 ? 19.062 -5.016 15.68 1 90.69 297 MET B C 1
ATOM 5569 O O . MET B 1 297 ? 18.266 -4.859 14.758 1 90.69 297 MET B O 1
ATOM 5573 N N . LYS B 1 298 ? 20.109 -4.328 15.844 1 86 298 LYS B N 1
ATOM 5574 C CA . LYS B 1 298 ? 20.438 -3.277 14.883 1 86 298 LYS B CA 1
ATOM 5575 C C . LYS B 1 298 ? 20.719 -3.861 13.5 1 86 298 LYS B C 1
ATOM 5577 O O . LYS B 1 298 ? 20.25 -3.33 12.492 1 86 298 LYS B O 1
ATOM 5582 N N . GLN B 1 299 ? 21.406 -4.875 13.5 1 89.94 299 GLN B N 1
ATOM 5583 C CA . GLN B 1 299 ? 21.703 -5.555 12.242 1 89.94 299 GLN B CA 1
ATOM 5584 C C . GLN B 1 299 ? 20.453 -6.156 11.625 1 89.94 299 GLN B C 1
ATOM 5586 O O . GLN B 1 299 ? 20.25 -6.09 10.414 1 89.94 299 GLN B O 1
ATOM 5591 N N . ILE B 1 300 ? 19.688 -6.727 12.469 1 92.94 300 ILE B N 1
ATOM 5592 C CA . ILE B 1 300 ? 18.438 -7.34 12.023 1 92.94 300 ILE B CA 1
ATOM 5593 C C . ILE B 1 300 ? 17.516 -6.273 11.422 1 92.94 300 ILE B C 1
ATOM 5595 O O . ILE B 1 300 ? 16.953 -6.457 10.344 1 92.94 300 ILE B O 1
ATOM 5599 N N . SER B 1 301 ? 17.438 -5.164 12.086 1 89.19 301 SER B N 1
ATOM 5600 C CA . SER B 1 301 ? 16.594 -4.074 11.625 1 89.19 301 SER B CA 1
ATOM 5601 C C . SER B 1 301 ? 17.078 -3.514 10.297 1 89.19 301 SER B C 1
ATOM 5603 O O . SER B 1 301 ? 16.281 -3.137 9.438 1 89.19 301 SER B O 1
ATOM 5605 N N . ALA B 1 302 ? 18.328 -3.457 10.164 1 87.12 302 ALA B N 1
ATOM 5606 C CA . ALA B 1 302 ? 18.906 -2.996 8.906 1 87.12 302 ALA B CA 1
ATOM 5607 C C . ALA B 1 302 ? 18.547 -3.943 7.758 1 87.12 302 ALA B C 1
ATOM 5609 O O . ALA B 1 302 ? 18.266 -3.5 6.645 1 87.12 302 ALA B O 1
ATOM 5610 N N . THR B 1 303 ? 18.625 -5.195 8.102 1 89.19 303 THR B N 1
ATOM 5611 C CA . THR B 1 303 ? 18.25 -6.203 7.117 1 89.19 303 THR B CA 1
ATOM 5612 C C . THR B 1 303 ? 16.781 -6.047 6.711 1 89.19 303 THR B C 1
ATOM 5614 O O . THR B 1 303 ? 16.453 -6.137 5.527 1 89.19 303 THR B O 1
ATOM 5617 N N . LEU B 1 304 ? 15.961 -5.848 7.652 1 92.38 304 LEU B N 1
ATOM 5618 C CA . LEU B 1 304 ? 14.531 -5.688 7.395 1 92.38 304 LEU B CA 1
ATOM 5619 C C . LEU B 1 304 ? 14.273 -4.449 6.543 1 92.38 304 LEU B C 1
ATOM 5621 O O . LEU B 1 304 ? 13.477 -4.496 5.605 1 92.38 304 LEU B O 1
ATOM 5625 N N . GLU B 1 305 ? 14.93 -3.42 6.797 1 87.62 305 GLU B N 1
ATOM 5626 C CA . GLU B 1 305 ? 14.75 -2.172 6.062 1 87.62 305 GLU B CA 1
ATOM 5627 C C . GLU B 1 305 ? 15.227 -2.309 4.617 1 87.62 305 GLU B C 1
ATOM 5629 O O . GLU B 1 305 ? 14.578 -1.813 3.695 1 87.62 305 GLU B O 1
ATOM 5634 N N . GLU B 1 306 ? 16.312 -2.902 4.465 1 87 306 GLU B N 1
ATOM 5635 C CA . GLU B 1 306 ? 16.859 -3.102 3.127 1 87 306 GLU B CA 1
ATOM 5636 C C . GLU B 1 306 ? 15.945 -3.979 2.279 1 87 306 GLU B C 1
ATOM 5638 O O . GLU B 1 306 ? 15.828 -3.775 1.069 1 87 306 GLU B O 1
ATOM 5643 N N . SER B 1 307 ? 15.414 -4.934 2.932 1 87.88 307 SER B N 1
ATOM 5644 C CA . SER B 1 307 ? 14.492 -5.816 2.225 1 87.88 307 SER B CA 1
ATOM 5645 C C . SER B 1 307 ? 13.281 -5.051 1.697 1 87.88 307 SER B C 1
ATOM 5647 O O . SER B 1 307 ? 12.828 -5.297 0.58 1 87.88 307 SER B O 1
ATOM 5649 N N . VAL B 1 308 ? 12.773 -4.145 2.449 1 89.38 308 VAL B N 1
ATOM 5650 C CA . VAL B 1 308 ? 11.609 -3.354 2.066 1 89.38 308 VAL B CA 1
ATOM 5651 C C . VAL B 1 308 ? 11.977 -2.412 0.922 1 89.38 308 VAL B C 1
ATOM 5653 O O . VAL B 1 308 ? 11.211 -2.26 -0.036 1 89.38 308 VAL B O 1
ATOM 5656 N N . LYS B 1 309 ? 13.125 -1.837 1.014 1 86.12 309 LYS B N 1
ATOM 5657 C CA . LYS B 1 309 ? 13.586 -0.929 -0.034 1 86.12 309 LYS B CA 1
ATOM 5658 C C . LYS B 1 309 ? 13.695 -1.648 -1.376 1 86.12 309 LYS B C 1
ATOM 5660 O O . LYS B 1 309 ? 13.297 -1.106 -2.41 1 86.12 309 LYS B O 1
ATOM 5665 N N . SER B 1 310 ? 14.086 -2.826 -1.268 1 82.94 310 SER B N 1
ATOM 5666 C CA . SER B 1 310 ? 14.328 -3.592 -2.486 1 82.94 310 SER B CA 1
ATOM 5667 C C . SER B 1 310 ? 13.016 -4.023 -3.133 1 82.94 310 SER B C 1
ATOM 5669 O O . SER B 1 310 ? 12.969 -4.297 -4.336 1 82.94 310 SER B O 1
ATOM 5671 N N . THR B 1 311 ? 11.961 -4.066 -2.402 1 84.31 311 THR B N 1
ATOM 5672 C CA . THR B 1 311 ? 10.695 -4.551 -2.928 1 84.31 311 THR B CA 1
ATOM 5673 C C . THR B 1 311 ? 9.727 -3.395 -3.16 1 84.31 311 THR B C 1
ATOM 5675 O O . THR B 1 311 ? 8.57 -3.611 -3.537 1 84.31 311 THR B O 1
ATOM 5678 N N . ALA B 1 312 ? 10.18 -2.207 -2.941 1 87.06 312 ALA B N 1
ATOM 5679 C CA . ALA B 1 312 ? 9.312 -1.035 -2.986 1 87.06 312 ALA B CA 1
ATOM 5680 C C . ALA B 1 312 ? 8.703 -0.855 -4.375 1 87.06 312 ALA B C 1
ATOM 5682 O O . ALA B 1 312 ? 7.492 -0.687 -4.516 1 87.06 312 ALA B O 1
ATOM 5683 N N . MET B 1 313 ? 9.523 -0.891 -5.414 1 84.12 313 MET B N 1
ATOM 5684 C CA . MET B 1 313 ? 9.047 -0.656 -6.77 1 84.12 313 MET B CA 1
ATOM 5685 C C . MET B 1 313 ? 8.094 -1.767 -7.211 1 84.12 313 MET B C 1
ATOM 5687 O O . MET B 1 313 ? 7.145 -1.518 -7.953 1 84.12 313 MET B O 1
ATOM 5691 N N . LEU B 1 314 ? 8.398 -2.947 -6.777 1 83.12 314 LEU B N 1
ATOM 5692 C CA . LEU B 1 314 ? 7.523 -4.074 -7.074 1 83.12 314 LEU B CA 1
ATOM 5693 C C . LEU B 1 314 ? 6.113 -3.82 -6.551 1 83.12 314 LEU B C 1
ATOM 5695 O O . LEU B 1 314 ? 5.133 -4.027 -7.27 1 83.12 314 LEU B O 1
ATOM 5699 N N . LEU B 1 315 ? 6.023 -3.361 -5.355 1 87.94 315 LEU B N 1
ATOM 5700 C CA . LEU B 1 315 ? 4.73 -3.084 -4.738 1 87.94 315 LEU B CA 1
ATOM 5701 C C . LEU B 1 315 ? 4 -1.97 -5.48 1 87.94 315 LEU B C 1
ATOM 5703 O O . LEU B 1 315 ? 2.787 -2.041 -5.68 1 87.94 315 LEU B O 1
ATOM 5707 N N . MET B 1 316 ? 4.766 -0.983 -5.949 1 90.31 316 MET B N 1
ATOM 5708 C CA . MET B 1 316 ? 4.16 0.135 -6.668 1 90.31 316 MET B CA 1
ATOM 5709 C C . MET B 1 316 ? 3.588 -0.323 -8 1 90.31 316 MET B C 1
ATOM 5711 O O . MET B 1 316 ? 2.484 0.074 -8.383 1 90.31 316 MET B O 1
ATOM 5715 N N . VAL B 1 317 ? 4.328 -1.115 -8.68 1 88.81 317 VAL B N 1
ATOM 5716 C CA . VAL B 1 317 ? 3.904 -1.593 -9.992 1 88.81 317 VAL B CA 1
ATOM 5717 C C . VAL B 1 317 ? 2.66 -2.465 -9.852 1 88.81 317 VAL B C 1
ATOM 5719 O O . VAL B 1 317 ? 1.729 -2.369 -10.656 1 88.81 317 VAL B O 1
ATOM 5722 N N . ILE B 1 318 ? 2.654 -3.266 -8.836 1 87.06 318 ILE B N 1
ATOM 5723 C CA . ILE B 1 318 ? 1.487 -4.102 -8.578 1 87.06 318 ILE B CA 1
ATOM 5724 C C . ILE B 1 318 ? 0.284 -3.219 -8.25 1 87.06 318 ILE B C 1
ATOM 5726 O O . ILE B 1 318 ? -0.832 -3.488 -8.695 1 87.06 318 ILE B O 1
ATOM 5730 N N . ALA B 1 319 ? 0.509 -2.215 -7.438 1 90.69 319 ALA B N 1
ATOM 5731 C CA . ALA B 1 319 ? -0.546 -1.249 -7.141 1 90.69 319 ALA B CA 1
ATOM 5732 C C . ALA B 1 319 ? -1.098 -0.628 -8.422 1 90.69 319 ALA B C 1
ATOM 5734 O O . ALA B 1 319 ? -2.312 -0.489 -8.578 1 90.69 319 ALA B O 1
ATOM 5735 N N . GLY B 1 320 ? -0.241 -0.196 -9.305 1 91.88 320 GLY B N 1
ATOM 5736 C CA . GLY B 1 320 ? -0.667 0.36 -10.578 1 91.88 320 GLY B CA 1
ATOM 5737 C C . GLY B 1 320 ? -1.488 -0.609 -11.406 1 91.88 320 GLY B C 1
ATOM 5738 O O . GLY B 1 320 ? -2.502 -0.227 -11.992 1 91.88 320 GLY B O 1
ATOM 5739 N N . GLY B 1 321 ? -0.996 -1.826 -11.477 1 89.44 321 GLY B N 1
ATOM 5740 C CA . GLY B 1 321 ? -1.751 -2.844 -12.188 1 89.44 321 GLY B CA 1
ATOM 5741 C C . GLY B 1 321 ? -3.139 -3.068 -11.617 1 89.44 321 GLY B C 1
ATOM 5742 O O . GLY B 1 321 ? -4.094 -3.289 -12.367 1 89.44 321 GLY B O 1
ATOM 5743 N N . SER B 1 322 ? -3.26 -3.035 -10.344 1 89.38 322 SER B N 1
ATOM 5744 C CA . SER B 1 322 ? -4.543 -3.234 -9.672 1 89.38 322 SER B CA 1
ATOM 5745 C C . SER B 1 322 ? -5.492 -2.07 -9.938 1 89.38 322 SER B C 1
ATOM 5747 O O . SER B 1 322 ? -6.707 -2.26 -10.016 1 89.38 322 SER B O 1
ATOM 5749 N N . ALA B 1 323 ? -4.914 -0.878 -9.977 1 92.75 323 ALA B N 1
ATOM 5750 C CA . ALA B 1 323 ? -5.719 0.275 -10.367 1 92.75 323 ALA B CA 1
ATOM 5751 C C . ALA B 1 323 ? -6.316 0.083 -11.766 1 92.75 323 ALA B C 1
ATOM 5753 O O . ALA B 1 323 ? -7.5 0.339 -11.977 1 92.75 323 ALA B O 1
ATOM 5754 N N . PHE B 1 324 ? -5.465 -0.317 -12.672 1 92 324 PHE B N 1
ATOM 5755 C CA . PHE B 1 324 ? -5.895 -0.536 -14.055 1 92 324 PHE B CA 1
ATOM 5756 C C . PHE B 1 324 ? -6.988 -1.595 -14.117 1 92 324 PHE B C 1
ATOM 5758 O O . PHE B 1 324 ? -7.996 -1.411 -14.797 1 92 324 PHE B O 1
ATOM 5765 N N . LYS B 1 325 ? -6.781 -2.629 -13.383 1 87.88 325 LYS B N 1
ATOM 5766 C CA . LYS B 1 325 ? -7.762 -3.703 -13.289 1 87.88 325 LYS B CA 1
ATOM 5767 C C . LYS B 1 325 ? -9.109 -3.176 -12.812 1 87.88 325 LYS B C 1
ATOM 5769 O O . LYS B 1 325 ? -10.148 -3.49 -13.398 1 87.88 325 LYS B O 1
ATOM 5774 N N . GLN B 1 326 ? -9.148 -2.361 -11.758 1 90.56 326 GLN B N 1
ATOM 5775 C CA . GLN B 1 326 ? -10.391 -1.873 -11.156 1 90.56 326 GLN B CA 1
ATOM 5776 C C . GLN B 1 326 ? -11.117 -0.921 -12.102 1 90.56 326 GLN B C 1
ATOM 5778 O O . GLN B 1 326 ? -12.352 -0.89 -12.125 1 90.56 326 GLN B O 1
ATOM 5783 N N . VAL B 1 327 ? -10.414 -0.178 -12.82 1 92.25 327 VAL B N 1
ATOM 5784 C CA . VAL B 1 327 ? -10.992 0.727 -13.805 1 92.25 327 VAL B CA 1
ATOM 5785 C C . VAL B 1 327 ? -11.727 -0.077 -14.875 1 92.25 327 VAL B C 1
ATOM 5787 O O . VAL B 1 327 ? -12.805 0.32 -15.328 1 92.25 327 VAL B O 1
ATOM 5790 N N . LEU B 1 328 ? -11.172 -1.162 -15.297 1 88.62 328 LEU B N 1
ATOM 5791 C CA . LEU B 1 328 ? -11.812 -2.012 -16.297 1 88.62 328 LEU B CA 1
ATOM 5792 C C . LEU B 1 328 ? -13.086 -2.639 -15.742 1 88.62 328 LEU B C 1
ATOM 5794 O O . LEU B 1 328 ? -14.094 -2.738 -16.453 1 88.62 328 LEU B O 1
ATOM 5798 N N . ILE B 1 329 ? -13.016 -2.994 -14.484 1 86.75 329 ILE B N 1
ATOM 5799 C CA . ILE B 1 329 ? -14.18 -3.576 -13.828 1 86.75 329 ILE B CA 1
ATOM 5800 C C . ILE B 1 329 ? -15.289 -2.527 -13.711 1 86.75 329 ILE B C 1
ATOM 5802 O O . ILE B 1 329 ? -16.422 -2.76 -14.141 1 86.75 329 ILE B O 1
ATOM 5806 N N . ASP B 1 330 ? -14.93 -1.396 -13.227 1 89.88 330 ASP B N 1
ATOM 5807 C CA . ASP B 1 330 ? -15.906 -0.332 -13.008 1 89.88 330 ASP B CA 1
ATOM 5808 C C . ASP B 1 330 ? -16.375 0.267 -14.336 1 89.88 330 ASP B C 1
ATOM 5810 O O . ASP B 1 330 ? -17.469 0.825 -14.422 1 89.88 330 ASP B O 1
ATOM 5814 N N . GLY B 1 331 ? -15.547 0.176 -15.32 1 90.62 331 GLY B N 1
ATOM 5815 C CA . GLY B 1 331 ? -15.859 0.723 -16.625 1 90.62 331 GLY B CA 1
ATOM 5816 C C . GLY B 1 331 ? -16.859 -0.118 -17.406 1 90.62 331 GLY B C 1
ATOM 5817 O O . GLY B 1 331 ? -17.281 0.26 -18.5 1 90.62 331 GLY B O 1
ATOM 5818 N N . GLY B 1 332 ? -17.203 -1.3 -16.891 1 87.12 332 GLY B N 1
ATOM 5819 C CA . GLY B 1 332 ? -18.281 -2.092 -17.484 1 87.12 332 GLY B CA 1
ATOM 5820 C C . GLY B 1 332 ? -17.781 -3.105 -18.5 1 87.12 332 GLY B C 1
ATOM 5821 O O . GLY B 1 332 ? -18.562 -3.617 -19.297 1 87.12 332 GLY B O 1
ATOM 5822 N N . VAL B 1 333 ? -16.562 -3.354 -18.562 1 85.44 333 VAL B N 1
ATOM 5823 C CA . VAL B 1 333 ? -16 -4.289 -19.531 1 85.44 333 VAL B CA 1
ATOM 5824 C C . VAL B 1 333 ? -16.594 -5.68 -19.312 1 85.44 333 VAL B C 1
ATOM 5826 O O . VAL B 1 333 ? -16.844 -6.41 -20.266 1 85.44 333 VAL B O 1
ATOM 5829 N N . GLY B 1 334 ? -16.719 -6.07 -18.094 1 78.44 334 GLY B N 1
ATOM 5830 C CA . GLY B 1 334 ? -17.344 -7.352 -17.781 1 78.44 334 GLY B CA 1
ATOM 5831 C C . GLY B 1 334 ? -18.734 -7.504 -18.359 1 78.44 334 GLY B C 1
ATOM 5832 O O . GLY B 1 334 ? -19.062 -8.547 -18.938 1 78.44 334 GLY B O 1
ATOM 5833 N N . LYS B 1 335 ? -19.5 -6.496 -18.234 1 80.44 335 LYS B N 1
ATOM 5834 C CA . LYS B 1 335 ? -20.859 -6.512 -18.781 1 80.44 335 LYS B CA 1
ATOM 5835 C C . LYS B 1 335 ? -20.828 -6.625 -20.297 1 80.44 335 LYS B C 1
ATOM 5837 O O . LYS B 1 335 ? -21.688 -7.27 -20.891 1 80.44 335 LYS B O 1
ATOM 5842 N N . ALA B 1 336 ? -19.891 -6.012 -20.891 1 83.31 336 ALA B N 1
ATOM 5843 C CA . ALA B 1 336 ? -19.766 -6.09 -22.344 1 83.31 336 ALA B CA 1
ATOM 5844 C C . ALA B 1 336 ? -19.469 -7.52 -22.781 1 83.31 336 ALA B C 1
ATOM 5846 O O . ALA B 1 336 ? -19.969 -7.969 -23.812 1 83.31 336 ALA B O 1
ATOM 5847 N N . VAL B 1 337 ? -18.672 -8.203 -22.031 1 80.75 337 VAL B N 1
ATOM 5848 C CA . VAL B 1 337 ? -18.344 -9.586 -22.344 1 80.75 337 VAL B CA 1
ATOM 5849 C C . VAL B 1 337 ? -19.594 -10.453 -22.188 1 80.75 337 VAL B C 1
ATOM 5851 O O . VAL B 1 337 ? -19.828 -11.352 -23 1 80.75 337 VAL B O 1
ATOM 5854 N N . GLN B 1 338 ? -20.312 -10.195 -21.109 1 75.81 338 GLN B N 1
ATOM 5855 C CA . GLN B 1 338 ? -21.562 -10.93 -20.891 1 75.81 338 GLN B CA 1
ATOM 5856 C C . GLN B 1 338 ? -22.484 -10.797 -22.094 1 75.81 338 GLN B C 1
ATOM 5858 O O . GLN B 1 338 ? -23.078 -11.789 -22.547 1 75.81 338 GLN B O 1
ATOM 5863 N N . GLU B 1 339 ? -22.641 -9.688 -22.625 1 78.88 339 GLU B N 1
ATOM 5864 C CA . GLU B 1 339 ? -23.531 -9.43 -23.75 1 78.88 339 GLU B CA 1
ATOM 5865 C C . GLU B 1 339 ? -23.047 -10.125 -25.016 1 78.88 339 GLU B C 1
ATOM 5867 O O . GLU B 1 339 ? -23.844 -10.594 -25.828 1 78.88 339 GLU B O 1
ATOM 5872 N N . LEU B 1 340 ? -21.781 -10.172 -25.156 1 75.69 340 LEU B N 1
ATOM 5873 C CA . LEU B 1 340 ? -21.172 -10.781 -26.328 1 75.69 340 LEU B CA 1
ATOM 5874 C C . LEU B 1 340 ? -21.391 -12.289 -26.328 1 75.69 340 LEU B C 1
ATOM 5876 O O . LEU B 1 340 ? -21.531 -12.898 -27.406 1 75.69 340 LEU B O 1
ATOM 5880 N N . MET B 1 341 ? -21.5 -12.945 -25.109 1 73.62 341 MET B N 1
ATOM 5881 C CA . MET B 1 341 ? -21.438 -14.406 -25.047 1 73.62 341 MET B CA 1
ATOM 5882 C C . MET B 1 341 ? -22.828 -15 -24.875 1 73.62 341 MET B C 1
ATOM 5884 O O . MET B 1 341 ? -23.016 -16.219 -24.984 1 73.62 341 MET B O 1
ATOM 5888 N N . MET B 1 342 ? -23.812 -14.305 -24.609 1 66.81 342 MET B N 1
ATOM 5889 C CA . MET B 1 342 ? -25.172 -14.781 -24.375 1 66.81 342 MET B CA 1
ATOM 5890 C C . MET B 1 342 ? -25.688 -15.57 -25.562 1 66.81 342 MET B C 1
ATOM 5892 O O . MET B 1 342 ? -26.484 -16.5 -25.406 1 66.81 342 MET B O 1
ATOM 5896 N N . HIS B 1 343 ? -25.094 -15.422 -26.672 1 67.56 343 HIS B N 1
ATOM 5897 C CA . HIS B 1 343 ? -25.703 -16.094 -27.828 1 67.56 343 HIS B CA 1
ATOM 5898 C C . HIS B 1 343 ? -24.781 -17.141 -28.422 1 67.56 343 HIS B C 1
ATOM 5900 O O . HIS B 1 343 ? -25 -17.609 -29.531 1 67.56 343 HIS B O 1
ATOM 5906 N N . SER B 1 344 ? -23.922 -17.625 -27.594 1 72.25 344 SER B N 1
ATOM 5907 C CA . SER B 1 344 ? -22.953 -18.547 -28.156 1 72.25 344 SER B CA 1
ATOM 5908 C C . SER B 1 344 ? -23.453 -19.984 -28.094 1 72.25 344 SER B C 1
ATOM 5910 O O . SER B 1 344 ? -24.219 -20.344 -27.203 1 72.25 344 SER B O 1
ATOM 5912 N N . LYS B 1 345 ? -23.234 -20.797 -29.172 1 73.19 345 LYS B N 1
ATOM 5913 C CA . LYS B 1 345 ? -23.703 -22.172 -29.328 1 73.19 345 LYS B CA 1
ATOM 5914 C C . LYS B 1 345 ? -22.625 -23.172 -28.938 1 73.19 345 LYS B C 1
ATOM 5916 O O . LYS B 1 345 ? -22.688 -24.328 -29.328 1 73.19 345 LYS B O 1
ATOM 5921 N N . PHE B 1 346 ? -21.734 -22.922 -28.141 1 81.44 346 PHE B N 1
ATOM 5922 C CA . PHE B 1 346 ? -20.641 -23.812 -27.781 1 81.44 346 PHE B CA 1
ATOM 5923 C C . PHE B 1 346 ? -21.078 -24.781 -26.688 1 81.44 346 PHE B C 1
ATOM 5925 O O . PHE B 1 346 ? -22.125 -24.578 -26.062 1 81.44 346 PHE B O 1
ATOM 5932 N N . SER B 1 347 ? -20.328 -25.938 -26.609 1 83.94 347 SER B N 1
ATOM 5933 C CA . SER B 1 347 ? -20.547 -26.828 -25.453 1 83.94 347 SER B CA 1
ATOM 5934 C C . SER B 1 347 ? -20.375 -26.062 -24.141 1 83.94 347 SER B C 1
ATOM 5936 O O . SER B 1 347 ? -19.609 -25.094 -24.078 1 83.94 347 SER B O 1
ATOM 5938 N N . PRO B 1 348 ? -21.141 -26.484 -23.172 1 86.25 348 PRO B N 1
ATOM 5939 C CA . PRO B 1 348 ? -21.125 -25.734 -21.906 1 86.25 348 PRO B CA 1
ATOM 5940 C C . PRO B 1 348 ? -19.719 -25.594 -21.328 1 86.25 348 PRO B C 1
ATOM 5942 O O . PRO B 1 348 ? -19.375 -24.531 -20.781 1 86.25 348 PRO B O 1
ATOM 5945 N N . ILE B 1 349 ? -18.938 -26.641 -21.422 1 92.38 349 ILE B N 1
ATOM 5946 C CA . ILE B 1 349 ? -17.594 -26.625 -20.859 1 92.38 349 ILE B CA 1
ATOM 5947 C C . ILE B 1 349 ? -16.719 -25.656 -21.656 1 92.38 349 ILE B C 1
ATOM 5949 O O . ILE B 1 349 ? -16.047 -24.797 -21.062 1 92.38 349 ILE B O 1
ATOM 5953 N N . VAL B 1 350 ? -16.766 -25.703 -22.938 1 93.06 350 VAL B N 1
ATOM 5954 C CA . VAL B 1 350 ? -15.977 -24.828 -23.797 1 93.06 350 VAL B CA 1
ATOM 5955 C C . VAL B 1 350 ? -16.469 -23.391 -23.672 1 93.06 350 VAL B C 1
ATOM 5957 O O . VAL B 1 350 ? -15.68 -22.438 -23.672 1 93.06 350 VAL B O 1
ATOM 5960 N N . LEU B 1 351 ? -17.734 -23.281 -23.531 1 89.44 351 LEU B N 1
ATOM 5961 C CA . LEU B 1 351 ? -18.312 -21.969 -23.391 1 89.44 351 LEU B CA 1
ATOM 5962 C C . LEU B 1 351 ? -17.859 -21.312 -22.078 1 89.44 351 LEU B C 1
ATOM 5964 O O . LEU B 1 351 ? -17.5 -20.125 -22.062 1 89.44 351 LEU B O 1
ATOM 5968 N N . ALA B 1 352 ? -17.938 -22.078 -21 1 91.88 352 ALA B N 1
ATOM 5969 C CA . ALA B 1 352 ? -17.484 -21.578 -19.703 1 91.88 352 ALA B CA 1
ATOM 5970 C C . ALA B 1 352 ? -16.016 -21.156 -19.766 1 91.88 352 ALA B C 1
ATOM 5972 O O . ALA B 1 352 ? -15.656 -20.094 -19.234 1 91.88 352 ALA B O 1
ATOM 5973 N N . TRP B 1 353 ? -15.25 -21.938 -20.375 1 95.19 353 TRP B N 1
ATOM 5974 C CA . TRP B 1 353 ? -13.828 -21.641 -20.531 1 95.19 353 TRP B CA 1
ATOM 5975 C C . TRP B 1 353 ? -13.625 -20.391 -21.375 1 95.19 353 TRP B C 1
ATOM 5977 O O . TRP B 1 353 ? -12.867 -19.5 -21 1 95.19 353 TRP B O 1
ATOM 5987 N N . LEU B 1 354 ? -14.289 -20.312 -22.484 1 93.06 354 LEU B N 1
ATOM 5988 C CA . LEU B 1 354 ? -14.133 -19.203 -23.406 1 93.06 354 LEU B CA 1
ATOM 5989 C C . LEU B 1 354 ? -14.57 -17.891 -22.75 1 93.06 354 LEU B C 1
ATOM 5991 O O . LEU B 1 354 ? -13.906 -16.859 -22.906 1 93.06 354 LEU B O 1
ATOM 5995 N N . ILE B 1 355 ? -15.688 -17.953 -22.078 1 89.31 355 ILE B N 1
ATOM 5996 C CA . ILE B 1 355 ? -16.172 -16.781 -21.359 1 89.31 355 ILE B CA 1
ATOM 5997 C C . ILE B 1 355 ? -15.125 -16.312 -20.359 1 89.31 355 ILE B C 1
ATOM 5999 O O . ILE B 1 355 ? -14.82 -15.125 -20.281 1 89.31 355 ILE B O 1
ATOM 6003 N N . THR B 1 356 ? -14.625 -17.25 -19.656 1 93.75 356 THR B N 1
ATOM 6004 C CA . THR B 1 356 ? -13.656 -16.906 -18.625 1 93.75 356 THR B CA 1
ATOM 6005 C C . THR B 1 356 ? -12.367 -16.359 -19.234 1 93.75 356 THR B C 1
ATOM 6007 O O . THR B 1 356 ? -11.766 -15.438 -18.703 1 93.75 356 THR B O 1
ATOM 6010 N N . VAL B 1 357 ? -11.984 -16.922 -20.344 1 94.94 357 VAL B N 1
ATOM 6011 C CA . VAL B 1 357 ? -10.781 -16.469 -21.031 1 94.94 357 VAL B CA 1
ATOM 6012 C C . VAL B 1 357 ? -10.953 -15.008 -21.453 1 94.94 357 VAL B C 1
ATOM 6014 O O . VAL B 1 357 ? -10.055 -14.188 -21.234 1 94.94 357 VAL B O 1
ATOM 6017 N N . ILE B 1 358 ? -12.016 -14.695 -22 1 91.81 358 ILE B N 1
ATOM 6018 C CA . ILE B 1 358 ? -12.273 -13.344 -22.469 1 91.81 358 ILE B CA 1
ATOM 6019 C C . ILE B 1 358 ? -12.312 -12.383 -21.281 1 91.81 358 ILE B C 1
ATOM 6021 O O . ILE B 1 358 ? -11.758 -11.281 -21.344 1 91.81 358 ILE B O 1
ATOM 6025 N N . LEU B 1 359 ? -12.945 -12.844 -20.266 1 89.88 359 LEU B N 1
ATOM 6026 C CA . LEU B 1 359 ? -13.016 -12.031 -19.062 1 89.88 359 LEU B CA 1
ATOM 6027 C C . LEU B 1 359 ? -11.625 -11.836 -18.453 1 89.88 359 LEU B C 1
ATOM 6029 O O . LEU B 1 359 ? -11.289 -10.734 -18 1 89.88 359 LEU B O 1
ATOM 6033 N N . ARG B 1 360 ? -10.883 -12.898 -18.453 1 93.25 360 ARG B N 1
ATOM 6034 C CA . ARG B 1 360 ? -9.539 -12.844 -17.891 1 93.25 360 ARG B CA 1
ATOM 6035 C C . ARG B 1 360 ? -8.664 -11.859 -18.672 1 93.25 360 ARG B C 1
ATOM 6037 O O . ARG B 1 360 ? -7.969 -11.039 -18.062 1 93.25 360 ARG B O 1
ATOM 6044 N N . ILE B 1 361 ? -8.719 -11.922 -19.938 1 91.38 361 ILE B N 1
ATOM 6045 C CA . ILE B 1 361 ? -7.934 -11.031 -20.797 1 91.38 361 ILE B CA 1
ATOM 6046 C C . ILE B 1 361 ? -8.391 -9.594 -20.594 1 91.38 361 ILE B C 1
ATOM 6048 O O . ILE B 1 361 ? -7.57 -8.664 -20.625 1 91.38 361 ILE B O 1
ATOM 6052 N N . SER B 1 362 ? -9.609 -9.453 -20.297 1 88.38 362 SER B N 1
ATOM 6053 C CA . SER B 1 362 ? -10.195 -8.117 -20.234 1 88.38 362 SER B CA 1
ATOM 6054 C C . SER B 1 362 ? -10 -7.5 -18.844 1 88.38 362 SER B C 1
ATOM 6056 O O . SER B 1 362 ? -9.727 -6.305 -18.734 1 88.38 362 SER B O 1
ATOM 6058 N N . LEU B 1 363 ? -10.086 -8.312 -17.828 1 87.31 363 LEU B N 1
ATOM 6059 C CA . LEU B 1 363 ? -10.156 -7.777 -16.484 1 87.31 363 LEU B CA 1
ATOM 6060 C C . LEU B 1 363 ? -8.82 -7.953 -15.758 1 87.31 363 LEU B C 1
ATOM 6062 O O . LEU B 1 363 ? -8.5 -7.188 -14.852 1 87.31 363 LEU B O 1
ATOM 6066 N N . GLY B 1 364 ? -8.07 -9.023 -16.141 1 88.25 364 GLY B N 1
ATOM 6067 C CA . GLY B 1 364 ? -6.715 -9.195 -15.633 1 88.25 364 GLY B CA 1
ATOM 6068 C C . GLY B 1 364 ? -6.668 -9.797 -14.242 1 88.25 364 GLY B C 1
ATOM 6069 O O . GLY B 1 364 ? -5.688 -9.617 -13.516 1 88.25 364 GLY B O 1
ATOM 6070 N N . SER B 1 365 ? -7.746 -10.43 -13.719 1 86.38 365 SER B N 1
ATOM 6071 C CA . SER B 1 365 ? -7.805 -11.094 -12.422 1 86.38 365 SER B CA 1
ATOM 6072 C C . SER B 1 365 ? -8.43 -12.477 -12.547 1 86.38 365 SER B C 1
ATOM 6074 O O . SER B 1 365 ? -9.57 -12.617 -12.992 1 86.38 365 SER B O 1
ATOM 6076 N N . ALA B 1 366 ? -7.602 -13.383 -12.086 1 88.75 366 ALA B N 1
ATOM 6077 C CA . ALA B 1 366 ? -8.102 -14.758 -12.141 1 88.75 366 ALA B CA 1
ATOM 6078 C C . ALA B 1 366 ? -9.336 -14.93 -11.266 1 88.75 366 ALA B C 1
ATOM 6080 O O . ALA B 1 366 ? -10.32 -15.547 -11.68 1 88.75 366 ALA B O 1
ATOM 6081 N N . THR B 1 367 ? -9.336 -14.344 -10.18 1 83.81 367 THR B N 1
ATOM 6082 C CA . THR B 1 367 ? -10.422 -14.484 -9.219 1 83.81 367 THR B CA 1
ATOM 6083 C C . THR B 1 367 ? -11.68 -13.766 -9.719 1 83.81 367 THR B C 1
ATOM 6085 O O . THR B 1 367 ? -12.766 -14.336 -9.711 1 83.81 367 THR B O 1
ATOM 6088 N N . VAL B 1 368 ? -11.508 -12.594 -10.18 1 85.44 368 VAL B N 1
ATOM 6089 C CA . VAL B 1 368 ? -12.648 -11.805 -10.625 1 85.44 368 VAL B CA 1
ATOM 6090 C C . VAL B 1 368 ? -13.25 -12.414 -11.891 1 85.44 368 VAL B C 1
ATOM 6092 O O . VAL B 1 368 ? -14.469 -12.492 -12.031 1 85.44 368 VAL B O 1
ATOM 6095 N N . SER B 1 369 ? -12.391 -12.797 -12.789 1 90.81 369 SER B N 1
ATOM 6096 C CA . SER B 1 369 ? -12.867 -13.422 -14.016 1 90.81 369 SER B CA 1
ATOM 6097 C C . SER B 1 369 ? -13.602 -14.727 -13.727 1 90.81 369 SER B C 1
ATOM 6099 O O . SER B 1 369 ? -14.633 -15.008 -14.336 1 90.81 369 SER B O 1
ATOM 6101 N N . GLY B 1 370 ? -13.125 -15.492 -12.773 1 90.94 370 GLY B N 1
ATOM 6102 C CA . GLY B 1 370 ? -13.773 -16.734 -12.398 1 90.94 370 GLY B CA 1
ATOM 6103 C C . GLY B 1 370 ? -15.141 -16.531 -11.773 1 90.94 370 GLY B C 1
ATOM 6104 O O . GLY B 1 370 ? -16.109 -17.188 -12.164 1 90.94 370 GLY B O 1
ATOM 6105 N N . MET B 1 371 ? -15.148 -15.586 -10.914 1 87.25 371 MET B N 1
ATOM 6106 C CA . MET B 1 371 ? -16.406 -15.328 -10.219 1 87.25 371 MET B CA 1
ATOM 6107 C C . MET B 1 371 ? -17.438 -14.734 -11.164 1 87.25 371 MET B C 1
ATOM 6109 O O . MET B 1 371 ? -18.609 -15.102 -11.117 1 87.25 371 MET B O 1
ATOM 6113 N N . THR B 1 372 ? -16.984 -13.859 -11.93 1 84.81 372 THR B N 1
ATOM 6114 C CA . THR B 1 372 ? -17.906 -13.266 -12.898 1 84.81 372 THR B CA 1
ATOM 6115 C C . THR B 1 372 ? -18.406 -14.32 -13.883 1 84.81 372 THR B C 1
ATOM 6117 O O . THR B 1 372 ? -19.594 -14.359 -14.195 1 84.81 372 THR B O 1
ATOM 6120 N N . ALA B 1 373 ? -17.531 -15.102 -14.312 1 90.44 373 ALA B N 1
ATOM 6121 C CA . ALA B 1 373 ? -17.906 -16.172 -15.234 1 90.44 373 ALA B CA 1
ATOM 6122 C C . ALA B 1 373 ? -18.891 -17.125 -14.586 1 90.44 373 ALA B C 1
ATOM 6124 O O . ALA B 1 373 ? -19.828 -17.594 -15.234 1 90.44 373 ALA B O 1
ATOM 6125 N N . SER B 1 374 ? -18.688 -17.469 -13.375 1 89.56 374 SER B N 1
ATOM 6126 C CA . SER B 1 374 ? -19.578 -18.375 -12.672 1 89.56 374 SER B CA 1
ATOM 6127 C C . SER B 1 374 ? -21 -17.828 -12.633 1 89.56 374 SER B C 1
ATOM 6129 O O . SER B 1 374 ? -21.969 -18.578 -12.781 1 89.56 374 SER B O 1
ATOM 6131 N N . GLY B 1 375 ? -21.094 -16.594 -12.367 1 81.44 375 GLY B N 1
ATOM 6132 C CA . GLY B 1 375 ? -22.406 -15.961 -12.375 1 81.44 375 GLY B CA 1
ATOM 6133 C C . GLY B 1 375 ? -23.078 -16 -13.734 1 81.44 375 GLY B C 1
ATOM 6134 O O . GLY B 1 375 ? -24.312 -16.141 -13.82 1 81.44 375 GLY B O 1
ATOM 6135 N N . LEU B 1 376 ? -22.312 -15.891 -14.719 1 81 376 LEU B N 1
ATOM 6136 C CA . LEU B 1 376 ? -22.844 -15.852 -16.078 1 81 376 LEU B CA 1
ATOM 6137 C C . LEU B 1 376 ? -23.203 -17.25 -16.562 1 81 376 LEU B C 1
ATOM 6139 O O . LEU B 1 376 ? -24.141 -17.422 -17.328 1 81 376 LEU B O 1
ATOM 6143 N N . VAL B 1 377 ? -22.484 -18.234 -16.125 1 85.94 377 VAL B N 1
ATOM 6144 C CA . VAL B 1 377 ? -22.625 -19.594 -16.641 1 85.94 377 VAL B CA 1
ATOM 6145 C C . VAL B 1 377 ? -23.672 -20.344 -15.828 1 85.94 377 VAL B C 1
ATOM 6147 O O . VAL B 1 377 ? -24.266 -21.312 -16.312 1 85.94 377 VAL B O 1
ATOM 6150 N N . LEU B 1 378 ? -23.922 -19.922 -14.633 1 81.69 378 LEU B N 1
ATOM 6151 C CA . LEU B 1 378 ? -24.797 -20.641 -13.703 1 81.69 378 LEU B CA 1
ATOM 6152 C C . LEU B 1 378 ? -26.156 -20.891 -14.336 1 81.69 378 LEU B C 1
ATOM 6154 O O . LEU B 1 378 ? -26.656 -22.016 -14.328 1 81.69 378 LEU B O 1
ATOM 6158 N N . PRO B 1 379 ? -26.797 -19.906 -14.883 1 74 379 PRO B N 1
ATOM 6159 C CA . PRO B 1 379 ? -28.109 -20.172 -15.5 1 74 379 PRO B CA 1
ATOM 6160 C C . PRO B 1 379 ? -28.016 -21.125 -16.688 1 74 379 PRO B C 1
ATOM 6162 O O . PRO B 1 379 ? -28.953 -21.875 -16.969 1 74 379 PRO B O 1
ATOM 6165 N N . LEU B 1 380 ? -26.922 -21.094 -17.375 1 74.38 380 LEU B N 1
ATOM 6166 C CA . LEU B 1 380 ? -26.719 -21.922 -18.547 1 74.38 380 LEU B CA 1
ATOM 6167 C C . LEU B 1 380 ? -26.469 -23.375 -18.156 1 74.38 380 LEU B C 1
ATOM 6169 O O . LEU B 1 380 ? -26.828 -24.297 -18.891 1 74.38 380 LEU B O 1
ATOM 6173 N N . MET B 1 381 ? -25.844 -23.547 -17.094 1 77.38 381 MET B N 1
ATOM 6174 C CA . MET B 1 381 ? -25.516 -24.875 -16.594 1 77.38 381 MET B CA 1
ATOM 6175 C C . MET B 1 381 ? -26.781 -25.656 -16.281 1 77.38 381 MET B C 1
ATOM 6177 O O . MET B 1 381 ? -26.875 -26.859 -16.562 1 77.38 381 MET B O 1
ATOM 6181 N N . HIS B 1 382 ? -27.672 -25 -15.719 1 68.81 382 HIS B N 1
ATOM 6182 C CA . HIS B 1 382 ? -28.922 -25.641 -15.344 1 68.81 382 HIS B CA 1
ATOM 6183 C C . HIS B 1 382 ? -29.703 -26.109 -16.578 1 68.81 382 HIS B C 1
ATOM 6185 O O . HIS B 1 382 ? -30.297 -27.188 -16.578 1 68.81 382 HIS B O 1
ATOM 6191 N N . SER B 1 383 ? -29.562 -25.391 -17.594 1 67.81 383 SER B N 1
ATOM 6192 C CA . SER B 1 383 ? -30.312 -25.703 -18.812 1 67.81 383 SER B CA 1
ATOM 6193 C C . SER B 1 383 ? -29.641 -26.828 -19.594 1 67.81 383 SER B C 1
ATOM 6195 O O . SER B 1 383 ? -30.328 -27.594 -20.281 1 67.81 383 SER B O 1
ATOM 6197 N N . MET B 1 384 ? -28.359 -26.984 -19.406 1 76.25 384 MET B N 1
ATOM 6198 C CA . MET B 1 384 ? -27.625 -27.906 -20.266 1 76.25 384 MET B CA 1
ATOM 6199 C C . MET B 1 384 ? -27.25 -29.172 -19.5 1 76.25 384 MET B C 1
ATOM 6201 O O . MET B 1 384 ? -26.734 -30.125 -20.078 1 76.25 384 MET B O 1
ATOM 6205 N N . GLY B 1 385 ? -27.578 -29.203 -18.281 1 76.06 385 GLY B N 1
ATOM 6206 C CA . GLY B 1 385 ? -27.281 -30.359 -17.469 1 76.06 385 GLY B CA 1
ATOM 6207 C C . GLY B 1 385 ? -25.781 -30.625 -17.328 1 76.06 385 GLY B C 1
ATOM 6208 O O . GLY B 1 385 ? -25.359 -31.781 -17.328 1 76.06 385 GLY B O 1
ATOM 6209 N N . ALA B 1 386 ? -25.016 -29.672 -17.297 1 85.94 386 ALA B N 1
ATOM 6210 C CA . ALA B 1 386 ? -23.562 -29.828 -17.219 1 85.94 386 ALA B CA 1
ATOM 6211 C C . ALA B 1 386 ? -23.125 -30.062 -15.773 1 85.94 386 ALA B C 1
ATOM 6213 O O . ALA B 1 386 ? -23.766 -29.578 -14.836 1 85.94 386 ALA B O 1
ATOM 6214 N N . ASP B 1 387 ? -22.109 -30.891 -15.625 1 91.44 387 ASP B N 1
ATOM 6215 C CA . ASP B 1 387 ? -21.531 -31.188 -14.32 1 91.44 387 ASP B CA 1
ATOM 6216 C C . ASP B 1 387 ? -20.859 -29.953 -13.711 1 91.44 387 ASP B C 1
ATOM 6218 O O . ASP B 1 387 ? -19.922 -29.406 -14.289 1 91.44 387 ASP B O 1
ATOM 6222 N N . PRO B 1 388 ? -21.359 -29.594 -12.57 1 92.56 388 PRO B N 1
ATOM 6223 C CA . PRO B 1 388 ? -20.844 -28.359 -11.969 1 92.56 388 PRO B CA 1
ATOM 6224 C C . PRO B 1 388 ? -19.328 -28.422 -11.711 1 92.56 388 PRO B C 1
ATOM 6226 O O . PRO B 1 388 ? -18.641 -27.406 -11.805 1 92.56 388 PRO B O 1
ATOM 6229 N N . VAL B 1 389 ? -18.844 -29.547 -11.391 1 94.06 389 VAL B N 1
ATOM 6230 C CA . VAL B 1 389 ? -17.422 -29.719 -11.117 1 94.06 389 VAL B CA 1
ATOM 6231 C C . VAL B 1 389 ? -16.625 -29.469 -12.398 1 94.06 389 VAL B C 1
ATOM 6233 O O . VAL B 1 389 ? -15.609 -28.766 -12.375 1 94.06 389 VAL B O 1
ATOM 6236 N N . MET B 1 390 ? -17.078 -29.984 -13.5 1 95.19 390 MET B N 1
ATOM 6237 C CA . MET B 1 390 ? -16.391 -29.797 -14.773 1 95.19 390 MET B CA 1
ATOM 6238 C C . MET B 1 390 ? -16.453 -28.344 -15.227 1 95.19 390 MET B C 1
ATOM 6240 O O . MET B 1 390 ? -15.469 -27.812 -15.758 1 95.19 390 MET B O 1
ATOM 6244 N N . ILE B 1 391 ? -17.547 -27.734 -14.945 1 94.62 391 ILE B N 1
ATOM 6245 C CA . ILE B 1 391 ? -17.703 -26.328 -15.312 1 94.62 391 ILE B CA 1
ATOM 6246 C C . ILE B 1 391 ? -16.781 -25.469 -14.453 1 94.62 391 ILE B C 1
ATOM 6248 O O . ILE B 1 391 ? -16.141 -24.531 -14.953 1 94.62 391 ILE B O 1
ATOM 6252 N N . ALA B 1 392 ? -16.719 -25.797 -13.211 1 95.12 392 ALA B N 1
ATOM 6253 C CA . ALA B 1 392 ? -15.844 -25.047 -12.297 1 95.12 392 ALA B CA 1
ATOM 6254 C C . ALA B 1 392 ? -14.383 -25.172 -12.727 1 95.12 392 ALA B C 1
ATOM 6256 O O . ALA B 1 392 ? -13.641 -24.188 -12.688 1 95.12 392 ALA B O 1
ATOM 6257 N N . LEU B 1 393 ? -13.992 -26.344 -13.094 1 97 393 LEU B N 1
ATOM 6258 C CA . LEU B 1 393 ? -12.617 -26.562 -13.531 1 97 393 LEU B CA 1
ATOM 6259 C C . LEU B 1 393 ? -12.344 -25.875 -14.859 1 97 393 LEU B C 1
ATOM 6261 O O . LEU B 1 393 ? -11.242 -25.375 -15.086 1 97 393 LEU B O 1
ATOM 6265 N N . ALA B 1 394 ? -13.328 -25.844 -15.727 1 96.38 394 ALA B N 1
ATOM 6266 C CA . ALA B 1 394 ? -13.188 -25.125 -16.984 1 96.38 394 ALA B CA 1
ATOM 6267 C C . ALA B 1 394 ? -13 -23.625 -16.75 1 96.38 394 ALA B C 1
ATOM 6269 O O . ALA B 1 394 ? -12.195 -22.984 -17.422 1 96.38 394 ALA B O 1
ATOM 6270 N N . ILE B 1 395 ? -13.727 -23.156 -15.828 1 95.44 395 ILE B N 1
ATOM 6271 C CA . ILE B 1 395 ? -13.594 -21.766 -15.438 1 95.44 395 ILE B CA 1
ATOM 6272 C C . ILE B 1 395 ? -12.203 -21.516 -14.852 1 95.44 395 ILE B C 1
ATOM 6274 O O . ILE B 1 395 ? -11.555 -20.516 -15.172 1 95.44 395 ILE B O 1
ATOM 6278 N N . GLY B 1 396 ? -11.781 -22.422 -14.031 1 96.31 396 GLY B N 1
ATOM 6279 C CA . GLY B 1 396 ? -10.43 -22.328 -13.508 1 96.31 396 GLY B CA 1
ATOM 6280 C C . GLY B 1 396 ? -9.367 -22.297 -14.586 1 96.31 396 GLY B C 1
ATOM 6281 O O . GLY B 1 396 ? -8.43 -21.5 -14.516 1 96.31 396 GLY B O 1
ATOM 6282 N N . ALA B 1 397 ? -9.508 -23.141 -15.531 1 97.06 397 ALA B N 1
ATOM 6283 C CA . ALA B 1 397 ? -8.586 -23.172 -16.656 1 97.06 397 ALA B CA 1
ATOM 6284 C C . ALA B 1 397 ? -8.617 -21.844 -17.422 1 97.06 397 ALA B C 1
ATOM 6286 O O . ALA B 1 397 ? -7.566 -21.312 -17.797 1 97.06 397 ALA B O 1
ATOM 6287 N N . GLY B 1 398 ? -9.75 -21.375 -17.656 1 96.38 398 GLY B N 1
ATOM 6288 C CA . GLY B 1 398 ? -9.898 -20.125 -18.391 1 96.38 398 GLY B CA 1
ATOM 6289 C C . GLY B 1 398 ? -9.344 -18.922 -17.625 1 96.38 398 GLY B C 1
ATOM 6290 O O . GLY B 1 398 ? -8.859 -17.969 -18.234 1 96.38 398 GLY B O 1
ATOM 6291 N N . SER B 1 399 ? -9.461 -19.016 -16.344 1 94.81 399 SER B N 1
ATOM 6292 C CA . SER B 1 399 ? -9.039 -17.906 -15.5 1 94.81 399 SER B CA 1
ATOM 6293 C C . SER B 1 399 ? -7.52 -17.734 -15.531 1 94.81 399 SER B C 1
ATOM 6295 O O . SER B 1 399 ? -6.992 -16.703 -15.125 1 94.81 399 SER B O 1
ATOM 6297 N N . LEU B 1 400 ? -6.785 -18.719 -16.078 1 95.69 400 LEU B N 1
ATOM 6298 C CA . LEU B 1 400 ? -5.328 -18.672 -16.125 1 95.69 400 LEU B CA 1
ATOM 6299 C C . LEU B 1 400 ? -4.84 -18.344 -17.531 1 95.69 400 LEU B C 1
ATOM 6301 O O . LEU B 1 400 ? -3.643 -18.438 -17.812 1 95.69 400 LEU B O 1
ATOM 6305 N N . ALA B 1 401 ? -5.691 -17.828 -18.328 1 93.25 401 ALA B N 1
ATOM 6306 C CA . ALA B 1 401 ? -5.324 -17.641 -19.734 1 93.25 401 ALA B CA 1
ATOM 6307 C C . ALA B 1 401 ? -4.719 -16.266 -19.969 1 93.25 401 ALA B C 1
ATOM 6309 O O . ALA B 1 401 ? -5.27 -15.258 -19.516 1 93.25 401 ALA B O 1
ATOM 6310 N N . ALA B 1 402 ? -3.689 -16.188 -20.594 1 92.38 402 ALA B N 1
ATOM 6311 C CA . ALA B 1 402 ? -3.141 -15 -21.234 1 92.38 402 ALA B CA 1
ATOM 6312 C C . ALA B 1 402 ? -3.021 -13.852 -20.234 1 92.38 402 ALA B C 1
ATOM 6314 O O . ALA B 1 402 ? -3.525 -12.75 -20.469 1 92.38 402 ALA B O 1
ATOM 6315 N N . SER B 1 403 ? -2.377 -14.133 -19.141 1 92.5 403 SER B N 1
ATOM 6316 C CA . SER B 1 403 ? -2.059 -13.086 -18.188 1 92.5 403 SER B CA 1
ATOM 6317 C C . SER B 1 403 ? -1.145 -12.031 -18.797 1 92.5 403 SER B C 1
ATOM 6319 O O . SER B 1 403 ? -0.108 -12.359 -19.375 1 92.5 403 SER B O 1
ATOM 6321 N N . HIS B 1 404 ? -1.57 -10.766 -18.734 1 93 404 HIS B N 1
ATOM 6322 C CA . HIS B 1 404 ? -0.777 -9.695 -19.328 1 93 404 HIS B CA 1
ATOM 6323 C C . HIS B 1 404 ? -0.772 -8.453 -18.438 1 93 404 HIS B C 1
ATOM 6325 O O . HIS B 1 404 ? -0.804 -8.562 -17.219 1 93 404 HIS B O 1
ATOM 6331 N N . VAL B 1 405 ? -0.631 -7.285 -18.969 1 89.31 405 VAL B N 1
ATOM 6332 C CA . VAL B 1 405 ? -0.23 -6.062 -18.281 1 89.31 405 VAL B CA 1
ATOM 6333 C C . VAL B 1 405 ? -1.33 -5.633 -17.312 1 89.31 405 VAL B C 1
ATOM 6335 O O . VAL B 1 405 ? -1.085 -4.84 -16.406 1 89.31 405 VAL B O 1
ATOM 6338 N N . ASN B 1 406 ? -2.557 -6.109 -17.438 1 89.19 406 ASN B N 1
ATOM 6339 C CA . ASN B 1 406 ? -3.627 -5.75 -16.516 1 89.19 406 ASN B CA 1
ATOM 6340 C C . ASN B 1 406 ? -3.697 -6.715 -15.336 1 89.19 406 ASN B C 1
ATOM 6342 O O . ASN B 1 406 ? -4.621 -6.645 -14.523 1 89.19 406 ASN B O 1
ATOM 6346 N N . ASP B 1 407 ? -2.719 -7.617 -15.273 1 90.19 407 ASP B N 1
ATOM 6347 C CA . ASP B 1 407 ? -2.684 -8.633 -14.219 1 90.19 407 ASP B CA 1
ATOM 6348 C C . ASP B 1 407 ? -1.528 -8.383 -13.25 1 90.19 407 ASP B C 1
ATOM 6350 O O . ASP B 1 407 ? -0.386 -8.195 -13.68 1 90.19 407 ASP B O 1
ATOM 6354 N N . ALA B 1 408 ? -1.895 -8.484 -12 1 86.5 408 ALA B N 1
ATOM 6355 C CA . ALA B 1 408 ? -0.874 -8.328 -10.969 1 86.5 408 ALA B CA 1
ATOM 6356 C C . ALA B 1 408 ? 0.185 -9.422 -11.07 1 86.5 408 ALA B C 1
ATOM 6358 O O . ALA B 1 408 ? 1.367 -9.18 -10.82 1 86.5 408 ALA B O 1
ATOM 6359 N N . GLY B 1 409 ? -0.252 -10.617 -11.406 1 89.12 409 GLY B N 1
ATOM 6360 C CA . GLY B 1 409 ? 0.68 -11.727 -11.547 1 89.12 409 GLY B CA 1
ATOM 6361 C C . GLY B 1 409 ? 1.731 -11.484 -12.617 1 89.12 409 GLY B C 1
ATOM 6362 O O . GLY B 1 409 ? 2.885 -11.891 -12.461 1 89.12 409 GLY B O 1
ATOM 6363 N N . PHE B 1 410 ? 1.348 -10.82 -13.68 1 93.19 410 PHE B N 1
ATOM 6364 C CA . PHE B 1 410 ? 2.258 -10.461 -14.758 1 93.19 410 PHE B CA 1
ATOM 6365 C C . PHE B 1 410 ? 3.402 -9.602 -14.242 1 93.19 410 PHE B C 1
ATOM 6367 O O . PHE B 1 410 ? 4.57 -9.867 -14.523 1 93.19 410 PHE B O 1
ATOM 6374 N N . TRP B 1 411 ? 3.107 -8.688 -13.484 1 89.06 411 TRP B N 1
ATOM 6375 C CA . TRP B 1 411 ? 4.098 -7.742 -12.984 1 89.06 411 TRP B CA 1
ATOM 6376 C C . TRP B 1 411 ? 4.945 -8.375 -11.883 1 89.06 411 TRP B C 1
ATOM 6378 O O . TRP B 1 411 ? 6.141 -8.094 -11.773 1 89.06 411 TRP B O 1
ATOM 6388 N N . MET B 1 412 ? 4.32 -9.188 -11.07 1 89.25 412 MET B N 1
ATOM 6389 C CA . MET B 1 412 ? 5.082 -9.906 -10.055 1 89.25 412 MET B CA 1
ATOM 6390 C C . MET B 1 412 ? 6.16 -10.773 -10.688 1 89.25 412 MET B C 1
ATOM 6392 O O . MET B 1 412 ? 7.316 -10.758 -10.258 1 89.25 412 MET B O 1
ATOM 6396 N N . PHE B 1 413 ? 5.734 -11.492 -11.672 1 91.5 413 PHE B N 1
ATOM 6397 C CA . PHE B 1 413 ? 6.691 -12.344 -12.359 1 91.5 413 PHE B CA 1
ATOM 6398 C C . PHE B 1 413 ? 7.789 -11.516 -13.016 1 91.5 413 PHE B C 1
ATOM 6400 O O . PHE B 1 413 ? 8.969 -11.852 -12.922 1 91.5 413 PHE B O 1
ATOM 6407 N N . SER B 1 414 ? 7.426 -10.477 -13.633 1 91 414 SER B N 1
ATOM 6408 C CA . SER B 1 414 ? 8.375 -9.602 -14.32 1 91 414 SER B CA 1
ATOM 6409 C C . SER B 1 414 ? 9.414 -9.055 -13.352 1 91 414 SER B C 1
ATOM 6411 O O . SER B 1 414 ? 10.617 -9.102 -13.633 1 91 414 SER B O 1
ATOM 6413 N N . GLU B 1 415 ? 8.984 -8.625 -12.242 1 85.38 415 GLU B N 1
ATOM 6414 C CA . GLU B 1 415 ? 9.867 -7.973 -11.289 1 85.38 415 GLU B CA 1
ATOM 6415 C C . GLU B 1 415 ? 10.734 -8.992 -10.555 1 85.38 415 GLU B C 1
ATOM 6417 O O . GLU B 1 415 ? 11.922 -8.766 -10.336 1 85.38 415 GLU B O 1
ATOM 6422 N N . TYR B 1 416 ? 10.195 -10.117 -10.195 1 85.88 416 TYR B N 1
ATOM 6423 C CA . TYR B 1 416 ? 10.938 -11.117 -9.438 1 85.88 416 TYR B CA 1
ATOM 6424 C C . TYR B 1 416 ? 12.016 -11.766 -10.297 1 85.88 416 TYR B C 1
ATOM 6426 O O . TYR B 1 416 ? 13.094 -12.117 -9.805 1 85.88 416 TYR B O 1
ATOM 6434 N N . PHE B 1 417 ? 11.719 -11.891 -11.539 1 89.38 417 PHE B N 1
ATOM 6435 C CA . PHE B 1 417 ? 12.656 -12.57 -12.43 1 89.38 417 PHE B CA 1
ATOM 6436 C C . PHE B 1 417 ? 13.477 -11.555 -13.211 1 89.38 417 PHE B C 1
ATOM 6438 O O . PHE B 1 417 ? 14.312 -11.93 -14.039 1 89.38 417 PHE B O 1
ATOM 6445 N N . ASP B 1 418 ? 13.188 -10.289 -12.914 1 87.38 418 ASP B N 1
ATOM 6446 C CA . ASP B 1 418 ? 13.922 -9.203 -13.547 1 87.38 418 ASP B CA 1
ATOM 6447 C C . ASP B 1 418 ? 13.828 -9.297 -15.07 1 87.38 418 ASP B C 1
ATOM 6449 O O . ASP B 1 418 ? 14.852 -9.328 -15.758 1 87.38 418 ASP B O 1
ATOM 6453 N N . LEU B 1 419 ? 12.672 -9.391 -15.555 1 90.5 419 LEU B N 1
ATOM 6454 C CA . LEU B 1 419 ? 12.422 -9.5 -16.984 1 90.5 419 LEU B CA 1
ATOM 6455 C C . LEU B 1 419 ? 11.812 -8.203 -17.531 1 90.5 419 LEU B C 1
ATOM 6457 O O . LEU B 1 419 ? 11.086 -7.512 -16.812 1 90.5 419 LEU B O 1
ATOM 6461 N N . SER B 1 420 ? 12.102 -7.918 -18.734 1 90.5 420 SER B N 1
ATOM 6462 C CA . SER B 1 420 ? 11.422 -6.828 -19.422 1 90.5 420 SER B CA 1
ATOM 6463 C C . SER B 1 420 ? 9.977 -7.195 -19.75 1 90.5 420 SER B C 1
ATOM 6465 O O . SER B 1 420 ? 9.586 -8.359 -19.625 1 90.5 420 SER B O 1
ATOM 6467 N N . VAL B 1 421 ? 9.234 -6.16 -20.172 1 91.31 421 VAL B N 1
ATOM 6468 C CA . VAL B 1 421 ? 7.828 -6.375 -20.5 1 91.31 421 VAL B CA 1
ATOM 6469 C C . VAL B 1 421 ? 7.711 -7.355 -21.672 1 91.31 421 VAL B C 1
ATOM 6471 O O . VAL B 1 421 ? 6.898 -8.281 -21.625 1 91.31 421 VAL B O 1
ATOM 6474 N N . LYS B 1 422 ? 8.531 -7.188 -22.641 1 91.5 422 LYS B N 1
ATOM 6475 C CA . LYS B 1 422 ? 8.523 -8.07 -23.812 1 91.5 422 LYS B CA 1
ATOM 6476 C C . LYS B 1 422 ? 8.859 -9.5 -23.422 1 91.5 422 LYS B C 1
ATOM 6478 O O . LYS B 1 422 ? 8.188 -10.445 -23.844 1 91.5 422 LYS B O 1
ATOM 6483 N N . GLN B 1 423 ? 9.859 -9.664 -22.625 1 92.62 423 GLN B N 1
ATOM 6484 C CA . GLN B 1 423 ? 10.281 -10.984 -22.156 1 92.62 423 GLN B CA 1
ATOM 6485 C C . GLN B 1 423 ? 9.203 -11.633 -21.297 1 92.62 423 GLN B C 1
ATOM 6487 O O . GLN B 1 423 ? 9.016 -12.852 -21.344 1 92.62 423 GLN B O 1
ATOM 6492 N N . THR B 1 424 ? 8.562 -10.852 -20.531 1 94.19 424 THR B N 1
ATOM 6493 C CA . THR B 1 424 ? 7.512 -11.367 -19.656 1 94.19 424 THR B CA 1
ATOM 6494 C C . THR B 1 424 ? 6.344 -11.906 -20.484 1 94.19 424 THR B C 1
ATOM 6496 O O . THR B 1 424 ? 5.742 -12.922 -20.125 1 94.19 424 THR B O 1
ATOM 6499 N N . PHE B 1 425 ? 6.039 -11.258 -21.625 1 94.38 425 PHE B N 1
ATOM 6500 C CA . PHE B 1 425 ? 5.02 -11.773 -22.531 1 94.38 425 PHE B CA 1
ATOM 6501 C C . PHE B 1 425 ? 5.422 -13.133 -23.078 1 94.38 425 PHE B C 1
ATOM 6503 O O . PHE B 1 425 ? 4.609 -14.055 -23.125 1 94.38 425 PHE B O 1
ATOM 6510 N N . GLN B 1 426 ? 6.656 -13.273 -23.375 1 93.62 426 GLN B N 1
ATOM 6511 C CA . GLN B 1 426 ? 7.168 -14.461 -24.047 1 93.62 426 GLN B CA 1
ATOM 6512 C C . GLN B 1 426 ? 7.223 -15.648 -23.078 1 93.62 426 GLN B C 1
ATOM 6514 O O . GLN B 1 426 ? 7.094 -16.797 -23.5 1 93.62 426 GLN B O 1
ATOM 6519 N N . VAL B 1 427 ? 7.355 -15.367 -21.844 1 94.56 427 VAL B N 1
ATOM 6520 C CA . VAL B 1 427 ? 7.57 -16.453 -20.891 1 94.56 427 VAL B CA 1
ATOM 6521 C C . VAL B 1 427 ? 6.309 -16.672 -20.062 1 94.56 427 VAL B C 1
ATOM 6523 O O . VAL B 1 427 ? 5.672 -17.719 -20.141 1 94.56 427 VAL B O 1
ATOM 6526 N N . TRP B 1 428 ? 5.891 -15.609 -19.359 1 94.88 428 TRP B N 1
ATOM 6527 C CA . TRP B 1 428 ? 4.809 -15.719 -18.375 1 94.88 428 TRP B CA 1
ATOM 6528 C C . TRP B 1 428 ? 3.459 -15.844 -19.078 1 94.88 428 TRP B C 1
ATOM 6530 O O . TRP B 1 428 ? 2.678 -16.75 -18.766 1 94.88 428 TRP B O 1
ATOM 6540 N N . THR B 1 429 ? 3.162 -14.953 -20.016 1 95.94 429 THR B N 1
ATOM 6541 C CA . THR B 1 429 ? 1.886 -14.984 -20.719 1 95.94 429 THR B CA 1
ATOM 6542 C C . THR B 1 429 ? 1.728 -16.297 -21.484 1 95.94 429 THR B C 1
ATOM 6544 O O . THR B 1 429 ? 0.65 -16.906 -21.484 1 95.94 429 THR B O 1
ATOM 6547 N N . ALA B 1 430 ? 2.793 -16.688 -22.094 1 95.06 430 ALA B N 1
ATOM 6548 C CA . ALA B 1 430 ? 2.771 -17.938 -22.859 1 95.06 430 ALA B CA 1
ATOM 6549 C C . ALA B 1 430 ? 2.543 -19.141 -21.938 1 95.06 430 ALA B C 1
ATOM 6551 O O . ALA B 1 430 ? 1.728 -20.016 -22.234 1 95.06 430 ALA B O 1
ATOM 6552 N N . LEU B 1 431 ? 3.258 -19.156 -20.844 1 95.44 431 LEU B N 1
ATOM 6553 C CA . LEU B 1 431 ? 3.139 -20.266 -19.891 1 95.44 431 LEU B CA 1
ATOM 6554 C C . LEU B 1 431 ? 1.716 -20.359 -19.344 1 95.44 431 LEU B C 1
ATOM 6556 O O . LEU B 1 431 ? 1.17 -21.469 -19.234 1 95.44 431 LEU B O 1
ATOM 6560 N N . GLU B 1 432 ? 1.136 -19.25 -19 1 96.12 432 GLU B N 1
ATOM 6561 C CA . GLU B 1 432 ? -0.23 -19.234 -18.484 1 96.12 432 GLU B CA 1
ATOM 6562 C C . GLU B 1 432 ? -1.224 -19.719 -19.531 1 96.12 432 GLU B C 1
ATOM 6564 O O . GLU B 1 432 ? -2.189 -20.406 -19.203 1 96.12 432 GLU B O 1
ATOM 6569 N N . THR B 1 433 ? -0.994 -19.328 -20.734 1 96.75 433 THR B N 1
ATOM 6570 C CA . THR B 1 433 ? -1.86 -19.766 -21.828 1 96.75 433 THR B CA 1
ATOM 6571 C C . THR B 1 433 ? -1.776 -21.281 -22.031 1 96.75 433 THR B C 1
ATOM 6573 O O . THR B 1 433 ? -2.787 -21.938 -22.281 1 96.75 433 THR B O 1
ATOM 6576 N N . VAL B 1 434 ? -0.608 -21.781 -21.906 1 97.25 434 VAL B N 1
ATOM 6577 C CA . VAL B 1 434 ? -0.412 -23.219 -22.047 1 97.25 434 VAL B CA 1
ATOM 6578 C C . VAL B 1 434 ? -1.182 -23.953 -20.938 1 97.25 434 VAL B C 1
ATOM 6580 O O . VAL B 1 434 ? -1.843 -24.953 -21.203 1 97.25 434 VAL B O 1
ATOM 6583 N N . ILE B 1 435 ? -1.101 -23.453 -19.734 1 97.38 435 ILE B N 1
ATOM 6584 C CA . ILE B 1 435 ? -1.835 -24.062 -18.625 1 97.38 435 ILE B CA 1
ATOM 6585 C C . ILE B 1 435 ? -3.33 -24.062 -18.938 1 97.38 435 ILE B C 1
ATOM 6587 O O . ILE B 1 435 ? -4.016 -25.062 -18.719 1 97.38 435 ILE B O 1
ATOM 6591 N N . SER B 1 436 ? -3.775 -22.906 -19.406 1 97.94 436 SER B N 1
ATOM 6592 C CA . SER B 1 436 ? -5.195 -22.75 -19.688 1 97.94 436 SER B CA 1
ATOM 6593 C C . SER B 1 436 ? -5.664 -23.734 -20.75 1 97.94 436 SER B C 1
ATOM 6595 O O . SER B 1 436 ? -6.695 -24.391 -20.578 1 97.94 436 SER B O 1
ATOM 6597 N N . VAL B 1 437 ? -4.953 -23.891 -21.844 1 97.75 437 VAL B N 1
ATOM 6598 C CA . VAL B 1 437 ? -5.34 -24.75 -22.953 1 97.75 437 VAL B CA 1
ATOM 6599 C C . VAL B 1 437 ? -5.234 -26.219 -22.547 1 97.75 437 VAL B C 1
ATOM 6601 O O . VAL B 1 437 ? -6.148 -27.016 -22.797 1 97.75 437 VAL B O 1
ATOM 6604 N N . VAL B 1 438 ? -4.129 -26.578 -21.938 1 97.81 438 VAL B N 1
ATOM 6605 C CA . VAL B 1 438 ? -3.959 -27.953 -21.469 1 97.81 438 VAL B CA 1
ATOM 6606 C C . VAL B 1 438 ? -5.023 -28.281 -20.422 1 97.81 438 VAL B C 1
ATOM 6608 O O . VAL B 1 438 ? -5.559 -29.391 -20.391 1 97.81 438 VAL B O 1
ATOM 6611 N N . GLY B 1 439 ? -5.281 -27.297 -19.547 1 97.75 439 GLY B N 1
ATOM 6612 C CA . GLY B 1 439 ? -6.328 -27.469 -18.562 1 97.75 439 GLY B CA 1
ATOM 6613 C C . GLY B 1 439 ? -7.684 -27.766 -19.172 1 97.75 439 GLY B C 1
ATOM 6614 O O . GLY B 1 439 ? -8.391 -28.672 -18.734 1 97.75 439 GLY B O 1
ATOM 6615 N N . LEU B 1 440 ? -8.016 -27 -20.188 1 97.38 440 LEU B N 1
ATOM 6616 C CA . LEU B 1 440 ? -9.281 -27.234 -20.891 1 97.38 440 LEU B CA 1
ATOM 6617 C C . LEU B 1 440 ? -9.328 -28.641 -21.484 1 97.38 440 LEU B C 1
ATOM 6619 O O . LEU B 1 440 ? -10.336 -29.328 -21.359 1 97.38 440 LEU B O 1
ATOM 6623 N N . LEU B 1 441 ? -8.281 -29 -22.172 1 97.62 441 LEU B N 1
ATOM 6624 C CA . LEU B 1 441 ? -8.219 -30.312 -22.797 1 97.62 441 LEU B CA 1
ATOM 6625 C C . LEU B 1 441 ? -8.367 -31.422 -21.766 1 97.62 441 LEU B C 1
ATOM 6627 O O . LEU B 1 441 ? -9.062 -32.406 -22.016 1 97.62 441 LEU B O 1
ATOM 6631 N N . MET B 1 442 ? -7.742 -31.25 -20.625 1 97.38 442 MET B N 1
ATOM 6632 C CA . MET B 1 442 ? -7.832 -32.25 -19.578 1 97.38 442 MET B CA 1
ATOM 6633 C C . MET B 1 442 ? -9.242 -32.312 -18.984 1 97.38 442 MET B C 1
ATOM 6635 O O . MET B 1 442 ? -9.734 -33.375 -18.641 1 97.38 442 MET B O 1
ATOM 6639 N N . VAL B 1 443 ? -9.867 -31.141 -18.844 1 96.94 443 VAL B N 1
ATOM 6640 C CA . VAL B 1 443 ? -11.227 -31.094 -18.312 1 96.94 443 VAL B CA 1
ATOM 6641 C C . VAL B 1 443 ? -12.18 -31.812 -19.281 1 96.94 443 VAL B C 1
ATOM 6643 O O . VAL B 1 443 ? -13.055 -32.562 -18.844 1 96.94 443 VAL B O 1
ATOM 6646 N N . LEU B 1 444 ? -12.039 -31.531 -20.547 1 95.94 444 LEU B N 1
ATOM 6647 C CA . LEU B 1 444 ? -12.859 -32.188 -21.562 1 95.94 444 LEU B CA 1
ATOM 6648 C C . LEU B 1 444 ? -12.656 -33.719 -21.516 1 95.94 444 LEU B C 1
ATOM 6650 O O . LEU B 1 444 ? -13.617 -34.469 -21.625 1 95.94 444 LEU B O 1
ATOM 6654 N N . LEU B 1 445 ? -11.406 -34.125 -21.359 1 96.56 445 LEU B N 1
ATOM 6655 C CA . LEU B 1 445 ? -11.094 -35.531 -21.266 1 96.56 445 LEU B CA 1
ATOM 6656 C C . LEU B 1 445 ? -11.75 -36.156 -20.031 1 96.56 445 LEU B C 1
ATOM 6658 O O . LEU B 1 445 ? -12.328 -37.25 -20.109 1 96.56 445 LEU B O 1
ATOM 6662 N N . MET B 1 446 ? -11.641 -35.5 -18.922 1 95.75 446 MET B N 1
ATOM 6663 C CA . MET B 1 446 ? -12.227 -36 -17.672 1 95.75 446 MET B CA 1
ATOM 6664 C C . MET B 1 446 ? -13.75 -36.062 -17.781 1 95.75 446 MET B C 1
ATOM 6666 O O . MET B 1 446 ? -14.383 -36.938 -17.203 1 95.75 446 MET B O 1
ATOM 6670 N N . ASN B 1 447 ? -14.312 -35.031 -18.438 1 94.06 447 ASN B N 1
ATOM 6671 C CA . ASN B 1 447 ? -15.758 -35.031 -18.625 1 94.06 447 ASN B CA 1
ATOM 6672 C C . ASN B 1 447 ? -16.234 -36.25 -19.406 1 94.06 447 ASN B C 1
ATOM 6674 O O . ASN B 1 447 ? -17.297 -36.781 -19.125 1 94.06 447 ASN B O 1
ATOM 6678 N N . VAL B 1 448 ? -15.492 -36.656 -20.391 1 92.69 448 VAL B N 1
ATOM 6679 C CA . VAL B 1 448 ? -15.828 -37.844 -21.203 1 92.69 448 VAL B CA 1
ATOM 6680 C C . VAL B 1 448 ? -15.688 -39.094 -20.359 1 92.69 448 VAL B C 1
ATOM 6682 O O . VAL B 1 448 ? -16.5 -40.031 -20.484 1 92.69 448 VAL B O 1
ATOM 6685 N N . ILE B 1 449 ? -14.742 -39.125 -19.453 1 93.06 449 ILE B N 1
ATOM 6686 C CA . ILE B 1 449 ? -14.453 -40.312 -18.641 1 93.06 449 ILE B CA 1
ATOM 6687 C C . ILE B 1 449 ? -15.5 -40.438 -17.531 1 93.06 449 ILE B C 1
ATOM 6689 O O . ILE B 1 449 ? -15.977 -41.531 -17.25 1 93.06 449 ILE B O 1
ATOM 6693 N N . ILE B 1 450 ? -15.867 -39.344 -16.953 1 88.62 450 ILE B N 1
ATOM 6694 C CA . ILE B 1 450 ? -16.734 -39.375 -15.781 1 88.62 450 ILE B CA 1
ATOM 6695 C C . ILE B 1 450 ? -18.203 -39.375 -16.219 1 88.62 450 ILE B C 1
ATOM 6697 O O . ILE B 1 450 ? -19.047 -40 -15.578 1 88.62 450 ILE B O 1
ATOM 6701 N N . ASN B 1 451 ? -18.562 -38.5 -17.188 1 79.44 451 ASN B N 1
ATOM 6702 C CA . ASN B 1 451 ? -19.953 -38.406 -17.641 1 79.44 451 ASN B CA 1
ATOM 6703 C C . ASN B 1 451 ? -20.156 -39.062 -19 1 79.44 451 ASN B C 1
ATOM 6705 O O . ASN B 1 451 ? -21.281 -39.375 -19.375 1 79.44 451 ASN B O 1
#